Protein AF-0000000072282336 (afdb_homodimer)

pLDDT: mean 82.97, std 19.89, range [25.3, 98.94]

Nearest PDB structures (foldseek):
  5h5x-assembly3_I  TM=8.185E-01  e=2.545E-10  Streptomyces coelicolor A3(2)
  7e6o-assembly1_C  TM=8.410E-01  e=8.007E-10  Paracoccus denitrificans PD1222
  6nkm-assembly2_E  TM=8.031E-01  e=2.232E-09  Penicillium fellutanum
  6nkh-assembly1_C  TM=7.886E-01  e=2.675E-09  Malbranchea aurantiaca
  6nkk-assembly1_C  TM=7.739E-01  e=3.018E-09  Penicillium fellutanum

Secondary structure (DSSP, 8-state):
-------HHHHHHHHHHHHH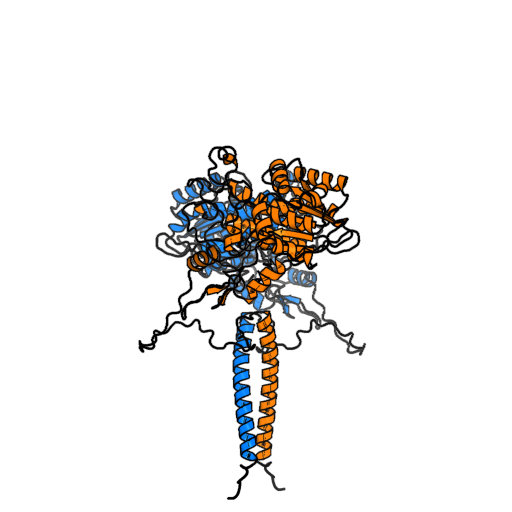HHHHHHHHHHHHHHHHHHHH-GGGB-TTS-B---------------------PEEPPHHHHHHHHHTSSSB-HHHHHT-SSHHHHHHHHHHSPBP-------TTEEEE-TTT--EES---SSSTTS-HHHHHHHHHHTT-----TT-EEEEES-SSHHHHHHHHHHHHTT-EEEEE-S-HHHHHHHHHTSTTHHHHGGGEEE-TT---SSSS-HHHHHHHHHHHHHHHTS--SEEEE----SS---GGGHHHHTTT---B-TTSSBS---TTS--GGG--GGG--HHHHHHHHIIIIIHHHHHHHHHHHHHHT-SS--EEEEE--GGG-SSS---SS-HHHHHHHHHHHHHHHHHHHHT-B-TTSPBPEEEEE---S-------TTS-TT---SS-HHHHHHHHTHHHHTTPPPEEEEE-TTSS-B-/-------HHHHHHHHHHHHHHHHHHHHHHHHHHHHHHHHH-GGGB-TTS-B----------------------EEPPHHHHHHHHHTSSSB-HHHHHT-SSHHHHHHHHHHSPBP-------TTEEEE-TTT--EES---SSSTTS-HHHHHHHHHHTT-----TT-EEEEES-SSHHHHHHHHHHHHTT-EEEEE-S-HHHHHHHHHTSTTHHHHGGGEEE-TT---SSSS-HHHHHHHHHHHHHHHTS--SEEEE----SS---GGGHHHHTTT---B-TTSSBS---TTS--GGG--GGG--HHHHHHHHIIIIIHHHHHHHHHHHHHHT-SS--EEEEE--GGG-SSS---SS-HHHHHHHHHHHHHHHHHHHHT-B-TTSPBPEEEEE---S-------TTS-TT---SS-HHHHHH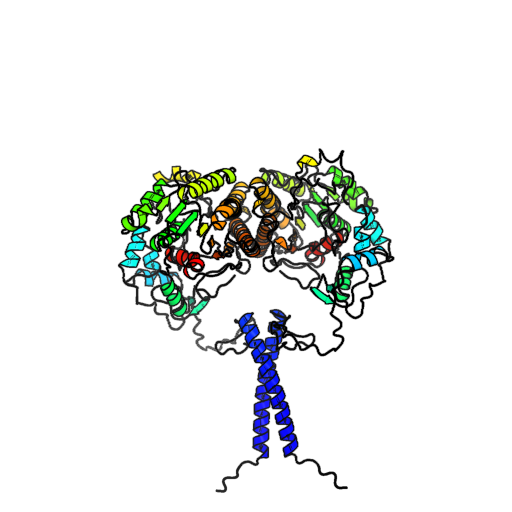HHTHHHHTTPPPEEEEE-TTSS-B-

Sequence (894 aa):
MSNTTPPKSEIEYSKYITMRNKFIEASRQLTIAKKLLFQYSPERLDSEGNIVKNYKSKKEKKPKKNQISSKRCLFVKNSSIFEFSKNVDGCNVVTRQLTKTAAELDKFDKTTPLSTQRYKFKNNELAYCYGCHRICTSIHPVYVYSCRNCGELFQKNRNLTRDLSNTVSLVIGCRTKLGHQITLKLLRAGSTVIGTTRYPEDTKILFSQYEDYEIFKERLIIYNKGLDLDNNQLENDFKNLKNFIEQQYGHLNHFIFCAAQTIRVREKERNRVKEEIKETNRYGDAKFVKETNINSWKMTIEDLNQKEMEEVIRINSIAPTLLTKVLIPLLKKSTIRPYIIFVHAREGIFHCQKSKFHIHTNMAKASLAMLTLCLCSSHLKTENGIPFSVHGCDPGWISVDEYYENDKPFNVAPLDEVDGASRVLYPLFKELRSKSKTRRHYTKLTFMSNTTPPKSEIEYSKYITMRNKFIEASRQLTIAKKLLFQYSPERLDSEGNIVKNYKSKKEKKPKKNQISSKRCLFVKNSSIFEFSKNVDGCNVVTRQLTKTAAELDKFDKTTPLSTQRYKFKNNELAYCYGCHRICTSIHPVYVYSCRNCGELFQKNRNLTRDLSNTVSLVIGCRTKLGHQITLKLLRAGSTVIGTTRYPEDTKILFSQYEDYEIFKERLIIYNKGLDLDNNQLENDFKNLKNFIEQQYGHLNHFIFCAAQTIRVREKERNRVKEEIKETNRYGDAKFVKETNINSWKMTIEDLNQKEMEEVIRINSIAPTLLTKVLIPLLKKSTIRPYIIFVHAREGIFHCQKSKFHIHTNMAKASLAMLTLCLCSSHLKTENGIPFSVHGCDPGWISVDEYYENDKPFNVAPLDEVDGASRVLYPLFKELRSKSKTRRHYTKLTF

Organism: Entamoeba histolytica (strain ATCC 30459 / HM-1:IMSS / ABRM) (NCBI:txid294381)

InterPro domains:
  IPR036291 NAD(P)-binding domain superfamily [SSF51735] (165-399)
  IPR045017 Peroxisomal 2,4-dienoyl-CoA reductase [(3E)-enoyl-CoA-producing] [PTHR43296] (63-415)

Radius of gyration: 31.88 Å; Cα contacts (8 Å, |Δi|>4): 1613; chains: 2; bounding box: 77×87×112 Å

Solvent-accessible surface area (backbone atoms only — not comparable to full-atom values): 47351 Å² total; per-residue (Å²): 136,84,83,75,71,75,59,71,64,57,56,52,48,49,50,31,51,51,39,44,50,50,27,51,50,34,45,51,40,30,50,50,40,41,53,48,30,54,72,74,42,42,84,46,34,47,101,84,59,44,64,62,80,82,71,56,74,74,70,76,68,78,67,75,83,64,80,65,84,69,74,67,72,38,70,60,54,61,49,56,52,42,58,52,50,62,72,46,68,54,36,24,44,59,47,50,68,66,42,62,33,58,51,50,36,53,49,44,66,72,70,41,55,69,22,78,64,55,78,78,61,54,96,44,37,33,39,64,16,68,44,73,61,39,78,32,70,52,44,17,36,32,30,65,49,15,26,50,69,43,21,50,50,50,61,67,42,44,75,63,67,43,88,31,62,93,36,37,31,38,32,36,30,31,59,47,59,45,21,25,39,39,49,50,53,41,37,75,24,42,21,30,36,39,30,29,25,76,50,38,69,64,37,54,54,58,52,62,60,36,92,62,26,85,77,39,52,90,36,53,41,62,42,76,86,39,50,72,60,78,58,95,54,51,70,60,55,42,49,52,52,43,49,54,43,41,73,75,66,58,41,29,32,34,42,37,46,49,49,68,55,74,49,81,58,66,60,85,37,53,78,64,35,65,81,65,50,86,50,57,38,49,69,69,44,70,44,57,64,64,83,86,54,74,54,39,72,68,29,36,66,82,66,63,50,70,68,59,45,51,44,34,29,32,34,40,28,49,39,57,51,54,44,48,43,65,42,46,70,32,34,22,59,24,92,57,68,21,38,40,36,39,63,47,45,73,58,30,42,80,91,50,91,58,47,47,40,27,53,61,50,23,18,17,33,19,17,31,46,40,49,38,33,25,54,48,46,46,66,51,51,19,79,83,64,44,55,50,21,34,38,27,18,23,43,66,59,36,65,60,76,73,29,52,82,84,49,72,84,52,62,67,40,70,35,43,35,55,47,17,21,31,31,52,42,38,48,68,51,68,66,48,72,54,38,47,57,39,32,32,62,86,37,80,52,69,88,136,82,84,74,70,77,58,73,66,57,56,52,49,50,49,32,52,51,39,43,50,50,28,52,51,34,44,50,41,30,51,51,40,40,52,47,30,54,71,76,43,42,83,45,34,47,100,85,60,46,65,63,81,81,71,57,76,69,72,76,68,81,71,76,81,65,82,66,84,71,72,66,73,37,70,60,54,61,48,58,52,42,58,51,48,62,71,43,70,52,38,24,45,60,48,50,68,66,43,64,34,58,49,50,37,53,51,45,66,74,70,41,55,67,21,76,63,54,79,78,61,53,97,36,37,34,36,63,16,66,45,74,62,41,80,32,71,50,44,17,37,32,30,64,48,15,25,50,66,42,24,50,52,50,60,67,41,44,76,64,68,44,88,32,63,93,36,39,31,38,33,36,28,29,58,48,59,46,21,26,36,39,50,51,51,40,37,77,22,42,21,32,36,40,28,30,24,76,49,37,68,63,37,53,54,59,52,62,62,35,93,64,28,83,77,40,51,89,36,54,41,62,42,77,84,38,50,72,62,80,58,94,53,53,71,61,56,42,47,52,51,44,49,53,44,41,73,74,65,57,42,29,30,34,41,37,46,47,51,70,55,76,50,82,57,65,62,84,39,54,80,63,35,64,82,65,48,87,50,57,39,51,72,69,44,70,32,58,59,62,82,85,53,75,54,39,72,70,26,36,66,82,65,62,50,69,68,59,47,50,44,35,29,32,34,41,27,49,43,58,50,54,43,48,43,64,41,45,70,32,34,22,59,24,93,57,70,22,38,40,34,39,63,46,44,73,56,29,42,81,92,51,92,58,46,44,39,28,53,59,51,22,18,16,34,19,18,33,44,40,48,38,33,25,54,48,46,47,66,52,51,21,79,84,63,44,53,51,21,34,38,27,19,21,42,66,60,36,64,54,85,55,36,58,81,82,48,74,83,52,60,68,40,72,34,43,36,56,47,18,21,30,33,53,43,38,48,68,52,67,66,47,71,52,38,49,56,40,33,32,62,87,37,79,51,70,85

Foldseek 3Di:
DDPPPPDPVVVVVVVVVVVVVVVVVVVVVLVVVLVVCCVVPVVQADPVSHGNDPPPPPPPPPPDPPPPVPLAQAEDDLLVLLVVLCPFAWAAQNVLQPQFAPQRSVCRVPPTHHTDDWDQADPRYWYAAQFARDIDRTPPSRLRRHRNLLVVLLVVLLLQEAQPAPAEEEQEPCQDFQNVLLQVRCLVSHYQYEYAAQCQVLRLVRLCSHPCCVVRVVSHHYDPVHDDQQDDCLLVVLLVVLVVCCVPPNAHAEYEYDDADQFCPVVVCQVVCVVVQPGAHNRRHRLADPPVRPGLQADAPVRDDDSVLCRRLRGLAVNLLSNCVSRLLRNLADPDAGEYFYEAAPLLDDPDDDDRGNVSNSVSRVNRLVVQLVVLVVQRHHPVGHTHAGAYEHLAFADDSPNDPPPDPSDHGSHHSSSSSSRRCVCVSVVNHHDSWYDHPSHPDTD/DDPPDPDPVVVVVVVVVVVVVVVVVVVVVLVVVLVVCCVVPVVQADPVSHGNDPPPPPPPDPPPPPPPVPLAQAEDDLLVLLVVLCPFAWAAQNVLQPQFAPQRSVCRVVPTHHTDDWDQADPRYWYAAQFARDIDRTPPSRLRRHRNQLVVLLVVLLLQEAQPAPAEEEQEPCQDFQNVLLQVRCLVSHYQYEYAAQCQVLRLVRLCSHPCCVVRVVSYHYDPVHDDQQDPCLLVVLLVVLVVCCVPRNAHAEYEYDDADQFCPVVVCQVVCVVVQPGDHNRRHRQADPPVRPGQQADAPVRDDDSVLCRRLRGLAVNLLSNCVSRLLRNLADPDAGEYFYEAAPLLDDPDDDDRGNVSNSVSRVNNLVVQLVVLVVQRHHPVGHTHAGAYEHLAFADDRRHDPPDDPSDHGSHHSSSSSSRRCVCVSVVNHHDSWYDHPSHPDTD

Structure (mmCIF, N/CA/C/O backbone):
data_AF-0000000072282336-model_v1
#
loop_
_entity.id
_entity.type
_entity.pdbx_description
1 polymer 'Short chain dehydrogenase family protein'
#
loop_
_atom_site.group_PDB
_atom_site.id
_atom_site.type_symbol
_atom_site.label_atom_id
_atom_site.label_alt_id
_atom_site.label_comp_id
_atom_site.label_asym_id
_atom_site.label_entity_id
_atom_site.label_seq_id
_atom_site.pdbx_PDB_ins_code
_atom_site.Cartn_x
_atom_site.Cartn_y
_atom_site.Cartn_z
_atom_site.occupancy
_atom_site.B_iso_or_equiv
_atom_site.auth_seq_id
_atom_site.auth_comp_id
_atom_site.auth_asym_id
_atom_site.auth_atom_id
_atom_site.pdbx_PDB_model_num
ATOM 1 N N . MET A 1 1 ? -11.203 -14.375 81.688 1 28.31 1 MET A N 1
ATOM 2 C CA . MET A 1 1 ? -11.547 -14.617 80.312 1 28.31 1 MET A CA 1
ATOM 3 C C . MET A 1 1 ? -10.289 -14.797 79.438 1 28.31 1 MET A C 1
ATOM 5 O O . MET A 1 1 ? -9.484 -13.875 79.312 1 28.31 1 MET A O 1
ATOM 9 N N . SER A 1 2 ? -9.719 -15.984 79.375 1 31.58 2 SER A N 1
ATOM 10 C CA . SER A 1 2 ? -8.43 -16.484 78.938 1 31.58 2 SER A CA 1
ATOM 11 C C . SER A 1 2 ? -8.32 -16.344 77.375 1 31.58 2 SER A C 1
ATOM 13 O O . SER A 1 2 ? -9.203 -16.797 76.688 1 31.58 2 SER A O 1
ATOM 15 N N . ASN A 1 3 ? -7.699 -15.289 76.938 1 37.12 3 ASN A N 1
ATOM 16 C CA . ASN A 1 3 ? -7.398 -14.883 75.562 1 37.12 3 ASN A CA 1
ATOM 17 C C . ASN A 1 3 ? -6.648 -15.977 74.812 1 37.12 3 ASN A C 1
ATOM 19 O O . ASN A 1 3 ? -5.473 -16.219 75.062 1 37.12 3 ASN A O 1
ATOM 23 N N . THR A 1 4 ? -7.281 -17.156 74.5 1 38.19 4 THR A N 1
ATOM 24 C CA . THR A 1 4 ? -6.727 -18.312 73.812 1 38.19 4 THR A CA 1
ATOM 25 C C . THR A 1 4 ? -6.188 -17.922 72.438 1 38.19 4 THR A C 1
ATOM 27 O O . THR A 1 4 ? -6.945 -17.484 71.562 1 38.19 4 THR A O 1
ATOM 30 N N . THR A 1 5 ? -4.863 -17.547 72.375 1 42.06 5 THR A N 1
ATOM 31 C CA . THR A 1 5 ? -4.066 -17.312 71.188 1 42.06 5 THR A CA 1
ATOM 32 C C . THR A 1 5 ? -4.195 -18.484 70.188 1 42.06 5 THR A C 1
ATOM 34 O O . THR A 1 5 ? -4.023 -19.641 70.625 1 42.06 5 THR A O 1
ATOM 37 N N . PRO A 1 6 ? -4.957 -18.312 69.125 1 50.75 6 PRO A N 1
ATOM 38 C CA . PRO A 1 6 ? -5.094 -19.453 68.25 1 50.75 6 PRO A CA 1
ATOM 39 C C . PRO A 1 6 ? -3.76 -20.125 67.938 1 50.75 6 PRO A C 1
ATOM 41 O O . PRO A 1 6 ? -2.713 -19.469 67.938 1 50.75 6 PRO A O 1
ATOM 44 N N . PRO A 1 7 ? -3.688 -21.438 68.062 1 47.81 7 PRO A N 1
ATOM 45 C CA . PRO A 1 7 ? -2.426 -22.172 68 1 47.81 7 PRO A CA 1
ATOM 46 C C . PRO A 1 7 ? -1.682 -21.891 66.688 1 47.81 7 PRO A C 1
ATOM 48 O O . PRO A 1 7 ? -2.303 -21.531 65.688 1 47.81 7 PRO A O 1
ATOM 51 N N . LYS A 1 8 ? -0.346 -21.656 66.688 1 56.56 8 LYS A N 1
ATOM 52 C CA . LYS A 1 8 ? 0.657 -21.344 65.688 1 56.56 8 LYS A CA 1
ATOM 53 C C . LYS A 1 8 ? 0.406 -22.141 64.438 1 56.56 8 LYS A C 1
ATOM 55 O O . LYS A 1 8 ? 0.618 -21.625 63.312 1 56.56 8 LYS A O 1
ATOM 60 N N . SER A 1 9 ? -0.23 -23.172 64.562 1 55.97 9 SER A N 1
ATOM 61 C CA . SER A 1 9 ? -0.476 -24.078 63.438 1 55.97 9 SER A CA 1
ATOM 62 C C . SER A 1 9 ? -1.593 -23.547 62.531 1 55.97 9 SER A C 1
ATOM 64 O O . SER A 1 9 ? -1.538 -23.688 61.312 1 55.97 9 SER A O 1
ATOM 66 N N . GLU A 1 10 ? -2.521 -22.906 63.062 1 57.69 10 GLU A N 1
ATOM 67 C CA . GLU A 1 10 ? -3.662 -22.375 62.312 1 57.69 10 GLU A CA 1
ATOM 68 C C . GLU A 1 10 ? -3.287 -21.109 61.562 1 57.69 10 GLU A C 1
ATOM 70 O O . GLU A 1 10 ? -3.764 -20.891 60.438 1 57.69 10 GLU A O 1
ATOM 75 N N . ILE A 1 11 ? -2.377 -20.406 62.094 1 59.34 11 ILE A N 1
ATOM 76 C CA . ILE A 1 11 ? -1.902 -19.188 61.438 1 59.34 11 ILE A CA 1
ATOM 77 C C . ILE A 1 11 ? -1.065 -19.562 60.219 1 59.34 11 ILE A C 1
ATOM 79 O O . ILE A 1 11 ? -1.212 -18.953 59.156 1 59.34 11 ILE A O 1
ATOM 83 N N . GLU A 1 12 ? -0.372 -20.578 60.438 1 60.31 12 GLU A N 1
ATOM 84 C CA . GLU A 1 12 ? 0.485 -20.984 59.312 1 60.31 12 GLU A CA 1
ATOM 85 C C . GLU A 1 12 ? -0.333 -21.594 58.188 1 60.31 12 GLU A C 1
ATOM 87 O O . GLU A 1 12 ? -0.041 -21.375 57 1 60.31 12 GLU A O 1
ATOM 92 N N . TYR A 1 13 ? -1.333 -22.266 58.5 1 64.88 13 TYR A N 1
ATOM 93 C CA . TYR A 1 13 ? -2.223 -22.828 57.5 1 64.88 13 TYR A CA 1
ATOM 94 C C . TYR A 1 13 ? -3.02 -21.75 56.781 1 64.88 13 TYR A C 1
ATOM 96 O O . TYR A 1 13 ? -3.215 -21.797 55.562 1 64.88 13 TYR A O 1
ATOM 104 N N . SER A 1 14 ? -3.377 -20.75 57.594 1 63.31 14 SER A N 1
ATOM 105 C CA . SER A 1 14 ? -4.078 -19.625 56.969 1 63.31 14 SER A CA 1
ATOM 106 C C . SER A 1 14 ? -3.17 -18.875 56 1 63.31 14 SER A C 1
ATOM 108 O O . SER A 1 14 ? -3.602 -18.469 54.938 1 63.31 14 SER A O 1
ATOM 110 N N . LYS A 1 15 ? -1.985 -18.812 56.375 1 67.25 15 LYS A N 1
ATOM 111 C CA . LYS A 1 15 ? -1.02 -18.156 55.469 1 67.25 15 LYS A CA 1
ATOM 112 C C . LYS A 1 15 ? -0.778 -19 54.219 1 67.25 15 LYS A C 1
ATOM 114 O O . LYS A 1 15 ? -0.661 -18.453 53.125 1 67.25 15 LYS A O 1
ATOM 119 N N . TYR A 1 16 ? -0.827 -20.219 54.469 1 64.5 16 TYR A N 1
ATOM 120 C CA . TYR A 1 16 ? -0.676 -21.125 53.344 1 64.5 16 TYR A CA 1
ATOM 121 C C . TYR A 1 16 ? -1.869 -21.031 52.406 1 64.5 16 TYR A C 1
ATOM 123 O O . TYR A 1 16 ? -1.7 -20.969 51.156 1 64.5 16 TYR A O 1
ATOM 131 N N . ILE A 1 17 ? -3.047 -21.031 52.938 1 67.5 17 ILE A N 1
ATOM 132 C CA . ILE A 1 17 ? -4.246 -20.953 52.094 1 67.5 17 ILE A CA 1
ATOM 133 C C . ILE A 1 17 ? -4.273 -19.625 51.344 1 67.5 17 ILE A C 1
ATOM 135 O O . ILE A 1 17 ? -4.605 -19.578 50.156 1 67.5 17 ILE A O 1
ATOM 139 N N . THR A 1 18 ? -3.873 -18.672 52.094 1 71.06 18 THR A N 1
ATOM 140 C CA . THR A 1 18 ? -3.822 -17.359 51.438 1 71.06 18 THR A CA 1
ATOM 141 C C . THR A 1 18 ? -2.783 -17.344 50.312 1 71.06 18 THR A C 1
ATOM 143 O O . THR A 1 18 ? -3.039 -16.812 49.25 1 71.06 18 THR A O 1
ATOM 146 N N . MET A 1 19 ? -1.686 -17.922 50.594 1 71.81 19 MET A N 1
ATOM 147 C CA . MET A 1 19 ? -0.631 -17.953 49.594 1 71.81 19 MET A CA 1
ATOM 148 C C . MET A 1 19 ? -1.02 -18.859 48.438 1 71.81 19 MET A C 1
ATOM 150 O O . MET A 1 19 ? -0.758 -18.547 47.281 1 71.81 19 MET A O 1
ATOM 154 N N . ARG A 1 20 ? -1.665 -19.891 48.781 1 72.19 20 ARG A N 1
ATOM 155 C CA . ARG A 1 20 ? -2.182 -20.781 47.75 1 72.19 20 ARG A CA 1
ATOM 156 C C . ARG A 1 20 ? -3.221 -20.078 46.875 1 72.19 20 ARG A C 1
ATOM 158 O O . ARG A 1 20 ? -3.207 -20.219 45.656 1 72.19 20 ARG A O 1
ATOM 165 N N . ASN A 1 21 ? -4.117 -19.406 47.5 1 70 21 ASN A N 1
ATOM 166 C CA . ASN A 1 21 ? -5.113 -18.672 46.75 1 70 21 ASN A CA 1
ATOM 167 C C . ASN A 1 21 ? -4.469 -17.594 45.875 1 70 21 ASN A C 1
ATOM 169 O O . ASN A 1 21 ? -4.871 -17.391 44.719 1 70 21 ASN A O 1
ATOM 173 N N . LYS A 1 22 ? -3.549 -17 46.438 1 74.81 22 LYS A N 1
ATOM 174 C CA . LYS A 1 22 ? -2.803 -16.016 45.625 1 74.81 22 LYS A CA 1
ATOM 175 C C . LYS A 1 22 ? -2.072 -16.703 44.469 1 74.81 22 LYS A C 1
ATOM 177 O O . LYS A 1 22 ? -2.033 -16.172 43.375 1 74.81 22 LYS A O 1
ATOM 182 N N . PHE A 1 23 ? -1.546 -17.828 44.719 1 72.12 23 PHE A N 1
ATOM 183 C CA . PHE A 1 23 ? -0.89 -18.609 43.688 1 72.12 23 PHE A CA 1
ATOM 184 C C . PHE A 1 23 ? -1.893 -19.047 42.594 1 72.12 23 PHE A C 1
ATOM 186 O O . PHE A 1 23 ? -1.616 -18.938 41.406 1 72.12 23 PHE A O 1
ATOM 193 N N . ILE A 1 24 ? -2.971 -19.547 43 1 74.5 24 ILE A N 1
ATOM 194 C CA . ILE A 1 24 ? -3.99 -19.969 42.062 1 74.5 24 ILE A CA 1
ATOM 195 C C . ILE A 1 24 ? -4.426 -18.781 41.219 1 74.5 24 ILE A C 1
ATOM 197 O O . ILE A 1 24 ? -4.555 -18.906 40 1 74.5 24 ILE A O 1
ATOM 201 N N . GLU A 1 25 ? -4.621 -17.75 41.875 1 75.06 25 GLU A N 1
ATOM 202 C CA . GLU A 1 25 ? -5.016 -16.547 41.125 1 75.06 25 GLU A CA 1
ATOM 203 C C . GLU A 1 25 ? -3.902 -16.094 40.188 1 75.06 25 GLU A C 1
ATOM 205 O O . GLU A 1 25 ? -4.16 -15.766 39.031 1 75.06 25 GLU A O 1
ATOM 210 N N . ALA A 1 26 ? -2.736 -16.062 40.656 1 74.62 26 ALA A N 1
ATOM 211 C CA . ALA A 1 26 ? -1.61 -15.695 39.781 1 74.62 26 ALA A CA 1
ATOM 212 C C . ALA A 1 26 ? -1.421 -16.703 38.656 1 74.62 26 ALA A C 1
ATOM 214 O O . ALA A 1 26 ? -1.146 -16.328 37.531 1 74.62 26 ALA A O 1
ATOM 215 N N . SER A 1 27 ? -1.605 -17.922 38.969 1 74.19 27 SER A N 1
ATOM 216 C C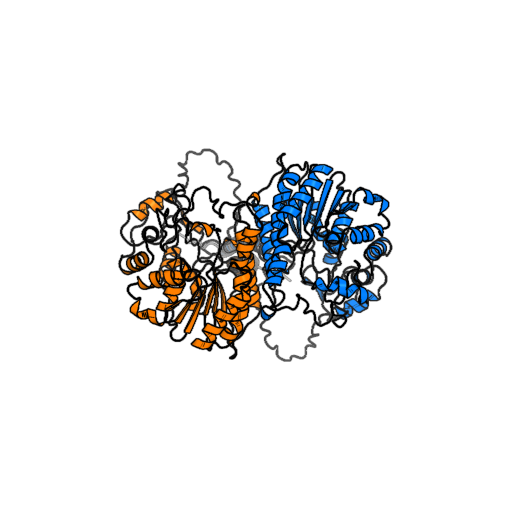A . SER A 1 27 ? -1.515 -18.969 37.969 1 74.19 27 SER A CA 1
ATOM 217 C C . SER A 1 27 ? -2.611 -18.828 36.906 1 74.19 27 SER A C 1
ATOM 219 O O . SER A 1 27 ? -2.371 -19.031 35.719 1 74.19 27 SER A O 1
ATOM 221 N N . ARG A 1 28 ? -3.787 -18.594 37.344 1 74.12 28 ARG A N 1
ATOM 222 C CA . ARG A 1 28 ? -4.883 -18.344 36.406 1 74.12 28 ARG A CA 1
ATOM 223 C C . ARG A 1 28 ? -4.582 -17.156 35.531 1 74.12 28 ARG A C 1
ATOM 225 O O . ARG A 1 28 ? -4.777 -17.203 34.312 1 74.12 28 ARG A O 1
ATOM 232 N N . GLN A 1 29 ? -4.199 -16.125 36.156 1 73.12 29 GLN A N 1
ATOM 233 C CA . GLN A 1 29 ? -3.838 -14.945 35.406 1 73.12 29 GLN A CA 1
ATOM 234 C C . GLN A 1 29 ? -2.668 -15.242 34.469 1 73.12 29 GLN A C 1
ATOM 236 O O . GLN A 1 29 ? -2.645 -14.773 33.312 1 73.12 29 GLN A O 1
ATOM 241 N N . LEU A 1 30 ? -1.731 -15.969 34.875 1 74.25 30 LEU A N 1
ATOM 242 C CA . LEU A 1 30 ? -0.589 -16.359 34.062 1 74.25 30 LEU A CA 1
ATOM 243 C C . LEU A 1 30 ? -1.028 -17.25 32.875 1 74.25 30 LEU A C 1
ATOM 245 O O . LEU A 1 30 ? -0.546 -17.094 31.766 1 74.25 30 LEU A O 1
ATOM 249 N N . THR A 1 31 ? -1.843 -18.156 33.125 1 74.75 31 THR A N 1
ATOM 250 C CA . THR A 1 31 ? -2.377 -18.984 32.062 1 74.75 31 THR A CA 1
ATOM 251 C C . THR A 1 31 ? -3.088 -18.141 31.016 1 74.75 31 THR A C 1
ATOM 253 O O . THR A 1 31 ? -2.918 -18.344 29.812 1 74.75 31 THR A O 1
ATOM 256 N N . ILE A 1 32 ? -3.914 -17.234 31.484 1 69.88 32 ILE A N 1
ATOM 257 C CA . ILE A 1 32 ? -4.578 -16.312 30.578 1 69.88 32 ILE A CA 1
ATOM 258 C C . ILE A 1 32 ? -3.533 -15.484 29.828 1 69.88 32 ILE A C 1
ATOM 260 O O . ILE A 1 32 ? -3.625 -15.305 28.625 1 69.88 32 ILE A O 1
ATOM 264 N N . ALA A 1 33 ? -2.592 -15.023 30.516 1 71.5 33 ALA A N 1
ATOM 265 C CA . ALA A 1 33 ? -1.523 -14.242 29.906 1 71.5 33 ALA A CA 1
ATOM 266 C C . ALA A 1 33 ? -0.747 -15.078 28.891 1 71.5 33 ALA A C 1
ATOM 268 O O . ALA A 1 33 ? -0.435 -14.602 27.797 1 71.5 33 ALA A O 1
ATOM 269 N N . LYS A 1 34 ? -0.384 -16.266 29.281 1 69.69 34 LYS A N 1
ATOM 270 C CA . LYS A 1 34 ? 0.317 -17.172 28.375 1 69.69 34 LYS A CA 1
ATOM 271 C C . LYS A 1 34 ? -0.521 -17.453 27.125 1 69.69 34 LYS A C 1
ATOM 273 O O . LYS A 1 34 ? 0.005 -17.484 26.016 1 69.69 34 LYS A O 1
ATOM 278 N N . LYS A 1 35 ? -1.757 -17.672 27.297 1 67.69 35 LYS A N 1
ATOM 279 C CA . LYS A 1 35 ? -2.646 -17.859 26.156 1 67.69 35 LYS A CA 1
ATOM 280 C C . LYS A 1 35 ? -2.682 -16.625 25.266 1 67.69 35 LYS A C 1
ATOM 282 O O . LYS A 1 35 ? -2.668 -16.719 24.047 1 67.69 35 LYS A O 1
ATOM 287 N N . LEU A 1 36 ? -2.746 -15.516 25.891 1 64.56 36 LEU A N 1
ATOM 288 C CA . LEU A 1 36 ? -2.729 -14.258 25.156 1 64.56 36 LEU A CA 1
ATOM 289 C C . LEU A 1 36 ? -1.38 -14.047 24.484 1 64.56 36 LEU A C 1
ATOM 291 O O . LEU A 1 36 ? -1.322 -13.633 23.312 1 64.56 36 LEU A O 1
ATOM 295 N N . LEU A 1 37 ? -0.358 -14.32 25.172 1 65.25 37 LEU A N 1
ATOM 296 C CA . LEU A 1 37 ? 0.971 -14.195 24.594 1 65.25 37 LEU A CA 1
ATOM 297 C C . LEU A 1 37 ? 1.175 -15.242 23.5 1 65.25 37 LEU A C 1
ATOM 299 O O . LEU A 1 37 ? 1.814 -14.961 22.484 1 65.25 37 LEU A O 1
ATOM 303 N N . PHE A 1 38 ? 0.67 -16.375 23.703 1 65.31 38 PHE A N 1
ATOM 304 C CA . PHE A 1 38 ? 0.698 -17.406 22.672 1 65.31 38 PHE A CA 1
ATOM 305 C C . PHE A 1 38 ? -0.029 -16.922 21.422 1 65.31 38 PHE A C 1
ATOM 307 O O . PHE A 1 38 ? 0.408 -17.188 20.297 1 65.31 38 PHE A O 1
ATOM 314 N N . GLN A 1 39 ? -1.035 -16.188 21.656 1 57.5 39 GLN A N 1
ATOM 315 C CA . GLN A 1 39 ? -1.849 -15.68 20.547 1 57.5 39 GLN A CA 1
ATOM 316 C C . GLN A 1 39 ? -1.211 -14.445 19.922 1 57.5 39 GLN A C 1
ATOM 318 O O . GLN A 1 39 ? -1.247 -14.281 18.703 1 57.5 39 GLN A O 1
ATOM 323 N N . TYR A 1 40 ? -0.592 -13.633 20.75 1 56.41 40 TYR A N 1
ATOM 324 C CA . TYR A 1 40 ? -0.215 -12.32 20.234 1 56.41 40 TYR A CA 1
ATOM 325 C C . TYR A 1 40 ? 1.3 -12.18 20.156 1 56.41 40 TYR A C 1
ATOM 327 O O . TYR A 1 40 ? 1.813 -11.375 19.375 1 56.41 40 TYR A O 1
ATOM 335 N N . SER A 1 41 ? 2.051 -12.891 21.062 1 53.62 41 SER A N 1
ATOM 336 C CA . SER A 1 41 ? 3.508 -12.836 21.094 1 53.62 41 SER A CA 1
ATOM 337 C C . SER A 1 41 ? 4.105 -14.172 21.5 1 53.62 41 SER A C 1
ATOM 339 O O . SER A 1 41 ? 4.742 -14.273 22.562 1 53.62 41 SER A O 1
ATOM 341 N N . PRO A 1 42 ? 3.854 -15.141 20.641 1 58.91 42 PRO A N 1
ATOM 342 C CA . PRO A 1 42 ? 4.266 -16.484 21.047 1 58.91 42 PRO A CA 1
ATOM 343 C C . PRO A 1 42 ? 5.777 -16.609 21.203 1 58.91 42 PRO A C 1
ATOM 345 O O . PRO A 1 42 ? 6.254 -17.5 21.922 1 58.91 42 PRO A O 1
ATOM 348 N N . GLU A 1 43 ? 6.488 -15.688 20.672 1 58.47 43 GLU A N 1
ATOM 349 C CA . GLU A 1 43 ? 7.945 -15.75 20.75 1 58.47 43 GLU A CA 1
ATOM 350 C C . GLU A 1 43 ? 8.438 -15.523 22.172 1 58.47 43 GLU A C 1
ATOM 352 O O . GLU A 1 43 ? 9.578 -15.836 22.5 1 58.47 43 GLU A O 1
ATOM 357 N N . ARG A 1 44 ? 7.617 -15.062 22.969 1 60.03 44 ARG A N 1
ATOM 358 C CA . ARG A 1 44 ? 8.008 -14.781 24.359 1 60.03 44 ARG A CA 1
ATOM 359 C C . ARG A 1 44 ? 7.707 -15.977 25.25 1 60.03 44 ARG A C 1
ATOM 361 O O . ARG A 1 44 ? 7.883 -15.898 26.469 1 60.03 44 ARG A O 1
ATOM 368 N N . LEU A 1 45 ? 7.332 -17 24.625 1 64.19 45 LEU A N 1
ATOM 369 C CA . LEU A 1 45 ? 7.055 -18.203 25.391 1 64.19 45 LEU A CA 1
ATOM 370 C C . LEU A 1 45 ? 7.992 -19.344 24.984 1 64.19 45 LEU A C 1
ATOM 372 O O . LEU A 1 45 ? 8.367 -19.438 23.812 1 64.19 45 LEU A O 1
ATOM 376 N N . ASP A 1 46 ? 8.617 -20.109 25.844 1 60.84 46 ASP A N 1
ATOM 377 C CA . ASP A 1 46 ? 9.453 -21.266 25.5 1 60.84 46 ASP A CA 1
ATOM 378 C C . ASP A 1 46 ? 8.594 -22.453 25.094 1 60.84 46 ASP A C 1
ATOM 380 O O . ASP A 1 46 ? 7.363 -22.375 25.078 1 60.84 46 ASP A O 1
ATOM 384 N N . SER A 1 47 ? 9.344 -23.547 24.594 1 60.69 47 SER A N 1
ATOM 385 C CA . SER A 1 47 ? 8.695 -24.734 24.078 1 60.69 47 SER A CA 1
ATOM 386 C C . SER A 1 47 ? 7.723 -25.328 25.094 1 60.69 47 SER A C 1
ATOM 388 O O . SER A 1 47 ? 6.781 -26.031 24.719 1 60.69 47 SER A O 1
ATOM 390 N N . GLU A 1 48 ? 7.844 -24.906 26.344 1 60.47 48 GLU A N 1
ATOM 391 C CA . GLU A 1 48 ? 6.992 -25.469 27.391 1 60.47 48 GLU A CA 1
ATOM 392 C C . GLU A 1 48 ? 5.887 -24.5 27.781 1 60.47 48 GLU A C 1
ATOM 394 O O . GLU A 1 48 ? 5.094 -24.781 28.688 1 60.47 48 GLU A O 1
ATOM 399 N N . GLY A 1 49 ? 5.727 -23.359 27.094 1 59.38 49 GLY A N 1
ATOM 400 C CA . GLY A 1 49 ? 4.691 -22.359 27.312 1 59.38 49 GLY A CA 1
ATOM 401 C C . GLY A 1 49 ? 5.027 -21.391 28.438 1 59.38 49 GLY A C 1
ATOM 402 O O . GLY A 1 49 ? 4.16 -20.672 28.906 1 59.38 49 GLY A O 1
ATOM 403 N N . ASN A 1 50 ? 6.172 -21.391 28.906 1 66.44 50 ASN A N 1
ATOM 404 C CA . ASN A 1 50 ? 6.574 -20.484 29.969 1 66.44 50 ASN A CA 1
ATOM 405 C C . ASN A 1 50 ? 7.102 -19.172 29.422 1 66.44 50 ASN A C 1
ATOM 407 O O . ASN A 1 50 ? 7.652 -19.125 28.312 1 66.44 50 ASN A O 1
ATOM 411 N N . ILE A 1 51 ? 6.742 -18.016 30.125 1 64.19 51 ILE A N 1
ATOM 412 C CA . ILE A 1 51 ? 7.152 -16.672 29.703 1 64.19 51 ILE A CA 1
ATOM 413 C C . ILE A 1 51 ? 8.664 -16.531 29.875 1 64.19 51 ILE A C 1
ATOM 415 O O . ILE A 1 51 ? 9.203 -16.781 30.953 1 64.19 51 ILE A O 1
ATOM 419 N N . VAL A 1 52 ? 9.438 -16.281 28.922 1 57.19 52 VAL A N 1
ATOM 420 C CA . VAL A 1 52 ? 10.891 -16.109 28.922 1 57.19 52 VAL A CA 1
ATOM 421 C C . VAL A 1 52 ? 11.25 -14.727 29.438 1 57.19 52 VAL A C 1
ATOM 423 O O . VAL A 1 52 ? 10.742 -13.719 28.938 1 57.19 52 VAL A O 1
ATOM 426 N N . LYS A 1 53 ? 11.703 -14.57 30.797 1 51.09 53 LYS A N 1
ATOM 427 C CA . LYS A 1 53 ? 12.086 -13.352 31.5 1 51.09 53 LYS A CA 1
ATOM 428 C C . LYS A 1 53 ? 12.969 -12.469 30.625 1 51.09 53 LYS A C 1
ATOM 430 O O . LYS A 1 53 ? 12.797 -11.25 30.594 1 51.09 53 LYS A O 1
ATOM 435 N N . ASN A 1 54 ? 14.406 -12.695 30.625 1 41.19 54 ASN A N 1
ATOM 436 C CA . ASN A 1 54 ? 15.547 -11.938 30.125 1 41.19 54 ASN A CA 1
ATOM 437 C C . ASN A 1 54 ? 15.516 -11.812 28.609 1 41.19 54 ASN A C 1
ATOM 439 O O . ASN A 1 54 ? 16.047 -12.664 27.891 1 41.19 54 ASN A O 1
ATOM 443 N N . TYR A 1 55 ? 14.43 -11.367 28.234 1 34.59 55 TYR A N 1
ATOM 444 C CA . TYR A 1 55 ? 14.719 -10.984 26.859 1 34.59 55 TYR A CA 1
ATOM 445 C C . TYR A 1 55 ? 15.672 -9.789 26.812 1 34.59 55 TYR A C 1
ATOM 447 O O . TYR A 1 55 ? 15.234 -8.641 26.906 1 34.59 55 TYR A O 1
ATOM 455 N N . LYS A 1 56 ? 16.703 -9.641 27.656 1 31.55 56 LYS A N 1
ATOM 456 C CA . LYS A 1 56 ? 17.797 -8.734 27.328 1 31.55 56 LYS A CA 1
ATOM 457 C C . LYS A 1 56 ? 18.125 -8.805 25.844 1 31.55 56 LYS A C 1
ATOM 459 O O . LYS A 1 56 ? 18.234 -9.891 25.266 1 31.55 56 LYS A O 1
ATOM 464 N N . SER A 1 57 ? 17.922 -7.684 25.188 1 27.47 57 SER A N 1
ATOM 465 C CA . SER A 1 57 ? 18.875 -7.656 24.078 1 27.47 57 SER A CA 1
ATOM 466 C C . SER A 1 57 ? 20.266 -8.094 24.531 1 27.47 57 SER A C 1
ATOM 468 O O . SER A 1 57 ? 20.766 -7.609 25.562 1 27.47 57 SER A O 1
ATOM 470 N N . LYS A 1 58 ? 20.562 -9.266 24.531 1 29.86 58 LYS A N 1
ATOM 471 C CA . LYS A 1 58 ? 21.938 -9.641 24.844 1 29.86 58 LYS A CA 1
ATOM 472 C C . LYS A 1 58 ? 22.906 -8.5 24.547 1 29.86 58 LYS A C 1
ATOM 474 O O . LYS A 1 58 ? 23.156 -8.188 23.375 1 29.86 58 LYS A O 1
ATOM 479 N N . LYS A 1 59 ? 22.922 -7.391 25.281 1 27.17 59 LYS A N 1
ATOM 480 C CA . LYS A 1 59 ? 24.266 -6.809 25.234 1 27.17 59 LYS A CA 1
ATOM 481 C C . LYS A 1 59 ? 25.312 -7.816 25.688 1 27.17 59 LYS A C 1
ATOM 483 O O . LYS A 1 59 ? 25.219 -8.352 26.797 1 27.17 59 LYS A O 1
ATOM 488 N N . GLU A 1 60 ? 26 -8.547 24.875 1 25.3 60 GLU A N 1
ATOM 489 C CA . GLU A 1 60 ? 27.109 -9.438 25.188 1 25.3 60 GLU A CA 1
ATOM 490 C C . GLU A 1 60 ? 28.031 -8.82 26.234 1 25.3 60 GLU A C 1
ATOM 492 O O . GLU A 1 60 ? 28.609 -7.754 26.016 1 25.3 60 GLU A O 1
ATOM 497 N N . LYS A 1 61 ? 27.75 -8.719 27.469 1 29.67 61 LYS A N 1
ATOM 498 C CA . LYS A 1 61 ? 28.922 -8.547 28.328 1 29.67 61 LYS A CA 1
ATOM 499 C C . LYS A 1 61 ? 30.094 -9.352 27.797 1 29.67 61 LYS A C 1
ATOM 501 O O . LYS A 1 61 ? 29.938 -10.516 27.422 1 29.67 61 LYS A O 1
ATOM 506 N N . LYS A 1 62 ? 31.234 -8.57 27.578 1 28.5 62 LYS A N 1
ATOM 507 C CA . LYS A 1 62 ? 32.469 -9.258 27.203 1 28.5 62 LYS A CA 1
ATOM 508 C C . LYS A 1 62 ? 32.781 -10.367 28.203 1 28.5 62 LYS A C 1
ATOM 510 O O . LYS A 1 62 ? 32.969 -10.109 29.391 1 28.5 62 LYS A O 1
ATOM 515 N N . PRO A 1 63 ? 32.188 -11.531 28.297 1 26.58 63 PRO A N 1
ATOM 516 C CA . PRO A 1 63 ? 32.781 -12.453 29.266 1 26.58 63 PRO A CA 1
ATOM 517 C C . PRO A 1 63 ? 34.281 -12.336 29.375 1 26.58 63 PRO A C 1
ATOM 519 O O . PRO A 1 63 ? 34.938 -11.969 28.391 1 26.58 63 PRO A O 1
ATOM 522 N N . LYS A 1 64 ? 34.781 -12.148 30.516 1 28.95 64 LYS A N 1
ATOM 523 C CA . LYS A 1 64 ? 36.219 -12.445 30.688 1 28.95 64 LYS A CA 1
ATOM 524 C C . LYS A 1 64 ? 36.625 -13.672 29.875 1 28.95 64 LYS A C 1
ATOM 526 O O . LYS A 1 64 ? 35.812 -14.586 29.672 1 28.95 64 LYS A O 1
ATOM 531 N N . LYS A 1 65 ? 37.812 -13.609 29.172 1 29.06 65 LYS A N 1
ATOM 532 C CA . LYS A 1 65 ? 38.5 -14.602 28.359 1 29.06 65 LYS A CA 1
ATOM 533 C C . LYS A 1 65 ? 38.438 -15.984 29 1 29.06 65 LYS A C 1
ATOM 535 O O . LYS A 1 65 ? 39.438 -16.406 29.641 1 29.06 65 LYS A O 1
ATOM 540 N N . ASN A 1 66 ? 37.625 -16.234 30.047 1 28.47 66 ASN A N 1
ATOM 541 C CA . ASN A 1 66 ? 37.906 -17.609 30.406 1 28.47 66 ASN A CA 1
ATOM 542 C C . ASN A 1 66 ? 37.844 -18.531 29.203 1 28.47 66 ASN A C 1
ATOM 544 O O . ASN A 1 66 ? 37 -18.359 28.328 1 28.47 66 ASN A O 1
ATOM 548 N N . GLN A 1 67 ? 38.875 -19.281 28.844 1 29.53 67 GLN A N 1
ATOM 549 C CA . GLN A 1 67 ? 39.281 -20.25 27.828 1 29.53 67 GLN A CA 1
ATOM 550 C C . GLN A 1 67 ? 38.188 -21.312 27.641 1 29.53 67 GLN A C 1
ATOM 552 O O . GLN A 1 67 ? 38.5 -22.516 27.609 1 29.53 67 GLN A O 1
ATOM 557 N N . ILE A 1 68 ? 37.031 -21.203 28.219 1 32.78 68 ILE A N 1
ATOM 558 C CA . ILE A 1 68 ? 36.219 -22.312 27.75 1 32.78 68 ILE A CA 1
ATOM 559 C C . ILE A 1 68 ? 36.219 -22.344 26.219 1 32.78 68 ILE A C 1
ATOM 561 O O . ILE A 1 68 ? 36.062 -21.312 25.578 1 32.78 68 ILE A O 1
ATOM 565 N N . SER A 1 69 ? 36.75 -23.297 25.594 1 34.75 69 SER A N 1
ATOM 566 C CA . SER A 1 69 ? 36.688 -23.562 24.156 1 34.75 69 SER A CA 1
ATOM 567 C C . SER A 1 69 ? 35.312 -23.25 23.578 1 34.75 69 SER A C 1
ATOM 569 O O . SER A 1 69 ? 34.344 -23.953 23.844 1 34.75 69 SER A O 1
ATOM 571 N N . SER A 1 70 ? 34.656 -22.109 23.781 1 40.09 70 SER A N 1
ATOM 572 C CA . SER A 1 70 ? 33.438 -21.547 23.188 1 40.09 70 SER A CA 1
ATOM 573 C C . SER A 1 70 ? 33.25 -22 21.75 1 40.09 70 SER A C 1
ATOM 575 O O . SER A 1 70 ? 34 -21.578 20.859 1 40.09 70 SER A O 1
ATOM 577 N N . LYS A 1 71 ? 33.125 -23.156 21.469 1 43 71 LYS A N 1
ATOM 578 C CA . LYS A 1 71 ? 32.812 -23.625 20.125 1 43 71 LYS A CA 1
ATOM 579 C C . LYS A 1 71 ? 31.859 -22.672 19.406 1 43 71 LYS A C 1
ATOM 581 O O . LYS A 1 71 ? 30.719 -22.5 19.828 1 43 71 LYS A O 1
ATOM 586 N N . ARG A 1 72 ? 32.25 -21.516 18.875 1 55.62 72 ARG A N 1
ATOM 587 C CA . ARG A 1 72 ? 31.594 -20.531 18.016 1 55.62 72 ARG A CA 1
ATOM 588 C C . ARG A 1 72 ? 30.641 -21.203 17.031 1 55.62 72 ARG A C 1
ATOM 590 O O . ARG A 1 72 ? 31.047 -22.078 16.266 1 55.62 72 ARG A O 1
ATOM 597 N N . CYS A 1 73 ? 29.328 -21.266 17.375 1 67 73 CYS A N 1
ATOM 598 C CA . CYS A 1 73 ? 28.328 -21.734 16.422 1 67 73 CYS A CA 1
ATOM 599 C C . CYS A 1 73 ? 28.516 -21.062 15.07 1 67 73 CYS A C 1
ATOM 601 O O . CYS A 1 73 ? 28.75 -19.859 15 1 67 73 CYS A O 1
ATOM 603 N N . LEU A 1 74 ? 28.812 -21.859 14.102 1 81 74 LEU A N 1
ATOM 604 C CA . LEU A 1 74 ? 29 -21.391 12.734 1 81 74 LEU A CA 1
ATOM 605 C C . LEU A 1 74 ? 27.75 -21.656 11.891 1 81 74 LEU A C 1
ATOM 607 O O . LEU A 1 74 ? 27.219 -22.781 11.898 1 81 74 LEU A O 1
ATOM 611 N N . PHE A 1 75 ? 27.188 -20.688 11.336 1 87.31 75 PHE A N 1
ATOM 612 C CA . PHE A 1 75 ? 26.094 -20.875 10.398 1 87.31 75 PHE A CA 1
ATOM 613 C C . PHE A 1 75 ? 26.594 -21.406 9.062 1 87.31 75 PHE A C 1
ATOM 615 O O . PHE A 1 75 ? 27.547 -20.875 8.5 1 87.31 75 PHE A O 1
ATOM 622 N N . VAL A 1 76 ? 25.984 -22.5 8.695 1 87.69 76 VAL A N 1
ATOM 623 C CA . VAL A 1 76 ? 26.375 -23.141 7.445 1 87.69 76 VAL A CA 1
ATOM 624 C C . VAL A 1 76 ? 26.062 -22.219 6.273 1 87.69 76 VAL A C 1
ATOM 626 O O . VAL A 1 76 ? 25.016 -21.578 6.238 1 87.69 76 VAL A O 1
ATOM 629 N N . LYS A 1 77 ? 26.953 -22.141 5.344 1 83.44 77 LYS A N 1
ATOM 630 C CA . LYS A 1 77 ? 26.75 -21.359 4.133 1 83.44 77 LYS A CA 1
ATOM 631 C C . LYS A 1 77 ? 25.781 -22.062 3.186 1 83.44 77 LYS A C 1
ATOM 633 O O . LYS A 1 77 ? 25.844 -23.281 3.014 1 83.44 77 LYS A O 1
ATOM 638 N N . ASN A 1 78 ? 24.953 -21.328 2.545 1 85.44 78 ASN A N 1
ATOM 639 C CA . ASN A 1 78 ? 24.031 -21.875 1.565 1 85.44 78 ASN A CA 1
ATOM 640 C C . ASN A 1 78 ? 24.75 -22.578 0.422 1 85.44 78 ASN A C 1
ATOM 642 O O . ASN A 1 78 ? 24.25 -23.547 -0.136 1 85.44 78 ASN A O 1
ATOM 646 N N . SER A 1 79 ? 25.906 -22.094 0.178 1 85.38 79 SER A N 1
ATOM 647 C CA . SER A 1 79 ? 26.703 -22.672 -0.896 1 85.38 79 SER A CA 1
ATOM 648 C C . SER A 1 79 ? 27.109 -24.109 -0.569 1 85.38 79 SER A C 1
ATOM 650 O O . SER A 1 79 ? 27.172 -24.969 -1.461 1 85.38 79 SER A O 1
ATOM 652 N N . SER A 1 80 ? 27.344 -24.344 0.716 1 87.94 80 SER A N 1
ATOM 653 C CA . SER A 1 80 ? 27.703 -25.703 1.135 1 87.94 80 SER A CA 1
ATOM 654 C C . SER A 1 80 ? 26.531 -26.656 0.99 1 87.94 80 SER A C 1
ATOM 656 O O . SER A 1 80 ? 26.703 -27.781 0.523 1 87.94 80 SER A O 1
ATOM 658 N N . ILE A 1 81 ? 25.438 -26.203 1.348 1 90.44 81 ILE A N 1
ATOM 659 C CA . ILE A 1 81 ? 24.234 -27.016 1.224 1 90.44 81 ILE A CA 1
ATOM 660 C C . ILE A 1 81 ? 23.922 -27.266 -0.252 1 90.44 81 ILE A C 1
ATOM 662 O O . ILE A 1 81 ? 23.562 -28.375 -0.638 1 90.44 81 ILE A O 1
ATOM 666 N N . PHE A 1 82 ? 24.125 -26.281 -1.029 1 90.69 82 PHE A N 1
ATOM 667 C CA . PHE A 1 82 ? 23.906 -26.375 -2.469 1 90.69 82 PHE A CA 1
ATOM 668 C C . PHE A 1 82 ? 24.812 -27.422 -3.092 1 90.69 82 PHE A C 1
ATOM 670 O O . PHE A 1 82 ? 24.359 -28.281 -3.855 1 90.69 82 PHE A O 1
ATOM 677 N N . GLU A 1 83 ? 26.078 -27.312 -2.748 1 90.56 83 GLU A N 1
ATOM 678 C CA . GLU A 1 83 ? 27.062 -28.234 -3.328 1 90.56 83 GLU A CA 1
ATOM 679 C C . GLU A 1 83 ? 26.766 -29.672 -2.922 1 90.56 83 GLU A C 1
ATOM 681 O O . GLU A 1 83 ? 26.875 -30.594 -3.74 1 90.56 83 GLU A O 1
ATOM 686 N N . PHE A 1 84 ? 26.406 -29.844 -1.744 1 92.88 84 PHE A N 1
ATOM 687 C CA . PHE A 1 84 ? 26.031 -31.188 -1.28 1 92.88 84 PHE A CA 1
ATOM 688 C C . PHE A 1 84 ? 24.812 -31.688 -2.033 1 92.88 84 PHE A C 1
ATOM 690 O O . PHE A 1 84 ? 24.828 -32.812 -2.559 1 92.88 84 PHE A O 1
ATOM 697 N N . SER A 1 85 ? 23.797 -30.906 -2.119 1 93.25 85 SER A N 1
ATOM 698 C CA . SER A 1 85 ? 22.484 -31.328 -2.625 1 93.25 85 SER A CA 1
ATOM 699 C C . SER A 1 85 ? 22.531 -31.578 -4.129 1 93.25 85 SER A C 1
ATOM 701 O O . SER A 1 85 ? 21.781 -32.406 -4.641 1 93.25 85 SER A O 1
ATOM 703 N N . LYS A 1 86 ? 23.375 -30.844 -4.781 1 92.5 86 LYS A N 1
ATOM 704 C CA . LYS A 1 86 ? 23.531 -31.016 -6.227 1 92.5 86 LYS A CA 1
ATOM 705 C C . LYS A 1 86 ? 24.094 -32.375 -6.562 1 92.5 86 LYS A C 1
ATOM 707 O O . LYS A 1 86 ? 23.859 -32.906 -7.648 1 92.5 86 LYS A O 1
ATOM 712 N N . ASN A 1 87 ? 24.797 -32.938 -5.637 1 92.94 87 ASN A N 1
ATOM 713 C CA . ASN A 1 87 ? 25.531 -34.188 -5.906 1 92.94 87 ASN A CA 1
ATOM 714 C C . ASN A 1 87 ? 24.859 -35.375 -5.266 1 92.94 87 ASN A C 1
ATOM 716 O O . ASN A 1 87 ? 25.359 -36.5 -5.371 1 92.94 87 ASN A O 1
ATOM 720 N N . VAL A 1 88 ? 23.812 -35.125 -4.594 1 93.5 88 VAL A N 1
ATOM 721 C CA . VAL A 1 88 ? 23.094 -36.25 -3.982 1 93.5 88 VAL A CA 1
ATOM 722 C C . VAL A 1 88 ? 22.109 -36.844 -4.984 1 93.5 88 VAL A C 1
ATOM 724 O O . VAL A 1 88 ? 21.609 -36.156 -5.871 1 93.5 88 VAL A O 1
ATOM 727 N N . ASP A 1 89 ? 21.875 -38.094 -4.766 1 92.81 89 ASP A N 1
ATOM 728 C CA . ASP A 1 89 ? 20.922 -38.781 -5.645 1 92.81 89 ASP A CA 1
ATOM 729 C C . ASP A 1 89 ? 19.484 -38.375 -5.301 1 92.81 89 ASP A C 1
ATOM 731 O O . ASP A 1 89 ? 19.156 -38.156 -4.133 1 92.81 89 ASP A O 1
ATOM 735 N N . GLY A 1 90 ? 18.672 -38.375 -6.398 1 94.81 90 GLY A N 1
ATOM 736 C CA . GLY A 1 90 ? 17.25 -38.188 -6.188 1 94.81 90 GLY A CA 1
ATOM 737 C C . GLY A 1 90 ? 16.781 -36.75 -6.445 1 94.81 90 GLY A C 1
ATOM 738 O O . GLY A 1 90 ? 17.562 -35.906 -6.898 1 94.81 90 GLY A O 1
ATOM 739 N N . CYS A 1 91 ? 15.57 -36.625 -6.184 1 96.44 91 CYS A N 1
ATOM 740 C CA . CYS A 1 91 ? 14.883 -35.344 -6.453 1 96.44 91 CYS A CA 1
ATOM 741 C C . CYS A 1 91 ? 14.859 -34.469 -5.215 1 96.44 91 CYS A C 1
ATOM 743 O O . CYS A 1 91 ? 14.32 -34.875 -4.176 1 96.44 91 CYS A O 1
ATOM 745 N N . ASN A 1 92 ? 15.492 -33.344 -5.258 1 96 92 ASN A N 1
ATOM 746 C CA . ASN A 1 92 ? 15.414 -32.281 -4.25 1 96 92 ASN A CA 1
ATOM 747 C C . ASN A 1 92 ? 15.289 -30.906 -4.887 1 96 92 ASN A C 1
ATOM 749 O O . ASN A 1 92 ? 15.258 -30.781 -6.113 1 96 92 ASN A O 1
ATOM 753 N N . VAL A 1 93 ? 15.203 -29.906 -4.043 1 94.31 93 VAL A N 1
ATOM 754 C CA . VAL A 1 93 ? 14.883 -28.578 -4.562 1 94.31 93 VAL A CA 1
ATOM 755 C C . VAL A 1 93 ? 16.016 -28.094 -5.469 1 94.31 93 VAL A C 1
ATOM 757 O O . VAL A 1 93 ? 15.758 -27.406 -6.465 1 94.31 93 VAL A O 1
ATOM 760 N N . VAL A 1 94 ? 17.234 -28.422 -5.156 1 92.88 94 VAL A N 1
ATOM 761 C CA . VAL A 1 94 ? 18.391 -27.984 -5.945 1 92.88 94 VAL A CA 1
ATOM 762 C C . VAL A 1 94 ? 18.375 -28.672 -7.305 1 92.88 94 VAL A C 1
ATOM 764 O O . VAL A 1 94 ? 18.484 -28.016 -8.344 1 92.88 94 VAL A O 1
ATOM 767 N N . THR A 1 95 ? 18.188 -30 -7.305 1 94.25 95 THR A N 1
ATOM 768 C CA . THR A 1 95 ? 18.172 -30.734 -8.562 1 94.25 95 THR A CA 1
ATOM 769 C C . THR A 1 95 ? 16.969 -30.344 -9.414 1 94.25 95 THR A C 1
ATOM 771 O O . THR A 1 95 ? 17.047 -30.328 -10.641 1 94.25 95 THR A O 1
ATOM 774 N N . ARG A 1 96 ? 15.891 -30.016 -8.797 1 93.81 96 ARG A N 1
ATOM 775 C CA . ARG A 1 96 ? 14.727 -29.5 -9.516 1 93.81 96 ARG A CA 1
ATOM 776 C C . ARG A 1 96 ? 15.055 -28.188 -10.227 1 93.81 96 ARG A C 1
ATOM 778 O O . ARG A 1 96 ? 14.695 -28 -11.391 1 93.81 96 ARG A O 1
ATOM 785 N N . GLN A 1 97 ? 15.734 -27.344 -9.492 1 88.81 97 GLN A N 1
ATOM 786 C CA . GLN A 1 97 ? 16.047 -26.016 -10.008 1 88.81 97 GLN A CA 1
ATOM 787 C C . GLN A 1 97 ? 17.016 -26.109 -11.188 1 88.81 97 GLN A C 1
ATOM 789 O O . GLN A 1 97 ? 17.109 -25.172 -11.992 1 88.81 97 GLN A O 1
ATOM 794 N N . LEU A 1 98 ? 17.672 -27.172 -11.32 1 86.81 98 LEU A N 1
ATOM 795 C CA . LEU A 1 98 ? 18.672 -27.328 -12.359 1 86.81 98 LEU A CA 1
ATOM 796 C C . LEU A 1 98 ? 18.047 -27.875 -13.641 1 86.81 98 LEU A C 1
ATOM 798 O O . LEU A 1 98 ? 18.703 -27.922 -14.688 1 86.81 98 LEU A O 1
ATOM 802 N N . THR A 1 99 ? 16.75 -28.266 -13.609 1 91 99 THR A N 1
ATOM 803 C CA . THR A 1 99 ? 16.078 -28.688 -14.828 1 91 99 THR A CA 1
ATOM 804 C C . THR A 1 99 ? 15.961 -27.531 -15.812 1 91 99 THR A C 1
ATOM 806 O O . THR A 1 99 ? 15.766 -26.391 -15.414 1 91 99 THR A O 1
ATOM 809 N N . LYS A 1 100 ? 15.914 -27.781 -17.062 1 88.31 100 LYS A N 1
ATOM 810 C CA . LYS A 1 100 ? 16.109 -26.75 -18.078 1 88.31 100 LYS A CA 1
ATOM 811 C C . LYS A 1 100 ? 14.766 -26.25 -18.625 1 88.31 100 LYS A C 1
ATOM 813 O O . LYS A 1 100 ? 14.656 -25.125 -19.094 1 88.31 100 LYS A O 1
ATOM 818 N N . THR A 1 101 ? 13.797 -27.172 -18.672 1 92.69 101 THR A N 1
ATOM 819 C CA . THR A 1 101 ? 12.492 -26.781 -19.188 1 92.69 101 THR A CA 1
ATOM 820 C C . THR A 1 101 ? 11.391 -27.141 -18.188 1 92.69 101 THR A C 1
ATOM 822 O O . THR A 1 101 ? 11.602 -27.953 -17.281 1 92.69 101 THR A O 1
ATOM 825 N N . ALA A 1 102 ? 10.281 -26.516 -18.406 1 94.44 102 ALA A N 1
ATOM 826 C CA . ALA A 1 102 ? 9.141 -26.812 -17.531 1 94.44 102 ALA A CA 1
ATOM 827 C C . ALA A 1 102 ? 8.695 -28.266 -17.656 1 94.44 102 ALA A C 1
ATOM 829 O O . ALA A 1 102 ? 8.352 -28.906 -16.672 1 94.44 102 ALA A O 1
ATOM 830 N N . ALA A 1 103 ? 8.68 -28.781 -18.844 1 95.31 103 ALA A N 1
ATOM 831 C CA . ALA A 1 103 ? 8.312 -30.172 -19.094 1 95.31 103 ALA A CA 1
ATOM 832 C C . ALA A 1 103 ? 9.305 -31.125 -18.438 1 95.31 103 ALA A C 1
ATOM 834 O O . ALA A 1 103 ? 8.914 -32.188 -17.922 1 95.31 103 ALA A O 1
ATOM 835 N N . GLU A 1 104 ? 10.562 -30.719 -18.484 1 95.75 104 GLU A N 1
ATOM 836 C CA . GLU A 1 104 ? 11.586 -31.531 -17.859 1 95.75 104 GLU A CA 1
ATOM 837 C C . GLU A 1 104 ? 11.398 -31.578 -16.344 1 95.75 104 GLU A C 1
ATOM 839 O O . GLU A 1 104 ? 11.57 -32.625 -15.711 1 95.75 104 GLU A O 1
ATOM 844 N N . LEU A 1 105 ? 11.078 -30.438 -15.789 1 95.62 105 LEU A N 1
ATOM 845 C CA . LEU A 1 105 ? 10.812 -30.391 -14.352 1 95.62 105 LEU A CA 1
ATOM 846 C C . LEU A 1 105 ? 9.664 -31.312 -13.984 1 95.62 105 LEU A C 1
ATOM 848 O O . LEU A 1 105 ? 9.742 -32.062 -13 1 95.62 105 LEU A O 1
ATOM 852 N N . ASP A 1 106 ? 8.664 -31.297 -14.75 1 96.69 106 ASP A N 1
ATOM 853 C CA . ASP A 1 106 ? 7.48 -32.125 -14.516 1 96.69 106 ASP A CA 1
ATOM 854 C C . ASP A 1 106 ? 7.82 -33.594 -14.578 1 96.69 106 ASP A C 1
ATOM 856 O O . ASP A 1 106 ? 7.434 -34.375 -13.695 1 96.69 106 ASP A O 1
ATOM 860 N N . LYS A 1 107 ? 8.508 -34 -15.586 1 95.94 107 LYS A N 1
ATOM 861 C CA . LYS A 1 107 ? 8.922 -35.375 -15.742 1 95.94 107 LYS A CA 1
ATOM 862 C C . LYS A 1 107 ? 9.852 -35.812 -14.609 1 95.94 107 LYS A C 1
ATOM 864 O O . LYS A 1 107 ? 9.719 -36.906 -14.062 1 95.94 107 LYS A O 1
ATOM 869 N N . PHE A 1 108 ? 10.742 -34.906 -14.32 1 95.5 108 PHE A N 1
ATOM 870 C CA . PHE A 1 108 ? 11.711 -35.156 -13.266 1 95.5 108 PHE A CA 1
ATOM 871 C C . PHE A 1 108 ? 11.008 -35.406 -11.938 1 95.5 108 PHE A C 1
ATOM 873 O O . PHE A 1 108 ? 11.344 -36.344 -11.211 1 95.5 108 PHE A O 1
ATOM 880 N N . ASP A 1 109 ? 10 -34.625 -11.633 1 94.06 109 ASP A N 1
ATOM 881 C CA . ASP A 1 109 ? 9.227 -34.719 -10.398 1 94.06 109 ASP A CA 1
ATOM 882 C C . ASP A 1 109 ? 8.461 -36.062 -10.336 1 94.06 109 ASP A C 1
ATOM 884 O O . ASP A 1 109 ? 8.289 -36.625 -9.258 1 94.06 109 ASP A O 1
ATOM 888 N N . LYS A 1 110 ? 8.07 -36.562 -11.43 1 92.94 110 LYS A N 1
ATOM 889 C CA . LYS A 1 110 ? 7.227 -37.75 -11.492 1 92.94 110 LYS A CA 1
ATOM 890 C C . LYS A 1 110 ? 8.062 -39.031 -11.492 1 92.94 110 LYS A C 1
ATOM 892 O O . LYS A 1 110 ? 7.637 -40.062 -10.969 1 92.94 110 LYS A O 1
ATOM 897 N N . THR A 1 111 ? 9.234 -38.938 -12.016 1 95.62 111 THR A N 1
ATOM 898 C CA . THR A 1 111 ? 9.938 -40.156 -12.32 1 95.62 111 THR A CA 1
ATOM 899 C C . THR A 1 111 ? 11.125 -40.344 -11.375 1 95.62 111 THR A C 1
ATOM 901 O O . THR A 1 111 ? 11.625 -41.469 -11.211 1 95.62 111 THR A O 1
ATOM 904 N N . THR A 1 112 ? 11.617 -39.281 -10.852 1 96.44 112 THR A N 1
ATOM 905 C CA . THR A 1 112 ? 12.805 -39.375 -10 1 96.44 112 THR A CA 1
ATOM 906 C C . THR A 1 112 ? 12.414 -39.531 -8.539 1 96.44 112 THR A C 1
ATOM 908 O O . THR A 1 112 ? 11.633 -38.719 -8.008 1 96.44 112 THR A O 1
ATOM 911 N N . PRO A 1 113 ? 12.938 -40.562 -7.891 1 96.62 113 PRO A N 1
ATOM 912 C CA . PRO A 1 113 ? 12.648 -40.688 -6.461 1 96.62 113 PRO A CA 1
ATOM 913 C C . PRO A 1 113 ? 13.172 -39.531 -5.633 1 96.62 113 PRO A C 1
ATOM 915 O O . PRO A 1 113 ? 14.195 -38.938 -5.98 1 96.62 113 PRO A O 1
ATOM 918 N N . LEU A 1 114 ? 12.5 -39.281 -4.562 1 96.81 114 LEU A N 1
ATOM 919 C CA . LEU A 1 114 ? 12.914 -38.219 -3.67 1 96.81 114 LEU A CA 1
ATOM 920 C C . LEU A 1 114 ? 14.273 -38.5 -3.049 1 96.81 114 LEU A C 1
ATOM 922 O O . LEU A 1 114 ? 14.57 -39.656 -2.729 1 96.81 114 LEU A O 1
ATOM 926 N N . SER A 1 115 ? 15.023 -37.438 -2.898 1 96.25 115 SER A N 1
ATOM 927 C CA . SER A 1 115 ? 16.297 -37.594 -2.188 1 96.25 115 SER A CA 1
ATOM 928 C C . SER A 1 115 ? 16.062 -38.031 -0.742 1 96.25 115 SER A C 1
ATOM 930 O O . SER A 1 115 ? 15.133 -37.562 -0.087 1 96.25 115 SER A O 1
ATOM 932 N N . THR A 1 116 ? 16.984 -38.875 -0.216 1 95 116 THR A N 1
ATOM 933 C CA . THR A 1 116 ? 16.859 -39.344 1.157 1 95 116 THR A CA 1
ATOM 934 C C . THR A 1 116 ? 18.094 -38.938 1.974 1 95 116 THR A C 1
ATOM 936 O O . THR A 1 116 ? 18.078 -39.031 3.205 1 95 116 THR A O 1
ATOM 939 N N . GLN A 1 117 ? 19.094 -38.531 1.298 1 94.19 117 GLN A N 1
ATOM 940 C CA . GLN A 1 117 ? 20.328 -38.156 1.982 1 94.19 117 GLN A CA 1
ATOM 941 C C . GLN A 1 117 ? 20.234 -36.75 2.537 1 94.19 117 GLN A C 1
ATOM 943 O O . GLN A 1 117 ? 19.719 -35.844 1.866 1 94.19 117 GLN A O 1
ATOM 948 N N . ARG A 1 118 ? 20.75 -36.656 3.686 1 92.19 118 ARG A N 1
ATOM 949 C CA . ARG A 1 118 ? 20.703 -35.344 4.352 1 92.19 118 ARG A CA 1
ATOM 950 C C . ARG A 1 118 ? 22.109 -34.781 4.535 1 92.19 118 ARG A C 1
ATOM 952 O O . ARG A 1 118 ? 23.062 -35.531 4.773 1 92.19 118 ARG A O 1
ATOM 959 N N . TYR A 1 119 ? 22.109 -33.469 4.41 1 92.62 119 TYR A N 1
ATOM 960 C CA . TYR A 1 119 ? 23.359 -32.812 4.746 1 92.62 119 TYR A CA 1
ATOM 961 C C . TYR A 1 119 ? 23.75 -33.062 6.199 1 92.62 119 TYR A C 1
ATOM 963 O O . TYR A 1 119 ? 22.922 -32.906 7.102 1 92.62 119 TYR A O 1
ATOM 971 N N . LYS A 1 120 ? 24.938 -33.344 6.473 1 90.38 120 LYS A N 1
ATOM 972 C CA . LYS A 1 120 ? 25.422 -33.625 7.82 1 90.38 120 LYS A CA 1
ATOM 973 C C . LYS A 1 120 ? 26.125 -32.375 8.414 1 90.38 120 LYS A C 1
ATOM 975 O O . LYS A 1 120 ? 27.203 -32 7.973 1 90.38 120 LYS A O 1
ATOM 980 N N . PHE A 1 121 ? 25.422 -31.875 9.352 1 90.5 121 PHE A N 1
ATOM 981 C CA . PHE A 1 121 ? 26 -30.719 10.031 1 90.5 121 PHE A CA 1
ATOM 982 C C . PHE A 1 121 ? 27.188 -31.141 10.891 1 90.5 121 PHE A C 1
ATOM 984 O O . PHE A 1 121 ? 27.156 -32.188 11.555 1 90.5 121 PHE A O 1
ATOM 991 N N . LYS A 1 122 ? 28.188 -30.281 10.844 1 84.19 122 LYS A N 1
ATOM 992 C CA . LYS A 1 122 ? 29.234 -30.406 11.844 1 84.19 122 LYS A CA 1
ATOM 993 C C . LYS A 1 122 ? 28.75 -29.938 13.219 1 84.19 122 LYS A C 1
ATOM 995 O O . LYS A 1 122 ? 27.734 -29.25 13.32 1 84.19 122 LYS A O 1
ATOM 1000 N N . ASN A 1 123 ? 29.469 -30.391 14.281 1 78.5 123 ASN A N 1
ATOM 1001 C CA . ASN A 1 123 ? 29.062 -30.203 15.672 1 78.5 123 ASN A CA 1
ATOM 1002 C C . ASN A 1 123 ? 28.766 -28.734 15.969 1 78.5 123 ASN A C 1
ATOM 1004 O O . ASN A 1 123 ? 27.875 -28.422 16.766 1 78.5 123 ASN A O 1
ATOM 1008 N N . ASN A 1 124 ? 29.312 -27.828 15.328 1 82.81 124 ASN A N 1
ATOM 1009 C CA . ASN A 1 124 ? 29.109 -26.422 15.656 1 82.81 124 ASN A CA 1
ATOM 1010 C C . ASN A 1 124 ? 28.359 -25.688 14.539 1 82.81 124 ASN A C 1
ATOM 1012 O O . ASN A 1 124 ? 28.312 -24.453 14.531 1 82.81 124 ASN A O 1
ATOM 1016 N N . GLU A 1 125 ? 27.781 -26.484 13.68 1 88.94 125 GLU A N 1
ATOM 1017 C CA . GLU A 1 125 ? 27.125 -25.859 12.539 1 88.94 125 GLU A CA 1
ATOM 1018 C C . GLU A 1 125 ? 25.625 -25.719 12.781 1 88.94 125 GLU A C 1
ATOM 1020 O O . GLU A 1 125 ? 25 -26.609 13.391 1 88.94 125 GLU A O 1
ATOM 1025 N N . LEU A 1 126 ? 25.141 -24.594 12.398 1 90.38 126 LEU A N 1
ATOM 1026 C CA . LEU A 1 126 ? 23.719 -24.281 12.469 1 90.38 126 LEU A CA 1
ATOM 1027 C C . LEU A 1 126 ? 23.234 -23.672 11.156 1 90.38 126 LEU A C 1
ATOM 1029 O O . LEU A 1 126 ? 24.047 -23.219 10.336 1 90.38 126 LEU A O 1
ATOM 1033 N N . ALA A 1 127 ? 21.922 -23.859 10.969 1 89.19 127 ALA A N 1
ATOM 1034 C CA . ALA A 1 127 ? 21.312 -23.188 9.828 1 89.19 127 ALA A CA 1
ATOM 1035 C C . ALA A 1 127 ? 19.953 -22.594 10.211 1 89.19 127 ALA A C 1
ATOM 1037 O O . ALA A 1 127 ? 19.359 -22.984 11.219 1 89.19 127 ALA A O 1
ATOM 1038 N N . TYR A 1 128 ? 19.516 -21.594 9.414 1 89.19 128 TYR A N 1
ATOM 1039 C CA . TYR A 1 128 ? 18.172 -21.078 9.57 1 89.19 128 TYR A CA 1
ATOM 1040 C C . TYR A 1 128 ? 17.203 -21.766 8.609 1 89.19 128 TYR A C 1
ATOM 1042 O O . TYR A 1 128 ? 17.5 -21.906 7.422 1 89.19 128 TYR A O 1
ATOM 1050 N N . CYS A 1 129 ? 16.125 -22.25 9.18 1 91.25 129 CYS A N 1
ATOM 1051 C CA . CYS A 1 129 ? 15.086 -22.844 8.359 1 91.25 129 CYS A CA 1
ATOM 1052 C C . CYS A 1 129 ? 14.383 -21.781 7.516 1 91.25 129 CYS A C 1
ATOM 1054 O O . CYS A 1 129 ? 13.969 -20.75 8.031 1 91.25 129 CYS A O 1
ATOM 1056 N N . TYR A 1 130 ? 14.172 -22.078 6.309 1 89.81 130 TYR A N 1
ATOM 1057 C CA . TYR A 1 130 ? 13.461 -21.156 5.438 1 89.81 130 TYR A CA 1
ATOM 1058 C C . TYR A 1 130 ? 12 -21.031 5.863 1 89.81 130 TYR A C 1
ATOM 1060 O O . TYR A 1 130 ? 11.414 -19.938 5.781 1 89.81 130 TYR A O 1
ATOM 1068 N N . GLY A 1 131 ? 11.445 -22.047 6.312 1 89.56 131 GLY A N 1
ATOM 1069 C CA . GLY A 1 131 ? 10.031 -22.078 6.633 1 89.56 131 GLY A CA 1
ATOM 1070 C C . GLY A 1 131 ? 9.688 -21.359 7.922 1 89.56 131 GLY A C 1
ATOM 1071 O O . GLY A 1 131 ? 8.977 -20.359 7.91 1 89.56 131 GLY A O 1
ATOM 1072 N N . CYS A 1 132 ? 10.289 -21.812 8.945 1 87.62 132 CYS A N 1
ATOM 1073 C CA . CYS A 1 132 ? 9.891 -21.297 10.25 1 87.62 132 CYS A CA 1
ATOM 1074 C C . CYS A 1 132 ? 10.898 -20.281 10.766 1 87.62 132 CYS A C 1
ATOM 1076 O O . CYS A 1 132 ? 10.656 -19.625 11.781 1 87.62 132 CYS A O 1
ATOM 1078 N N . HIS A 1 133 ? 11.961 -20.125 10.102 1 86.06 133 HIS A N 1
ATOM 1079 C CA . HIS A 1 133 ? 13.016 -19.172 10.414 1 86.06 133 HIS A CA 1
ATOM 1080 C C . HIS A 1 133 ? 13.68 -19.5 11.75 1 86.06 133 HIS A C 1
ATOM 1082 O O . HIS A 1 133 ? 14.336 -18.641 12.344 1 86.06 133 HIS A O 1
ATOM 1088 N N . ARG A 1 134 ? 13.516 -20.594 12.18 1 85.88 134 ARG A N 1
ATOM 1089 C CA . ARG A 1 134 ? 14.188 -21.031 13.398 1 85.88 134 ARG A CA 1
ATOM 1090 C C . ARG A 1 134 ? 15.516 -21.703 13.07 1 85.88 134 ARG A C 1
ATOM 1092 O O . ARG A 1 134 ? 15.758 -22.094 11.93 1 85.88 134 ARG A O 1
ATOM 1099 N N . ILE A 1 135 ? 16.328 -21.75 14.086 1 88.81 135 ILE A N 1
ATOM 1100 C CA . ILE A 1 135 ? 17.609 -22.422 13.953 1 88.81 135 ILE A CA 1
ATOM 1101 C C . ILE A 1 135 ? 17.391 -23.938 13.953 1 88.81 135 ILE A C 1
ATOM 1103 O O . ILE A 1 135 ? 16.609 -24.453 14.75 1 88.81 135 ILE A O 1
ATOM 1107 N N . CYS A 1 136 ? 18.062 -24.531 13.047 1 89.69 136 CYS A N 1
ATOM 1108 C CA . CYS A 1 136 ? 17.953 -25.984 12.977 1 89.69 136 CYS A CA 1
ATOM 1109 C C . CYS A 1 136 ? 19.328 -26.609 12.734 1 89.69 136 CYS A C 1
ATOM 1111 O O . CYS A 1 136 ? 20.219 -25.969 12.211 1 89.69 136 CYS A O 1
ATOM 1113 N N . THR A 1 137 ? 19.484 -27.812 13.242 1 89.44 137 THR A N 1
ATOM 1114 C CA . THR A 1 137 ? 20.734 -28.562 13.109 1 89.44 137 THR A CA 1
ATOM 1115 C C . THR A 1 137 ? 20.547 -29.75 12.164 1 89.44 137 THR A C 1
ATOM 1117 O O . THR A 1 137 ? 21.406 -30.625 12.102 1 89.44 137 THR A O 1
ATOM 1120 N N . SER A 1 138 ? 19.422 -29.797 11.672 1 91.69 138 SER A N 1
ATOM 1121 C CA . SER A 1 138 ? 19.125 -30.797 10.648 1 91.69 138 SER A CA 1
ATOM 1122 C C . SER A 1 138 ? 18.172 -30.234 9.602 1 91.69 138 SER A C 1
ATOM 1124 O O . SER A 1 138 ? 17.25 -29.484 9.93 1 91.69 138 SER A O 1
ATOM 1126 N N . ILE A 1 139 ? 18.422 -30.656 8.375 1 93.81 139 ILE A N 1
ATOM 1127 C CA . ILE A 1 139 ? 17.594 -30.109 7.305 1 93.81 139 ILE A CA 1
ATOM 1128 C C . ILE A 1 139 ? 16.875 -31.25 6.578 1 93.81 139 ILE A C 1
ATOM 1130 O O . ILE A 1 139 ? 17.297 -32.406 6.648 1 93.81 139 ILE A O 1
ATOM 1134 N N . HIS A 1 140 ? 15.781 -31 5.93 1 96.19 140 HIS A N 1
ATOM 1135 C CA . HIS A 1 140 ? 15 -31.938 5.141 1 96.19 140 HIS A CA 1
ATOM 1136 C C . HIS A 1 140 ? 15.758 -32.375 3.898 1 96.19 140 HIS A C 1
ATOM 1138 O O . HIS A 1 140 ? 16.438 -31.594 3.256 1 96.19 140 HIS A O 1
ATOM 1144 N N . PRO A 1 141 ? 15.68 -33.625 3.523 1 96.88 141 PRO A N 1
ATOM 1145 C CA . PRO A 1 141 ? 16.5 -34.125 2.412 1 96.88 141 PRO A CA 1
ATOM 1146 C C . PRO A 1 141 ? 16.047 -33.562 1.06 1 96.88 141 PRO A C 1
ATOM 1148 O O . PRO A 1 141 ? 16.828 -33.531 0.111 1 96.88 141 PRO A O 1
ATOM 1151 N N . VAL A 1 142 ? 14.797 -33.219 0.948 1 97.62 142 VAL A N 1
ATOM 1152 C CA . VAL A 1 142 ? 14.258 -32.719 -0.318 1 97.62 142 VAL A CA 1
ATOM 1153 C C . VAL A 1 142 ? 14.258 -31.188 -0.328 1 97.62 142 VAL A C 1
ATOM 1155 O O . VAL A 1 142 ? 14.719 -30.578 -1.29 1 97.62 142 VAL A O 1
ATOM 1158 N N . TYR A 1 143 ? 13.727 -30.656 0.721 1 96.31 143 TYR A N 1
ATOM 1159 C CA . TYR A 1 143 ? 13.781 -29.203 0.909 1 96.31 143 TYR A CA 1
ATOM 1160 C C . TYR A 1 143 ? 14.984 -28.812 1.755 1 96.31 143 TYR A C 1
ATOM 1162 O O . TYR A 1 143 ? 14.836 -28.469 2.93 1 96.31 143 TYR A O 1
ATOM 1170 N N . VAL A 1 144 ? 16.078 -28.625 1.15 1 94.94 144 VAL A N 1
ATOM 1171 C CA . VAL A 1 144 ? 17.391 -28.703 1.779 1 94.94 144 VAL A CA 1
ATOM 1172 C C . VAL A 1 144 ? 17.688 -27.391 2.514 1 94.94 144 VAL A C 1
ATOM 1174 O O . VAL A 1 144 ? 18.703 -27.266 3.188 1 94.94 144 VAL A O 1
ATOM 1177 N N . TYR A 1 145 ? 16.797 -26.469 2.447 1 93.12 145 TYR A N 1
ATOM 1178 C CA . TYR A 1 145 ? 16.984 -25.219 3.172 1 93.12 145 TYR A CA 1
ATOM 1179 C C . TYR A 1 145 ? 15.961 -25.078 4.297 1 93.12 145 TYR A C 1
ATOM 1181 O O . TYR A 1 145 ? 15.781 -23.984 4.855 1 93.12 145 TYR A O 1
ATOM 1189 N N . SER A 1 146 ? 15.273 -26.125 4.566 1 93.94 146 SER A N 1
ATOM 1190 C CA . SER A 1 146 ? 14.242 -26.109 5.598 1 93.94 146 SER A CA 1
ATOM 1191 C C . SER A 1 146 ? 14.453 -27.234 6.605 1 93.94 146 SER A C 1
ATOM 1193 O O . SER A 1 146 ? 15.055 -28.266 6.277 1 93.94 146 SER A O 1
ATOM 1195 N N . CYS A 1 147 ? 13.945 -26.969 7.801 1 92.94 147 CYS A N 1
ATOM 1196 C CA . CYS A 1 147 ? 14 -28.016 8.805 1 92.94 147 CYS A CA 1
ATOM 1197 C C . CYS A 1 147 ? 13.094 -29.188 8.422 1 92.94 147 CYS A C 1
ATOM 1199 O O . CYS A 1 147 ? 12.328 -29.078 7.465 1 92.94 147 CYS A O 1
ATOM 1201 N N . ARG A 1 148 ? 13.195 -30.234 9.18 1 94.06 148 ARG A N 1
ATOM 1202 C CA . ARG A 1 148 ? 12.484 -31.469 8.859 1 94.06 148 ARG A CA 1
ATOM 1203 C C . ARG A 1 148 ? 10.977 -31.25 8.859 1 94.06 148 ARG A C 1
ATOM 1205 O O . ARG A 1 148 ? 10.281 -31.672 7.938 1 94.06 148 ARG A O 1
ATOM 1212 N N . ASN A 1 149 ? 10.531 -30.562 9.844 1 93.25 149 ASN A N 1
ATOM 1213 C CA . ASN A 1 149 ? 9.094 -30.344 9.961 1 93.25 149 ASN A CA 1
ATOM 1214 C C . ASN A 1 149 ? 8.555 -29.484 8.82 1 93.25 149 ASN A C 1
ATOM 1216 O O . ASN A 1 149 ? 7.539 -29.812 8.211 1 93.25 149 ASN A O 1
ATOM 1220 N N . CYS A 1 150 ? 9.219 -28.406 8.57 1 94.5 150 CYS A N 1
ATOM 1221 C CA . CYS A 1 150 ? 8.789 -27.531 7.492 1 94.5 150 CYS A CA 1
ATOM 1222 C C . CYS A 1 150 ? 8.898 -28.219 6.141 1 94.5 150 CYS A C 1
ATOM 1224 O O . CYS A 1 150 ? 8 -28.109 5.305 1 94.5 150 CYS A O 1
ATOM 1226 N N . GLY A 1 151 ? 9.977 -28.906 5.945 1 95.62 151 GLY A N 1
ATOM 1227 C CA . GLY A 1 151 ? 10.148 -29.625 4.695 1 95.62 151 GLY A CA 1
ATOM 1228 C C . GLY A 1 151 ? 9.055 -30.656 4.445 1 95.62 151 GLY A C 1
ATOM 1229 O O . GLY A 1 151 ? 8.57 -30.797 3.322 1 95.62 151 GLY A O 1
ATOM 1230 N N . GLU A 1 152 ? 8.711 -31.375 5.492 1 95.56 152 GLU A N 1
ATOM 1231 C CA . GLU A 1 152 ? 7.645 -32.375 5.371 1 95.56 152 GLU A CA 1
ATOM 1232 C C . GLU A 1 152 ? 6.324 -31.703 4.992 1 95.56 152 GLU A C 1
ATOM 1234 O O . GLU A 1 152 ? 5.559 -32.25 4.188 1 95.56 152 GLU A O 1
ATOM 1239 N N . LEU A 1 153 ? 6.105 -30.594 5.57 1 95.12 153 LEU A N 1
ATOM 1240 C CA . LEU A 1 153 ? 4.887 -29.844 5.273 1 95.12 153 LEU A CA 1
ATOM 1241 C C . LEU A 1 153 ? 4.871 -29.391 3.822 1 95.12 153 LEU A C 1
ATOM 1243 O O . LEU A 1 153 ? 3.838 -29.453 3.154 1 95.12 153 LEU A O 1
ATOM 1247 N N . PHE A 1 154 ? 6.008 -28.891 3.338 1 96.62 154 PHE A N 1
ATOM 1248 C CA . PHE A 1 154 ? 6.113 -28.469 1.946 1 96.62 154 PHE A CA 1
ATOM 1249 C C . PHE A 1 154 ? 5.867 -29.641 1.003 1 96.62 154 PHE A C 1
ATOM 1251 O O . PHE A 1 154 ? 5.098 -29.531 0.048 1 96.62 154 PHE A O 1
ATOM 1258 N N . GLN A 1 155 ? 6.516 -30.75 1.37 1 95.81 155 GLN A N 1
ATOM 1259 C CA . GLN A 1 155 ? 6.422 -31.938 0.533 1 95.81 155 GLN A CA 1
ATOM 1260 C C . GLN A 1 155 ? 4.988 -32.469 0.482 1 95.81 155 GLN A C 1
ATOM 1262 O O . GLN A 1 155 ? 4.492 -32.812 -0.587 1 95.81 155 GLN A O 1
ATOM 1267 N N . LYS A 1 156 ? 4.391 -32.438 1.566 1 94.69 156 LYS A N 1
ATOM 1268 C CA . LYS A 1 156 ? 3.029 -32.969 1.684 1 94.69 156 LYS A CA 1
ATOM 1269 C C . LYS A 1 156 ? 2.059 -32.156 0.828 1 94.69 156 LYS A C 1
ATOM 1271 O O . LYS A 1 156 ? 1.123 -32.719 0.248 1 94.69 156 LYS A O 1
ATOM 1276 N N . ASN A 1 157 ? 2.279 -30.891 0.703 1 96.44 157 ASN A N 1
ATOM 1277 C CA . ASN A 1 157 ? 1.293 -30.016 0.085 1 96.44 157 ASN A CA 1
ATOM 1278 C C . ASN A 1 157 ? 1.675 -29.656 -1.35 1 96.44 157 ASN A C 1
ATOM 1280 O O . ASN A 1 157 ? 0.91 -29 -2.057 1 96.44 157 ASN A O 1
ATOM 1284 N N . ARG A 1 158 ? 2.812 -30.062 -1.813 1 96.62 158 ARG A N 1
ATOM 1285 C CA . ARG A 1 158 ? 3.303 -29.719 -3.145 1 96.62 158 ARG A CA 1
ATOM 1286 C C . ARG A 1 158 ? 2.307 -30.125 -4.219 1 96.62 158 ARG A C 1
ATOM 1288 O O . ARG A 1 158 ? 2.084 -29.391 -5.184 1 96.62 158 ARG A O 1
ATOM 1295 N N . ASN A 1 159 ? 1.648 -31.297 -4.016 1 94.69 159 ASN A N 1
ATOM 1296 C CA . ASN A 1 159 ? 0.757 -31.828 -5.043 1 94.69 159 ASN A CA 1
ATOM 1297 C C . ASN A 1 159 ? -0.693 -31.844 -4.566 1 94.69 159 ASN A C 1
ATOM 1299 O O . ASN A 1 159 ? -1.492 -32.656 -5.035 1 94.69 159 ASN A O 1
ATOM 1303 N N . LEU A 1 160 ? -0.918 -30.953 -3.59 1 96.06 160 LEU A N 1
ATOM 1304 C CA . LEU A 1 160 ? -2.297 -30.797 -3.141 1 96.06 160 LEU A CA 1
ATOM 1305 C C . LEU A 1 160 ? -3.217 -30.469 -4.309 1 96.06 160 LEU A C 1
ATOM 1307 O O . LEU A 1 160 ? -2.854 -29.688 -5.188 1 96.06 160 LEU A O 1
ATOM 1311 N N . THR A 1 161 ? -4.398 -31.125 -4.367 1 97.25 161 THR A N 1
ATOM 1312 C CA . THR A 1 161 ? -5.363 -30.891 -5.438 1 97.25 161 THR A CA 1
ATOM 1313 C C . THR A 1 161 ? -6.793 -31.047 -4.922 1 97.25 161 THR A C 1
ATOM 1315 O O . THR A 1 161 ? -7.004 -31.297 -3.732 1 97.25 161 THR A O 1
ATOM 1318 N N . ARG A 1 162 ? -7.688 -30.688 -5.695 1 97.31 162 ARG A N 1
ATOM 1319 C CA . ARG A 1 162 ? -9.133 -30.828 -5.527 1 97.31 162 ARG A CA 1
ATOM 1320 C C . ARG A 1 162 ? -9.82 -31.016 -6.875 1 97.31 162 ARG A C 1
ATOM 1322 O O . ARG A 1 162 ? -9.398 -30.453 -7.887 1 97.31 162 ARG A O 1
ATOM 1329 N N . ASP A 1 163 ? -10.875 -31.891 -6.84 1 98.44 163 ASP A N 1
ATOM 1330 C CA . ASP A 1 163 ? -11.625 -32.062 -8.086 1 98.44 163 ASP A CA 1
ATOM 1331 C C . ASP A 1 163 ? -12.336 -30.75 -8.477 1 98.44 163 ASP A C 1
ATOM 1333 O O . ASP A 1 163 ? -13.242 -30.312 -7.773 1 98.44 163 ASP A O 1
ATOM 1337 N N . LEU A 1 164 ? -11.922 -30.203 -9.562 1 98.56 164 LEU A N 1
ATOM 1338 C CA . LEU A 1 164 ? -12.508 -28.953 -10.047 1 98.56 164 LEU A CA 1
ATOM 1339 C C . LEU A 1 164 ? -13.195 -29.156 -11.398 1 98.56 164 LEU A C 1
ATOM 1341 O O . LEU A 1 164 ? -13.266 -28.234 -12.211 1 98.56 164 LEU A O 1
ATOM 1345 N N . SER A 1 165 ? -13.625 -30.359 -11.578 1 98.19 165 SER A N 1
ATOM 1346 C CA . SER A 1 165 ? -14.375 -30.625 -12.805 1 98.19 165 SER A CA 1
ATOM 1347 C C . SER A 1 165 ? -15.586 -29.703 -12.93 1 98.19 165 SER A C 1
ATOM 1349 O O . SER A 1 165 ? -16.234 -29.391 -11.93 1 98.19 165 SER A O 1
ATOM 1351 N N . ASN A 1 166 ? -15.883 -29.25 -14.102 1 97 166 ASN A N 1
ATOM 1352 C CA . ASN A 1 166 ? -17.031 -28.438 -14.445 1 97 166 ASN A CA 1
ATOM 1353 C C . ASN A 1 166 ? -16.875 -27 -13.953 1 97 166 ASN A C 1
ATOM 1355 O O . ASN A 1 166 ? -17.859 -26.297 -13.742 1 97 166 ASN A O 1
ATOM 1359 N N . THR A 1 167 ? -15.672 -26.594 -13.648 1 98.62 167 THR A N 1
ATOM 1360 C CA . THR A 1 167 ? -15.414 -25.219 -13.289 1 98.62 167 THR A CA 1
ATOM 1361 C C . THR A 1 167 ? -14.648 -24.5 -14.406 1 98.62 167 THR A C 1
ATOM 1363 O O . THR A 1 167 ? -14.016 -25.141 -15.242 1 98.62 167 THR A O 1
ATOM 1366 N N . VAL A 1 168 ? -14.789 -23.172 -14.438 1 98.88 168 VAL A N 1
ATOM 1367 C CA . VAL A 1 168 ? -14.062 -22.312 -15.359 1 98.88 168 VAL A CA 1
ATOM 1368 C C . VAL A 1 168 ? -13.148 -21.375 -14.586 1 98.88 168 VAL A C 1
ATOM 1370 O O . VAL A 1 168 ? -13.609 -20.609 -13.727 1 98.88 168 VAL A O 1
ATOM 1373 N N . SER A 1 169 ? -11.844 -21.469 -14.852 1 98.94 169 SER A N 1
ATOM 1374 C CA . SER A 1 169 ? -10.836 -20.641 -14.188 1 98.94 169 SER A CA 1
ATOM 1375 C C . SER A 1 169 ? -10.133 -19.719 -15.18 1 98.94 169 SER A C 1
ATOM 1377 O O . SER A 1 169 ? -9.836 -20.125 -16.312 1 98.94 169 SER A O 1
ATOM 1379 N N . LEU A 1 170 ? -9.938 -18.484 -14.75 1 98.94 170 LEU A N 1
ATOM 1380 C CA . LEU A 1 170 ? -9.164 -17.516 -15.523 1 98.94 170 LEU A CA 1
ATOM 1381 C C . LEU A 1 170 ? -7.82 -17.234 -14.859 1 98.94 170 LEU A C 1
ATOM 1383 O O . LEU A 1 170 ? -7.762 -16.953 -13.656 1 98.94 170 LEU A O 1
ATOM 1387 N N . VAL A 1 171 ? -6.738 -17.391 -15.609 1 98.88 171 VAL A N 1
ATOM 1388 C CA . VAL A 1 171 ? -5.391 -17.125 -15.117 1 98.88 171 VAL A CA 1
ATOM 1389 C C . VAL A 1 171 ? -4.746 -16.016 -15.945 1 98.88 171 VAL A C 1
ATOM 1391 O O . VAL A 1 171 ? -4.555 -16.172 -17.156 1 98.88 171 VAL A O 1
ATOM 1394 N N . ILE A 1 172 ? -4.469 -14.891 -15.312 1 98.56 172 ILE A N 1
ATOM 1395 C CA . ILE A 1 172 ? -3.773 -13.789 -15.969 1 98.56 172 ILE A CA 1
ATOM 1396 C C . ILE A 1 172 ? -2.264 -13.969 -15.812 1 98.56 172 ILE A C 1
ATOM 1398 O O . ILE A 1 172 ? -1.748 -14 -14.688 1 98.56 172 ILE A O 1
ATOM 1402 N N . GLY A 1 173 ? -1.55 -14.047 -16.859 1 96.56 173 GLY A N 1
ATOM 1403 C CA . GLY A 1 173 ? -0.133 -14.375 -16.828 1 96.56 173 GLY A CA 1
ATOM 1404 C C . GLY A 1 173 ? 0.133 -15.859 -16.734 1 96.56 173 GLY A C 1
ATOM 1405 O O . GLY A 1 173 ? 0.855 -16.312 -15.836 1 96.56 173 GLY A O 1
ATOM 1406 N N . CYS A 1 174 ? -0.285 -16.625 -17.766 1 97.56 174 CYS A N 1
ATOM 1407 C CA . CYS A 1 174 ? -0.304 -18.078 -17.625 1 97.56 174 CYS A CA 1
ATOM 1408 C C . CYS A 1 174 ? 0.908 -18.703 -18.312 1 97.56 174 CYS A C 1
ATOM 1410 O O . CYS A 1 174 ? 1.044 -19.938 -18.328 1 97.56 174 CYS A O 1
ATOM 1412 N N . ARG A 1 175 ? 1.835 -17.906 -18.812 1 94.94 175 ARG A N 1
ATOM 1413 C CA . ARG A 1 175 ? 2.863 -18.484 -19.688 1 94.94 175 ARG A CA 1
ATOM 1414 C C . ARG A 1 175 ? 4.066 -18.953 -18.875 1 94.94 175 ARG A C 1
ATOM 1416 O O . ARG A 1 175 ? 4.621 -20.016 -19.125 1 94.94 175 ARG A O 1
ATOM 1423 N N . THR A 1 176 ? 4.48 -18.109 -17.859 1 91.25 176 THR A N 1
ATOM 1424 C CA . THR A 1 176 ? 5.777 -18.375 -17.266 1 91.25 176 THR A CA 1
ATOM 1425 C C . THR A 1 176 ? 5.637 -18.594 -15.75 1 91.25 176 THR A C 1
ATOM 1427 O O . THR A 1 176 ? 4.703 -18.078 -15.133 1 91.25 176 THR A O 1
ATOM 1430 N N . LYS A 1 177 ? 6.484 -19.406 -15.242 1 91.94 177 LYS A N 1
ATOM 1431 C CA . LYS A 1 177 ? 6.773 -19.562 -13.812 1 91.94 177 LYS A CA 1
ATOM 1432 C C . LYS A 1 177 ? 5.504 -19.844 -13.023 1 91.94 177 LYS A C 1
ATOM 1434 O O . LYS A 1 177 ? 4.824 -20.844 -13.281 1 91.94 177 LYS A O 1
ATOM 1439 N N . LEU A 1 178 ? 5.168 -18.938 -12.18 1 94.69 178 LEU A N 1
ATOM 1440 C CA . LEU A 1 178 ? 4.059 -19.172 -11.266 1 94.69 178 LEU A CA 1
ATOM 1441 C C . LEU A 1 178 ? 2.754 -19.375 -12.031 1 94.69 178 LEU A C 1
ATOM 1443 O O . LEU A 1 178 ? 2.023 -20.328 -11.789 1 94.69 178 LEU A O 1
ATOM 1447 N N . GLY A 1 179 ? 2.543 -18.5 -12.992 1 97.12 179 GLY A N 1
ATOM 1448 C CA . GLY A 1 179 ? 1.314 -18.578 -13.766 1 97.12 179 GLY A CA 1
ATOM 1449 C C . GLY A 1 179 ? 1.189 -19.859 -14.562 1 97.12 179 GLY A C 1
ATOM 1450 O O . GLY A 1 179 ? 0.1 -20.422 -14.672 1 97.12 179 GLY A O 1
ATOM 1451 N N . HIS A 1 180 ? 2.285 -20.297 -15.086 1 97.38 180 HIS A N 1
ATOM 1452 C CA . HIS A 1 180 ? 2.314 -21.531 -15.852 1 97.38 180 HIS A CA 1
ATOM 1453 C C . HIS A 1 180 ? 1.938 -22.734 -14.977 1 97.38 180 HIS A C 1
ATOM 1455 O O . HIS A 1 180 ? 1.07 -23.516 -15.352 1 97.38 180 HIS A O 1
ATOM 1461 N N . GLN A 1 181 ? 2.551 -22.781 -13.836 1 97.75 181 GLN A N 1
ATOM 1462 C CA . GLN A 1 181 ? 2.332 -23.922 -12.961 1 97.75 181 GLN A CA 1
ATOM 1463 C C . GLN A 1 181 ? 0.937 -23.891 -12.344 1 97.75 181 GLN A C 1
ATOM 1465 O O . GLN A 1 181 ? 0.325 -24.938 -12.102 1 97.75 181 GLN A O 1
ATOM 1470 N N . ILE A 1 182 ? 0.414 -22.703 -12.078 1 98.69 182 ILE A N 1
ATOM 1471 C CA . ILE A 1 182 ? -0.952 -22.547 -11.586 1 98.69 182 ILE A CA 1
ATOM 1472 C C . ILE A 1 182 ? -1.936 -23.078 -12.633 1 98.69 182 ILE A C 1
ATOM 1474 O O . ILE A 1 182 ? -2.852 -23.828 -12.305 1 98.69 182 ILE A O 1
ATOM 1478 N N . THR A 1 183 ? -1.691 -22.688 -13.844 1 98.81 183 THR A N 1
ATOM 1479 C CA . THR A 1 183 ? -2.533 -23.156 -14.945 1 98.81 183 THR A CA 1
ATOM 1480 C C . THR A 1 183 ? -2.502 -24.672 -15.055 1 98.81 183 THR A C 1
ATOM 1482 O O . THR A 1 183 ? -3.549 -25.312 -15.141 1 98.81 183 THR A O 1
ATOM 1485 N N . LEU A 1 184 ? -1.337 -25.234 -14.969 1 98.62 184 LEU A N 1
ATOM 1486 C CA . LEU A 1 184 ? -1.167 -26.672 -15.078 1 98.62 184 LEU A CA 1
ATOM 1487 C C . LEU A 1 184 ? -1.884 -27.391 -13.938 1 98.62 184 LEU A C 1
ATOM 1489 O O . LEU A 1 184 ? -2.58 -28.391 -14.164 1 98.62 184 LEU A O 1
ATOM 1493 N N . LYS A 1 185 ? -1.747 -26.891 -12.75 1 98.69 185 LYS A N 1
ATOM 1494 C CA . LYS A 1 185 ? -2.381 -27.516 -11.586 1 98.69 185 LYS A CA 1
ATOM 1495 C C . LYS A 1 185 ? -3.9 -27.453 -11.695 1 98.69 185 LYS A C 1
ATOM 1497 O O . LYS A 1 185 ? -4.594 -28.406 -11.344 1 98.69 185 LYS A O 1
ATOM 1502 N N . LEU A 1 186 ? -4.426 -26.375 -12.164 1 98.88 186 LEU A N 1
ATOM 1503 C CA . LEU A 1 186 ? -5.867 -26.234 -12.336 1 98.88 186 LEU A CA 1
ATOM 1504 C C . LEU A 1 186 ? -6.383 -27.203 -13.398 1 98.88 186 LEU A C 1
ATOM 1506 O O . LEU A 1 186 ? -7.426 -27.844 -13.211 1 98.88 186 LEU A O 1
ATOM 1510 N N . LEU A 1 187 ? -5.664 -27.328 -14.5 1 98.88 187 LEU A N 1
ATOM 1511 C CA . LEU A 1 187 ? -6.035 -28.266 -15.562 1 98.88 187 LEU A CA 1
ATOM 1512 C C . LEU A 1 187 ? -6.066 -29.688 -15.055 1 98.88 187 LEU A C 1
ATOM 1514 O O . LEU A 1 187 ? -7.023 -30.422 -15.305 1 98.88 187 LEU A O 1
ATOM 1518 N N . ARG A 1 188 ? -5.059 -29.984 -14.32 1 98.56 188 ARG A N 1
ATOM 1519 C CA . ARG A 1 188 ? -4.938 -31.359 -13.82 1 98.56 188 ARG A CA 1
ATOM 1520 C C . ARG A 1 188 ? -5.961 -31.625 -12.719 1 98.56 188 ARG A C 1
ATOM 1522 O O . ARG A 1 188 ? -6.277 -32.781 -12.422 1 98.56 188 ARG A O 1
ATOM 1529 N N . ALA A 1 189 ? -6.461 -30.562 -12.094 1 98.75 189 ALA A N 1
ATOM 1530 C CA . ALA A 1 189 ? -7.543 -30.688 -11.125 1 98.75 189 ALA A CA 1
ATOM 1531 C C . ALA A 1 189 ? -8.898 -30.812 -11.82 1 98.75 189 ALA A C 1
ATOM 1533 O O . ALA A 1 189 ? -9.922 -31.016 -11.164 1 98.75 189 ALA A O 1
ATOM 1534 N N . GLY A 1 190 ? -8.93 -30.609 -13.164 1 98.69 190 GLY A N 1
ATOM 1535 C CA . GLY A 1 190 ? -10.148 -30.844 -13.922 1 98.69 190 GLY A CA 1
ATOM 1536 C C . GLY A 1 190 ? -10.797 -29.578 -14.422 1 98.69 190 GLY A C 1
ATOM 1537 O O . GLY A 1 190 ? -11.758 -29.625 -15.195 1 98.69 190 GLY A O 1
ATOM 1538 N N . SER A 1 191 ? -10.328 -28.438 -14.109 1 98.81 191 SER A N 1
ATOM 1539 C CA . SER A 1 191 ? -10.93 -27.156 -14.477 1 98.81 191 SER A CA 1
ATOM 1540 C C . SER A 1 191 ? -10.711 -26.844 -15.953 1 98.81 191 SER A C 1
ATOM 1542 O O . SER A 1 191 ? -9.711 -27.266 -16.547 1 98.81 191 SER A O 1
ATOM 1544 N N . THR A 1 192 ? -11.68 -26.172 -16.594 1 98.88 192 THR A N 1
ATOM 1545 C CA . THR A 1 192 ? -11.391 -25.422 -17.812 1 98.88 192 THR A CA 1
ATOM 1546 C C . THR A 1 192 ? -10.625 -24.141 -17.5 1 98.88 192 THR A C 1
ATOM 1548 O O . THR A 1 192 ? -11.047 -23.359 -16.641 1 98.88 192 THR A O 1
ATOM 1551 N N . VAL A 1 193 ? -9.492 -23.984 -18.156 1 98.94 193 VAL A N 1
ATOM 1552 C CA . VAL A 1 193 ? -8.648 -22.844 -17.797 1 98.94 193 VAL A CA 1
ATOM 1553 C C . VAL A 1 193 ? -8.508 -21.922 -19 1 98.94 193 VAL A C 1
ATOM 1555 O O . VAL A 1 193 ? -8.078 -22.344 -20.078 1 98.94 193 VAL A O 1
ATOM 1558 N N . ILE A 1 194 ? -8.938 -20.672 -18.844 1 98.88 194 ILE A N 1
ATOM 1559 C CA . ILE A 1 194 ? -8.664 -19.594 -19.781 1 98.88 194 ILE A CA 1
ATOM 1560 C C . ILE A 1 194 ? -7.406 -18.844 -19.344 1 98.88 194 ILE A C 1
ATOM 1562 O O . ILE A 1 194 ? -7.371 -18.25 -18.266 1 98.88 194 ILE A O 1
ATOM 1566 N N . GLY A 1 195 ? -6.363 -18.906 -20.172 1 98.56 195 GLY A N 1
ATOM 1567 C CA . GLY A 1 195 ? -5.113 -18.234 -19.875 1 98.56 195 GLY A CA 1
ATOM 1568 C C . GLY A 1 195 ? -4.859 -17.031 -20.766 1 98.56 195 GLY A C 1
ATOM 1569 O O . GLY A 1 195 ? -5.172 -17.062 -21.969 1 98.56 195 GLY A O 1
ATOM 1570 N N . THR A 1 196 ? -4.312 -15.969 -20.141 1 98.06 196 THR A N 1
ATOM 1571 C CA . THR A 1 196 ? -3.904 -14.82 -20.938 1 98.06 196 THR A CA 1
ATOM 1572 C C . THR A 1 196 ? -2.404 -14.578 -20.812 1 98.06 196 THR A C 1
ATOM 1574 O O . THR A 1 196 ? -1.799 -14.914 -19.797 1 98.06 196 THR A O 1
ATOM 1577 N N . THR A 1 197 ? -1.852 -14.07 -21.828 1 95.69 197 THR A N 1
ATOM 1578 C CA . THR A 1 197 ? -0.437 -13.727 -21.938 1 95.69 197 THR A CA 1
ATOM 1579 C C . THR A 1 197 ? -0.199 -12.766 -23.094 1 95.69 197 THR A C 1
ATOM 1581 O O . THR A 1 197 ? -1.09 -12.547 -23.906 1 95.69 197 THR A O 1
ATOM 1584 N N . ARG A 1 198 ? 0.938 -12.18 -23.078 1 92.06 198 ARG A N 1
ATOM 1585 C CA . ARG A 1 198 ? 1.327 -11.359 -24.219 1 92.06 198 ARG A CA 1
ATOM 1586 C C . ARG A 1 198 ? 1.701 -12.227 -25.406 1 92.06 198 ARG A C 1
ATOM 1588 O O . ARG A 1 198 ? 1.748 -11.742 -26.547 1 92.06 198 ARG A O 1
ATOM 1595 N N . TYR A 1 199 ? 1.98 -13.625 -25.172 1 92.31 199 TYR A N 1
ATOM 1596 C CA . TYR A 1 199 ? 2.504 -14.508 -26.203 1 92.31 199 TYR A CA 1
ATOM 1597 C C . TYR A 1 199 ? 1.682 -15.789 -26.297 1 92.31 199 TYR A C 1
ATOM 1599 O O . TYR A 1 199 ? 2.168 -16.875 -25.953 1 92.31 199 TYR A O 1
ATOM 1607 N N . PRO A 1 200 ? 0.501 -15.711 -26.875 1 96.62 200 PRO A N 1
ATOM 1608 C CA . PRO A 1 200 ? -0.409 -16.859 -26.891 1 96.62 200 PRO A CA 1
ATOM 1609 C C . PRO A 1 200 ? 0.174 -18.062 -27.625 1 96.62 200 PRO A C 1
ATOM 1611 O O . PRO A 1 200 ? 0.088 -19.188 -27.125 1 96.62 200 PRO A O 1
ATOM 1614 N N . GLU A 1 201 ? 0.811 -17.859 -28.719 1 95.62 201 GLU A N 1
ATOM 1615 C CA . GLU A 1 201 ? 1.314 -18.969 -29.516 1 95.62 201 GLU A CA 1
ATOM 1616 C C . GLU A 1 201 ? 2.449 -19.703 -28.797 1 95.62 201 GLU A C 1
ATOM 1618 O O . GLU A 1 201 ? 2.48 -20.922 -28.766 1 95.62 201 GLU A O 1
ATOM 1623 N N . ASP A 1 202 ? 3.369 -18.891 -28.219 1 93.44 202 ASP A N 1
ATOM 1624 C CA . ASP A 1 202 ? 4.449 -19.484 -27.438 1 93.44 202 ASP A CA 1
ATOM 1625 C C . ASP A 1 202 ? 3.902 -20.312 -26.281 1 93.44 202 ASP A C 1
ATOM 1627 O O . ASP A 1 202 ? 4.457 -21.359 -25.938 1 93.44 202 ASP A O 1
ATOM 1631 N N . THR A 1 203 ? 2.891 -19.844 -25.75 1 96.81 203 THR A N 1
ATOM 1632 C CA . THR A 1 203 ? 2.301 -20.5 -24.578 1 96.81 203 THR A CA 1
ATOM 1633 C C . THR A 1 203 ? 1.681 -21.844 -24.953 1 96.81 203 THR A C 1
ATOM 1635 O O . THR A 1 203 ? 1.833 -22.828 -24.234 1 96.81 203 THR A O 1
ATOM 1638 N N . LYS A 1 204 ? 1.017 -21.906 -26.094 1 97.25 204 LYS A N 1
ATOM 1639 C CA . LYS A 1 204 ? 0.449 -23.156 -26.578 1 97.25 204 LYS A CA 1
ATOM 1640 C C . LYS A 1 204 ? 1.537 -24.203 -26.797 1 97.25 204 LYS A C 1
ATOM 1642 O O . LYS A 1 204 ? 1.363 -25.375 -26.453 1 97.25 204 LYS A O 1
ATOM 1647 N N . ILE A 1 205 ? 2.609 -23.734 -27.297 1 96.5 205 ILE A N 1
ATOM 1648 C CA . ILE A 1 205 ? 3.73 -24.641 -27.562 1 96.5 205 ILE A CA 1
ATOM 1649 C C . ILE A 1 205 ? 4.289 -25.172 -26.25 1 96.5 205 ILE A C 1
ATOM 1651 O O . ILE A 1 205 ? 4.559 -26.375 -26.141 1 96.5 205 ILE A O 1
ATOM 1655 N N . LEU A 1 206 ? 4.406 -24.359 -25.281 1 96.56 206 LEU A N 1
ATOM 1656 C CA . LEU A 1 206 ? 4.938 -24.766 -23.984 1 96.56 206 LEU A CA 1
ATOM 1657 C C . LEU A 1 206 ? 4.07 -25.859 -23.359 1 96.56 206 LEU A C 1
ATOM 1659 O O . LEU A 1 206 ? 4.586 -26.891 -22.922 1 96.56 206 LEU A O 1
ATOM 1663 N N . PHE A 1 207 ? 2.795 -25.688 -23.406 1 98.19 207 PHE A N 1
ATOM 1664 C CA . PHE A 1 207 ? 1.896 -26.641 -22.766 1 98.19 207 PHE A CA 1
ATOM 1665 C C . PHE A 1 207 ? 1.846 -27.938 -23.562 1 98.19 207 PHE A C 1
ATOM 1667 O O . PHE A 1 207 ? 1.657 -29.016 -22.984 1 98.19 207 PHE A O 1
ATOM 1674 N N . SER A 1 208 ? 2.047 -27.875 -24.828 1 98.06 208 SER A N 1
ATOM 1675 C CA . SER A 1 208 ? 1.953 -29.062 -25.688 1 98.06 208 SER A CA 1
ATOM 1676 C C . SER A 1 208 ? 3.094 -30.031 -25.406 1 98.06 208 SER A C 1
ATOM 1678 O O . SER A 1 208 ? 3.051 -31.188 -25.828 1 98.06 208 SER A O 1
ATOM 1680 N N . GLN A 1 209 ? 4.078 -29.578 -24.609 1 97.31 209 GLN A N 1
ATOM 1681 C CA . GLN A 1 209 ? 5.262 -30.406 -24.359 1 97.31 209 GLN A CA 1
ATOM 1682 C C . GLN A 1 209 ? 5.023 -31.359 -23.203 1 97.31 209 GLN A C 1
ATOM 1684 O O . GLN A 1 209 ? 5.816 -32.281 -22.969 1 97.31 209 GLN A O 1
ATOM 1689 N N . TYR A 1 210 ? 3.959 -31.188 -22.5 1 97.88 210 TYR A N 1
ATOM 1690 C CA . TYR A 1 210 ? 3.697 -32.062 -21.344 1 97.88 210 TYR A CA 1
ATOM 1691 C C . TYR A 1 210 ? 3.158 -33.406 -21.797 1 97.88 210 TYR A C 1
ATOM 1693 O O . TYR A 1 210 ? 2.381 -33.5 -22.75 1 97.88 210 TYR A O 1
ATOM 1701 N N . GLU A 1 211 ? 3.482 -34.438 -21.062 1 97.19 211 GLU A N 1
ATOM 1702 C CA . GLU A 1 211 ? 3.098 -35.812 -21.406 1 97.19 211 GLU A CA 1
ATOM 1703 C C . GLU A 1 211 ? 1.582 -36 -21.359 1 97.19 211 GLU A C 1
ATOM 1705 O O . GLU A 1 211 ? 1.018 -36.781 -22.141 1 97.19 211 GLU A O 1
ATOM 1710 N N . ASP A 1 212 ? 0.948 -35.281 -20.469 1 97.69 212 ASP A N 1
ATOM 1711 C CA . ASP A 1 212 ? -0.493 -35.438 -20.297 1 97.69 212 ASP A CA 1
ATOM 1712 C C . ASP A 1 212 ? -1.257 -34.344 -21.031 1 97.69 212 ASP A C 1
ATOM 1714 O O . ASP A 1 212 ? -2.414 -34.062 -20.719 1 97.69 212 ASP A O 1
ATOM 1718 N N . TYR A 1 213 ? -0.609 -33.75 -22.031 1 98.38 213 TYR A N 1
ATOM 1719 C CA . TYR A 1 213 ? -1.221 -32.688 -22.812 1 98.38 213 TYR A CA 1
ATOM 1720 C C . TYR A 1 213 ? -2.535 -33.125 -23.438 1 98.38 213 TYR A C 1
ATOM 1722 O O . TYR A 1 213 ? -3.525 -32.406 -23.422 1 98.38 213 TYR A O 1
ATOM 1730 N N . GLU A 1 214 ? -2.598 -34.344 -23.938 1 98.19 214 GLU A N 1
ATOM 1731 C CA . GLU A 1 214 ? -3.777 -34.844 -24.641 1 98.19 214 GLU A CA 1
ATOM 1732 C C . GLU A 1 214 ? -4.965 -34.969 -23.688 1 98.19 214 GLU A C 1
ATOM 1734 O O . GLU A 1 214 ? -6.121 -34.875 -24.109 1 98.19 214 GLU A O 1
ATOM 1739 N N . ILE A 1 215 ? -4.695 -35.062 -22.453 1 98.12 215 ILE A N 1
ATOM 1740 C CA . ILE A 1 215 ? -5.746 -35.25 -21.453 1 98.12 215 ILE A CA 1
ATOM 1741 C C . ILE A 1 215 ? -6.43 -33.906 -21.172 1 98.12 215 ILE A C 1
ATOM 1743 O O . ILE A 1 215 ? -7.652 -33.844 -21.031 1 98.12 215 ILE A O 1
ATOM 1747 N N . PHE A 1 216 ? -5.617 -32.812 -21.172 1 98.25 216 PHE A N 1
ATOM 1748 C CA . PHE A 1 216 ? -6.219 -31.547 -20.719 1 98.25 216 PHE A CA 1
ATOM 1749 C C . PHE A 1 216 ? -6.293 -30.547 -21.859 1 98.25 216 PHE A C 1
ATOM 1751 O O . PHE A 1 216 ? -6.809 -29.438 -21.688 1 98.25 216 PHE A O 1
ATOM 1758 N N . LYS A 1 217 ? -5.824 -30.781 -23.047 1 98.38 217 LYS A N 1
ATOM 1759 C CA . LYS A 1 217 ? -5.68 -29.812 -24.141 1 98.38 217 LYS A CA 1
ATOM 1760 C C . LYS A 1 217 ? -7.02 -29.188 -24.5 1 98.38 217 LYS A C 1
ATOM 1762 O O . LYS A 1 217 ? -7.082 -28 -24.859 1 98.38 217 LYS A O 1
ATOM 1767 N N . GLU A 1 218 ? -8.125 -29.922 -24.375 1 98.19 218 GLU A N 1
ATOM 1768 C CA . GLU A 1 218 ? -9.438 -29.406 -24.75 1 98.19 218 GLU A CA 1
ATOM 1769 C C . GLU A 1 218 ? -9.953 -28.406 -23.719 1 98.19 218 GLU A C 1
ATOM 1771 O O . GLU A 1 218 ? -10.836 -27.594 -24.031 1 98.19 218 GLU A O 1
ATOM 1776 N N . ARG A 1 219 ? -9.367 -28.484 -22.531 1 98.69 219 ARG A N 1
ATOM 1777 C CA . ARG A 1 219 ? -9.812 -27.594 -21.469 1 98.69 219 ARG A CA 1
ATOM 1778 C C . ARG A 1 219 ? -8.859 -26.406 -21.312 1 98.69 219 ARG A C 1
ATOM 1780 O O . ARG A 1 219 ? -9.094 -25.531 -20.469 1 98.69 219 ARG A O 1
ATOM 1787 N N . LEU A 1 220 ? -7.789 -26.422 -22.062 1 98.81 220 LEU A N 1
ATOM 1788 C CA . LEU A 1 220 ? -6.855 -25.297 -22.078 1 98.81 220 LEU A CA 1
ATOM 1789 C C . LEU A 1 220 ? -7.211 -24.312 -23.172 1 98.81 220 LEU A C 1
ATOM 1791 O O . LEU A 1 220 ? -7.082 -24.625 -24.359 1 98.81 220 LEU A O 1
ATOM 1795 N N . ILE A 1 221 ? -7.652 -23.125 -22.797 1 98.69 221 ILE A N 1
ATOM 1796 C CA . ILE A 1 221 ? -8 -22.062 -23.75 1 98.69 221 ILE A CA 1
ATOM 1797 C C . ILE A 1 221 ? -7.062 -20.875 -23.562 1 98.69 221 ILE A C 1
ATOM 1799 O O . ILE A 1 221 ? -7.195 -20.109 -22.609 1 98.69 221 ILE A O 1
ATOM 1803 N N . ILE A 1 222 ? -6.156 -20.734 -24.484 1 98.44 222 ILE A N 1
ATOM 1804 C CA . ILE A 1 222 ? -5.297 -19.562 -24.469 1 98.44 222 ILE A CA 1
ATOM 1805 C C . ILE A 1 222 ? -5.957 -18.422 -25.25 1 98.44 222 ILE A C 1
ATOM 1807 O O . ILE A 1 222 ? -6.234 -18.562 -26.438 1 98.44 222 ILE A O 1
ATOM 1811 N N . TYR A 1 223 ? -6.25 -17.328 -24.562 1 97.94 223 TYR A N 1
ATOM 1812 C CA . TYR A 1 223 ? -6.891 -16.172 -25.188 1 97.94 223 TYR A CA 1
ATOM 1813 C C . TYR A 1 223 ? -6.059 -15.648 -26.359 1 97.94 223 TYR A C 1
ATOM 1815 O O . TYR A 1 223 ? -4.965 -15.125 -26.156 1 97.94 223 TYR A O 1
ATOM 1823 N N . ASN A 1 224 ? -6.531 -15.727 -27.547 1 94.06 224 ASN A N 1
ATOM 1824 C CA . ASN A 1 224 ? -5.77 -15.578 -28.781 1 94.06 224 ASN A CA 1
ATOM 1825 C C . ASN A 1 224 ? -5.387 -14.117 -29.031 1 94.06 224 ASN A C 1
ATOM 1827 O O . ASN A 1 224 ? -4.379 -13.844 -29.688 1 94.06 224 ASN A O 1
ATOM 1831 N N . LYS A 1 225 ? -6.156 -13.195 -28.547 1 93.81 225 LYS A N 1
ATOM 1832 C CA . LYS A 1 225 ? -5.875 -11.781 -28.781 1 93.81 225 LYS A CA 1
ATOM 1833 C C . LYS A 1 225 ? -4.68 -11.305 -27.969 1 93.81 225 LYS A C 1
ATOM 1835 O O . LYS A 1 225 ? -4.121 -10.242 -28.219 1 93.81 225 LYS A O 1
ATOM 1840 N N . GLY A 1 226 ? -4.305 -12.125 -27.047 1 93.06 226 GLY A N 1
ATOM 1841 C CA . GLY A 1 226 ? -3.264 -11.68 -26.125 1 93.06 226 GLY A CA 1
ATOM 1842 C C . GLY A 1 226 ? -3.742 -10.625 -25.141 1 93.06 226 GLY A C 1
ATOM 1843 O O . GLY A 1 226 ? -4.832 -10.07 -25.312 1 93.06 226 GLY A O 1
ATOM 1844 N N . LEU A 1 227 ? -2.965 -10.375 -24.125 1 94.19 227 LEU A N 1
ATOM 1845 C CA . LEU A 1 227 ? -3.301 -9.367 -23.125 1 94.19 227 LEU A CA 1
ATOM 1846 C C . LEU A 1 227 ? -2.041 -8.688 -22.594 1 94.19 227 LEU A C 1
ATOM 1848 O O . LEU A 1 227 ? -1.206 -9.336 -21.953 1 94.19 227 LEU A O 1
ATOM 1852 N N . ASP A 1 228 ? -1.909 -7.41 -22.953 1 93.12 228 ASP A N 1
ATOM 1853 C CA . ASP A 1 228 ? -0.851 -6.551 -22.422 1 93.12 228 ASP A CA 1
ATOM 1854 C C . ASP A 1 228 ? -1.398 -5.582 -21.375 1 93.12 228 ASP A C 1
ATOM 1856 O O . ASP A 1 228 ? -2.301 -4.793 -21.672 1 93.12 228 ASP A O 1
ATOM 1860 N N . LEU A 1 229 ? -0.798 -5.645 -20.234 1 94.56 229 LEU A N 1
ATOM 1861 C CA . LEU A 1 229 ? -1.366 -4.898 -19.109 1 94.56 229 LEU A CA 1
ATOM 1862 C C . LEU A 1 229 ? -0.737 -3.514 -19.016 1 94.56 229 LEU A C 1
ATOM 1864 O O . LEU A 1 229 ? -1.099 -2.727 -18.125 1 94.56 229 LEU A O 1
ATOM 1868 N N . ASP A 1 230 ? 0.218 -3.258 -19.859 1 91.56 230 ASP A N 1
ATOM 1869 C CA . ASP A 1 230 ? 0.849 -1.941 -19.844 1 91.56 230 ASP A CA 1
ATOM 1870 C C . ASP A 1 230 ? 0.337 -1.081 -21 1 91.56 230 ASP A C 1
ATOM 1872 O O . ASP A 1 230 ? 1.074 -0.804 -21.953 1 91.56 230 ASP A O 1
ATOM 1876 N N . ASN A 1 231 ? -0.833 -0.651 -20.906 1 90.88 231 ASN A N 1
ATOM 1877 C CA . ASN A 1 231 ? -1.388 0.256 -21.906 1 90.88 231 ASN A CA 1
ATOM 1878 C C . ASN A 1 231 ? -2.521 1.1 -21.328 1 90.88 231 ASN A C 1
ATOM 1880 O O . ASN A 1 231 ? -2.957 0.873 -20.188 1 90.88 231 ASN A O 1
ATOM 1884 N N . ASN A 1 232 ? -2.982 2.066 -22.094 1 91.56 232 ASN A N 1
ATOM 1885 C CA . ASN A 1 232 ? -3.977 3.012 -21.609 1 91.56 232 ASN A CA 1
ATOM 1886 C C . ASN A 1 232 ? -5.395 2.58 -21.984 1 91.56 232 ASN A C 1
ATOM 1888 O O . ASN A 1 232 ? -6.348 3.338 -21.781 1 91.56 232 ASN A O 1
ATOM 1892 N N . GLN A 1 233 ? -5.555 1.349 -22.453 1 95.75 233 GLN A N 1
ATOM 1893 C CA . GLN A 1 233 ? -6.859 0.874 -22.891 1 95.75 233 GLN A CA 1
ATOM 1894 C C . GLN A 1 233 ? -7.25 -0.417 -22.188 1 95.75 233 GLN A C 1
ATOM 1896 O O . GLN A 1 233 ? -7.879 -1.297 -22.766 1 95.75 233 GLN A O 1
ATOM 1901 N N . LEU A 1 234 ? -6.902 -0.502 -20.984 1 96.31 234 LEU A N 1
ATOM 1902 C CA . LEU A 1 234 ? -7.141 -1.721 -20.203 1 96.31 234 LEU A CA 1
ATOM 1903 C C . LEU A 1 234 ? -8.633 -2.018 -20.109 1 96.31 234 LEU A C 1
ATOM 1905 O O . LEU A 1 234 ? -9.047 -3.176 -20.203 1 96.31 234 LEU A O 1
ATOM 1909 N N . GLU A 1 235 ? -9.414 -1.008 -19.922 1 96.12 235 GLU A N 1
ATOM 1910 C CA . GLU A 1 235 ? -10.844 -1.224 -19.75 1 96.12 235 GLU A CA 1
ATOM 1911 C C . GLU A 1 235 ? -11.461 -1.878 -20.984 1 96.12 235 GLU A C 1
ATOM 1913 O O . GLU A 1 235 ? -12.281 -2.793 -20.859 1 96.12 235 GLU A O 1
ATOM 1918 N N . ASN A 1 236 ? -11.086 -1.449 -22.141 1 96.81 236 ASN A N 1
ATOM 1919 C CA . ASN A 1 236 ? -11.57 -2.049 -23.375 1 96.81 236 ASN A CA 1
ATOM 1920 C C . ASN A 1 236 ? -11.07 -3.482 -23.531 1 96.81 236 ASN A C 1
ATOM 1922 O O . ASN A 1 236 ? -11.844 -4.375 -23.906 1 96.81 236 ASN A O 1
ATOM 1926 N N . ASP A 1 237 ? -9.797 -3.691 -23.297 1 97.62 237 ASP A N 1
ATOM 1927 C CA . ASP A 1 237 ? -9.219 -5.027 -23.391 1 97.62 237 ASP A CA 1
ATOM 1928 C C . ASP A 1 237 ? -9.922 -6 -22.438 1 97.62 237 ASP A C 1
ATOM 1930 O O . ASP A 1 237 ? -10.211 -7.137 -22.828 1 97.62 237 ASP A O 1
ATOM 1934 N N . PHE A 1 238 ? -10.234 -5.527 -21.281 1 98.19 238 PHE A N 1
ATOM 1935 C CA . PHE A 1 238 ? -10.844 -6.379 -20.266 1 98.19 238 PHE A CA 1
ATOM 1936 C C . PHE A 1 238 ? -12.305 -6.652 -20.594 1 98.19 238 PHE A C 1
ATOM 1938 O O . PHE A 1 238 ? -12.812 -7.746 -20.328 1 98.19 238 PHE A O 1
ATOM 1945 N N . LYS A 1 239 ? -12.945 -5.699 -21.172 1 97.81 239 LYS A N 1
ATOM 1946 C CA . LYS A 1 239 ? -14.32 -5.922 -21.625 1 97.81 239 LYS A CA 1
ATOM 1947 C C . LYS A 1 239 ? -14.367 -6.992 -22.719 1 97.81 239 LYS A C 1
ATOM 1949 O O . LYS A 1 239 ? -15.258 -7.84 -22.719 1 97.81 239 LYS A O 1
ATOM 1954 N N . ASN A 1 240 ? -13.438 -6.902 -23.594 1 98.19 240 ASN A N 1
ATOM 1955 C CA . ASN A 1 240 ? -13.352 -7.914 -24.641 1 98.19 240 ASN A CA 1
ATOM 1956 C C . ASN A 1 240 ? -13.133 -9.312 -24.062 1 98.19 240 ASN A C 1
ATOM 1958 O O . ASN A 1 240 ? -13.758 -10.273 -24.5 1 98.19 240 ASN A O 1
ATOM 1962 N N . LEU A 1 241 ? -12.258 -9.398 -23.125 1 98.44 241 LEU A N 1
ATOM 1963 C CA . LEU A 1 241 ? -11.992 -10.672 -22.469 1 98.44 241 LEU A CA 1
ATOM 1964 C C . LEU A 1 241 ? -13.242 -11.18 -21.75 1 98.44 241 LEU A C 1
ATOM 1966 O O . LEU A 1 241 ? -13.586 -12.359 -21.859 1 98.44 241 LEU A O 1
ATOM 1970 N N . LYS A 1 242 ? -13.891 -10.297 -21.031 1 98.5 242 LYS A N 1
ATOM 1971 C CA . LYS A 1 242 ? -15.125 -10.648 -20.344 1 98.5 242 LYS A CA 1
ATOM 1972 C C . LYS A 1 242 ? -16.172 -11.188 -21.328 1 98.5 242 LYS A C 1
ATOM 1974 O O . LYS A 1 242 ? -16.797 -12.211 -21.062 1 98.5 242 LYS A O 1
ATOM 1979 N N . ASN A 1 243 ? -16.328 -10.469 -22.406 1 98.31 243 ASN A N 1
ATOM 1980 C CA . ASN A 1 243 ? -17.297 -10.891 -23.422 1 98.31 243 ASN A CA 1
ATOM 1981 C C . ASN A 1 243 ? -16.953 -12.273 -23.984 1 98.31 243 ASN A C 1
ATOM 1983 O O . ASN A 1 243 ? -17.859 -13.094 -24.203 1 98.31 243 ASN A O 1
ATOM 1987 N N . PHE A 1 244 ? -15.766 -12.547 -24.234 1 98.5 244 PHE A N 1
ATOM 1988 C CA . PHE A 1 244 ? -15.312 -13.852 -24.703 1 98.5 244 PHE A CA 1
ATOM 1989 C C . PHE A 1 244 ? -15.711 -14.953 -23.734 1 98.5 244 PHE A C 1
ATOM 1991 O O . PHE A 1 244 ? -16.266 -15.969 -24.141 1 98.5 244 PHE A O 1
ATOM 1998 N N . ILE A 1 245 ? -15.492 -14.727 -22.438 1 98.56 245 ILE A N 1
ATOM 1999 C CA . ILE A 1 245 ? -15.797 -15.711 -21.406 1 98.56 245 ILE A CA 1
ATOM 2000 C C . ILE A 1 245 ? -17.312 -15.891 -21.312 1 98.56 245 ILE A C 1
ATOM 2002 O O . ILE A 1 245 ? -17.797 -17.016 -21.219 1 98.56 245 ILE A O 1
ATOM 2006 N N . GLU A 1 246 ? -17.969 -14.766 -21.328 1 98.31 246 GLU A N 1
ATOM 2007 C CA . GLU A 1 246 ? -19.422 -14.805 -21.203 1 98.31 246 GLU A CA 1
ATOM 2008 C C . GLU A 1 246 ? -20.062 -15.578 -22.344 1 98.31 246 GLU A C 1
ATOM 2010 O O . GLU A 1 246 ? -20.953 -16.391 -22.125 1 98.31 246 GLU A O 1
ATOM 2015 N N . GLN A 1 247 ? -19.609 -15.367 -23.5 1 98.19 247 GLN A N 1
ATOM 2016 C CA . GLN A 1 247 ? -20.156 -16.016 -24.688 1 98.19 247 GLN A CA 1
ATOM 2017 C C . GLN A 1 247 ? -19.875 -17.5 -24.688 1 98.19 247 GLN A C 1
ATOM 2019 O O . GLN A 1 247 ? -20.719 -18.312 -25.062 1 98.19 247 GLN A O 1
ATOM 2024 N N . GLN A 1 248 ? -18.766 -17.875 -24.25 1 97.19 248 GLN A N 1
ATOM 2025 C CA . GLN A 1 248 ? -18.328 -19.266 -24.359 1 97.19 248 GLN A CA 1
ATOM 2026 C C . GLN A 1 248 ? -18.828 -20.078 -23.172 1 97.19 248 GLN A C 1
ATOM 2028 O O . GLN A 1 248 ? -19.188 -21.25 -23.312 1 97.19 248 GLN A O 1
ATOM 2033 N N . TYR A 1 249 ? -18.875 -19.453 -22 1 97.62 249 TYR A N 1
ATOM 2034 C CA . TYR A 1 249 ? -19.094 -20.281 -20.812 1 97.62 249 TYR A CA 1
ATOM 2035 C C . TYR A 1 249 ? -20.219 -19.719 -19.953 1 97.62 249 TYR A C 1
ATOM 2037 O O . TYR A 1 249 ? -20.812 -20.438 -19.141 1 97.62 249 TYR A O 1
ATOM 2045 N N . GLY A 1 250 ? -20.438 -18.422 -20.031 1 97.88 250 GLY A N 1
ATOM 2046 C CA . GLY A 1 250 ? -21.547 -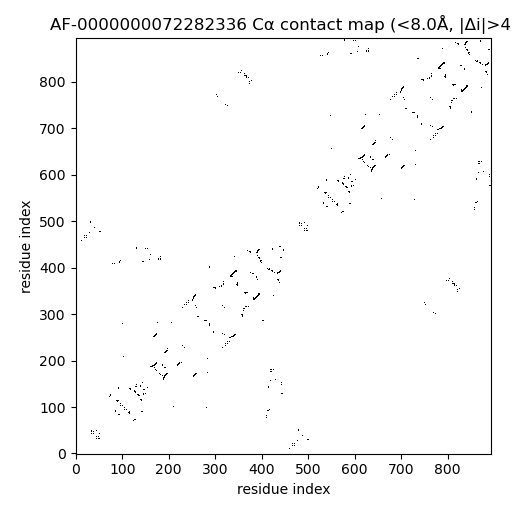17.797 -19.344 1 97.88 250 GLY A CA 1
ATOM 2047 C C . GLY A 1 250 ? -21.234 -17.406 -17.906 1 97.88 250 GLY A C 1
ATOM 2048 O O . GLY A 1 250 ? -21.922 -16.562 -17.328 1 97.88 250 GLY A O 1
ATOM 2049 N N . HIS A 1 251 ? -20.234 -18 -17.297 1 98.38 251 HIS A N 1
ATOM 2050 C CA . HIS A 1 251 ? -19.875 -17.719 -15.914 1 98.38 251 HIS A CA 1
ATOM 2051 C C . HIS A 1 251 ? -18.375 -17.922 -15.688 1 98.38 251 HIS A C 1
ATOM 2053 O O . HIS A 1 251 ? -17.656 -18.344 -16.594 1 98.38 251 HIS A O 1
ATOM 2059 N N . LEU A 1 252 ? -17.938 -17.5 -14.539 1 98.81 252 LEU A N 1
ATOM 2060 C CA . LEU A 1 252 ? -16.578 -17.719 -14.078 1 98.81 252 LEU A CA 1
ATOM 2061 C C . LEU A 1 252 ? -16.562 -18.188 -12.625 1 98.81 252 LEU A C 1
ATOM 2063 O O . LEU A 1 252 ? -17.312 -17.672 -11.797 1 98.81 252 LEU A O 1
ATOM 2067 N N . ASN A 1 253 ? -15.719 -19.141 -12.336 1 98.88 253 ASN A N 1
ATOM 2068 C CA . ASN A 1 253 ? -15.656 -19.672 -10.977 1 98.88 253 ASN A CA 1
ATOM 2069 C C . ASN A 1 253 ? -14.422 -19.172 -10.234 1 98.88 253 ASN A C 1
ATOM 2071 O O . ASN A 1 253 ? -14.492 -18.859 -9.039 1 98.88 253 ASN A O 1
ATOM 2075 N N . HIS A 1 254 ? -13.289 -19.156 -10.914 1 98.88 254 HIS A N 1
ATOM 2076 C CA . HIS A 1 254 ? -12.023 -18.797 -10.273 1 98.88 254 HIS A CA 1
ATOM 2077 C C . HIS A 1 254 ? -11.242 -17.797 -11.125 1 98.88 254 HIS A C 1
ATOM 2079 O O . HIS A 1 254 ? -11.18 -17.922 -12.352 1 98.88 254 HIS A O 1
ATOM 2085 N N . PHE A 1 255 ? -10.734 -16.766 -10.484 1 98.81 255 PHE A N 1
ATOM 2086 C CA . PHE A 1 255 ? -9.906 -15.719 -11.078 1 98.81 255 PHE A CA 1
ATOM 2087 C C . PHE A 1 255 ? -8.578 -15.602 -10.344 1 98.81 255 PHE A C 1
ATOM 2089 O O . PHE A 1 255 ? -8.547 -15.195 -9.18 1 98.81 255 PHE A O 1
ATOM 2096 N N . ILE A 1 256 ? -7.484 -15.992 -11 1 98.88 256 ILE A N 1
ATOM 2097 C CA . ILE A 1 256 ? -6.145 -15.898 -10.422 1 98.88 256 ILE A CA 1
ATOM 2098 C C . ILE A 1 256 ? -5.309 -14.906 -11.227 1 98.88 256 ILE A C 1
ATOM 2100 O O . ILE A 1 256 ? -5.125 -15.07 -12.43 1 98.88 256 ILE A O 1
ATOM 2104 N N . PHE A 1 257 ? -4.836 -13.898 -10.57 1 98.56 257 PHE A N 1
ATOM 2105 C CA . PHE A 1 257 ? -4.035 -12.867 -11.219 1 98.56 257 PHE A CA 1
ATOM 2106 C C . PHE A 1 257 ? -2.555 -13.055 -10.914 1 98.56 257 PHE A C 1
ATOM 2108 O O . PHE A 1 257 ? -2.076 -12.641 -9.852 1 98.56 257 PHE A O 1
ATOM 2115 N N . CYS A 1 258 ? -1.781 -13.5 -11.914 1 96.25 258 CYS A N 1
ATOM 2116 C CA . CYS A 1 258 ? -0.381 -13.852 -11.695 1 96.25 258 CYS A CA 1
ATOM 2117 C C . CYS A 1 258 ? 0.542 -12.867 -12.406 1 96.25 258 CYS A C 1
ATOM 2119 O O . CYS A 1 258 ? 1.745 -12.836 -12.141 1 96.25 258 CYS A O 1
ATOM 2121 N N . ALA A 1 259 ? -0.036 -12.125 -13.289 1 90.62 259 ALA A N 1
ATOM 2122 C CA . ALA A 1 259 ? 0.807 -11.219 -14.062 1 90.62 259 ALA A CA 1
ATOM 2123 C C . ALA A 1 259 ? 1.459 -10.172 -13.172 1 90.62 259 ALA A C 1
ATOM 2125 O O . ALA A 1 259 ? 0.816 -9.633 -12.266 1 90.62 259 ALA A O 1
ATOM 2126 N N . ALA A 1 260 ? 2.715 -10.109 -13.273 1 84.62 260 ALA A N 1
ATOM 2127 C CA . ALA A 1 260 ? 3.453 -9.109 -12.5 1 84.62 260 ALA A CA 1
ATOM 2128 C C . ALA A 1 260 ? 4.645 -8.578 -13.289 1 84.62 260 ALA A C 1
ATOM 2130 O O . ALA A 1 260 ? 5.113 -9.227 -14.234 1 84.62 260 ALA A O 1
ATOM 2131 N N . GLN A 1 261 ? 4.91 -7.41 -13.125 1 68.44 261 GLN A N 1
ATOM 2132 C CA . GLN A 1 261 ? 6.156 -6.828 -13.617 1 68.44 261 GLN A CA 1
ATOM 2133 C C . GLN A 1 261 ? 7.062 -6.422 -12.453 1 68.44 261 GLN A C 1
ATOM 2135 O O . GLN A 1 261 ? 6.645 -5.68 -11.562 1 68.44 261 GLN A O 1
ATOM 2140 N N . THR A 1 262 ? 8.062 -7.164 -12.312 1 57.84 262 THR A N 1
ATOM 2141 C CA . THR A 1 262 ? 9.031 -6.707 -11.312 1 57.84 262 THR A CA 1
ATOM 2142 C C . THR A 1 262 ? 10.133 -5.891 -11.969 1 57.84 262 THR A C 1
ATOM 2144 O O . THR A 1 262 ? 10.555 -4.863 -11.438 1 57.84 262 THR A O 1
ATOM 2147 N N . ILE A 1 263 ? 10.664 -6.547 -13.055 1 52.88 263 ILE A N 1
ATOM 2148 C CA . ILE A 1 263 ? 11.812 -5.945 -13.719 1 52.88 263 ILE A CA 1
ATOM 2149 C C . ILE A 1 263 ? 11.445 -5.574 -15.156 1 52.88 263 ILE A C 1
ATOM 2151 O O . ILE A 1 263 ? 10.859 -6.379 -15.883 1 52.88 263 ILE A O 1
ATOM 2155 N N . ARG A 1 264 ? 11.219 -4.168 -15.352 1 50.69 264 ARG A N 1
ATOM 2156 C CA . ARG A 1 264 ? 11.094 -3.895 -16.781 1 50.69 264 ARG A CA 1
ATOM 2157 C C . ARG A 1 264 ? 12.219 -4.562 -17.562 1 50.69 264 ARG A C 1
ATOM 2159 O O . ARG A 1 264 ? 13.398 -4.25 -17.359 1 50.69 264 ARG A O 1
ATOM 2166 N N . VAL A 1 265 ? 12.047 -5.848 -17.656 1 46.31 265 VAL A N 1
ATOM 2167 C CA . VAL A 1 265 ? 13.016 -6.262 -18.672 1 46.31 265 VAL A CA 1
ATOM 2168 C C . VAL A 1 265 ? 12.914 -5.348 -19.891 1 46.31 265 VAL A C 1
ATOM 2170 O O . VAL A 1 265 ? 11.844 -5.199 -20.469 1 46.31 265 VAL A O 1
ATOM 2173 N N . ARG A 1 266 ? 13.414 -4.332 -19.812 1 42.03 266 ARG A N 1
ATOM 2174 C CA . ARG A 1 266 ? 13.328 -3.463 -20.984 1 42.03 266 ARG A CA 1
ATOM 2175 C C . ARG A 1 266 ? 12.945 -4.25 -22.234 1 42.03 266 ARG A C 1
ATOM 2177 O O . ARG A 1 266 ? 13.648 -5.18 -22.625 1 42.03 266 ARG A O 1
ATOM 2184 N N . GLU A 1 267 ? 11.602 -4.676 -22.266 1 40.34 267 GLU A N 1
ATOM 2185 C CA . GLU A 1 267 ? 10.977 -5.285 -23.438 1 40.34 267 GLU A CA 1
ATOM 2186 C C . G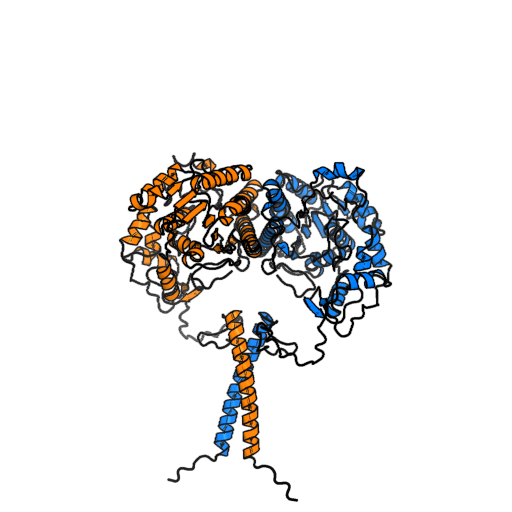LU A 1 267 ? 11.883 -5.184 -24.656 1 40.34 267 GLU A C 1
ATOM 2188 O O . GLU A 1 267 ? 11.859 -6.055 -25.531 1 40.34 267 GLU A O 1
ATOM 2193 N N . LYS A 1 268 ? 12.07 -3.812 -24.859 1 40.5 268 LYS A N 1
ATOM 2194 C CA . LYS A 1 268 ? 12.391 -3.439 -26.234 1 40.5 268 LYS A CA 1
ATOM 2195 C C . LYS A 1 268 ? 13.508 -4.316 -26.797 1 40.5 268 LYS A C 1
ATOM 2197 O O . LYS A 1 268 ? 13.812 -4.25 -28 1 40.5 268 LYS A O 1
ATOM 2202 N N . GLU A 1 269 ? 13.984 -5.078 -25.812 1 42.78 269 GLU A N 1
ATOM 2203 C CA . GLU A 1 269 ? 15.125 -5.801 -26.359 1 42.78 269 GLU A CA 1
ATOM 2204 C C . GLU A 1 269 ? 14.742 -7.23 -26.734 1 42.78 269 GLU A C 1
ATOM 2206 O O . GLU A 1 269 ? 15.594 -8.008 -27.188 1 42.78 269 GLU A O 1
ATOM 2211 N N . ARG A 1 270 ? 13.672 -7.789 -26.297 1 45.31 270 ARG A N 1
ATOM 2212 C CA . ARG A 1 270 ? 13.422 -9.156 -26.734 1 45.31 270 ARG A CA 1
ATOM 2213 C C . ARG A 1 270 ? 13.703 -9.32 -28.234 1 45.31 270 ARG A C 1
ATOM 2215 O O . ARG A 1 270 ? 14.281 -10.328 -28.656 1 45.31 270 ARG A O 1
ATOM 2222 N N . ASN A 1 271 ? 13.055 -8.453 -28.953 1 46.47 271 ASN A N 1
ATOM 2223 C CA . ASN A 1 271 ? 13.375 -8.633 -30.375 1 46.47 271 ASN A CA 1
ATOM 2224 C C . ASN A 1 271 ? 14.883 -8.609 -30.609 1 46.47 271 ASN A C 1
ATOM 2226 O O . ASN A 1 271 ? 15.383 -9.273 -31.516 1 46.47 271 ASN A O 1
ATOM 2230 N N . ARG A 1 272 ? 15.469 -7.707 -29.906 1 41.78 272 ARG A N 1
ATOM 2231 C CA . ARG A 1 272 ? 16.906 -7.641 -30.156 1 41.78 272 ARG A CA 1
ATOM 2232 C C . ARG A 1 272 ? 17.609 -8.898 -29.656 1 41.78 272 ARG A C 1
ATOM 2234 O O . ARG A 1 272 ? 18.578 -9.359 -30.25 1 41.78 272 ARG A O 1
ATOM 2241 N N . VAL A 1 273 ? 16.969 -9.531 -28.609 1 46.09 273 VAL A N 1
ATOM 2242 C CA . VAL A 1 273 ? 17.703 -10.523 -27.828 1 46.09 273 VAL A CA 1
ATOM 2243 C C . VAL A 1 273 ? 17.547 -11.906 -28.453 1 46.09 273 VAL A C 1
ATOM 2245 O O . VAL A 1 273 ? 18.328 -12.82 -28.172 1 46.09 273 VAL A O 1
ATOM 2248 N N . LYS A 1 274 ? 16.578 -12.227 -29.266 1 49.09 274 LYS A N 1
ATOM 2249 C CA . LYS A 1 274 ? 16.531 -13.586 -29.797 1 49.09 274 LYS A CA 1
ATOM 2250 C C . LYS A 1 274 ? 17.828 -13.953 -30.484 1 49.09 274 LYS A C 1
ATOM 2252 O O . LYS A 1 274 ? 18.266 -15.109 -30.438 1 49.09 274 LYS A O 1
ATOM 2257 N N . GLU A 1 275 ? 18.234 -13.016 -31.172 1 49.69 275 GLU A N 1
ATOM 2258 C CA . GLU A 1 275 ? 19.422 -13.367 -31.938 1 49.69 275 GLU A CA 1
ATOM 2259 C C . GLU A 1 275 ? 20.625 -13.586 -31.016 1 49.69 275 GLU A C 1
ATOM 2261 O O . GLU A 1 275 ? 21.531 -14.352 -31.344 1 49.69 275 GLU A O 1
ATOM 2266 N N . GLU A 1 276 ? 20.625 -12.883 -29.906 1 49.78 276 GLU A N 1
ATOM 2267 C CA . GLU A 1 276 ? 21.812 -12.984 -29.062 1 49.78 276 GLU A CA 1
ATOM 2268 C C . GLU A 1 276 ? 21.547 -13.828 -27.828 1 49.78 276 GLU A C 1
ATOM 2270 O O . GLU A 1 276 ? 22.328 -13.797 -26.875 1 49.78 276 GLU A O 1
ATOM 2275 N N . ILE A 1 277 ? 20.422 -14.492 -27.875 1 54.62 277 ILE A N 1
ATOM 2276 C CA . ILE A 1 277 ? 20.047 -15.227 -26.672 1 54.62 277 ILE A CA 1
ATOM 2277 C C . ILE A 1 277 ? 20.906 -16.484 -26.547 1 54.62 277 ILE A C 1
ATOM 2279 O O . ILE A 1 277 ? 20.766 -17.406 -27.344 1 54.62 277 ILE A O 1
ATOM 2283 N N . LYS A 1 278 ? 21.984 -16.406 -25.781 1 58.53 278 LYS A N 1
ATOM 2284 C CA . LYS A 1 278 ? 22.859 -17.531 -25.531 1 58.53 278 LYS A CA 1
ATOM 2285 C C . LYS A 1 278 ? 22.203 -18.562 -24.625 1 58.53 278 LYS A C 1
ATOM 2287 O O . LYS A 1 278 ? 22.328 -19.766 -24.844 1 58.53 278 LYS A O 1
ATOM 2292 N N . GLU A 1 279 ? 21.344 -18.094 -23.562 1 70.19 279 GLU A N 1
ATOM 2293 C CA . GLU A 1 279 ? 20.703 -19.031 -22.625 1 70.19 279 GLU A CA 1
ATOM 2294 C C . GLU A 1 279 ? 19.297 -18.562 -22.25 1 70.19 279 GLU A C 1
ATOM 2296 O O . GLU A 1 279 ? 19.047 -17.359 -22.156 1 70.19 279 GLU A O 1
ATOM 2301 N N . THR A 1 280 ? 18.375 -19.594 -22.281 1 76.12 280 THR A N 1
ATOM 2302 C CA . THR A 1 280 ? 16.984 -19.297 -21.953 1 76.12 280 THR A CA 1
ATOM 2303 C C . THR A 1 280 ? 16.625 -19.859 -20.578 1 76.12 280 THR A C 1
ATOM 2305 O O . THR A 1 280 ? 17.297 -20.766 -20.078 1 76.12 280 THR A O 1
ATOM 2308 N N . ASN A 1 281 ? 15.633 -19.188 -20.016 1 78.62 281 ASN A N 1
ATOM 2309 C CA . ASN A 1 281 ? 15.078 -19.797 -18.812 1 78.62 281 ASN A CA 1
ATOM 2310 C C . ASN A 1 281 ? 14.141 -20.953 -19.141 1 78.62 281 ASN A C 1
ATOM 2312 O O . ASN A 1 281 ? 14.023 -21.344 -20.312 1 78.62 281 ASN A O 1
ATOM 2316 N N . ARG A 1 282 ? 13.516 -21.516 -18.156 1 85.75 282 ARG A N 1
ATOM 2317 C CA . ARG A 1 282 ? 12.688 -22.719 -18.281 1 85.75 282 ARG A CA 1
ATOM 2318 C C . ARG A 1 282 ? 11.523 -22.484 -19.234 1 85.75 282 ARG A C 1
ATOM 2320 O O . ARG A 1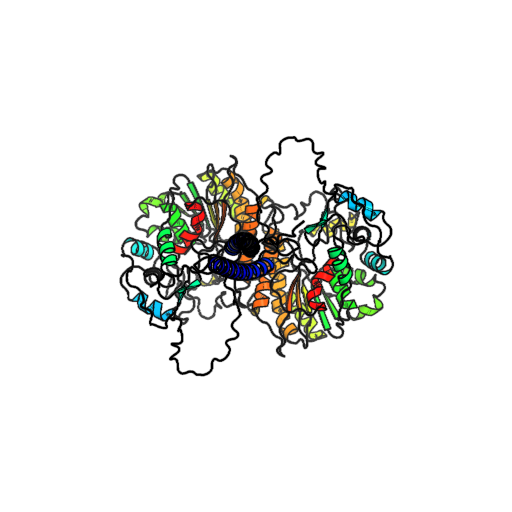 282 ? 10.93 -23.438 -19.734 1 85.75 282 ARG A O 1
ATOM 2327 N N . TYR A 1 283 ? 11.297 -21.25 -19.516 1 86.25 283 TYR A N 1
ATOM 2328 C CA . TYR A 1 283 ? 10.078 -20.953 -20.281 1 86.25 283 TYR A CA 1
ATOM 2329 C C . TYR A 1 283 ? 10.414 -20.297 -21.609 1 86.25 283 TYR A C 1
ATOM 2331 O O . TYR A 1 283 ? 9.539 -19.734 -22.266 1 86.25 283 TYR A O 1
ATOM 2339 N N . GLY A 1 284 ? 11.641 -20.375 -21.906 1 78.94 284 GLY A N 1
ATOM 2340 C CA . GLY A 1 284 ? 12.062 -19.969 -23.234 1 78.94 284 GLY A CA 1
ATOM 2341 C C . GLY A 1 284 ? 12.43 -18.5 -23.312 1 78.94 284 GLY A C 1
ATOM 2342 O O . GLY A 1 284 ? 12.758 -18 -24.406 1 78.94 284 GLY A O 1
ATOM 2343 N N . ASP A 1 285 ? 12.367 -17.766 -22.219 1 77.69 285 ASP A N 1
ATOM 2344 C CA . ASP A 1 285 ? 12.734 -16.359 -22.219 1 77.69 285 ASP A CA 1
ATOM 2345 C C . ASP A 1 285 ? 14.234 -16.188 -21.984 1 77.69 285 ASP A C 1
ATOM 2347 O O . ASP A 1 285 ? 14.883 -17.062 -21.406 1 77.69 285 ASP A O 1
ATOM 2351 N N . ALA A 1 286 ? 14.805 -15.031 -22.469 1 69.19 286 ALA A N 1
ATOM 2352 C CA . ALA A 1 286 ? 16.219 -14.758 -22.266 1 69.19 286 ALA A CA 1
ATOM 2353 C C . ALA A 1 286 ? 16.562 -14.633 -20.781 1 69.19 286 ALA A C 1
ATOM 2355 O O . ALA A 1 286 ? 15.82 -14 -20.031 1 69.19 286 ALA A O 1
ATOM 2356 N N . LYS A 1 287 ? 17.625 -15.477 -20.375 1 61.56 287 LYS A N 1
ATOM 2357 C CA . LYS A 1 287 ? 18.031 -15.469 -18.969 1 61.56 287 LYS A CA 1
ATOM 2358 C C . LYS A 1 287 ? 18.672 -14.141 -18.594 1 61.56 287 LYS A C 1
ATOM 2360 O O . LYS A 1 287 ? 18.484 -13.656 -17.469 1 61.56 287 LYS A O 1
ATOM 2365 N N . PHE A 1 288 ? 19.828 -13.758 -19.438 1 53.66 288 PHE A N 1
ATOM 2366 C CA . PHE A 1 288 ? 20.703 -12.648 -19.062 1 53.66 288 PHE A CA 1
ATOM 2367 C C . PHE A 1 288 ? 20.344 -11.391 -19.859 1 53.66 288 PHE A C 1
ATOM 2369 O O . PHE A 1 288 ? 19.938 -11.484 -21.016 1 53.66 288 PHE A O 1
ATOM 2376 N N . VAL A 1 289 ? 19.766 -10.336 -19.125 1 49.94 289 VAL A N 1
ATOM 2377 C CA . VAL A 1 289 ? 19.828 -9.062 -19.828 1 49.94 289 VAL A CA 1
ATOM 2378 C C . VAL A 1 289 ? 21.219 -8.453 -19.688 1 49.94 289 VAL A C 1
ATOM 2380 O O . VAL A 1 289 ? 21.891 -8.633 -18.672 1 49.94 289 VAL A O 1
ATOM 2383 N N . LYS A 1 290 ? 21.891 -8.164 -20.766 1 45.56 290 LYS A N 1
ATOM 2384 C CA . LYS A 1 290 ? 23.219 -7.539 -20.734 1 45.56 290 LYS A CA 1
ATOM 2385 C C . LYS A 1 290 ? 23.359 -6.594 -19.547 1 45.56 290 LYS A C 1
ATOM 2387 O O . LYS A 1 290 ? 22.359 -6.09 -19.031 1 45.56 290 LYS A O 1
ATOM 2392 N N . GLU A 1 291 ? 24.578 -6.52 -18.922 1 45.5 291 GLU A N 1
ATOM 2393 C CA . GLU A 1 291 ? 25.141 -5.711 -17.844 1 45.5 291 GLU A CA 1
ATOM 2394 C C . GLU A 1 291 ? 24.438 -4.363 -17.734 1 45.5 291 GLU A C 1
ATOM 2396 O O . GLU A 1 291 ? 24.344 -3.781 -16.656 1 45.5 291 GLU A O 1
ATOM 2401 N N . THR A 1 292 ? 24.234 -3.791 -18.875 1 42.75 292 THR A N 1
ATOM 2402 C CA . THR A 1 292 ? 23.781 -2.404 -18.844 1 42.75 292 THR A CA 1
ATOM 2403 C C . THR A 1 292 ? 22.422 -2.297 -18.141 1 42.75 292 THR A C 1
ATOM 2405 O O . THR A 1 292 ? 21.953 -1.193 -17.844 1 42.75 292 THR A O 1
ATOM 2408 N N . ASN A 1 293 ? 21.797 -3.43 -18.016 1 45.84 293 ASN A N 1
ATOM 2409 C CA . ASN A 1 293 ? 20.406 -3.262 -17.594 1 45.84 293 ASN A CA 1
ATOM 2410 C C . ASN A 1 293 ? 20.266 -3.412 -16.078 1 45.84 293 ASN A C 1
ATOM 2412 O O . ASN A 1 293 ? 20.641 -4.441 -15.516 1 45.84 293 ASN A O 1
ATOM 2416 N N . ILE A 1 294 ? 20.484 -2.328 -15.422 1 48.25 294 ILE A N 1
ATOM 2417 C CA . ILE A 1 294 ? 20.266 -2.301 -13.984 1 48.25 294 ILE A CA 1
ATOM 2418 C C . ILE A 1 294 ? 19.047 -3.172 -13.641 1 48.25 294 ILE A C 1
ATOM 2420 O O . ILE A 1 294 ? 17.969 -2.975 -14.18 1 48.25 294 ILE A O 1
ATOM 2424 N N . ASN A 1 295 ? 19.328 -4.309 -13.078 1 57.91 295 ASN A N 1
ATOM 2425 C CA . ASN A 1 295 ? 18.297 -5.145 -12.5 1 57.91 295 ASN A CA 1
ATOM 2426 C C . ASN A 1 295 ? 17.422 -4.352 -11.531 1 57.91 295 ASN A C 1
ATOM 2428 O O . ASN A 1 295 ? 17.922 -3.723 -10.602 1 57.91 295 ASN A O 1
ATOM 2432 N N . SER A 1 296 ? 16.141 -4.168 -11.891 1 60.5 296 SER A N 1
ATOM 2433 C CA . SER A 1 296 ? 15.18 -3.387 -11.117 1 60.5 296 SER A CA 1
ATOM 2434 C C . SER A 1 296 ? 15.227 -3.764 -9.641 1 60.5 296 SER A C 1
ATOM 2436 O O . SER A 1 296 ? 14.875 -2.955 -8.781 1 60.5 296 SER A O 1
ATOM 2438 N N . TRP A 1 297 ? 15.844 -4.941 -9.367 1 64.44 297 TRP A N 1
ATOM 2439 C CA . TRP A 1 297 ? 15.883 -5.422 -7.988 1 64.44 297 TRP A CA 1
ATOM 2440 C C . TRP A 1 297 ? 16.938 -4.672 -7.18 1 64.44 297 TRP A C 1
ATOM 2442 O O . TRP A 1 297 ? 16.906 -4.691 -5.945 1 64.44 297 TRP A O 1
ATOM 2452 N N . LYS A 1 298 ? 17.781 -4.031 -7.891 1 70 298 LYS A N 1
ATOM 2453 C CA . LYS A 1 298 ? 18.844 -3.314 -7.188 1 70 298 LYS A CA 1
ATOM 2454 C C . LYS A 1 298 ? 18.672 -1.804 -7.32 1 70 298 LYS A C 1
ATOM 2456 O O . LYS A 1 298 ? 19.531 -1.033 -6.895 1 70 298 LYS A O 1
ATOM 2461 N N . MET A 1 299 ? 17.547 -1.452 -7.871 1 78.5 299 MET A N 1
ATOM 2462 C CA . MET A 1 299 ? 17.297 -0.026 -8.07 1 78.5 299 MET A CA 1
ATOM 2463 C C . MET A 1 299 ? 16.969 0.659 -6.746 1 78.5 299 MET A C 1
ATOM 2465 O O . MET A 1 299 ? 16.219 0.118 -5.934 1 78.5 299 MET A O 1
ATOM 2469 N N . THR A 1 300 ? 17.656 1.732 -6.562 1 86.31 300 THR A N 1
ATOM 2470 C CA . THR A 1 300 ? 17.344 2.605 -5.438 1 86.31 300 THR A CA 1
ATOM 2471 C C . THR A 1 300 ? 16.422 3.744 -5.875 1 86.31 300 THR A C 1
ATOM 2473 O O . THR A 1 300 ? 16.062 3.836 -7.047 1 86.31 300 THR A O 1
ATOM 2476 N N . ILE A 1 301 ? 16.078 4.582 -4.93 1 91.06 301 ILE A N 1
ATOM 2477 C CA . ILE A 1 301 ? 15.164 5.68 -5.242 1 91.06 301 ILE A CA 1
ATOM 2478 C C . ILE A 1 301 ? 15.789 6.57 -6.316 1 91.06 301 ILE A C 1
ATOM 2480 O O . ILE A 1 301 ? 15.07 7.141 -7.145 1 91.06 301 ILE A O 1
ATOM 2484 N N . GLU A 1 302 ? 17.094 6.621 -6.414 1 89.75 302 GLU A N 1
ATOM 2485 C CA . GLU A 1 302 ? 17.812 7.488 -7.348 1 89.75 302 GLU A CA 1
ATOM 2486 C C . GLU A 1 302 ? 17.656 6.992 -8.781 1 89.75 302 GLU A C 1
ATOM 2488 O O . GLU A 1 302 ? 17.812 7.766 -9.734 1 89.75 302 GLU A O 1
ATOM 2493 N N . ASP A 1 303 ? 17.25 5.727 -8.914 1 87.94 303 ASP A N 1
ATOM 2494 C CA . ASP A 1 303 ? 17.188 5.102 -10.234 1 87.94 303 ASP A CA 1
ATOM 2495 C C . ASP A 1 303 ? 15.789 5.164 -10.82 1 87.94 303 ASP A C 1
ATOM 2497 O O . ASP A 1 303 ? 15.594 4.914 -12.008 1 87.94 303 ASP A O 1
ATOM 2501 N N . LEU A 1 304 ? 14.914 5.57 -10.047 1 90.06 304 LEU A N 1
ATOM 2502 C CA . LEU A 1 304 ? 13.516 5.473 -10.453 1 90.06 304 LEU A CA 1
ATOM 2503 C C . LEU A 1 304 ? 13.156 6.586 -11.43 1 90.06 304 LEU A C 1
ATOM 2505 O O . LEU A 1 304 ? 13.727 7.68 -11.367 1 90.06 304 LEU A O 1
ATOM 2509 N N . ASN A 1 305 ? 12.305 6.262 -12.375 1 91.88 305 ASN A N 1
ATOM 2510 C CA . ASN A 1 305 ? 11.719 7.27 -13.258 1 91.88 305 ASN A CA 1
ATOM 2511 C C . ASN A 1 305 ? 10.211 7.109 -13.375 1 91.88 305 ASN A C 1
ATOM 2513 O O . ASN A 1 305 ? 9.656 6.07 -13 1 91.88 305 ASN A O 1
ATOM 2517 N N . GLN A 1 306 ? 9.586 8.156 -13.836 1 94.12 306 GLN A N 1
ATOM 2518 C CA . GLN A 1 306 ? 8.133 8.219 -13.836 1 94.12 306 GLN A CA 1
ATOM 2519 C C . GLN A 1 306 ? 7.531 7.09 -14.664 1 94.12 306 GLN A C 1
ATOM 2521 O O . GLN A 1 306 ? 6.582 6.43 -14.234 1 94.12 306 GLN A O 1
ATOM 2526 N N . LYS A 1 307 ? 8.039 6.906 -15.836 1 91.12 307 LYS A N 1
ATOM 2527 C CA . LYS A 1 307 ? 7.492 5.91 -16.75 1 91.12 307 LYS A CA 1
ATOM 2528 C C . LYS A 1 307 ? 7.531 4.516 -16.125 1 91.12 307 LYS A C 1
ATOM 2530 O O . LYS A 1 307 ? 6.531 3.793 -16.156 1 91.12 307 LYS A O 1
ATOM 2535 N N . GLU A 1 308 ? 8.617 4.148 -15.594 1 88.5 308 GLU A N 1
ATOM 2536 C CA . GLU A 1 308 ? 8.773 2.836 -14.977 1 88.5 308 GLU A CA 1
ATOM 2537 C C . GLU A 1 308 ? 7.859 2.682 -13.773 1 88.5 308 GLU A C 1
ATOM 2539 O O . GLU A 1 308 ? 7.246 1.628 -13.578 1 88.5 308 GLU A O 1
ATOM 2544 N N . MET A 1 309 ? 7.805 3.676 -12.977 1 93.38 309 MET A N 1
ATOM 2545 C CA . MET A 1 309 ? 6.945 3.609 -11.797 1 93.38 309 MET A CA 1
ATOM 2546 C C . MET A 1 309 ? 5.488 3.42 -12.195 1 93.38 309 MET A C 1
ATOM 2548 O O . MET A 1 309 ? 4.781 2.594 -11.609 1 93.38 309 MET A O 1
ATOM 2552 N N . GLU A 1 310 ? 5.07 4.176 -13.172 1 94.12 310 GLU A N 1
ATOM 2553 C CA . GLU A 1 310 ? 3.686 4.074 -13.633 1 94.12 310 GLU A CA 1
ATOM 2554 C C . GLU A 1 310 ? 3.402 2.697 -14.227 1 94.12 310 GLU A C 1
ATOM 2556 O O . GLU A 1 310 ? 2.332 2.127 -14 1 94.12 310 GLU A O 1
ATOM 2561 N N . GLU A 1 311 ? 4.316 2.205 -14.938 1 92.69 311 GLU A N 1
ATOM 2562 C CA . GLU A 1 311 ? 4.172 0.881 -15.539 1 92.69 311 GLU A CA 1
ATOM 2563 C C . GLU A 1 311 ? 4.027 -0.195 -14.469 1 92.69 311 GLU A C 1
ATOM 2565 O O . GLU A 1 311 ? 3.119 -1.026 -14.531 1 92.69 311 GLU A O 1
ATOM 2570 N N . VAL A 1 312 ? 4.914 -0.2 -13.5 1 93 312 VAL A N 1
ATOM 2571 C CA . VAL A 1 312 ? 4.938 -1.208 -12.445 1 93 312 VAL A CA 1
ATOM 2572 C C . VAL A 1 312 ? 3.633 -1.156 -11.648 1 93 312 VAL A C 1
ATOM 2574 O O . VAL A 1 312 ? 3.021 -2.193 -11.375 1 93 312 VAL A O 1
ATOM 2577 N N . ILE A 1 313 ? 3.193 0.006 -11.359 1 95.5 313 ILE A N 1
ATOM 2578 C CA . ILE A 1 313 ? 1.984 0.148 -10.555 1 95.5 313 ILE A CA 1
ATOM 2579 C C . ILE A 1 313 ? 0.76 -0.21 -11.398 1 95.5 313 ILE A C 1
ATOM 2581 O O . ILE A 1 313 ? -0.178 -0.838 -10.898 1 95.5 313 ILE A O 1
ATOM 2585 N N . ARG A 1 314 ? 0.768 0.179 -12.664 1 96.25 314 ARG A N 1
ATOM 2586 C CA . ARG A 1 314 ? -0.339 -0.156 -13.555 1 96.25 314 ARG A CA 1
ATOM 2587 C C . ARG A 1 314 ? -0.525 -1.667 -13.656 1 96.25 314 ARG A C 1
ATOM 2589 O O . ARG A 1 314 ? -1.63 -2.176 -13.453 1 96.25 314 ARG A O 1
ATOM 2596 N N . ILE A 1 315 ? 0.513 -2.361 -13.859 1 95.56 315 ILE A N 1
ATOM 2597 C CA . ILE A 1 315 ? 0.462 -3.797 -14.109 1 95.56 315 ILE A CA 1
ATOM 2598 C C . ILE A 1 315 ? 0.126 -4.535 -12.82 1 95.56 315 ILE A C 1
ATOM 2600 O O . ILE A 1 315 ? -0.701 -5.453 -12.82 1 95.56 315 ILE A O 1
ATOM 2604 N N . ASN A 1 316 ? 0.72 -4.086 -11.727 1 95.69 316 ASN A N 1
ATOM 2605 C CA . ASN A 1 316 ? 0.656 -4.887 -10.508 1 95.69 316 ASN A CA 1
ATOM 2606 C C . ASN A 1 316 ? -0.539 -4.492 -9.641 1 95.69 316 ASN A C 1
ATOM 2608 O O . ASN A 1 316 ? -0.931 -5.242 -8.742 1 95.69 316 ASN A O 1
ATOM 2612 N N . SER A 1 317 ? -1.092 -3.326 -9.891 1 96.5 317 SER A N 1
ATOM 2613 C CA . SER A 1 317 ? -2.117 -2.871 -8.953 1 96.5 317 SER A CA 1
ATOM 2614 C C . SER A 1 317 ? -3.361 -2.391 -9.688 1 96.5 317 SER A C 1
ATOM 2616 O O . SER A 1 317 ? -4.477 -2.814 -9.375 1 96.5 317 SER A O 1
ATOM 2618 N N . ILE A 1 318 ? -3.227 -1.587 -10.664 1 97.31 318 ILE A N 1
ATOM 2619 C CA . ILE A 1 318 ? -4.371 -0.992 -11.352 1 97.31 318 ILE A CA 1
ATOM 2620 C C . ILE A 1 318 ? -5.062 -2.047 -12.211 1 97.31 318 ILE A C 1
ATOM 2622 O O . ILE A 1 318 ? -6.285 -2.182 -12.172 1 97.31 318 ILE A O 1
ATOM 2626 N N . ALA A 1 319 ? -4.293 -2.781 -12.938 1 98 319 ALA A N 1
ATOM 2627 C CA . ALA A 1 319 ? -4.844 -3.783 -13.852 1 98 319 ALA A CA 1
ATOM 2628 C C . ALA A 1 319 ? -5.672 -4.816 -13.094 1 98 319 ALA A C 1
ATOM 2630 O O . ALA A 1 319 ? -6.816 -5.094 -13.461 1 98 319 ALA A O 1
ATOM 2631 N N . PRO A 1 320 ? -5.133 -5.383 -12.023 1 98.06 320 PRO A N 1
ATOM 2632 C CA . PRO A 1 320 ? -5.969 -6.344 -11.305 1 98.06 320 PRO A CA 1
ATOM 2633 C C . PRO A 1 320 ? -7.25 -5.723 -10.758 1 98.06 320 PRO A C 1
ATOM 2635 O O . PRO A 1 320 ? -8.281 -6.398 -10.68 1 98.06 320 PRO A O 1
ATOM 2638 N N . THR A 1 321 ? -7.223 -4.477 -10.367 1 98.06 321 THR A N 1
ATOM 2639 C CA . THR A 1 321 ? -8.406 -3.793 -9.867 1 98.06 321 THR A CA 1
ATOM 2640 C C . THR A 1 321 ? -9.461 -3.67 -10.961 1 98.06 321 THR A C 1
ATOM 2642 O O . THR A 1 321 ? -10.617 -4.062 -10.773 1 98.06 321 THR A O 1
ATOM 2645 N N . LEU A 1 322 ? -9.062 -3.211 -12.094 1 98.06 322 LEU A N 1
ATOM 2646 C CA . LEU A 1 322 ? -9.977 -2.986 -13.195 1 98.06 322 LEU A CA 1
ATOM 2647 C C . LEU A 1 322 ? -10.523 -4.309 -13.734 1 98.06 322 LEU A C 1
ATOM 2649 O O . LEU A 1 322 ? -11.695 -4.398 -14.102 1 98.06 322 LEU A O 1
ATOM 2653 N N . LEU A 1 323 ? -9.664 -5.258 -13.781 1 98.38 323 LEU A N 1
ATOM 2654 C CA . LEU A 1 323 ? -10.117 -6.555 -14.273 1 98.38 323 LEU A CA 1
ATOM 2655 C C . LEU A 1 323 ? -11.117 -7.184 -13.312 1 98.38 323 LEU A C 1
ATOM 2657 O O . LEU A 1 323 ? -12.117 -7.77 -13.742 1 98.38 323 LEU A O 1
ATOM 2661 N N . THR A 1 324 ? -10.836 -7.09 -12 1 98.31 324 THR A N 1
ATOM 2662 C CA . THR A 1 324 ? -11.789 -7.574 -11.008 1 98.31 324 THR A CA 1
ATOM 2663 C C . THR A 1 324 ? -13.156 -6.918 -11.203 1 98.31 324 THR A C 1
ATOM 2665 O O . THR A 1 324 ? -14.18 -7.602 -11.242 1 98.31 324 THR A O 1
ATOM 2668 N N . LYS A 1 325 ? -13.109 -5.625 -11.383 1 97.19 325 LYS A N 1
ATOM 2669 C CA . LYS A 1 325 ? -14.328 -4.871 -11.641 1 97.19 325 LYS A CA 1
ATOM 2670 C C . LYS A 1 325 ? -15.117 -5.48 -12.797 1 97.19 325 LYS A C 1
ATOM 2672 O O . LYS A 1 325 ? -16.312 -5.73 -12.672 1 97.19 325 LYS A O 1
ATOM 2677 N N . VAL A 1 326 ? -14.461 -5.758 -13.867 1 98 326 VAL A N 1
ATOM 2678 C CA . VAL A 1 326 ? -15.086 -6.195 -15.109 1 98 326 VAL A CA 1
ATOM 2679 C C . VAL A 1 326 ? -15.594 -7.629 -14.961 1 98 326 VAL A C 1
ATOM 2681 O O . VAL A 1 326 ? -16.609 -8 -15.547 1 98 326 VAL A O 1
ATOM 2684 N N . LEU A 1 327 ? -14.969 -8.422 -14.094 1 98.5 327 LEU A N 1
ATOM 2685 C CA . LEU A 1 327 ? -15.25 -9.852 -14.023 1 98.5 327 LEU A CA 1
ATOM 2686 C C . LEU A 1 327 ? -16.297 -10.141 -12.961 1 98.5 327 LEU A C 1
ATOM 2688 O O . LEU A 1 327 ? -16.859 -11.242 -12.914 1 98.5 327 LEU A O 1
ATOM 2692 N N . ILE A 1 328 ? -16.594 -9.227 -12.055 1 98.06 328 ILE A N 1
ATOM 2693 C CA . ILE A 1 328 ? -17.5 -9.43 -10.922 1 98.06 328 ILE A CA 1
ATOM 2694 C C . ILE A 1 328 ? -18.844 -9.953 -11.43 1 98.06 328 ILE A C 1
ATOM 2696 O O . ILE A 1 328 ? -19.375 -10.938 -10.898 1 98.06 328 ILE A O 1
ATOM 2700 N N . PRO A 1 329 ? -19.438 -9.391 -12.547 1 98.19 329 PRO A N 1
ATOM 2701 C CA . PRO A 1 329 ? -20.719 -9.914 -13.016 1 98.19 329 PRO A CA 1
ATOM 2702 C C . PRO A 1 329 ? -20.656 -11.391 -13.391 1 98.19 329 PRO A C 1
ATOM 2704 O O . PRO A 1 329 ? -21.609 -12.141 -13.156 1 98.19 329 PRO A O 1
ATOM 2707 N N . LEU A 1 330 ? -19.594 -11.859 -13.961 1 98.75 330 LEU A N 1
ATOM 2708 C CA . LEU A 1 330 ? -19.438 -13.258 -14.336 1 98.75 330 LEU A CA 1
ATOM 2709 C C . LEU A 1 330 ? -19.219 -14.133 -13.102 1 98.75 330 LEU A C 1
ATOM 2711 O O . LEU A 1 330 ? -19.719 -15.258 -13.039 1 98.75 330 LEU A O 1
ATOM 2715 N N . LEU A 1 331 ? -18.453 -13.633 -12.117 1 98.75 331 LEU A N 1
ATOM 2716 C CA . LEU A 1 331 ? -18.203 -14.352 -10.875 1 98.75 331 LEU A CA 1
ATOM 2717 C C . LEU A 1 331 ? -19.484 -14.492 -10.062 1 98.75 331 LEU A C 1
ATOM 2719 O O . LEU A 1 331 ? -19.703 -15.516 -9.398 1 98.75 331 LEU A O 1
ATOM 2723 N N . LYS A 1 332 ? -20.359 -13.516 -10.141 1 98.5 332 LYS A N 1
ATOM 2724 C CA . LYS A 1 332 ? -21.625 -13.547 -9.422 1 98.5 332 LYS A CA 1
ATOM 2725 C C . LYS A 1 332 ? -22.531 -14.672 -9.938 1 98.5 332 LYS A C 1
ATOM 2727 O O . LYS A 1 332 ? -23.406 -15.148 -9.219 1 98.5 332 LYS A O 1
ATOM 2732 N N . LYS A 1 333 ? -22.312 -15.094 -11.117 1 98.62 333 LYS A N 1
ATOM 2733 C CA . LYS A 1 333 ? -23.125 -16.125 -11.734 1 98.62 333 LYS A CA 1
ATOM 2734 C C . LYS A 1 333 ? -22.656 -17.516 -11.352 1 98.62 333 LYS A C 1
ATOM 2736 O O . LYS A 1 333 ? -23.281 -18.516 -11.695 1 98.62 333 LYS A O 1
ATOM 2741 N N . SER A 1 334 ? -21.547 -17.625 -10.656 1 98.5 334 SER A N 1
ATOM 2742 C CA . SER A 1 334 ? -21.031 -18.938 -10.234 1 98.5 334 SER A CA 1
ATOM 2743 C C . SER A 1 334 ? -22.016 -19.641 -9.297 1 98.5 334 SER A C 1
ATOM 2745 O O . SER A 1 334 ? -22.609 -19 -8.422 1 98.5 334 SER A O 1
ATOM 2747 N N . THR A 1 335 ? -22.094 -20.938 -9.453 1 97.5 335 THR A N 1
ATOM 2748 C CA . THR A 1 335 ? -22.969 -21.734 -8.602 1 97.5 335 THR A CA 1
ATOM 2749 C C . THR A 1 335 ? -22.188 -22.328 -7.43 1 97.5 335 THR A C 1
ATOM 2751 O O . THR A 1 335 ? -22.766 -22.969 -6.551 1 97.5 335 THR A O 1
ATOM 2754 N N . ILE A 1 336 ? -20.906 -22.188 -7.41 1 97.81 336 ILE A N 1
ATOM 2755 C CA . ILE A 1 336 ? -20.047 -22.547 -6.293 1 97.81 336 ILE A CA 1
ATOM 2756 C C . ILE A 1 336 ? -19.297 -21.312 -5.789 1 97.81 336 ILE A C 1
ATOM 2758 O O . ILE A 1 336 ? -19.391 -20.25 -6.391 1 97.81 336 ILE A O 1
ATOM 2762 N N . ARG A 1 337 ? -18.672 -21.438 -4.699 1 98 337 ARG A N 1
ATOM 2763 C CA . ARG A 1 337 ? -17.906 -20.312 -4.172 1 98 337 ARG A CA 1
ATOM 2764 C C . ARG A 1 337 ? -16.844 -19.844 -5.164 1 98 337 ARG A C 1
ATOM 2766 O O . ARG A 1 337 ? -15.945 -20.609 -5.516 1 98 337 ARG A O 1
ATOM 2773 N N . PRO A 1 338 ? -16.953 -18.688 -5.637 1 98.62 338 PRO A N 1
ATOM 2774 C CA . PRO A 1 338 ? -15.914 -18.172 -6.527 1 98.62 338 PRO A CA 1
ATOM 2775 C C . PRO A 1 338 ? -14.672 -17.703 -5.773 1 98.62 338 PRO A C 1
ATOM 2777 O O . PRO A 1 338 ? -14.781 -17.188 -4.664 1 98.62 338 PRO A O 1
ATOM 2780 N N . TYR A 1 339 ? -13.5 -17.906 -6.359 1 98.81 339 TYR A N 1
ATOM 2781 C CA . TYR A 1 339 ? -12.234 -17.516 -5.762 1 98.81 339 TYR A CA 1
ATOM 2782 C C . TYR A 1 339 ? -11.57 -16.406 -6.582 1 98.81 339 TYR A C 1
ATOM 2784 O O . TYR A 1 339 ? -11.516 -16.5 -7.812 1 98.81 339 TYR A O 1
ATOM 2792 N N . ILE A 1 340 ? -11.219 -15.352 -5.941 1 98.81 340 ILE A N 1
ATOM 2793 C CA . ILE A 1 340 ? -10.32 -14.328 -6.469 1 98.81 340 ILE A CA 1
ATOM 2794 C C . ILE A 1 340 ? -8.977 -14.398 -5.734 1 98.81 340 ILE A C 1
ATOM 2796 O O . ILE A 1 340 ? -8.914 -14.156 -4.527 1 98.81 340 ILE A O 1
ATOM 2800 N N . ILE A 1 341 ? -7.902 -14.734 -6.438 1 98.69 341 ILE A N 1
ATOM 2801 C CA . ILE A 1 341 ? -6.605 -14.891 -5.785 1 98.69 341 ILE A CA 1
ATOM 2802 C C . ILE A 1 341 ? -5.574 -13.992 -6.469 1 98.69 341 ILE A C 1
ATOM 2804 O O . ILE A 1 341 ? -5.344 -14.109 -7.676 1 98.69 341 ILE A O 1
ATOM 2808 N N . PHE A 1 342 ? -5.043 -13.094 -5.68 1 98.31 342 PHE A N 1
ATOM 2809 C CA . PHE A 1 342 ? -3.939 -12.258 -6.133 1 98.31 342 PHE A CA 1
ATOM 2810 C C . PHE A 1 342 ? -2.605 -12.805 -5.637 1 98.31 342 PHE A C 1
ATOM 2812 O O . PHE A 1 342 ? -2.521 -13.328 -4.523 1 98.31 342 PHE A O 1
ATOM 2819 N N . VAL A 1 343 ? -1.605 -12.695 -6.504 1 96.88 343 VAL A N 1
ATOM 2820 C CA . VAL A 1 343 ? -0.264 -13.086 -6.09 1 96.88 343 VAL A CA 1
ATOM 2821 C C . VAL A 1 343 ? 0.44 -11.906 -5.426 1 96.88 343 VAL A C 1
ATOM 2823 O O . VAL A 1 343 ? 0.842 -10.953 -6.098 1 96.88 343 VAL A O 1
ATOM 2826 N N . HIS A 1 344 ? 0.502 -12.008 -4.156 1 94.31 344 HIS A N 1
ATOM 2827 C CA . HIS A 1 344 ? 1.222 -11.023 -3.35 1 94.31 344 HIS A CA 1
ATOM 2828 C C . HIS A 1 344 ? 2.711 -11.344 -3.291 1 94.31 344 HIS A C 1
ATOM 2830 O O . HIS A 1 344 ? 3.23 -12.062 -4.148 1 94.31 344 HIS A O 1
ATOM 2836 N N . ALA A 1 345 ? 3.488 -10.719 -2.52 1 90.19 345 ALA A N 1
ATOM 2837 C CA . ALA A 1 345 ? 4.902 -10.945 -2.229 1 90.19 345 ALA A CA 1
ATOM 2838 C C . ALA A 1 345 ? 5.309 -10.258 -0.926 1 90.19 345 ALA A C 1
ATOM 2840 O O . ALA A 1 345 ? 4.555 -9.445 -0.388 1 90.19 345 ALA A O 1
ATOM 2841 N N . ARG A 1 346 ? 6.48 -10.672 -0.498 1 85.44 346 ARG A N 1
ATOM 2842 C CA . ARG A 1 346 ? 7.02 -10.031 0.7 1 85.44 346 ARG A CA 1
ATOM 2843 C C . ARG A 1 346 ? 7.164 -8.531 0.503 1 85.44 346 ARG A C 1
ATOM 2845 O O . ARG A 1 346 ? 7.047 -7.758 1.458 1 85.44 346 ARG A O 1
ATOM 2852 N N . GLU A 1 347 ? 7.344 -8.164 -0.679 1 86.5 347 GLU A N 1
ATOM 2853 C CA . GLU A 1 347 ? 7.543 -6.758 -1.023 1 86.5 347 GLU A CA 1
ATOM 2854 C C . GLU A 1 347 ? 6.352 -5.906 -0.59 1 86.5 347 GLU A C 1
ATOM 2856 O O . GLU A 1 347 ? 6.516 -4.734 -0.247 1 86.5 347 GLU A O 1
ATOM 2861 N N . GLY A 1 348 ? 5.199 -6.445 -0.527 1 90.75 348 GLY A N 1
ATOM 2862 C CA . GLY A 1 348 ? 4.02 -5.66 -0.21 1 90.75 348 GLY A CA 1
ATOM 2863 C C . GLY A 1 348 ? 3.664 -5.688 1.266 1 90.75 348 GLY A C 1
ATOM 2864 O O . GLY A 1 348 ? 2.68 -5.074 1.683 1 90.75 348 GLY A O 1
ATOM 2865 N N . ILE A 1 349 ? 4.484 -6.375 2.008 1 88.31 349 ILE A N 1
ATOM 2866 C CA . ILE A 1 349 ? 4.172 -6.59 3.416 1 88.31 349 ILE A CA 1
ATOM 2867 C C . ILE A 1 349 ? 4.949 -5.59 4.273 1 88.31 349 ILE A C 1
ATOM 2869 O O . ILE A 1 349 ? 6.141 -5.371 4.055 1 88.31 349 ILE A O 1
ATOM 2873 N N . PHE A 1 350 ? 4.309 -5 5.258 1 87.69 350 PHE A N 1
ATOM 2874 C CA . PHE A 1 350 ? 4.91 -3.934 6.051 1 87.69 350 PHE A CA 1
ATOM 2875 C C . PHE A 1 350 ? 5.711 -4.508 7.215 1 87.69 350 PHE A C 1
ATOM 2877 O O . PHE A 1 350 ? 6.609 -3.852 7.742 1 87.69 350 PHE A O 1
ATOM 2884 N N . HIS A 1 351 ? 5.402 -5.664 7.656 1 79.38 351 HIS A N 1
ATOM 2885 C CA . HIS A 1 351 ? 6.039 -6.223 8.844 1 79.38 351 HIS A CA 1
ATOM 2886 C C . HIS A 1 351 ? 7.254 -7.062 8.477 1 79.38 351 HIS A C 1
ATOM 2888 O O . HIS A 1 351 ? 7.48 -8.133 9.055 1 79.38 351 HIS A O 1
ATOM 2894 N N . CYS A 1 352 ? 7.934 -6.664 7.461 1 77.12 352 CYS A N 1
ATOM 2895 C CA . CYS A 1 352 ? 9.188 -7.293 7.062 1 77.12 352 CYS A CA 1
ATOM 2896 C C . CYS A 1 352 ? 10.266 -6.246 6.812 1 77.12 352 CYS A C 1
ATOM 2898 O O . CYS A 1 352 ? 9.961 -5.074 6.594 1 77.12 352 CYS A O 1
ATOM 2900 N N . GLN A 1 353 ? 11.406 -6.75 6.961 1 75.12 353 GLN A N 1
ATOM 2901 C CA . GLN A 1 353 ? 12.523 -5.832 6.742 1 75.12 353 GLN A CA 1
ATOM 2902 C C . GLN A 1 353 ? 12.562 -5.355 5.293 1 75.12 353 GLN A C 1
ATOM 2904 O O . GLN A 1 353 ? 12.445 -6.156 4.363 1 75.12 353 GLN A O 1
ATOM 2909 N N . LYS A 1 354 ? 12.617 -4.094 5.199 1 81.94 354 LYS A N 1
ATOM 2910 C CA . LYS A 1 354 ? 12.727 -3.475 3.881 1 81.94 354 LYS A CA 1
ATOM 2911 C C . LYS A 1 354 ? 14.141 -2.949 3.637 1 81.94 354 LYS A C 1
ATOM 2913 O O . LYS A 1 354 ? 14.93 -2.832 4.574 1 81.94 354 LYS A O 1
ATOM 2918 N N . SER A 1 355 ? 14.43 -2.885 2.334 1 77.44 355 SER A N 1
ATOM 2919 C CA . SER A 1 355 ? 15.703 -2.293 1.934 1 77.44 355 SER A CA 1
ATOM 2920 C C . SER A 1 355 ? 15.484 -1.077 1.038 1 77.44 355 SER A C 1
ATOM 2922 O O . SER A 1 355 ? 14.344 -0.714 0.738 1 77.44 355 SER A O 1
ATOM 2924 N N . LYS A 1 356 ? 16.609 -0.481 0.675 1 84.75 356 LYS A N 1
ATOM 2925 C CA . LYS A 1 356 ? 16.578 0.687 -0.201 1 84.75 356 LYS A CA 1
ATOM 2926 C C . LYS A 1 356 ? 16.297 0.287 -1.646 1 84.75 356 LYS A C 1
ATOM 2928 O O . LYS A 1 356 ? 16.141 1.147 -2.514 1 84.75 356 LYS A O 1
ATOM 2933 N N . PHE A 1 357 ? 16.078 -0.979 -1.819 1 81.19 357 PHE A N 1
ATOM 2934 C CA . PHE A 1 357 ? 16.016 -1.442 -3.201 1 81.19 357 PHE A CA 1
ATOM 2935 C C . PHE A 1 357 ? 14.562 -1.706 -3.613 1 81.19 357 PHE A C 1
ATOM 2937 O O . PHE A 1 357 ? 13.734 -2.072 -2.779 1 81.19 357 PHE A O 1
ATOM 2944 N N . HIS A 1 358 ? 14.266 -1.497 -4.875 1 86.56 358 HIS A N 1
ATOM 2945 C CA . HIS A 1 358 ? 13.023 -1.79 -5.582 1 86.56 358 HIS A CA 1
ATOM 2946 C C . HIS A 1 358 ? 11.82 -1.225 -4.84 1 86.56 358 HIS A C 1
ATOM 2948 O O . HIS A 1 358 ? 10.852 -1.946 -4.566 1 86.56 358 HIS A O 1
ATOM 2954 N N . ILE A 1 359 ? 11.906 -0.024 -4.527 1 91.81 359 ILE A N 1
ATOM 2955 C CA . ILE A 1 359 ? 10.875 0.7 -3.791 1 91.81 359 ILE A CA 1
ATOM 2956 C C . ILE A 1 359 ? 9.57 0.683 -4.582 1 91.81 359 ILE A C 1
ATOM 2958 O O . ILE A 1 359 ? 8.492 0.488 -4.012 1 91.81 359 ILE A O 1
ATOM 2962 N N . HIS A 1 360 ? 9.656 0.815 -5.895 1 92.31 360 HIS A N 1
ATOM 2963 C CA . HIS A 1 360 ? 8.461 0.892 -6.727 1 92.31 360 HIS A CA 1
ATOM 2964 C C . HIS A 1 360 ? 7.688 -0.424 -6.703 1 92.31 360 HIS A C 1
ATOM 2966 O O . HIS A 1 360 ? 6.453 -0.426 -6.68 1 92.31 360 HIS A O 1
ATOM 2972 N N . THR A 1 361 ? 8.438 -1.547 -6.672 1 91.62 361 THR A N 1
ATOM 2973 C CA . THR A 1 361 ? 7.777 -2.842 -6.574 1 91.62 361 THR A CA 1
ATOM 2974 C C . THR A 1 361 ? 7.125 -3.016 -5.203 1 91.62 361 THR A C 1
ATOM 2976 O O . THR A 1 361 ? 6.004 -3.512 -5.102 1 91.62 361 THR A O 1
ATOM 2979 N N . ASN A 1 362 ? 7.844 -2.629 -4.172 1 93.44 362 ASN A N 1
ATOM 2980 C CA . ASN A 1 362 ? 7.266 -2.66 -2.832 1 93.44 362 ASN A CA 1
ATOM 2981 C C . ASN A 1 362 ? 5.973 -1.856 -2.762 1 93.44 362 ASN A C 1
ATOM 2983 O O . ASN A 1 362 ? 4.977 -2.324 -2.205 1 93.44 362 ASN A O 1
ATOM 2987 N N . MET A 1 363 ? 6.02 -0.721 -3.307 1 96.31 363 MET A N 1
ATOM 2988 C CA . MET A 1 363 ? 4.859 0.167 -3.309 1 96.31 363 MET A CA 1
ATOM 2989 C C . MET A 1 363 ? 3.697 -0.457 -4.074 1 96.31 363 MET A C 1
ATOM 2991 O O . MET A 1 363 ? 2.559 -0.437 -3.602 1 96.31 363 MET A O 1
ATOM 2995 N N . ALA A 1 364 ? 3.955 -1.002 -5.238 1 96.25 364 ALA A N 1
ATOM 2996 C CA . ALA A 1 364 ? 2.92 -1.613 -6.07 1 96.25 364 ALA A CA 1
ATOM 2997 C C . ALA A 1 364 ? 2.281 -2.805 -5.363 1 96.25 364 ALA A C 1
ATOM 2999 O O . ALA A 1 364 ? 1.059 -2.967 -5.387 1 96.25 364 ALA A O 1
ATOM 3000 N N . LYS A 1 365 ? 3.111 -3.592 -4.762 1 95.69 365 LYS A N 1
ATOM 3001 C CA . LYS A 1 365 ? 2.609 -4.781 -4.082 1 95.69 365 LYS A CA 1
ATOM 3002 C C . LYS A 1 365 ? 1.829 -4.41 -2.824 1 95.69 365 LYS A C 1
ATOM 3004 O O . LYS A 1 365 ? 0.865 -5.086 -2.463 1 95.69 365 LYS A O 1
ATOM 3009 N N . ALA A 1 366 ? 2.23 -3.354 -2.117 1 96.5 366 ALA A N 1
ATOM 3010 C CA . ALA A 1 366 ? 1.436 -2.846 -1.001 1 96.5 366 ALA A CA 1
ATOM 3011 C C . ALA A 1 366 ? 0.062 -2.381 -1.474 1 96.5 366 ALA A C 1
ATOM 3013 O O . ALA A 1 366 ? -0.947 -2.627 -0.809 1 96.5 366 ALA A O 1
ATOM 3014 N N . SER A 1 367 ? 0.058 -1.69 -2.541 1 97.5 367 SER A N 1
ATOM 3015 C CA . SER A 1 367 ? -1.188 -1.251 -3.162 1 97.5 367 SER A CA 1
ATOM 3016 C C . SER A 1 367 ? -2.088 -2.436 -3.494 1 97.5 367 SER A C 1
ATOM 3018 O O . SER A 1 367 ? -3.285 -2.412 -3.205 1 97.5 367 SER A O 1
ATOM 3020 N N . LEU A 1 368 ? -1.537 -3.488 -4.039 1 97.56 368 LEU A N 1
ATOM 3021 C CA . LEU A 1 368 ? -2.277 -4.699 -4.367 1 97.56 368 LEU A CA 1
ATOM 3022 C C . LEU A 1 368 ? -2.824 -5.359 -3.105 1 97.56 368 LEU A C 1
ATOM 3024 O O . LEU A 1 368 ? -3.965 -5.828 -3.09 1 97.56 368 LEU A O 1
ATOM 3028 N N . ALA A 1 369 ? -2.031 -5.438 -2.113 1 96.38 369 ALA A N 1
ATOM 3029 C CA . ALA A 1 369 ? -2.482 -6.004 -0.847 1 96.38 369 ALA A CA 1
ATOM 3030 C C . ALA A 1 369 ? -3.684 -5.238 -0.3 1 96.38 369 ALA A C 1
ATOM 3032 O O . ALA A 1 369 ? -4.609 -5.836 0.256 1 96.38 369 ALA A O 1
ATOM 3033 N N . MET A 1 370 ? -3.652 -3.957 -0.455 1 96.5 370 MET A N 1
ATOM 3034 C CA . MET A 1 370 ? -4.766 -3.143 0.016 1 96.5 370 MET A CA 1
ATOM 3035 C C . MET A 1 370 ? -6.027 -3.42 -0.798 1 96.5 370 MET A C 1
ATOM 3037 O O . MET A 1 370 ? -7.133 -3.438 -0.253 1 96.5 370 MET A O 1
ATOM 3041 N N . LEU A 1 371 ? -5.895 -3.619 -2.1 1 97.06 371 LEU A N 1
ATOM 3042 C CA . LEU A 1 371 ? -7.035 -4.047 -2.902 1 97.06 371 LEU A CA 1
ATOM 3043 C C . LEU A 1 371 ? -7.668 -5.305 -2.318 1 97.06 371 LEU A C 1
ATOM 3045 O O . LEU A 1 371 ? -8.891 -5.383 -2.18 1 97.06 371 LEU A O 1
ATOM 3049 N N . THR A 1 372 ? -6.828 -6.242 -1.981 1 96.94 372 THR A N 1
ATOM 3050 C CA . THR A 1 372 ? -7.305 -7.508 -1.43 1 96.94 372 THR A CA 1
ATOM 3051 C C . THR A 1 372 ? -8.102 -7.273 -0.151 1 96.94 372 THR A C 1
ATOM 3053 O O . THR A 1 372 ? -9.195 -7.816 0.013 1 96.94 372 THR A O 1
ATOM 3056 N N . LEU A 1 373 ? -7.543 -6.438 0.691 1 95.62 373 LEU A N 1
ATOM 3057 C CA . LEU A 1 373 ? -8.219 -6.117 1.943 1 95.62 373 LEU A CA 1
ATOM 3058 C C . LEU A 1 373 ? -9.578 -5.469 1.68 1 95.62 373 LEU A C 1
ATOM 3060 O O . LEU A 1 373 ? -10.578 -5.844 2.295 1 95.62 373 LEU A O 1
ATOM 3064 N N . CYS A 1 374 ? -9.617 -4.531 0.792 1 95 374 CYS A N 1
ATOM 3065 C CA . CYS A 1 374 ? -10.859 -3.83 0.485 1 95 374 CYS A CA 1
ATOM 3066 C C . CYS A 1 374 ? -11.883 -4.777 -0.118 1 95 374 CYS A C 1
ATOM 3068 O O . CYS A 1 374 ? -13.078 -4.691 0.199 1 95 374 CYS A O 1
ATOM 3070 N N . LEU A 1 375 ? -11.461 -5.66 -0.948 1 96.38 375 LEU A N 1
ATOM 3071 C CA . LEU A 1 375 ? -12.375 -6.625 -1.552 1 96.38 375 LEU A CA 1
ATOM 3072 C C . LEU A 1 375 ? -12.938 -7.57 -0.499 1 96.38 375 LEU A C 1
ATOM 3074 O O . LEU A 1 375 ? -14.125 -7.902 -0.528 1 96.38 375 LEU A O 1
ATOM 3078 N N . CYS A 1 376 ? -12.086 -8.008 0.381 1 95.25 376 CYS A N 1
ATOM 3079 C CA . CYS A 1 376 ? -12.562 -8.844 1.48 1 95.25 376 CYS A CA 1
ATOM 3080 C C . CYS A 1 376 ? -13.625 -8.117 2.293 1 95.25 376 CYS A C 1
ATOM 3082 O O . CYS A 1 376 ? -14.586 -8.742 2.762 1 95.25 376 CYS A O 1
ATOM 3084 N N . SER A 1 377 ? -13.508 -6.824 2.391 1 92.5 377 SER A N 1
ATOM 3085 C CA . SER A 1 377 ? -14.414 -6.012 3.195 1 92.5 377 SER A CA 1
ATOM 3086 C C . SER A 1 377 ? -15.68 -5.672 2.424 1 92.5 377 SER A C 1
ATOM 3088 O O . SER A 1 377 ? -16.641 -5.156 2.998 1 92.5 377 SER A O 1
ATOM 3090 N N . SER A 1 378 ? -15.719 -5.953 1.169 1 92.06 378 SER A N 1
ATOM 3091 C CA . SER A 1 378 ? -16.859 -5.621 0.333 1 92.06 378 SER A CA 1
ATOM 3092 C C . SER A 1 378 ? -17.953 -6.676 0.459 1 92.06 378 SER A C 1
ATOM 3094 O O . SER A 1 378 ? -19.109 -6.441 0.064 1 92.06 378 SER A O 1
ATOM 3096 N N . HIS A 1 379 ? -17.703 -7.809 0.916 1 91.19 379 HIS A N 1
ATOM 3097 C CA . HIS A 1 379 ? -18.656 -8.883 1.161 1 91.19 379 HIS A CA 1
ATOM 3098 C C . HIS A 1 379 ? -19.453 -9.219 -0.098 1 91.19 379 HIS A C 1
ATOM 3100 O O . HIS A 1 379 ? -20.672 -9.289 -0.062 1 91.19 379 HIS A O 1
ATOM 3106 N N . LEU A 1 380 ? -18.703 -9.383 -1.138 1 95.44 380 LEU A N 1
ATOM 3107 C CA . LEU A 1 380 ? -19.312 -9.758 -2.406 1 95.44 380 LEU A CA 1
ATOM 3108 C C . LEU A 1 380 ? -19.953 -11.141 -2.312 1 95.44 380 LEU A C 1
ATOM 3110 O O . LEU A 1 380 ? -19.406 -12.039 -1.66 1 95.44 380 LEU A O 1
ATOM 3114 N N . LYS A 1 381 ? -21.141 -11.281 -2.996 1 97.69 381 LYS A N 1
ATOM 3115 C CA . LYS A 1 381 ? -21.844 -12.547 -3.037 1 97.69 381 LYS A CA 1
ATOM 3116 C C . LYS A 1 381 ? -22.328 -12.867 -4.449 1 97.69 381 LYS A C 1
ATOM 3118 O O . LYS A 1 381 ? -22.562 -11.953 -5.254 1 97.69 381 LYS A O 1
ATOM 3123 N N . THR A 1 382 ? -22.422 -14.156 -4.691 1 98.38 382 THR A N 1
ATOM 3124 C CA . THR A 1 382 ? -23.031 -14.594 -5.941 1 98.38 382 THR A CA 1
ATOM 3125 C C . THR A 1 382 ? -24.531 -14.297 -5.953 1 98.38 382 THR A C 1
ATOM 3127 O O . THR A 1 382 ? -25.094 -13.898 -4.93 1 98.38 382 THR A O 1
ATOM 3130 N N . GLU A 1 383 ? -25.047 -14.469 -7.156 1 97.75 383 GLU A N 1
ATOM 3131 C CA . GLU A 1 383 ? -26.484 -14.266 -7.32 1 97.75 383 GLU A CA 1
ATOM 3132 C C . GLU A 1 383 ? -27.281 -15.219 -6.434 1 97.75 383 GLU A C 1
ATOM 3134 O O . GLU A 1 383 ? -28.375 -14.883 -5.984 1 97.75 383 GLU A O 1
ATOM 3139 N N . ASN A 1 384 ? -26.719 -16.328 -6.066 1 97.12 384 ASN A N 1
ATOM 3140 C CA . ASN A 1 384 ? -27.375 -17.312 -5.215 1 97.12 384 ASN A CA 1
ATOM 3141 C C . ASN A 1 384 ? -26.984 -17.125 -3.752 1 97.12 384 ASN A C 1
ATOM 3143 O O . ASN A 1 384 ? -27.25 -18 -2.924 1 97.12 384 ASN A O 1
ATOM 3147 N N . GLY A 1 385 ? -26.219 -16.172 -3.461 1 97.5 385 GLY A N 1
ATOM 3148 C CA . GLY A 1 385 ? -25.953 -15.797 -2.08 1 97.5 385 GLY A CA 1
ATOM 3149 C C . GLY A 1 385 ? -24.688 -16.406 -1.525 1 97.5 385 GLY A C 1
ATOM 3150 O O . GLY A 1 385 ? -24.422 -16.328 -0.323 1 97.5 385 GLY A O 1
ATOM 3151 N N . ILE A 1 386 ? -23.922 -16.984 -2.33 1 97.88 386 ILE A N 1
ATOM 3152 C CA . ILE A 1 386 ? -22.672 -17.594 -1.887 1 97.88 386 ILE A CA 1
ATOM 3153 C C . ILE A 1 386 ? -21.578 -16.531 -1.78 1 97.88 386 ILE A C 1
ATOM 3155 O O . ILE A 1 386 ? -21.312 -15.805 -2.742 1 97.88 386 ILE A O 1
ATOM 3159 N N . PRO A 1 387 ? -20.922 -16.469 -0.636 1 98.19 387 PRO A N 1
ATOM 3160 C CA . PRO A 1 387 ? -19.859 -15.461 -0.501 1 98.19 387 PRO A CA 1
ATOM 3161 C C . PRO A 1 387 ? -18.641 -15.758 -1.378 1 98.19 387 PRO A C 1
ATOM 3163 O O . PRO A 1 387 ? -18.266 -16.922 -1.543 1 98.19 387 PRO A O 1
ATOM 3166 N N . PHE A 1 388 ? -18.094 -14.664 -1.942 1 98.38 388 PHE A N 1
ATOM 3167 C CA . PHE A 1 388 ? -16.812 -14.781 -2.627 1 98.38 388 PHE A CA 1
ATOM 3168 C C . PHE A 1 388 ? -15.711 -15.18 -1.648 1 98.38 388 PHE A C 1
ATOM 3170 O O . PHE A 1 388 ? -15.844 -14.969 -0.441 1 98.38 388 PHE A O 1
ATOM 3177 N N . SER A 1 389 ? -14.703 -15.836 -2.137 1 98.56 389 SER A N 1
ATOM 3178 C CA . SER A 1 389 ? -13.453 -16.016 -1.395 1 98.56 389 SER A CA 1
ATOM 3179 C C . SER A 1 389 ? -12.305 -15.258 -2.043 1 98.56 389 SER A C 1
ATOM 3181 O O . SER A 1 389 ? -11.914 -15.562 -3.17 1 98.56 389 SER A O 1
ATOM 3183 N N . VAL A 1 390 ? -11.844 -14.242 -1.3 1 98.31 390 VAL A N 1
ATOM 3184 C CA . VAL A 1 390 ? -10.781 -13.375 -1.81 1 98.31 390 VAL A CA 1
ATOM 3185 C C . VAL A 1 390 ? -9.508 -13.578 -0.994 1 98.31 390 VAL A C 1
ATOM 3187 O O . VAL A 1 390 ? -9.547 -13.562 0.239 1 98.31 390 VAL A O 1
ATOM 3190 N N . HIS A 1 391 ? -8.344 -13.812 -1.748 1 97.5 391 HIS A N 1
ATOM 3191 C CA . HIS A 1 391 ? -7.082 -14.078 -1.073 1 97.5 391 HIS A CA 1
ATOM 3192 C C . HIS A 1 391 ? -5.93 -13.344 -1.753 1 97.5 391 HIS A C 1
ATOM 3194 O O . HIS A 1 391 ? -5.969 -13.102 -2.961 1 97.5 391 HIS A O 1
ATOM 3200 N N . GLY A 1 392 ? -4.992 -12.914 -0.963 1 96.56 392 GLY A N 1
ATOM 3201 C CA . GLY A 1 392 ? -3.645 -12.578 -1.398 1 96.56 392 GLY A CA 1
ATOM 3202 C C . GLY A 1 392 ? -2.596 -13.555 -0.901 1 96.56 392 GLY A C 1
ATOM 3203 O O . GLY A 1 392 ? -2.412 -13.711 0.307 1 96.56 392 GLY A O 1
ATOM 3204 N N . CYS A 1 393 ? -1.889 -14.203 -1.836 1 96.19 393 CYS A N 1
ATOM 3205 C CA . CYS A 1 393 ? -0.979 -15.273 -1.438 1 96.19 393 CYS A CA 1
ATOM 3206 C C . CYS A 1 393 ? 0.458 -14.938 -1.82 1 96.19 393 CYS A C 1
ATOM 3208 O O . CYS A 1 393 ? 0.719 -14.5 -2.943 1 96.19 393 CYS A O 1
ATOM 3210 N N . ASP A 1 394 ? 1.331 -15.078 -0.903 1 94.25 394 ASP A N 1
ATOM 3211 C CA . ASP A 1 394 ? 2.768 -15.039 -1.161 1 94.25 394 ASP A CA 1
ATOM 3212 C C . ASP A 1 394 ? 3.293 -16.406 -1.571 1 94.25 394 ASP A C 1
ATOM 3214 O O . ASP A 1 394 ? 3.27 -17.359 -0.777 1 94.25 394 ASP A O 1
ATOM 3218 N N . PRO A 1 395 ? 3.807 -16.484 -2.783 1 94.62 395 PRO A N 1
ATOM 3219 C CA . PRO A 1 395 ? 4.27 -17.797 -3.252 1 94.62 395 PRO A CA 1
ATOM 3220 C C . PRO A 1 395 ? 5.562 -18.234 -2.576 1 94.62 395 PRO A C 1
ATOM 3222 O O . PRO A 1 395 ? 5.965 -19.391 -2.703 1 94.62 395 PRO A O 1
ATOM 3225 N N . GLY A 1 396 ? 6.242 -17.344 -1.902 1 90.56 396 GLY A N 1
ATOM 3226 C CA . GLY A 1 396 ? 7.566 -17.625 -1.374 1 90.56 396 GLY A CA 1
ATOM 3227 C C . GLY A 1 396 ? 8.68 -17.312 -2.354 1 90.56 396 GLY A C 1
ATOM 3228 O O . GLY A 1 396 ? 8.438 -16.75 -3.426 1 90.56 396 GLY A O 1
ATOM 3229 N N . TRP A 1 397 ? 9.914 -17.609 -1.931 1 88.75 397 TRP A N 1
ATOM 3230 C CA . TRP A 1 397 ? 11.07 -17.344 -2.775 1 88.75 397 TRP A CA 1
ATOM 3231 C C . TRP A 1 397 ? 11.273 -18.469 -3.793 1 88.75 397 TRP A C 1
ATOM 3233 O O . TRP A 1 397 ? 11.82 -19.516 -3.465 1 88.75 397 TRP A O 1
ATOM 3243 N N . ILE A 1 398 ? 10.891 -18.188 -5.02 1 89.12 398 ILE A N 1
ATOM 3244 C CA . ILE A 1 398 ? 10.828 -19.266 -5.992 1 89.12 398 ILE A CA 1
ATOM 3245 C C . ILE A 1 398 ? 11.812 -19 -7.129 1 89.12 398 ILE A C 1
ATOM 3247 O O . ILE A 1 398 ? 12.062 -19.875 -7.961 1 89.12 398 ILE A O 1
ATOM 3251 N N . SER A 1 399 ? 12.234 -17.859 -7.262 1 75.12 399 SER A N 1
ATOM 3252 C CA . SER A 1 399 ? 13.117 -17.562 -8.383 1 75.12 399 SER A CA 1
ATOM 3253 C C . SER A 1 399 ? 14.156 -16.516 -8.016 1 75.12 399 SER A C 1
ATOM 3255 O O . SER A 1 399 ? 13.922 -15.703 -7.117 1 75.12 399 SER A O 1
ATOM 3257 N N . VAL A 1 400 ? 15.273 -16.812 -8.477 1 61.06 400 VAL A N 1
ATOM 3258 C CA . VAL A 1 400 ? 16.344 -15.828 -8.32 1 61.06 400 VAL A CA 1
ATOM 3259 C C . VAL A 1 400 ? 16.531 -15.062 -9.625 1 61.06 400 VAL A C 1
ATOM 3261 O O . VAL A 1 400 ? 16.812 -15.664 -10.672 1 61.06 400 VAL A O 1
ATOM 3264 N N . ASP A 1 401 ? 15.617 -14.531 -10.219 1 52.53 401 ASP A N 1
ATOM 3265 C CA . ASP A 1 401 ? 15.773 -13.906 -11.531 1 52.53 401 ASP A CA 1
ATOM 3266 C C . ASP A 1 401 ? 17.109 -13.188 -11.648 1 52.53 401 ASP A C 1
ATOM 3268 O O . ASP A 1 401 ? 17.266 -12.297 -12.484 1 52.53 401 ASP A O 1
ATOM 3272 N N . GLU A 1 402 ? 18 -13.164 -10.68 1 49.66 402 GLU A N 1
ATOM 3273 C CA . GLU A 1 402 ? 19.172 -12.312 -10.914 1 49.66 402 GLU A CA 1
ATOM 3274 C C . GLU A 1 402 ? 19.938 -12.758 -12.148 1 49.66 402 GLU A C 1
ATOM 3276 O O . GLU A 1 402 ? 20.391 -13.898 -12.227 1 49.66 402 GLU A O 1
ATOM 3281 N N . TYR A 1 403 ? 19.578 -12.203 -13.242 1 46.81 403 TYR A N 1
ATOM 3282 C CA . TYR A 1 403 ? 20.125 -12.266 -14.594 1 46.81 403 TYR A CA 1
ATOM 3283 C C . TYR A 1 403 ? 21.656 -12.398 -14.555 1 46.81 403 TYR A C 1
ATOM 3285 O O . TYR A 1 403 ? 22.297 -12.461 -15.594 1 46.81 403 TYR A O 1
ATOM 3293 N N . TYR A 1 404 ? 22.344 -11.969 -13.508 1 43.09 404 TYR A N 1
ATOM 3294 C CA . TYR A 1 404 ? 23.75 -11.789 -13.852 1 43.09 404 TYR A CA 1
ATOM 3295 C C . TYR A 1 404 ? 24.5 -13.117 -13.812 1 43.09 404 TYR A C 1
ATOM 3297 O O . TYR A 1 404 ? 24.312 -13.914 -12.891 1 43.09 404 TYR A O 1
ATOM 3305 N N . GLU A 1 405 ? 24.812 -13.602 -15.008 1 44.78 405 GLU A N 1
ATOM 3306 C CA . GLU A 1 405 ? 25.719 -14.742 -15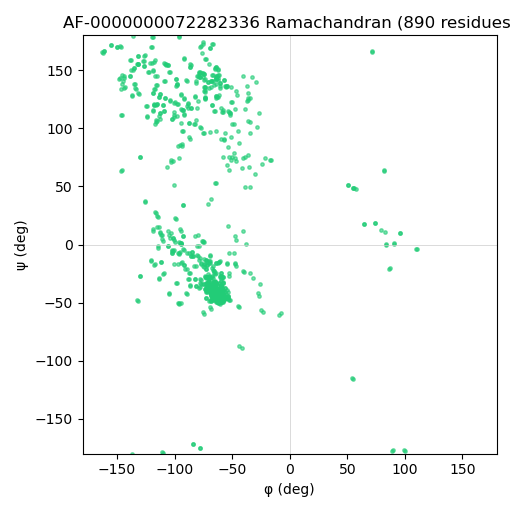.109 1 44.78 405 GLU A CA 1
ATOM 3307 C C . GLU A 1 405 ? 26.625 -14.836 -13.898 1 44.78 405 GLU A C 1
ATOM 3309 O O . GLU A 1 405 ? 26.875 -15.93 -13.383 1 44.78 405 GLU A O 1
ATOM 3314 N N . ASN A 1 406 ? 27.297 -13.766 -13.711 1 44.44 406 ASN A N 1
ATOM 3315 C CA . ASN A 1 406 ? 28.422 -13.812 -12.781 1 44.44 406 ASN A CA 1
ATOM 3316 C C . ASN A 1 406 ? 27.969 -13.773 -11.328 1 44.44 406 ASN A C 1
ATOM 3318 O O . ASN A 1 406 ? 28.781 -13.758 -10.414 1 44.44 406 ASN A O 1
ATOM 3322 N N . ASP A 1 407 ? 26.766 -13.484 -11.102 1 47.34 407 ASP A N 1
ATOM 3323 C CA . ASP A 1 407 ? 26.469 -13.445 -9.672 1 47.34 407 ASP A CA 1
ATOM 3324 C C . ASP A 1 407 ? 26.359 -14.852 -9.094 1 47.34 407 ASP A C 1
ATOM 3326 O O . ASP A 1 407 ? 26.156 -15.82 -9.828 1 47.34 407 ASP A O 1
ATOM 3330 N N . LYS A 1 408 ? 26.391 -15.078 -7.66 1 49.97 408 LYS A N 1
ATOM 3331 C CA . LYS A 1 408 ? 26.656 -16.219 -6.797 1 49.97 408 LYS A CA 1
ATOM 3332 C C . LYS A 1 408 ? 25.766 -17.406 -7.18 1 49.97 408 LYS A C 1
ATOM 3334 O O . LYS A 1 408 ? 24.609 -17.469 -6.781 1 49.97 408 LYS A O 1
ATOM 3339 N N . PRO A 1 409 ? 26.203 -18.219 -8.203 1 48.28 409 PRO A N 1
ATOM 3340 C CA . PRO A 1 409 ? 25.594 -19.469 -8.688 1 48.28 409 PRO A CA 1
ATOM 3341 C C . PRO A 1 409 ? 24.906 -20.25 -7.574 1 48.28 409 PRO A C 1
ATOM 3343 O O . PRO A 1 409 ? 24 -21.062 -7.844 1 48.28 409 PRO A O 1
ATOM 3346 N N . PHE A 1 410 ? 25.422 -20.094 -6.324 1 49.56 410 PHE A N 1
ATOM 3347 C CA . PHE A 1 410 ? 24.984 -20.938 -5.219 1 49.56 410 PHE A CA 1
ATOM 3348 C C . PHE A 1 410 ? 23.688 -20.422 -4.617 1 49.56 410 PHE A C 1
ATOM 3350 O O . PHE A 1 410 ? 23.109 -21.047 -3.721 1 49.56 410 PHE A O 1
ATOM 3357 N N . ASN A 1 411 ? 23.062 -19.297 -5.379 1 62.38 411 ASN A N 1
ATOM 3358 C CA . ASN A 1 411 ? 21.891 -18.781 -4.676 1 62.38 411 ASN A CA 1
ATOM 3359 C C . ASN A 1 411 ? 20.594 -19.266 -5.328 1 62.38 411 ASN A C 1
ATOM 3361 O O . ASN A 1 411 ? 20.141 -18.688 -6.312 1 62.38 411 ASN A O 1
ATOM 3365 N N . VAL A 1 412 ? 20.375 -20.641 -5.105 1 75.81 412 VAL A N 1
ATOM 3366 C CA . VAL A 1 412 ? 19.094 -21.172 -5.566 1 75.81 412 VAL A CA 1
ATOM 3367 C C . VAL A 1 412 ? 18 -20.844 -4.543 1 75.81 412 VAL A C 1
ATOM 3369 O O . VAL A 1 412 ? 18.266 -20.844 -3.336 1 75.81 412 VAL A O 1
ATOM 3372 N N . ALA A 1 413 ? 16.891 -20.609 -5.129 1 89 413 ALA A N 1
ATOM 3373 C CA . ALA A 1 413 ? 15.734 -20.359 -4.266 1 89 413 ALA A CA 1
ATOM 3374 C C . ALA A 1 413 ? 15.352 -21.625 -3.498 1 89 413 ALA A C 1
ATOM 3376 O O . ALA A 1 413 ? 15.461 -22.734 -4.02 1 89 413 ALA A O 1
ATOM 3377 N N . PRO A 1 414 ? 14.898 -21.484 -2.334 1 91.62 414 PRO A N 1
ATOM 3378 C CA . PRO A 1 414 ? 14.531 -22.641 -1.506 1 91.62 414 PRO A CA 1
ATOM 3379 C C . PRO A 1 414 ? 13.281 -23.359 -2.012 1 91.62 414 PRO A C 1
ATOM 3381 O O . PRO A 1 414 ? 12.977 -24.453 -1.561 1 91.62 414 PRO A O 1
ATOM 3384 N N . LEU A 1 415 ? 12.539 -22.688 -2.879 1 93.94 415 LEU A N 1
ATOM 3385 C CA . LEU A 1 415 ? 11.344 -23.25 -3.49 1 93.94 415 LEU A CA 1
ATOM 3386 C C . LEU A 1 415 ? 11.406 -23.141 -5.012 1 93.94 415 LEU A C 1
ATOM 3388 O O . LEU A 1 415 ? 12.195 -22.359 -5.547 1 93.94 415 LEU A O 1
ATOM 3392 N N . ASP A 1 416 ? 10.68 -23.938 -5.664 1 93.56 416 ASP A N 1
ATOM 3393 C CA . ASP A 1 416 ? 10.531 -23.75 -7.105 1 93.56 416 ASP A CA 1
ATOM 3394 C C . ASP A 1 416 ? 9.125 -23.297 -7.461 1 93.56 416 ASP A C 1
ATOM 3396 O O . ASP A 1 416 ? 8.305 -23.031 -6.574 1 93.56 416 ASP A O 1
ATOM 3400 N N . GLU A 1 417 ? 8.82 -23.109 -8.734 1 94.62 417 GLU A N 1
ATOM 3401 C CA . GLU A 1 417 ? 7.566 -22.516 -9.188 1 94.62 417 GLU A CA 1
ATOM 3402 C C . GLU A 1 417 ? 6.387 -23.438 -8.891 1 94.62 417 GLU A C 1
ATOM 3404 O O . GLU A 1 417 ? 5.262 -22.969 -8.703 1 94.62 417 GLU A O 1
ATOM 3409 N N . VAL A 1 418 ? 6.613 -24.766 -8.844 1 97.12 418 VAL A N 1
ATOM 3410 C CA . VAL A 1 418 ? 5.547 -25.688 -8.5 1 97.12 418 VAL A CA 1
ATOM 3411 C C . VAL A 1 418 ? 5.152 -25.516 -7.039 1 97.12 418 VAL A C 1
ATOM 3413 O O . VAL A 1 418 ? 3.963 -25.531 -6.707 1 97.12 418 VAL A O 1
ATOM 3416 N N . ASP A 1 419 ? 6.176 -25.328 -6.195 1 96.62 419 ASP A N 1
ATOM 3417 C CA . ASP A 1 419 ? 5.922 -25.031 -4.789 1 96.62 419 ASP A CA 1
ATOM 3418 C C . ASP A 1 419 ? 5.125 -23.734 -4.633 1 96.62 419 ASP A C 1
ATOM 3420 O O . ASP A 1 419 ? 4.188 -23.672 -3.836 1 96.62 419 ASP A O 1
ATOM 3424 N N . GLY A 1 420 ? 5.508 -22.75 -5.398 1 96.31 420 GLY A N 1
ATOM 3425 C CA . GLY A 1 420 ? 4.797 -21.484 -5.359 1 96.31 420 GLY A CA 1
ATOM 3426 C C . GLY A 1 420 ? 3.344 -21.594 -5.781 1 96.31 420 GLY A C 1
ATOM 3427 O O . GLY A 1 420 ? 2.455 -21.047 -5.133 1 96.31 420 GLY A O 1
ATOM 3428 N N . ALA A 1 421 ? 3.137 -22.312 -6.801 1 98 421 ALA A N 1
ATOM 3429 C CA . ALA A 1 421 ? 1.783 -22.516 -7.312 1 98 421 ALA A CA 1
ATOM 3430 C C . ALA A 1 421 ? 0.904 -23.219 -6.277 1 98 421 ALA A C 1
ATOM 3432 O O . ALA A 1 421 ? -0.273 -22.875 -6.129 1 98 421 ALA A O 1
ATOM 3433 N N . SER A 1 422 ? 1.513 -24.203 -5.617 1 97.75 422 SER A N 1
ATOM 3434 C CA . SER A 1 422 ? 0.773 -24.906 -4.574 1 97.75 422 SER A CA 1
ATOM 3435 C C . SER A 1 422 ? 0.339 -23.969 -3.463 1 97.75 422 SER A C 1
ATOM 3437 O O . SER A 1 422 ? -0.753 -24.109 -2.91 1 97.75 422 SER A O 1
ATOM 3439 N N . ARG A 1 423 ? 1.143 -23.031 -3.145 1 96.69 423 ARG A N 1
ATOM 3440 C CA . ARG A 1 423 ? 0.834 -22.062 -2.092 1 96.69 423 ARG A CA 1
ATOM 3441 C C . ARG A 1 423 ? -0.248 -21.094 -2.543 1 96.69 423 ARG A C 1
ATOM 3443 O O . ARG A 1 423 ? -1.16 -20.766 -1.776 1 96.69 423 ARG A O 1
ATOM 3450 N N . VAL A 1 424 ? -0.192 -20.672 -3.756 1 97.81 424 VAL A N 1
ATOM 3451 C CA . VAL A 1 424 ? -1.146 -19.719 -4.293 1 97.81 424 VAL A CA 1
ATOM 3452 C C . VAL A 1 424 ? -2.529 -20.344 -4.387 1 97.81 424 VAL A C 1
ATOM 3454 O O . VAL A 1 424 ? -3.541 -19.703 -4.109 1 97.81 424 VAL A O 1
ATOM 3457 N N . LEU A 1 425 ? -2.594 -21.641 -4.695 1 98.5 425 LEU A N 1
ATOM 3458 C CA . LEU A 1 425 ? -3.869 -22.312 -4.914 1 98.5 425 LEU A CA 1
ATOM 3459 C C . LEU A 1 425 ? -4.363 -22.984 -3.635 1 98.5 425 LEU A C 1
ATOM 3461 O O . LEU A 1 425 ? -5.453 -23.562 -3.611 1 98.5 425 LEU A O 1
ATOM 3465 N N . TYR A 1 426 ? -3.613 -22.844 -2.594 1 97.94 426 TYR A N 1
ATOM 3466 C CA . TYR A 1 426 ? -3.961 -23.516 -1.342 1 97.94 426 TYR A CA 1
ATOM 3467 C C . TYR A 1 426 ? -5.355 -23.109 -0.877 1 97.94 426 TYR A C 1
ATOM 3469 O O . TYR A 1 426 ? -6.172 -23.953 -0.528 1 97.94 426 TYR A O 1
ATOM 3477 N N . PRO A 1 427 ? -5.73 -21.812 -0.885 1 97.88 427 PRO A N 1
ATOM 3478 C CA . PRO A 1 427 ? -7.074 -21.438 -0.436 1 97.88 427 PRO A CA 1
ATOM 3479 C C . PRO A 1 427 ? -8.172 -22.109 -1.258 1 97.88 427 PRO A C 1
ATOM 3481 O O . PRO A 1 427 ? -9.219 -22.484 -0.713 1 97.88 427 PRO A O 1
ATOM 3484 N N . LEU A 1 428 ? -7.953 -22.234 -2.547 1 98.5 428 LEU A N 1
ATOM 3485 C CA . LEU A 1 428 ? -8.938 -22.844 -3.43 1 98.5 428 LEU A CA 1
ATOM 3486 C C . LEU A 1 428 ? -9.062 -24.344 -3.146 1 98.5 428 LEU A C 1
ATOM 3488 O O . LEU A 1 428 ? -10.164 -24.859 -2.967 1 98.5 428 LEU A O 1
ATOM 3492 N N . PHE A 1 429 ? -7.945 -25.031 -3.057 1 98.38 429 PHE A N 1
ATOM 3493 C CA . PHE A 1 429 ? -7.938 -26.484 -2.908 1 98.38 429 PHE A CA 1
ATOM 3494 C C . PHE A 1 429 ? -8.43 -26.891 -1.523 1 98.38 429 PHE A C 1
ATOM 3496 O O . PHE A 1 429 ? -9.047 -27.953 -1.361 1 98.38 429 PHE A O 1
ATOM 3503 N N . LYS A 1 430 ? -8.211 -26.016 -0.51 1 97.38 430 LYS A N 1
ATOM 3504 C CA . LYS A 1 430 ? -8.641 -26.328 0.851 1 97.38 430 LYS A CA 1
ATOM 3505 C C . LYS A 1 430 ? -9.961 -25.641 1.183 1 97.38 430 LYS A C 1
ATOM 3507 O O . LYS A 1 430 ? -10.445 -25.719 2.314 1 97.38 430 LYS A O 1
ATOM 3512 N N . GLU A 1 431 ? -10.539 -24.938 0.246 1 97.5 431 GLU A N 1
ATOM 3513 C CA . GLU A 1 431 ? -11.828 -24.281 0.369 1 97.5 431 GLU A CA 1
ATOM 3514 C C . GLU A 1 431 ? -11.836 -23.297 1.528 1 97.5 431 GLU A C 1
ATOM 3516 O O . GLU A 1 431 ? -12.75 -23.312 2.359 1 97.5 431 GLU A O 1
ATOM 3521 N N . LEU A 1 432 ? -10.797 -22.5 1.558 1 97.12 432 LEU A N 1
ATOM 3522 C CA . LEU A 1 432 ? -10.711 -21.5 2.619 1 97.12 432 LEU A CA 1
ATOM 3523 C C . LEU A 1 432 ? -11.609 -20.312 2.318 1 97.12 432 LEU A C 1
ATOM 3525 O O . LEU A 1 432 ? -11.812 -19.953 1.155 1 97.12 432 LEU A O 1
ATOM 3529 N N . ARG A 1 433 ? -12.133 -19.703 3.361 1 96.75 433 ARG A N 1
ATOM 3530 C CA . ARG A 1 433 ? -12.875 -18.453 3.227 1 96.75 433 ARG A CA 1
ATOM 3531 C C . ARG A 1 433 ? -11.93 -17.281 3.035 1 96.75 433 ARG A C 1
ATOM 3533 O O . ARG A 1 433 ? -10.711 -17.422 3.16 1 96.75 433 ARG A O 1
ATOM 3540 N N . SER A 1 434 ? -12.562 -16.125 2.701 1 96.56 434 SER A N 1
ATOM 3541 C CA . SER A 1 434 ? -11.789 -14.914 2.438 1 96.56 434 SER A CA 1
ATOM 3542 C C . SER A 1 434 ? -10.875 -14.578 3.609 1 96.56 434 SER A C 1
ATOM 3544 O O . SER A 1 434 ? -11.273 -14.719 4.77 1 96.56 434 SER A O 1
ATOM 3546 N N . LYS A 1 435 ? -9.711 -14.242 3.229 1 93.06 435 LYS A N 1
ATOM 3547 C CA . LYS A 1 435 ? -8.75 -13.719 4.203 1 93.06 435 LYS A CA 1
ATOM 3548 C C . LYS A 1 435 ? -8 -12.516 3.645 1 93.06 435 LYS A C 1
ATOM 3550 O O . LYS A 1 435 ? -7.363 -12.609 2.592 1 93.06 435 LYS A O 1
ATOM 3555 N N . SER A 1 436 ? -8.023 -11.414 4.445 1 90.38 436 SER A N 1
ATOM 3556 C CA . SER A 1 436 ? -7.457 -10.172 3.934 1 90.38 436 SER A CA 1
ATOM 3557 C C . SER A 1 436 ? -5.941 -10.148 4.094 1 90.38 436 SER A C 1
ATOM 3559 O O . SER A 1 436 ? -5.238 -9.508 3.309 1 90.38 436 SER A O 1
ATOM 3561 N N . LYS A 1 437 ? -5.473 -10.805 5.09 1 88.5 437 LYS A N 1
ATOM 3562 C CA . LYS A 1 437 ? -4.035 -10.805 5.34 1 88.5 437 LYS A CA 1
ATOM 3563 C C . LYS A 1 437 ? -3.295 -11.664 4.324 1 88.5 437 LYS A C 1
ATOM 3565 O O . LYS A 1 437 ? -3.754 -12.758 3.98 1 88.5 437 LYS A O 1
ATOM 3570 N N . THR A 1 438 ? -2.207 -11.086 3.852 1 88.19 438 THR A N 1
ATOM 3571 C CA . THR A 1 438 ? -1.353 -11.883 2.975 1 88.19 438 THR A CA 1
ATOM 3572 C C . THR A 1 438 ? -0.843 -13.125 3.699 1 88.19 438 THR A C 1
ATOM 3574 O O . THR A 1 438 ? -0.424 -13.047 4.855 1 88.19 438 THR A O 1
ATOM 3577 N N . ARG A 1 439 ? -0.836 -14.25 2.963 1 87.75 439 ARG A N 1
ATOM 3578 C CA . ARG A 1 439 ? -0.366 -15.492 3.58 1 87.75 439 ARG A CA 1
ATOM 3579 C C . ARG A 1 439 ? 0.632 -16.203 2.676 1 87.75 439 ARG A C 1
ATOM 3581 O O . ARG A 1 439 ? 0.414 -16.312 1.468 1 87.75 439 ARG A O 1
ATOM 3588 N N . ARG A 1 440 ? 1.727 -16.547 3.316 1 87.75 440 ARG A N 1
ATOM 3589 C CA . ARG A 1 440 ? 2.57 -17.594 2.744 1 87.75 440 ARG A CA 1
ATOM 3590 C C . ARG A 1 440 ? 2.217 -18.953 3.316 1 87.75 440 ARG A C 1
ATOM 3592 O O . ARG A 1 440 ? 2.734 -19.359 4.363 1 87.75 440 ARG A O 1
ATOM 3599 N N . HIS A 1 441 ? 1.475 -19.594 2.602 1 89.56 441 HIS A N 1
ATOM 3600 C CA . HIS A 1 441 ? 0.919 -20.844 3.131 1 89.56 441 HIS A CA 1
ATOM 3601 C C . HIS A 1 441 ? 2.021 -21.844 3.453 1 89.56 441 HIS A C 1
ATOM 3603 O O . HIS A 1 441 ? 3.061 -21.859 2.793 1 89.56 441 HIS A O 1
ATOM 3609 N N . TYR A 1 442 ? 1.876 -22.656 4.484 1 87.25 442 TYR A N 1
ATOM 3610 C CA . TYR A 1 442 ? 2.721 -23.719 5.004 1 87.25 442 TYR A CA 1
ATOM 3611 C C . TYR A 1 442 ? 3.812 -23.156 5.91 1 87.25 442 TYR A C 1
ATOM 3613 O O . TYR A 1 442 ? 4.797 -23.844 6.203 1 87.25 442 TYR A O 1
ATOM 3621 N N . THR A 1 443 ? 3.809 -21.859 6.07 1 77.38 443 THR A N 1
ATOM 3622 C CA . THR A 1 443 ? 4.742 -21.25 7 1 77.38 443 THR A CA 1
ATOM 3623 C C . THR A 1 443 ? 3.994 -20.531 8.125 1 77.38 443 THR A C 1
ATOM 3625 O O . THR A 1 443 ? 2.771 -20.391 8.07 1 77.38 443 THR A O 1
ATOM 3628 N N . LYS A 1 444 ? 4.711 -20.391 9.18 1 61.41 444 LYS A N 1
ATOM 3629 C CA . LYS A 1 444 ? 4.125 -19.641 10.281 1 61.41 444 LYS A CA 1
ATOM 3630 C C . LYS A 1 444 ? 4.113 -18.141 9.977 1 61.41 444 LYS A C 1
ATOM 3632 O O . LYS A 1 444 ? 3.639 -17.344 10.781 1 61.41 444 LYS A O 1
ATOM 3637 N N . LEU A 1 445 ? 4.59 -17.922 8.781 1 54.97 445 LEU A N 1
ATOM 3638 C CA . LEU A 1 445 ? 4.715 -16.5 8.484 1 54.97 445 LEU A CA 1
ATOM 3639 C C . LEU A 1 445 ? 3.414 -15.945 7.914 1 54.97 445 LEU A C 1
ATOM 3641 O O . LEU A 1 445 ? 2.887 -16.469 6.934 1 54.97 445 LEU A O 1
ATOM 3645 N N . THR A 1 446 ? 2.562 -15.445 8.875 1 52.25 446 THR A N 1
ATOM 3646 C CA . THR A 1 446 ? 1.439 -14.625 8.438 1 52.25 446 THR A CA 1
ATOM 3647 C C . THR A 1 446 ? 1.777 -13.148 8.555 1 52.25 446 THR A C 1
ATOM 3649 O O . THR A 1 446 ? 2.447 -12.727 9.5 1 52.25 446 THR A O 1
ATOM 3652 N N . PHE A 1 447 ? 1.715 -12.398 7.316 1 52.5 447 PHE A N 1
ATOM 3653 C CA . PHE A 1 447 ? 1.971 -10.969 7.387 1 52.5 447 PHE A CA 1
ATOM 3654 C C . PHE A 1 447 ? 0.665 -10.188 7.363 1 52.5 447 PHE A C 1
ATOM 3656 O O . PHE A 1 447 ? -0.293 -10.578 6.695 1 52.5 447 PHE A O 1
ATOM 3663 N N . MET B 1 1 ? 17.109 -46.344 67.312 1 28.09 1 MET B N 1
ATOM 3664 C CA . MET B 1 1 ? 17.25 -45.188 66.5 1 28.09 1 MET B CA 1
ATOM 3665 C C . MET B 1 1 ? 15.875 -44.656 66.062 1 28.09 1 MET B C 1
ATOM 3667 O O . MET B 1 1 ? 15.133 -45.375 65.375 1 28.09 1 MET B O 1
ATOM 3671 N N . SER B 1 2 ? 15.258 -43.812 66.938 1 31.2 2 SER B N 1
ATOM 3672 C CA . SER B 1 2 ? 13.914 -43.25 67 1 31.2 2 SER B CA 1
ATOM 3673 C C . SER B 1 2 ? 13.641 -42.344 65.812 1 31.2 2 SER B C 1
ATOM 3675 O O . SER B 1 2 ? 14.445 -41.469 65.5 1 31.2 2 SER B O 1
ATOM 3677 N N . ASN B 1 3 ? 12.961 -42.875 64.75 1 37.41 3 ASN B N 1
ATOM 3678 C CA . ASN B 1 3 ? 12.5 -42.25 63.5 1 37.41 3 ASN B CA 1
ATOM 3679 C C . ASN B 1 3 ? 11.672 -41 63.781 1 37.41 3 ASN B C 1
ATOM 3681 O O . ASN B 1 3 ? 10.523 -41.094 64.188 1 37.41 3 ASN B O 1
ATOM 3685 N N . THR B 1 4 ? 12.273 -39.938 64.375 1 37.88 4 THR B N 1
ATOM 3686 C CA . THR B 1 4 ? 11.648 -38.688 64.75 1 37.88 4 THR B CA 1
ATOM 3687 C C . THR B 1 4 ? 10.992 -38.031 63.531 1 37.88 4 THR B C 1
ATOM 3689 O O . THR B 1 4 ? 11.672 -37.688 62.562 1 37.88 4 THR B O 1
ATOM 3692 N N . THR B 1 5 ? 9.734 -38.344 63.281 1 42.41 5 THR B N 1
ATOM 3693 C CA . THR B 1 5 ? 8.844 -37.719 62.312 1 42.41 5 THR B CA 1
ATOM 3694 C C . THR B 1 5 ? 8.875 -36.188 62.438 1 42.41 5 THR B C 1
ATOM 3696 O O . THR B 1 5 ? 8.711 -35.656 63.531 1 42.41 5 THR B O 1
ATOM 3699 N N . PRO B 1 6 ? 9.562 -35.531 61.531 1 50.66 6 PRO B N 1
ATOM 3700 C CA . PRO B 1 6 ? 9.617 -34.094 61.688 1 50.66 6 PRO B CA 1
ATOM 3701 C C . PRO B 1 6 ? 8.258 -33.469 62 1 50.66 6 PRO B C 1
ATOM 3703 O O . PRO B 1 6 ? 7.223 -34.031 61.625 1 50.66 6 PRO B O 1
ATOM 3706 N N . PRO B 1 7 ? 8.195 -32.656 63.062 1 49.59 7 PRO B N 1
ATOM 3707 C CA . PRO B 1 7 ? 6.934 -32.094 63.562 1 49.59 7 PRO B CA 1
ATOM 3708 C C . PRO B 1 7 ? 6.109 -31.422 62.469 1 49.59 7 PRO B C 1
ATOM 3710 O O . PRO B 1 7 ? 6.664 -30.953 61.5 1 49.59 7 PRO B O 1
ATOM 3713 N N . LYS B 1 8 ? 4.777 -31.688 62.438 1 56.19 8 LYS B N 1
ATOM 3714 C CA . LYS B 1 8 ? 3.711 -31.234 61.531 1 56.19 8 LYS B CA 1
ATOM 3715 C C . LYS B 1 8 ? 3.889 -29.766 61.188 1 56.19 8 LYS B C 1
ATOM 3717 O O . LYS B 1 8 ? 3.604 -29.359 60.031 1 56.19 8 LYS B O 1
ATOM 3722 N N . SER B 1 9 ? 4.535 -29.062 61.969 1 56.84 9 SER B N 1
ATOM 3723 C CA . SER B 1 9 ? 4.738 -27.641 61.781 1 56.84 9 SER B CA 1
ATOM 3724 C C . SER B 1 9 ? 5.789 -27.375 60.719 1 56.84 9 SER B C 1
ATOM 3726 O O . SER B 1 9 ? 5.664 -26.422 59.938 1 56.84 9 SER B O 1
ATOM 3728 N N . GLU B 1 10 ? 6.746 -28.156 60.594 1 57.62 10 GLU B N 1
ATOM 3729 C CA . GLU B 1 10 ? 7.828 -27.984 59.625 1 57.62 10 GLU B CA 1
ATOM 3730 C C . GLU B 1 10 ? 7.379 -28.375 58.219 1 57.62 10 GLU B C 1
ATOM 3732 O O . GLU B 1 10 ? 7.781 -27.734 57.219 1 57.62 10 GLU B O 1
ATOM 3737 N N . ILE B 1 11 ? 6.48 -29.297 58.156 1 59.25 11 ILE B N 1
ATOM 3738 C CA . ILE B 1 11 ? 5.941 -29.734 56.875 1 59.25 11 ILE B CA 1
ATOM 3739 C C . ILE B 1 11 ? 5.047 -28.641 56.281 1 59.25 11 ILE B C 1
ATOM 3741 O O . ILE B 1 11 ? 5.117 -28.328 55.094 1 59.25 11 ILE B O 1
ATOM 3745 N N . GLU B 1 12 ? 4.348 -28.047 57.219 1 59.84 12 GLU B N 1
ATOM 3746 C CA . GLU B 1 12 ? 3.441 -27 56.75 1 59.84 12 GLU B CA 1
ATOM 3747 C C . GLU B 1 12 ? 4.211 -25.766 56.312 1 59.84 12 GLU B C 1
ATOM 3749 O O . GLU B 1 12 ? 3.848 -25.109 55.344 1 59.84 12 GLU B O 1
ATOM 3754 N N . TYR B 1 13 ? 5.254 -25.516 56.938 1 64.69 13 TYR B N 1
ATOM 3755 C CA . TYR B 1 13 ? 6.098 -24.375 56.562 1 64.69 13 TYR B CA 1
ATOM 3756 C C . TYR B 1 13 ? 6.824 -24.641 55.25 1 64.69 13 TYR B C 1
ATOM 3758 O O . TYR B 1 13 ? 6.949 -23.75 54.406 1 64.69 13 TYR B O 1
ATOM 3766 N N . SER B 1 14 ? 7.199 -25.906 55.094 1 63.66 14 SER B N 1
ATOM 3767 C CA . SER B 1 14 ? 7.828 -26.266 53.844 1 63.66 14 SER B CA 1
ATOM 3768 C C . SER B 1 14 ? 6.848 -26.156 52.688 1 63.66 14 SER B C 1
ATOM 3770 O O . SER B 1 14 ? 7.203 -25.672 51.594 1 63.66 14 SER B O 1
ATOM 3772 N N . LYS B 1 15 ? 5.699 -26.469 52.938 1 67.19 15 LYS B N 1
ATOM 3773 C CA . LYS B 1 15 ? 4.664 -26.328 51.938 1 67.19 15 LYS B CA 1
ATOM 3774 C C . LYS B 1 15 ? 4.375 -24.859 51.625 1 67.19 15 LYS B C 1
ATOM 3776 O O . LYS B 1 15 ? 4.18 -24.484 50.469 1 67.19 15 LYS B O 1
ATOM 3781 N N . TYR B 1 16 ? 4.449 -24.188 52.656 1 64.25 16 TYR B N 1
ATOM 3782 C CA . TYR B 1 16 ? 4.258 -22.75 52.5 1 64.25 16 TYR B CA 1
ATOM 3783 C C . TYR B 1 16 ? 5.395 -22.125 51.688 1 64.25 16 TYR B C 1
ATOM 3785 O O . TYR B 1 16 ? 5.156 -21.328 50.781 1 64.25 16 TYR B O 1
ATOM 3793 N N . ILE B 1 17 ? 6.605 -22.5 52 1 67.31 17 ILE B N 1
ATOM 3794 C CA . ILE B 1 17 ? 7.754 -21.953 51.281 1 67.31 17 ILE B CA 1
ATOM 3795 C C . ILE B 1 17 ? 7.699 -22.375 49.812 1 67.31 17 ILE B C 1
ATOM 3797 O O . ILE B 1 17 ? 7.965 -21.578 48.906 1 67.31 17 ILE B O 1
ATOM 3801 N N . THR B 1 18 ? 7.32 -23.578 49.688 1 71.25 18 THR B N 1
ATOM 3802 C CA . THR B 1 18 ? 7.199 -24.062 48.312 1 71.25 18 THR B CA 1
ATOM 3803 C C . THR B 1 18 ? 6.098 -23.312 47.562 1 71.25 18 THR B C 1
ATOM 3805 O O . THR B 1 18 ? 6.277 -22.922 46.406 1 71.25 18 THR B O 1
ATOM 3808 N N . MET B 1 19 ? 5.035 -23.125 48.25 1 71.56 19 MET B N 1
ATOM 3809 C CA . MET B 1 19 ? 3.926 -22.422 47.625 1 71.56 19 MET B CA 1
ATOM 3810 C C . MET B 1 19 ? 4.27 -20.953 47.406 1 71.56 19 MET B C 1
ATOM 3812 O O . MET B 1 19 ? 3.938 -20.359 46.375 1 71.56 19 MET B O 1
ATOM 3816 N N . ARG B 1 20 ? 4.957 -20.469 48.344 1 71.62 20 ARG B N 1
ATOM 3817 C CA . ARG B 1 20 ? 5.434 -19.094 48.188 1 71.62 20 ARG B CA 1
ATOM 3818 C C . ARG B 1 20 ? 6.406 -18.953 47.031 1 71.62 20 ARG B C 1
ATOM 3820 O O . ARG B 1 20 ? 6.324 -18 46.25 1 71.62 20 ARG B O 1
ATOM 3827 N N . ASN B 1 21 ? 7.32 -19.859 46.938 1 70 21 ASN B N 1
ATOM 3828 C CA . ASN B 1 21 ? 8.25 -19.812 45.812 1 70 21 ASN B CA 1
ATOM 3829 C C . ASN B 1 21 ? 7.527 -19.984 44.5 1 70 21 ASN B C 1
ATOM 3831 O O . ASN B 1 21 ? 7.855 -19.312 43.5 1 70 21 ASN B O 1
ATOM 3835 N N . LYS B 1 22 ? 6.625 -20.828 44.531 1 74.69 22 LYS B N 1
ATOM 3836 C CA . LYS B 1 22 ? 5.809 -20.984 43.312 1 74.69 22 LYS B CA 1
ATOM 3837 C C . LYS B 1 22 ? 5.031 -19.703 43.031 1 74.69 22 LYS B C 1
ATOM 3839 O O . LYS B 1 22 ? 4.914 -19.312 41.844 1 74.69 22 LYS B O 1
ATOM 3844 N N . PHE B 1 23 ? 4.559 -19.094 44.031 1 70.94 23 PHE B N 1
ATOM 3845 C CA . PHE B 1 23 ? 3.863 -17.828 43.844 1 70.94 23 PHE B CA 1
ATOM 3846 C C . PHE B 1 23 ? 4.812 -16.75 43.344 1 70.94 23 PHE B C 1
ATOM 3848 O O . PHE B 1 23 ? 4.469 -15.984 42.438 1 70.94 23 PHE B O 1
ATOM 3855 N N . ILE B 1 24 ? 5.926 -16.641 43.906 1 74.06 24 ILE B N 1
ATOM 3856 C CA . ILE B 1 24 ? 6.898 -15.648 43.469 1 74.06 24 ILE B CA 1
ATOM 3857 C C . ILE B 1 24 ? 7.254 -15.883 42.031 1 74.06 24 ILE B C 1
ATOM 3859 O O . ILE B 1 24 ? 7.32 -14.938 41.219 1 74.06 24 ILE B O 1
ATOM 3863 N N . GLU B 1 25 ? 7.469 -17.094 41.75 1 75.19 25 GLU B N 1
ATOM 3864 C CA . GLU B 1 25 ? 7.789 -17.422 40.375 1 75.19 25 GLU B CA 1
ATOM 3865 C C . GLU B 1 25 ? 6.617 -17.109 39.438 1 75.19 25 GLU B C 1
ATOM 3867 O O . GLU B 1 25 ? 6.801 -16.516 38.375 1 75.19 25 GLU B O 1
ATOM 3872 N N . ALA B 1 26 ? 5.465 -17.469 39.812 1 74.31 26 ALA B N 1
ATOM 3873 C CA . ALA B 1 26 ? 4.285 -17.156 39 1 74.31 26 ALA B CA 1
ATOM 3874 C C . ALA B 1 26 ? 4.055 -15.656 38.938 1 74.31 26 ALA B C 1
ATOM 3876 O O . ALA B 1 26 ? 3.709 -15.125 37.875 1 74.31 26 ALA B O 1
ATOM 3877 N N . SER B 1 27 ? 4.297 -14.992 39.969 1 73.69 27 SER B N 1
ATOM 3878 C CA . SER B 1 27 ? 4.172 -13.539 40 1 73.69 27 SER B CA 1
ATOM 3879 C C . SER B 1 27 ? 5.203 -12.875 39.094 1 73.69 27 SER B C 1
ATOM 3881 O O . SER B 1 27 ? 4.898 -11.898 38.406 1 73.69 27 SER B O 1
ATOM 3883 N N . ARG B 1 28 ? 6.395 -13.344 39.188 1 73.94 28 ARG B N 1
ATOM 3884 C CA . ARG B 1 28 ? 7.43 -12.852 38.281 1 73.94 28 ARG B CA 1
ATOM 3885 C C . ARG B 1 28 ? 7.051 -13.078 36.812 1 73.94 28 ARG B C 1
ATOM 3887 O O . ARG B 1 28 ? 7.18 -12.18 35.969 1 73.94 28 ARG B O 1
ATOM 3894 N N . GLN B 1 29 ? 6.676 -14.25 36.594 1 73.06 29 GLN B N 1
ATOM 3895 C CA . GLN B 1 29 ? 6.246 -14.555 35.219 1 73.06 29 GLN B CA 1
ATOM 3896 C C . GLN B 1 29 ? 5.031 -13.719 34.844 1 73.06 29 GLN B C 1
ATOM 3898 O O . GLN B 1 29 ? 4.93 -13.258 33.688 1 73.06 29 GLN B O 1
ATOM 3903 N N . LEU B 1 30 ? 4.137 -13.523 35.688 1 73.94 30 LEU B N 1
ATOM 3904 C CA . LEU B 1 30 ? 2.959 -12.695 35.438 1 73.94 30 LEU B CA 1
ATOM 3905 C C . LEU B 1 30 ? 3.354 -11.242 35.219 1 73.94 30 LEU B C 1
ATOM 3907 O O . LEU B 1 30 ? 2.807 -10.57 34.344 1 73.94 30 LEU B O 1
ATOM 3911 N N . THR B 1 31 ? 4.207 -10.742 36 1 74 31 THR B N 1
ATOM 3912 C CA . THR B 1 31 ? 4.699 -9.391 35.781 1 74 31 THR B CA 1
ATOM 3913 C C . THR B 1 31 ? 5.328 -9.242 34.406 1 74 31 THR B C 1
ATOM 3915 O O . THR B 1 31 ? 5.098 -8.258 33.688 1 74 31 THR B O 1
ATOM 3918 N N . ILE B 1 32 ? 6.145 -10.203 34.062 1 69.81 32 ILE B N 1
ATOM 3919 C CA . ILE B 1 32 ? 6.734 -10.203 32.719 1 69.81 32 ILE B CA 1
ATOM 3920 C C . ILE B 1 32 ? 5.629 -10.297 31.672 1 69.81 32 ILE B C 1
ATOM 3922 O O . ILE B 1 32 ? 5.645 -9.57 30.672 1 69.81 32 ILE B O 1
ATOM 3926 N N . ALA B 1 33 ? 4.715 -11.133 31.891 1 71.44 33 ALA B N 1
ATOM 3927 C CA . ALA B 1 33 ? 3.594 -11.273 30.953 1 71.44 33 ALA B CA 1
ATOM 3928 C C . ALA B 1 33 ? 2.781 -9.984 30.875 1 71.44 33 ALA B C 1
ATOM 3930 O O . ALA B 1 33 ? 2.396 -9.562 29.781 1 71.44 33 ALA B O 1
ATOM 3931 N N . LYS B 1 34 ? 2.469 -9.422 32 1 69.44 34 LYS B N 1
ATOM 3932 C CA . LYS B 1 34 ? 1.739 -8.156 32.031 1 69.44 34 LYS B CA 1
ATOM 3933 C C . LYS B 1 34 ? 2.512 -7.059 31.312 1 69.44 34 LYS B C 1
ATOM 3935 O O . LYS B 1 34 ? 1.927 -6.262 30.578 1 69.44 34 LYS B O 1
ATOM 3940 N N . LYS B 1 35 ? 3.773 -6.996 31.531 1 67.12 35 LYS B N 1
ATOM 3941 C CA . LYS B 1 35 ? 4.605 -6.043 30.797 1 67.12 35 LYS B CA 1
ATOM 3942 C C . LYS B 1 35 ? 4.562 -6.309 29.297 1 67.12 35 LYS B C 1
ATOM 3944 O O . LYS B 1 35 ? 4.484 -5.375 28.5 1 67.12 35 LYS B O 1
ATOM 3949 N N . LEU B 1 36 ? 4.621 -7.535 28.953 1 64.62 36 LEU B N 1
ATOM 3950 C CA . LEU B 1 36 ? 4.535 -7.91 27.547 1 64.62 36 LEU B CA 1
ATOM 3951 C C . LEU B 1 36 ? 3.145 -7.621 26.984 1 64.62 36 LEU B C 1
ATOM 3953 O O . LEU B 1 36 ? 3.01 -7.105 25.875 1 64.62 36 LEU B O 1
ATOM 3957 N N . LEU B 1 37 ? 2.168 -7.934 27.734 1 65.06 37 LEU B N 1
ATOM 3958 C CA . LEU B 1 37 ? 0.806 -7.633 27.312 1 65.06 37 LEU B CA 1
ATOM 3959 C C . LEU B 1 37 ? 0.566 -6.129 27.266 1 65.06 37 LEU B C 1
ATOM 3961 O O . LEU B 1 37 ? -0.14 -5.629 26.391 1 65.06 37 LEU B O 1
ATOM 3965 N N . PHE B 1 38 ? 1.111 -5.473 28.188 1 65 38 PHE B N 1
ATOM 3966 C CA . PHE B 1 38 ? 1.049 -4.016 28.172 1 65 38 PHE B CA 1
ATOM 3967 C C . PHE B 1 38 ? 1.696 -3.465 26.906 1 65 38 PHE B C 1
ATOM 3969 O O . PHE B 1 38 ? 1.205 -2.496 26.328 1 65 38 PHE B O 1
ATOM 3976 N N . GLN B 1 39 ? 2.709 -4.125 26.484 1 57.56 39 GLN B N 1
ATOM 3977 C CA . GLN B 1 39 ? 3.451 -3.699 25.312 1 57.56 39 GLN B CA 1
ATOM 3978 C C . GLN B 1 39 ? 2.748 -4.141 24.031 1 57.56 39 GLN B C 1
ATOM 3980 O O . GLN B 1 39 ? 2.717 -3.402 23.047 1 57.56 39 GLN B O 1
ATOM 3985 N N . TYR B 1 40 ? 2.135 -5.324 24.078 1 56.12 40 TYR B N 1
ATOM 3986 C CA . TYR B 1 40 ? 1.699 -5.906 22.812 1 56.12 40 TYR B CA 1
ATOM 3987 C C . TYR B 1 40 ? 0.179 -5.977 22.75 1 56.12 40 TYR B C 1
ATOM 3989 O O . TYR B 1 40 ? -0.396 -6.004 21.656 1 56.12 40 TYR B O 1
ATOM 3997 N N . SER B 1 41 ? -0.492 -6.109 23.922 1 53.56 41 SER B N 1
ATOM 3998 C CA . SER B 1 41 ? -1.946 -6.203 24 1 53.56 41 SER B CA 1
ATOM 3999 C C . SER B 1 41 ? -2.482 -5.551 25.266 1 53.56 41 SER B C 1
ATOM 4001 O O . SER B 1 41 ? -3.061 -6.227 26.125 1 53.56 41 SER B O 1
ATOM 4003 N N . PRO B 1 42 ? -2.254 -4.262 25.328 1 58.34 42 PRO B N 1
ATOM 4004 C CA . PRO B 1 42 ? -2.611 -3.596 26.594 1 58.34 42 PRO B CA 1
ATOM 4005 C C . PRO B 1 42 ? -4.109 -3.652 26.875 1 58.34 42 PRO B C 1
ATOM 4007 O O . PRO B 1 42 ? -4.52 -3.529 28.031 1 58.34 42 PRO B O 1
ATOM 4010 N N . GLU B 1 43 ? -4.875 -3.963 25.875 1 58.81 43 GLU B N 1
ATOM 4011 C CA . GLU B 1 43 ? -6.324 -4 26.062 1 58.81 43 GLU B CA 1
ATOM 4012 C C . GLU B 1 43 ? -6.742 -5.172 26.938 1 58.81 43 GLU B C 1
ATOM 4014 O O . GLU B 1 43 ? -7.859 -5.195 27.469 1 58.81 43 GLU B O 1
ATOM 4019 N N . ARG B 1 44 ? -5.898 -6.031 27.125 1 60.28 44 ARG B N 1
ATOM 4020 C CA . ARG B 1 44 ? -6.223 -7.207 27.922 1 60.28 44 ARG B CA 1
ATOM 4021 C C . ARG B 1 44 ? -5.848 -6.984 29.391 1 60.28 44 ARG B C 1
ATOM 4023 O O . ARG B 1 44 ? -5.961 -7.898 30.203 1 60.28 44 ARG B O 1
ATOM 4030 N N . LEU B 1 45 ? -5.477 -5.816 29.656 1 64.12 45 LEU B N 1
ATOM 4031 C CA . LEU B 1 45 ? -5.129 -5.484 31.031 1 64.12 45 LEU B CA 1
ATOM 4032 C C . LEU B 1 45 ? -6.062 -4.414 31.594 1 64.12 45 LEU B C 1
ATOM 4034 O O . LEU B 1 45 ? -6.496 -3.523 30.859 1 64.12 45 LEU B O 1
ATOM 4038 N N . ASP B 1 46 ? -6.625 -4.48 32.781 1 61.09 46 ASP B N 1
ATOM 4039 C CA . ASP B 1 46 ? -7.449 -3.441 33.375 1 61.09 46 ASP B CA 1
ATOM 4040 C C . ASP B 1 46 ? -6.59 -2.285 33.875 1 61.09 46 ASP B C 1
ATOM 4042 O O . ASP B 1 46 ? -5.363 -2.311 33.75 1 61.09 46 ASP B O 1
ATOM 4046 N N . SER B 1 47 ? -7.348 -1.185 34.344 1 60.25 47 SER B N 1
ATOM 4047 C CA . SER B 1 47 ? -6.703 0.05 34.781 1 60.25 47 SER B CA 1
ATOM 4048 C C . SER B 1 47 ? -5.664 -0.222 35.844 1 60.25 47 SER B C 1
ATOM 4050 O O . SER B 1 47 ? -4.73 0.561 36.031 1 60.25 47 SER B O 1
ATOM 4052 N N . GLU B 1 48 ? -5.703 -1.413 36.469 1 60.28 48 GLU B N 1
ATOM 4053 C CA . GLU B 1 48 ? -4.785 -1.727 37.562 1 60.28 48 GLU B CA 1
ATOM 4054 C C . GLU B 1 48 ? -3.684 -2.676 37.094 1 60.28 48 GLU B C 1
ATOM 4056 O O . GLU B 1 48 ? -2.838 -3.086 37.906 1 60.28 48 GLU B O 1
ATOM 4061 N N . GLY B 1 49 ? -3.572 -2.955 35.781 1 59.62 49 GLY B N 1
ATOM 4062 C CA . GLY B 1 49 ? -2.557 -3.805 35.188 1 59.62 49 GLY B CA 1
ATOM 4063 C C . GLY B 1 49 ? -2.857 -5.285 35.344 1 59.62 49 GLY B C 1
ATOM 4064 O O . GLY B 1 49 ? -1.982 -6.125 35.125 1 59.62 49 GLY B O 1
ATOM 4065 N N . ASN B 1 50 ? -3.986 -5.656 35.719 1 66.62 50 ASN B N 1
ATOM 4066 C CA . ASN B 1 50 ? -4.352 -7.062 35.875 1 66.62 50 ASN B CA 1
ATOM 4067 C C . ASN B 1 50 ? -4.945 -7.617 34.562 1 66.62 50 ASN B C 1
ATOM 4069 O O . ASN B 1 50 ? -5.551 -6.879 33.781 1 66.62 50 ASN B O 1
ATOM 4073 N N . ILE B 1 51 ? -4.566 -8.953 34.25 1 64 51 ILE B N 1
ATOM 4074 C CA . ILE B 1 51 ? -5.047 -9.617 33.031 1 64 51 ILE B CA 1
ATOM 4075 C C . ILE B 1 51 ? -6.551 -9.859 33.125 1 64 51 ILE B C 1
ATOM 4077 O O . ILE B 1 51 ? -7.023 -10.453 34.125 1 64 51 ILE B O 1
ATOM 4081 N N . VAL B 1 52 ? -7.363 -9.375 32.312 1 57.16 52 VAL B N 1
ATOM 4082 C CA . VAL B 1 52 ? -8.812 -9.516 32.281 1 57.16 52 VAL B CA 1
ATOM 4083 C C . VAL B 1 52 ? -9.188 -10.891 31.734 1 57.16 52 VAL B C 1
ATOM 4085 O O . VAL B 1 52 ? -8.719 -11.273 30.656 1 57.16 52 VAL B O 1
ATOM 4088 N N . LYS B 1 53 ? -9.562 -11.953 32.656 1 50.09 53 LYS B N 1
ATOM 4089 C CA . LYS B 1 53 ? -9.953 -13.328 32.375 1 50.09 53 LYS B CA 1
ATOM 4090 C C . LYS B 1 53 ? -10.891 -13.391 31.156 1 50.09 53 LYS B C 1
ATOM 4092 O O . LYS B 1 53 ? -10.742 -14.258 30.297 1 50.09 53 LYS B O 1
ATOM 4097 N N . ASN B 1 54 ? -12.328 -13.273 31.391 1 41.31 54 ASN B N 1
ATOM 4098 C CA . ASN B 1 54 ? -13.5 -13.531 30.562 1 41.31 54 ASN B CA 1
ATOM 4099 C C . ASN B 1 54 ? -13.547 -12.609 29.359 1 41.31 54 ASN B C 1
ATOM 4101 O O . ASN B 1 54 ? -14.125 -11.523 29.422 1 41.31 54 ASN B O 1
ATOM 4105 N N . TYR B 1 55 ? -12.484 -12.656 28.734 1 34.97 55 TYR B N 1
ATOM 4106 C CA . TYR B 1 55 ? -12.859 -11.992 27.5 1 34.97 55 TYR B CA 1
ATOM 4107 C C . TYR B 1 55 ? -13.789 -12.867 26.672 1 34.97 55 TYR B C 1
ATOM 4109 O O . TYR B 1 55 ? -13.336 -13.742 25.922 1 34.97 55 TYR B O 1
ATOM 4117 N N . LYS B 1 56 ? -14.68 -13.648 27.234 1 32.62 56 LYS B N 1
ATOM 4118 C CA . LYS B 1 56 ? -15.773 -14.102 26.391 1 32.62 56 LYS B CA 1
ATOM 4119 C C . LYS B 1 56 ? -16.219 -13 25.422 1 32.62 56 LYS B C 1
ATOM 4121 O O . LYS B 1 56 ? -16.375 -11.844 25.828 1 32.62 56 LYS B O 1
ATOM 4126 N N . SER B 1 57 ? -16.188 -13.328 24.172 1 27.59 57 SER B N 1
ATOM 4127 C CA . SER B 1 57 ? -17.266 -12.664 23.438 1 27.59 57 SER B CA 1
ATOM 4128 C C . SER B 1 57 ? -18.609 -12.867 24.125 1 27.59 57 SER B C 1
ATOM 4130 O O . SER B 1 57 ? -19 -14.008 24.391 1 27.59 57 SER B O 1
ATOM 4132 N N . LYS B 1 58 ? -18.984 -12.359 25.141 1 26.77 58 LYS B N 1
ATOM 4133 C CA . LYS B 1 58 ? -20.328 -12.5 25.672 1 26.77 58 LYS B CA 1
ATOM 4134 C C . LYS B 1 58 ? -21.312 -12.891 24.578 1 26.77 58 LYS B C 1
ATOM 4136 O O . LYS B 1 58 ? -21.609 -12.102 23.688 1 26.77 58 LYS B O 1
ATOM 4141 N N . LYS B 1 59 ? -21.328 -14.078 24.109 1 30.03 59 LYS B N 1
ATOM 4142 C CA . LYS B 1 59 ? -22.688 -14.398 23.703 1 30.03 59 LYS B CA 1
ATOM 4143 C C . LYS B 1 59 ? -23.688 -13.969 24.766 1 30.03 59 LYS B C 1
ATOM 4145 O O . LYS B 1 59 ? -23.578 -14.359 25.938 1 30.03 59 LYS B O 1
ATOM 4150 N N . GLU B 1 60 ? -24.344 -12.859 24.719 1 26.66 60 GLU B N 1
ATOM 4151 C CA . GLU B 1 60 ? -25.406 -12.328 25.578 1 26.66 60 GLU B CA 1
ATOM 4152 C C . GLU B 1 60 ? -26.422 -13.414 25.953 1 26.66 60 GLU B C 1
ATOM 4154 O O . GLU B 1 60 ? -27.094 -13.961 25.078 1 26.66 60 GLU B O 1
ATOM 4159 N N . LYS B 1 61 ? -26.188 -14.375 26.641 1 30.12 61 LYS B N 1
ATOM 4160 C CA . LYS B 1 61 ? -27.359 -15.062 27.188 1 30.12 61 LYS B CA 1
ATOM 4161 C C . LYS B 1 61 ? -28.453 -14.062 27.562 1 30.12 61 LYS B C 1
ATOM 4163 O O . LYS B 1 61 ? -28.172 -13.008 28.125 1 30.12 61 LYS B O 1
ATOM 4168 N N . LYS B 1 62 ? -29.703 -14.461 27.016 1 30 62 LYS B N 1
ATOM 4169 C CA . LYS B 1 62 ? -30.891 -13.672 27.359 1 30 62 LYS B CA 1
ATOM 4170 C C . LYS B 1 62 ? -31.109 -13.633 28.859 1 30 62 LYS B C 1
ATOM 4172 O O . LYS B 1 62 ? -31.297 -14.68 29.5 1 30 62 LYS B O 1
ATOM 4177 N N . PRO B 1 63 ? -30.469 -12.953 29.766 1 29 63 PRO B N 1
ATOM 4178 C CA . PRO B 1 63 ? -30.984 -12.945 31.125 1 29 63 PRO B CA 1
ATOM 4179 C C . PRO B 1 63 ? -32.5 -12.938 31.188 1 29 63 PRO B C 1
ATOM 4181 O O . PRO B 1 63 ? -33.156 -12.438 30.266 1 29 63 PRO B O 1
ATOM 4184 N N . LYS B 1 64 ? -33.156 -13.797 31.859 1 29.06 64 LYS B N 1
ATOM 4185 C CA . LYS B 1 64 ? -34.531 -13.617 32.281 1 29.06 64 LYS B CA 1
ATOM 4186 C C . LYS B 1 64 ? -34.781 -12.188 32.75 1 29.06 64 LYS B C 1
ATOM 4188 O O . LYS B 1 64 ? -33.875 -11.531 33.281 1 29.06 64 LYS B O 1
ATOM 4193 N N . LYS B 1 65 ? -36 -11.758 32.438 1 29.56 65 LYS B N 1
ATOM 4194 C CA . LYS B 1 65 ? -36.656 -10.453 32.594 1 29.56 65 LYS B CA 1
ATOM 4195 C C . LYS B 1 65 ? -36.562 -9.977 34.031 1 29.56 65 LYS B C 1
ATOM 4197 O O . LYS B 1 65 ? -37.469 -10.188 34.812 1 29.56 65 LYS B O 1
ATOM 4202 N N . ASN B 1 66 ? -35.719 -10.5 34.906 1 28.83 66 ASN B N 1
ATOM 4203 C CA . ASN B 1 66 ? -35.969 -9.797 36.156 1 28.83 66 ASN B CA 1
ATOM 4204 C C . ASN B 1 66 ? -35.938 -8.289 35.969 1 28.83 66 ASN B C 1
ATOM 4206 O O . ASN B 1 66 ? -35.156 -7.762 35.188 1 28.83 66 ASN B O 1
ATOM 4210 N N . GLN B 1 67 ? -37.031 -7.508 36.312 1 29.98 67 GLN B N 1
ATOM 4211 C CA . GLN B 1 67 ? -37.438 -6.109 36.219 1 29.98 67 GLN B CA 1
ATOM 4212 C C . GLN B 1 67 ? -36.312 -5.184 36.688 1 29.98 67 GLN B C 1
ATOM 4214 O O . GLN B 1 67 ? -36.531 -4.297 37.531 1 29.98 67 GLN B O 1
ATOM 4219 N N . ILE B 1 68 ? -35.125 -5.668 37.031 1 31.91 68 ILE B N 1
ATOM 4220 C CA . ILE B 1 68 ? -34.281 -4.531 37.344 1 31.91 68 ILE B CA 1
ATOM 4221 C C . ILE B 1 68 ? -34.312 -3.518 36.188 1 31.91 68 ILE B C 1
ATOM 4223 O O . ILE B 1 68 ? -34.219 -3.889 35.031 1 31.91 68 ILE B O 1
ATOM 4227 N N . SER B 1 69 ? -34.875 -2.355 36.312 1 33.62 69 SER B N 1
ATOM 4228 C CA . SER B 1 69 ? -34.844 -1.203 35.438 1 33.62 69 SER B CA 1
ATOM 4229 C C . SER B 1 69 ? -33.5 -1.065 34.75 1 33.62 69 SER B C 1
ATOM 4231 O O . SER B 1 69 ? -32.5 -0.721 35.375 1 33.62 69 SER B O 1
ATOM 4233 N N . SER B 1 70 ? -32.875 -2.029 34.125 1 39.31 70 SER B N 1
ATOM 4234 C CA . SER B 1 70 ? -31.656 -2.035 33.312 1 39.31 70 SER B CA 1
ATOM 4235 C C . SER B 1 70 ? -31.531 -0.748 32.5 1 39.31 70 SER B C 1
ATOM 4237 O O . SER B 1 70 ? -32.312 -0.522 31.562 1 39.31 70 SER B O 1
ATOM 4239 N N . LYS B 1 71 ? -31.344 0.339 33.031 1 43.28 71 LYS B N 1
ATOM 4240 C CA . LYS B 1 71 ? -31.094 1.605 32.344 1 43.28 71 LYS B CA 1
ATOM 4241 C C . LYS B 1 71 ? -30.203 1.406 31.125 1 43.28 71 LYS B C 1
ATOM 4243 O O . LYS B 1 71 ? -29.047 1.009 31.25 1 43.28 71 LYS B O 1
ATOM 4248 N N . ARG B 1 72 ? -30.656 0.845 29.922 1 53.41 72 ARG B N 1
ATOM 4249 C CA . ARG B 1 72 ? -30.078 0.744 28.578 1 53.41 72 ARG B CA 1
ATOM 4250 C C . ARG B 1 72 ? -29.125 1.904 28.297 1 53.41 72 ARG B C 1
ATOM 4252 O O . ARG B 1 72 ? -29.516 3.07 28.406 1 53.41 72 ARG B O 1
ATOM 4259 N N . CYS B 1 73 ? -27.797 1.59 28.422 1 66.31 73 CYS B N 1
ATOM 4260 C CA . CYS B 1 73 ? -26.812 2.604 28.031 1 66.31 73 CYS B CA 1
ATOM 4261 C C . CYS B 1 73 ? -27.062 3.088 26.609 1 66.31 73 CYS B C 1
ATOM 4263 O O . CYS B 1 73 ? -27.344 2.285 25.719 1 66.31 73 CYS B O 1
ATOM 4265 N N . LEU B 1 74 ? -27.391 4.289 26.469 1 81.25 74 LEU B N 1
ATOM 4266 C CA . LEU B 1 74 ? -27.641 4.926 25.172 1 81.25 74 LEU B CA 1
ATOM 4267 C C . LEU B 1 74 ? -26.422 5.734 24.734 1 81.25 74 LEU B C 1
ATOM 4269 O O . LEU B 1 74 ? -25.875 6.52 25.516 1 81.25 74 LEU B O 1
ATOM 4273 N N . PHE B 1 75 ? -25.906 5.414 23.594 1 87.31 75 PHE B N 1
ATOM 4274 C CA . PHE B 1 75 ? -24.844 6.234 23.047 1 87.31 75 PHE B CA 1
ATOM 4275 C C . PHE B 1 75 ? -25.391 7.555 22.516 1 87.31 75 PHE B C 1
ATOM 4277 O O . PHE B 1 75 ? -26.375 7.57 21.781 1 87.31 75 PHE B O 1
ATOM 4284 N N . VAL B 1 76 ? -24.766 8.594 23 1 87.69 76 VAL B N 1
ATOM 4285 C CA . VAL B 1 76 ? -25.203 9.93 22.594 1 87.69 76 VAL B CA 1
ATOM 4286 C C . VAL B 1 76 ? -24.938 10.117 21.109 1 87.69 76 VAL B C 1
ATOM 4288 O O . VAL B 1 76 ? -23.891 9.719 20.594 1 87.69 76 VAL B O 1
ATOM 4291 N N . LYS B 1 77 ? -25.875 10.695 20.438 1 83.06 77 LYS B N 1
ATOM 4292 C CA . LYS B 1 77 ? -25.703 11.023 19.016 1 83.06 77 LYS B CA 1
ATOM 4293 C C . LYS B 1 77 ? -24.766 12.203 18.828 1 83.06 77 LYS B C 1
ATOM 4295 O O . LYS B 1 77 ? -24.812 13.18 19.594 1 83.06 77 LYS B O 1
ATOM 4300 N N . ASN B 1 78 ? -23.969 12.164 17.828 1 85.06 78 ASN B N 1
ATOM 4301 C CA . ASN B 1 78 ? -23.062 13.266 17.516 1 85.06 78 ASN B CA 1
ATOM 4302 C C . ASN B 1 78 ? -23.828 14.562 17.234 1 85.06 78 ASN B C 1
ATOM 4304 O O . ASN B 1 78 ? -23.328 15.648 17.531 1 85.06 78 ASN B O 1
ATOM 4308 N N . SER B 1 79 ? -25 14.367 16.766 1 84.94 79 SER B N 1
ATOM 4309 C CA . SER B 1 79 ? -25.828 15.523 16.453 1 84.94 79 SER B CA 1
ATOM 4310 C C . SER B 1 79 ? -26.203 16.281 17.734 1 84.94 79 SER B C 1
ATOM 4312 O O . SER B 1 79 ? -26.297 17.516 17.719 1 84.94 79 SER B O 1
ATOM 4314 N N . SER B 1 80 ? -26.391 15.531 18.797 1 87.56 80 SER B N 1
ATOM 4315 C CA . SER B 1 80 ? -26.719 16.172 20.062 1 87.56 80 SER B CA 1
ATOM 4316 C C . SER B 1 80 ? -25.547 16.969 20.609 1 87.56 80 SER B C 1
ATOM 4318 O O . SER B 1 80 ? -25.719 18.078 21.109 1 87.56 80 SER B O 1
ATOM 4320 N N . ILE B 1 81 ? -24.453 16.422 20.5 1 90.19 81 ILE B N 1
ATOM 4321 C CA . ILE B 1 81 ? -23.234 17.094 20.953 1 90.19 81 ILE B CA 1
ATOM 4322 C C . ILE B 1 81 ? -22.984 18.328 20.094 1 90.19 81 ILE B C 1
ATOM 4324 O O . ILE B 1 81 ? -22.609 19.391 20.609 1 90.19 81 ILE B O 1
ATOM 4328 N N . PHE B 1 82 ? -23.234 18.188 18.859 1 90.25 82 PHE B N 1
ATOM 4329 C CA . PHE B 1 82 ? -23.078 19.281 17.906 1 90.25 82 PHE B CA 1
ATOM 4330 C C . PHE B 1 82 ? -24 20.453 18.266 1 90.25 82 PHE B C 1
ATOM 4332 O O . PHE B 1 82 ? -23.547 21.594 18.328 1 90.25 82 PHE B O 1
ATOM 4339 N N . GLU B 1 83 ? -25.234 20.094 18.453 1 90.06 83 GLU B N 1
ATOM 4340 C CA . GLU B 1 83 ? -26.219 21.125 18.75 1 90.06 83 GLU B CA 1
ATOM 4341 C C . GLU B 1 83 ? -25.906 21.844 20.047 1 90.06 83 GLU B C 1
ATOM 4343 O O . GLU B 1 83 ? -26.031 23.062 20.141 1 90.06 83 GLU B O 1
ATOM 4348 N N . PHE B 1 84 ? -25.5 21.172 21 1 92.5 84 PHE B N 1
ATOM 4349 C CA . PHE B 1 84 ? -25.094 21.766 22.266 1 92.5 84 PHE B CA 1
ATOM 4350 C C . PHE B 1 84 ? -23.891 22.688 22.062 1 92.5 84 PHE B C 1
ATOM 4352 O O . PHE B 1 84 ? -23.906 23.844 22.5 1 92.5 84 PHE B O 1
ATOM 4359 N N . SER B 1 85 ? -22.875 22.219 21.391 1 92.94 85 SER B N 1
ATOM 4360 C CA . SER B 1 85 ? -21.578 22.875 21.281 1 92.94 85 SER B CA 1
ATOM 4361 C C . SER B 1 85 ? -21.672 24.141 20.422 1 92.94 85 SER B C 1
ATOM 4363 O O . SER B 1 85 ? -20.938 25.094 20.625 1 92.94 85 SER B O 1
ATOM 4365 N N . LYS B 1 86 ? -22.562 24.078 19.469 1 92.19 86 LYS B N 1
ATOM 4366 C CA . LYS B 1 86 ? -22.766 25.234 18.594 1 92.19 86 LYS B CA 1
ATOM 4367 C C . LYS B 1 86 ? -23.328 26.422 19.359 1 92.19 86 LYS B C 1
ATOM 4369 O O . LYS B 1 86 ? -23.125 27.578 18.969 1 92.19 86 LYS B O 1
ATOM 4374 N N . ASN B 1 87 ? -23.984 26.125 20.438 1 92.5 87 ASN B N 1
ATOM 4375 C CA . ASN B 1 87 ? -24.703 27.156 21.156 1 92.5 87 ASN B CA 1
ATOM 4376 C C . ASN B 1 87 ? -23.984 27.562 22.438 1 92.5 87 ASN B C 1
ATOM 4378 O O . ASN B 1 87 ? -24.469 28.422 23.188 1 92.5 87 ASN B O 1
ATOM 4382 N N . VAL B 1 88 ? -22.906 26.953 22.703 1 93.31 88 VAL B N 1
ATOM 4383 C CA . VAL B 1 88 ? -22.156 27.297 23.891 1 93.31 88 VAL B CA 1
ATOM 4384 C C . VAL B 1 88 ? -21.203 28.453 23.578 1 93.31 88 VAL B C 1
ATOM 4386 O O . VAL B 1 88 ? -20.75 28.609 22.438 1 93.31 88 VAL B O 1
ATOM 4389 N N . ASP B 1 89 ? -20.938 29.172 24.625 1 92.5 89 ASP B N 1
ATOM 4390 C CA . ASP B 1 89 ? -20.016 30.281 24.453 1 92.5 89 ASP B CA 1
ATOM 4391 C C . ASP B 1 89 ? -18.562 29.797 24.359 1 92.5 89 ASP B C 1
ATOM 4393 O O . ASP B 1 89 ? -18.203 28.812 25.016 1 92.5 89 ASP B O 1
ATOM 4397 N N . GLY B 1 90 ? -17.797 30.562 23.562 1 94.62 90 GLY B N 1
ATOM 4398 C CA . GLY B 1 90 ? -16.375 30.312 23.531 1 94.62 90 GLY B CA 1
ATOM 4399 C C . GLY B 1 90 ? -15.938 29.5 22.312 1 94.62 90 GLY B C 1
ATOM 4400 O O . GLY B 1 90 ? -16.75 29.234 21.422 1 94.62 90 GLY B O 1
ATOM 4401 N N . CYS B 1 91 ? -14.719 29.25 22.328 1 96.38 91 CYS B N 1
ATOM 4402 C CA . CYS B 1 91 ? -14.062 28.578 21.219 1 96.38 91 CYS B CA 1
ATOM 4403 C C . CYS B 1 91 ? -14.008 27.062 21.438 1 96.38 91 CYS B C 1
ATOM 4405 O O . CYS B 1 91 ? -13.43 26.609 22.422 1 96.38 91 CYS B O 1
ATOM 4407 N N . ASN B 1 92 ? -14.656 26.297 20.625 1 95.88 92 ASN B N 1
ATOM 4408 C CA . ASN B 1 92 ? -14.555 24.844 20.578 1 95.88 92 ASN B CA 1
ATOM 4409 C C . ASN B 1 92 ? -14.477 24.344 19.141 1 95.88 92 ASN B C 1
ATOM 4411 O O . ASN B 1 92 ? -14.492 25.125 18.188 1 95.88 92 ASN B O 1
ATOM 4415 N N . VAL B 1 93 ? -14.383 23.016 19 1 94.12 93 VAL B N 1
ATOM 4416 C CA . VAL B 1 93 ? -14.102 22.469 17.672 1 94.12 93 VAL B CA 1
ATOM 4417 C C . VAL B 1 93 ? -15.273 22.766 16.734 1 94.12 93 VAL B C 1
ATOM 4419 O O . VAL B 1 93 ? -15.078 23 15.547 1 94.12 93 VAL B O 1
ATOM 4422 N N . VAL B 1 94 ? -16.469 22.766 17.234 1 92.5 94 VAL B N 1
ATOM 4423 C CA . VAL B 1 94 ? -17.656 23 16.422 1 92.5 94 VAL B CA 1
ATOM 4424 C C . VAL B 1 94 ? -17.688 24.469 15.969 1 92.5 94 VAL B C 1
ATOM 4426 O O . VAL B 1 94 ? -17.844 24.75 14.781 1 92.5 94 VAL B O 1
ATOM 4429 N N . THR B 1 95 ? -17.484 25.391 16.906 1 94 95 THR B N 1
ATOM 4430 C CA . THR B 1 95 ? -17.5 26.812 16.562 1 94 95 THR B CA 1
ATOM 4431 C C . THR B 1 95 ? -16.344 27.172 15.648 1 94 95 THR B C 1
ATOM 4433 O O . THR B 1 95 ? -16.469 28.031 14.781 1 94 95 THR B O 1
ATOM 4436 N N . ARG B 1 96 ? -15.242 26.516 15.789 1 93.56 96 ARG B N 1
ATOM 4437 C CA . ARG B 1 96 ? -14.117 26.688 14.883 1 93.56 96 ARG B CA 1
ATOM 4438 C C . ARG B 1 96 ? -14.5 26.281 13.461 1 93.56 96 ARG B C 1
ATOM 4440 O O . ARG B 1 96 ? -14.18 26.984 12.5 1 93.56 96 ARG B O 1
ATOM 4447 N N . GLN B 1 97 ? -15.164 25.172 13.383 1 88.56 97 GLN B N 1
ATOM 4448 C CA . GLN B 1 97 ? -15.523 24.609 12.078 1 88.56 97 GLN B CA 1
ATOM 4449 C C . GLN B 1 97 ? -16.531 25.5 11.367 1 88.56 97 GLN B C 1
ATOM 4451 O O . GLN B 1 97 ? -16.672 25.438 10.141 1 88.56 97 GLN B O 1
ATOM 4456 N N . LEU B 1 98 ? -17.188 26.312 12.07 1 86.5 98 LEU B N 1
ATOM 4457 C CA . LEU B 1 98 ? -18.219 27.172 11.492 1 86.5 98 LEU B CA 1
ATOM 4458 C C . LEU B 1 98 ? -17.641 28.469 10.969 1 86.5 98 LEU B C 1
ATOM 4460 O O . LEU B 1 98 ? -18.328 29.25 10.305 1 86.5 98 LEU B O 1
ATOM 4464 N N . THR B 1 99 ? -16.328 28.75 11.219 1 90.81 99 THR B N 1
ATOM 4465 C CA . THR B 1 99 ? -15.695 29.922 10.648 1 90.81 99 THR B CA 1
ATOM 4466 C C . THR B 1 99 ? -15.633 29.828 9.125 1 90.81 99 THR B C 1
ATOM 4468 O O . THR B 1 99 ? -15.438 28.75 8.578 1 90.81 99 THR B O 1
ATOM 4471 N N . LYS B 1 100 ? -15.648 30.906 8.43 1 88.12 100 LYS B N 1
ATOM 4472 C CA . LYS B 1 100 ? -15.891 30.906 6.988 1 88.12 100 LYS B CA 1
ATOM 4473 C C . LYS B 1 100 ? -14.578 30.969 6.207 1 88.12 100 LYS B C 1
ATOM 4475 O O . LYS B 1 100 ? -14.516 30.531 5.059 1 88.12 100 LYS B O 1
ATOM 4480 N N . THR B 1 101 ? -13.609 31.656 6.781 1 92.75 101 THR B N 1
ATOM 4481 C CA . THR B 1 101 ? -12.32 31.766 6.102 1 92.75 101 THR B CA 1
ATOM 4482 C C . THR B 1 101 ? -11.188 31.312 7.004 1 92.75 101 THR B C 1
ATOM 4484 O O . THR B 1 101 ? -11.352 31.234 8.227 1 92.75 101 THR B O 1
ATOM 4487 N N . ALA B 1 102 ? -10.086 31.047 6.387 1 94.44 102 ALA B N 1
ATOM 4488 C CA . ALA B 1 102 ? -8.914 30.641 7.152 1 94.44 102 ALA B CA 1
ATOM 4489 C C . ALA B 1 102 ? -8.445 31.75 8.078 1 94.44 102 ALA B C 1
ATOM 4491 O O . ALA B 1 102 ? -8.062 31.5 9.227 1 94.44 102 ALA B O 1
ATOM 4492 N N . ALA B 1 103 ? -8.461 32.969 7.621 1 95.38 103 ALA B N 1
ATOM 4493 C CA . ALA B 1 103 ? -8.07 34.125 8.438 1 95.38 103 ALA B CA 1
ATOM 4494 C C . ALA B 1 103 ? -9.023 34.312 9.617 1 95.38 103 ALA B C 1
ATOM 4496 O O . ALA B 1 103 ? -8.594 34.656 10.711 1 95.38 103 ALA B O 1
ATOM 4497 N N . GLU B 1 104 ? -10.289 34.031 9.344 1 95.56 104 GLU B N 1
ATOM 4498 C CA . GLU B 1 104 ? -11.281 34.125 10.414 1 95.56 104 GLU B CA 1
ATOM 4499 C C . GLU B 1 104 ? -11.039 33.062 11.484 1 95.56 104 GLU B C 1
ATOM 4501 O O . GLU B 1 104 ? -11.164 33.344 12.68 1 95.56 104 GLU B O 1
ATOM 4506 N N . LEU B 1 105 ? -10.711 31.891 11.039 1 95.5 105 LEU B N 1
ATOM 4507 C CA . LEU B 1 105 ? -10.398 30.828 11.992 1 95.5 105 LEU B CA 1
ATOM 4508 C C . LEU B 1 105 ? -9.211 31.234 12.867 1 95.5 105 LEU B C 1
ATOM 4510 O O . LEU B 1 105 ? -9.242 31.031 14.086 1 95.5 105 LEU B O 1
ATOM 4514 N N . ASP B 1 106 ? -8.234 31.781 12.273 1 96.69 106 ASP B N 1
ATOM 4515 C CA . ASP B 1 106 ? -7.031 32.219 12.977 1 96.69 106 ASP B CA 1
ATOM 4516 C C . ASP B 1 106 ? -7.348 33.281 14.016 1 96.69 106 ASP B C 1
ATOM 4518 O O . ASP B 1 106 ? -6.914 33.188 15.164 1 96.69 106 ASP B O 1
ATOM 4522 N N . LYS B 1 107 ? -8.078 34.281 13.633 1 95.88 107 LYS B N 1
ATOM 4523 C CA . LYS B 1 107 ? -8.477 35.344 14.539 1 95.88 107 LYS B CA 1
ATOM 4524 C C . LYS B 1 107 ? -9.359 34.812 15.672 1 95.88 107 LYS B C 1
ATOM 4526 O O . LYS B 1 107 ? -9.18 35.188 16.828 1 95.88 107 LYS B O 1
ATOM 4531 N N . PHE B 1 108 ? -10.242 33.938 15.242 1 95.38 108 PHE B N 1
ATOM 4532 C CA . PHE B 1 108 ? -11.164 33.344 16.203 1 95.38 108 PHE B CA 1
ATOM 4533 C C . PHE B 1 108 ? -10.398 32.594 17.281 1 95.38 108 PHE B C 1
ATOM 4535 O O . PHE B 1 108 ? -10.695 32.719 18.469 1 95.38 108 PHE B O 1
ATOM 4542 N N . ASP B 1 109 ? -9.398 31.859 16.906 1 93.94 109 ASP B N 1
ATOM 4543 C CA . ASP B 1 109 ? -8.57 31.047 17.797 1 93.94 109 ASP B CA 1
ATOM 4544 C C . ASP B 1 109 ? -7.789 31.938 18.766 1 93.94 109 ASP B C 1
ATOM 4546 O O . ASP B 1 109 ? -7.566 31.578 19.922 1 93.94 109 ASP B O 1
ATOM 4550 N N . LYS B 1 110 ? -7.43 33.094 18.375 1 92.75 110 LYS B N 1
ATOM 4551 C CA . LYS B 1 110 ? -6.57 34 19.156 1 92.75 110 LYS B CA 1
ATOM 4552 C C . LYS B 1 110 ? -7.387 34.875 20.094 1 92.75 110 LYS B C 1
ATOM 4554 O O . LYS B 1 110 ? -6.926 35.219 21.188 1 92.75 110 LYS B O 1
ATOM 4559 N N . THR B 1 111 ? -8.594 35.156 19.688 1 95.5 111 THR B N 1
ATOM 4560 C CA . THR B 1 111 ? -9.297 36.219 20.391 1 95.5 111 THR B CA 1
ATOM 4561 C C . THR B 1 111 ? -10.438 35.656 21.234 1 95.5 111 THR B C 1
ATOM 4563 O O . THR B 1 111 ? -10.914 36.312 22.156 1 95.5 111 THR B O 1
ATOM 4566 N N . THR B 1 112 ? -10.914 34.531 20.844 1 96.38 112 THR B N 1
ATOM 4567 C CA . THR B 1 112 ? -12.062 33.938 21.547 1 96.38 112 THR B CA 1
ATOM 4568 C C . THR B 1 112 ? -11.609 33 22.656 1 96.38 112 THR B C 1
ATOM 4570 O O . THR B 1 112 ? -10.82 32.094 22.422 1 96.38 112 THR B O 1
ATOM 4573 N N . PRO B 1 113 ? -12.102 33.25 23.875 1 96.56 113 PRO B N 1
ATOM 4574 C CA . PRO B 1 113 ? -11.758 32.344 24.969 1 96.56 113 PRO B CA 1
ATOM 4575 C C . PRO B 1 113 ? -12.266 30.922 24.719 1 96.56 113 PRO B C 1
ATOM 4577 O O . PRO B 1 113 ? -13.297 30.734 24.078 1 96.56 113 PRO B O 1
ATOM 4580 N N . LEU B 1 114 ? -11.547 29.984 25.25 1 96.88 114 LEU B N 1
ATOM 4581 C CA . LEU B 1 114 ? -11.945 28.578 25.109 1 96.88 114 LEU B CA 1
ATOM 4582 C C . LEU B 1 114 ? -13.273 28.328 25.812 1 96.88 114 LEU B C 1
ATOM 4584 O O . LEU B 1 114 ? -13.539 28.891 26.875 1 96.88 114 LEU B O 1
ATOM 4588 N N . SER B 1 115 ? -14.031 27.469 25.203 1 96.25 115 SER B N 1
ATOM 4589 C CA . SER B 1 115 ? -15.266 27.047 25.859 1 96.25 115 SER B CA 1
ATOM 4590 C C . SER B 1 115 ? -14.977 26.312 27.156 1 96.25 115 SER B C 1
ATOM 4592 O O . SER B 1 115 ? -14.031 25.516 27.234 1 96.25 115 SER B O 1
ATOM 4594 N N . THR B 1 116 ? -15.852 26.5 28.172 1 95 116 THR B N 1
ATOM 4595 C CA . THR B 1 116 ? -15.688 25.844 29.469 1 95 116 THR B CA 1
ATOM 4596 C C . THR B 1 116 ? -16.891 24.969 29.781 1 95 116 THR B C 1
ATOM 4598 O O . THR B 1 116 ? -16.828 24.125 30.688 1 95 116 THR B O 1
ATOM 4601 N N . GLN B 1 117 ? -17.922 25.156 29.062 1 94.19 117 GLN B N 1
ATOM 4602 C CA . GLN B 1 117 ? -19.125 24.391 29.312 1 94.19 117 GLN B CA 1
ATOM 4603 C C . GLN B 1 117 ? -19.031 23 28.672 1 94.19 117 GLN B C 1
ATOM 4605 O O . GLN B 1 117 ? -18.562 22.859 27.547 1 94.19 117 GLN B O 1
ATOM 4610 N N . ARG B 1 118 ? -19.531 22.109 29.422 1 92.19 118 ARG B N 1
ATOM 4611 C CA . ARG B 1 118 ? -19.484 20.719 28.953 1 92.19 118 ARG B CA 1
ATOM 4612 C C . ARG B 1 118 ? -20.891 20.172 28.75 1 92.19 118 ARG B C 1
ATOM 4614 O O . ARG B 1 118 ? -21.812 20.516 29.484 1 92.19 118 ARG B O 1
ATOM 4621 N N . TYR B 1 119 ? -20.906 19.344 27.703 1 92.56 119 TYR B N 1
ATOM 4622 C CA . TYR B 1 119 ? -22.156 18.609 27.5 1 92.56 119 TYR B CA 1
ATOM 4623 C C . TYR B 1 119 ? -22.469 17.734 28.719 1 92.56 119 TYR B C 1
ATOM 4625 O O . TYR B 1 119 ? -21.609 17 29.203 1 92.56 119 TYR B O 1
ATOM 4633 N N . LYS B 1 120 ? -23.656 17.734 29.188 1 90.31 120 LYS B N 1
ATOM 4634 C CA . LYS B 1 120 ? -24.078 16.938 30.328 1 90.31 120 LYS B CA 1
ATOM 4635 C C . LYS B 1 120 ? -24.766 15.648 29.891 1 90.31 120 LYS B C 1
ATOM 4637 O O . LYS B 1 120 ? -25.875 15.68 29.344 1 90.31 120 LYS B O 1
ATOM 4642 N N . PHE B 1 121 ? -24.047 14.633 30.156 1 90.56 121 PHE B N 1
ATOM 4643 C CA . PHE B 1 121 ? -24.609 13.32 29.828 1 90.56 121 PHE B CA 1
ATOM 4644 C C . PHE B 1 121 ? -25.75 12.969 30.766 1 90.56 121 PHE B C 1
ATOM 4646 O O . PHE B 1 121 ? -25.688 13.219 31.969 1 90.56 121 PHE B O 1
ATOM 4653 N N . LYS B 1 122 ? -26.766 12.383 30.172 1 83.75 122 LYS B N 1
ATOM 4654 C CA . LYS B 1 122 ? -27.766 11.734 31 1 83.75 122 LYS B CA 1
ATOM 4655 C C . LYS B 1 122 ? -27.234 10.43 31.594 1 83.75 122 LYS B C 1
ATOM 4657 O O . LYS B 1 122 ? -26.234 9.898 31.125 1 83.75 122 LYS B O 1
ATOM 4662 N N . ASN B 1 123 ? -27.906 9.992 32.688 1 78.25 123 ASN B N 1
ATOM 4663 C CA . ASN B 1 123 ? -27.438 8.875 33.5 1 78.25 123 ASN B CA 1
ATOM 4664 C C . ASN B 1 123 ? -27.172 7.637 32.656 1 78.25 123 ASN B C 1
ATOM 4666 O O . ASN B 1 123 ? -26.25 6.871 32.938 1 78.25 123 ASN B O 1
ATOM 4670 N N . ASN B 1 124 ? -27.734 7.461 31.562 1 82.69 124 ASN B N 1
ATOM 4671 C CA . ASN B 1 124 ? -27.547 6.254 30.781 1 82.69 124 ASN B CA 1
ATOM 4672 C C . ASN B 1 124 ? -26.859 6.555 29.453 1 82.69 124 ASN B C 1
ATOM 4674 O O . ASN B 1 124 ? -26.828 5.711 28.547 1 82.69 124 ASN B O 1
ATOM 4678 N N . GLU B 1 125 ? -26.297 7.734 29.406 1 88.62 125 GLU B N 1
ATOM 4679 C CA . GLU B 1 125 ? -25.688 8.125 28.125 1 88.62 125 GLU B CA 1
ATOM 4680 C C . GLU B 1 125 ? -24.172 7.883 28.141 1 88.62 125 GLU B C 1
ATOM 4682 O O . GLU B 1 125 ? -23.516 8.07 29.172 1 88.62 125 GLU B O 1
ATOM 4687 N N . LEU B 1 126 ? -23.75 7.367 27.031 1 90.25 126 LEU B N 1
ATOM 4688 C CA . LEU B 1 126 ? -22.344 7.121 26.797 1 90.25 126 LEU B CA 1
ATOM 4689 C C . LEU B 1 126 ? -21.906 7.656 25.438 1 90.25 126 LEU B C 1
ATOM 4691 O O . LEU B 1 126 ? -22.75 7.918 24.578 1 90.25 126 LEU B O 1
ATOM 4695 N N . ALA B 1 127 ? -20.594 7.934 25.391 1 89.12 127 ALA B N 1
ATOM 4696 C CA . ALA B 1 127 ? -20.047 8.305 24.094 1 89.12 127 ALA B CA 1
ATOM 4697 C C . ALA B 1 127 ? -18.688 7.637 23.875 1 89.12 127 ALA B C 1
ATOM 4699 O O . ALA B 1 127 ? -18.047 7.168 24.812 1 89.12 127 ALA B O 1
ATOM 4700 N N . TYR B 1 128 ? -18.297 7.535 22.578 1 89.25 128 TYR B N 1
ATOM 4701 C CA . TYR B 1 128 ? -16.953 7.086 22.266 1 89.25 128 TYR B CA 1
ATOM 4702 C C . TYR B 1 128 ? -16.016 8.273 22.062 1 89.25 128 TYR B C 1
ATOM 4704 O O . TYR B 1 128 ? -16.359 9.219 21.344 1 89.25 128 TYR B O 1
ATOM 4712 N N . CYS B 1 129 ? -14.914 8.195 22.75 1 91.19 129 CYS B N 1
ATOM 4713 C CA . CYS B 1 129 ? -13.898 9.219 22.562 1 91.19 129 CYS B CA 1
ATOM 4714 C C . CYS B 1 129 ? -13.242 9.102 21.188 1 91.19 129 CYS B C 1
ATOM 4716 O O . CYS B 1 129 ? -12.828 8.016 20.781 1 91.19 129 CYS B O 1
ATOM 4718 N N . TYR B 1 130 ? -13.086 10.156 20.547 1 89.81 130 TYR B N 1
ATOM 4719 C CA . TYR B 1 130 ? -12.414 10.156 19.25 1 89.81 130 TYR B CA 1
ATOM 4720 C C . TYR B 1 130 ? -10.945 9.781 19.391 1 89.81 130 TYR B C 1
ATOM 4722 O O . TYR B 1 130 ? -10.383 9.094 18.531 1 89.81 130 TYR B O 1
ATOM 4730 N N . GLY B 1 131 ? -10.359 10.188 20.406 1 89.38 131 GLY B N 1
ATOM 4731 C CA . GLY B 1 131 ? -8.93 10 20.609 1 89.38 131 GLY B CA 1
ATOM 4732 C C . GLY B 1 131 ? -8.555 8.578 20.969 1 89.38 131 GLY B C 1
ATOM 4733 O O . GLY B 1 131 ? -7.867 7.895 20.203 1 89.38 131 GLY B O 1
ATOM 4734 N N . CYS B 1 132 ? -9.102 8.156 22.031 1 87.5 132 CYS B N 1
ATOM 4735 C CA . CYS B 1 132 ? -8.656 6.867 22.562 1 87.5 132 CYS B CA 1
ATOM 4736 C C . CYS B 1 132 ? -9.656 5.77 22.219 1 87.5 132 CYS B C 1
ATOM 4738 O O . CYS B 1 132 ? -9.391 4.586 22.438 1 87.5 132 CYS B O 1
ATOM 4740 N N . HIS B 1 133 ? -10.75 6.125 21.688 1 86 133 HIS B N 1
ATOM 4741 C CA . HIS B 1 133 ? -11.805 5.215 21.266 1 86 133 HIS B CA 1
ATOM 4742 C C . HIS B 1 133 ? -12.406 4.469 22.453 1 86 133 HIS B C 1
ATOM 4744 O O . HIS B 1 133 ? -13.047 3.43 22.281 1 86 133 HIS B O 1
ATOM 4750 N N . ARG B 1 134 ? -12.203 4.93 23.547 1 85.81 134 ARG B N 1
ATOM 4751 C CA . ARG B 1 134 ? -12.82 4.348 24.734 1 85.81 134 ARG B CA 1
ATOM 4752 C C . ARG B 1 134 ? -14.148 5.027 25.047 1 85.81 134 ARG B C 1
ATOM 4754 O O . ARG B 1 134 ? -14.422 6.121 24.547 1 85.81 134 ARG B O 1
ATOM 4761 N N . ILE B 1 135 ? -14.914 4.305 25.797 1 88.69 135 ILE B N 1
ATOM 4762 C CA . ILE B 1 135 ? -16.188 4.852 26.25 1 88.69 135 ILE B CA 1
ATOM 4763 C C . ILE B 1 135 ? -15.961 5.906 27.328 1 88.69 135 ILE B C 1
ATOM 4765 O O . ILE B 1 135 ? -15.133 5.711 28.219 1 88.69 135 ILE B O 1
ATOM 4769 N N . CYS B 1 136 ? -16.625 6.98 27.156 1 89.69 136 CYS B N 1
ATOM 4770 C CA . CYS B 1 136 ? -16.5 8.039 28.141 1 89.69 136 CYS B CA 1
ATOM 4771 C C . CYS B 1 136 ? -17.875 8.625 28.484 1 89.69 136 CYS B C 1
ATOM 4773 O O . CYS B 1 136 ? -18.812 8.531 27.703 1 89.69 136 CYS B O 1
ATOM 4775 N N . THR B 1 137 ? -18 9.102 29.703 1 89.44 137 THR B N 1
ATOM 4776 C CA . THR B 1 137 ? -19.234 9.695 30.188 1 89.44 137 THR B CA 1
ATOM 4777 C C . THR B 1 137 ? -19.062 11.195 30.391 1 89.44 137 THR B C 1
ATOM 4779 O O . THR B 1 137 ? -19.906 11.844 31.016 1 89.44 137 THR B O 1
ATOM 4782 N N . SER B 1 138 ? -17.969 11.625 30.031 1 91.62 138 SER B N 1
ATOM 4783 C CA . SER B 1 138 ? -17.672 13.055 30.031 1 91.62 138 SER B CA 1
ATOM 4784 C C . SER B 1 138 ? -16.766 13.438 28.875 1 91.62 138 SER B C 1
ATOM 4786 O O . SER B 1 138 ? -15.852 12.695 28.516 1 91.62 138 SER B O 1
ATOM 4788 N N . ILE B 1 139 ? -17.078 14.602 28.312 1 93.75 139 ILE B N 1
ATOM 4789 C CA . ILE B 1 139 ? -16.312 15.008 27.141 1 93.75 139 ILE B CA 1
ATOM 4790 C C . ILE B 1 139 ? -15.602 16.328 27.422 1 93.75 139 ILE B C 1
ATOM 4792 O O . ILE B 1 139 ? -16 17.078 28.328 1 93.75 139 ILE B O 1
ATOM 4796 N N . HIS B 1 140 ? -14.547 16.641 26.766 1 96.12 140 HIS B N 1
ATOM 4797 C CA . HIS B 1 140 ? -13.781 17.875 26.859 1 96.12 140 HIS B CA 1
ATOM 4798 C C . HIS B 1 140 ? -14.586 19.062 26.344 1 96.12 140 HIS B C 1
ATOM 4800 O O . HIS B 1 140 ? -15.305 18.953 25.344 1 96.12 140 HIS B O 1
ATOM 4806 N N . PRO B 1 141 ? -14.508 20.188 26.953 1 96.88 141 PRO B N 1
ATOM 4807 C CA . PRO B 1 141 ? -15.359 21.312 26.578 1 96.88 141 PRO B CA 1
ATOM 4808 C C . PRO B 1 141 ? -14.969 21.922 25.219 1 96.88 141 PRO B C 1
ATOM 4810 O O . PRO B 1 141 ? -15.797 22.547 24.562 1 96.88 141 PRO B O 1
ATOM 4813 N N . VAL B 1 142 ? -13.727 21.766 24.844 1 97.56 142 VAL B N 1
ATOM 4814 C CA . VAL B 1 142 ? -13.25 22.344 23.578 1 97.56 142 VAL B CA 1
ATOM 4815 C C . VAL B 1 142 ? -13.281 21.281 22.484 1 97.56 142 VAL B C 1
ATOM 4817 O O . VAL B 1 142 ? -13.789 21.531 21.391 1 97.56 142 VAL B O 1
ATOM 4820 N N . TYR B 1 143 ? -12.711 20.156 22.797 1 96.19 143 TYR B N 1
ATOM 4821 C CA . TYR B 1 143 ? -12.781 19.016 21.891 1 96.19 143 TYR B CA 1
ATOM 4822 C C . TYR B 1 143 ? -13.953 18.109 22.234 1 96.19 143 TYR B C 1
ATOM 4824 O O . TYR B 1 143 ? -13.766 17.031 22.812 1 96.19 143 TYR B O 1
ATOM 4832 N N . VAL B 1 144 ? -15.078 18.406 21.75 1 94.81 144 VAL B N 1
ATOM 4833 C CA . VAL B 1 144 ? -16.359 17.984 22.281 1 94.81 144 VAL B CA 1
ATOM 4834 C C . VAL B 1 144 ? -16.641 16.531 21.859 1 94.81 144 VAL B C 1
ATOM 4836 O O . VAL B 1 144 ? -17.641 15.945 22.281 1 94.81 144 VAL B O 1
ATOM 4839 N N . TYR B 1 145 ? -15.773 15.953 21.125 1 93.06 145 TYR B N 1
ATOM 4840 C CA . TYR B 1 145 ? -15.953 14.555 20.734 1 93.06 145 TYR B CA 1
ATOM 4841 C C . TYR B 1 145 ? -14.891 13.672 21.375 1 93.06 145 TYR B C 1
ATOM 4843 O O . TYR B 1 145 ? -14.703 12.523 20.969 1 93.06 145 TYR B O 1
ATOM 4851 N N . SER B 1 146 ? -14.172 14.211 22.266 1 93.81 146 SER B N 1
ATOM 4852 C CA . SER B 1 146 ? -13.102 13.477 22.938 1 93.81 146 SER B CA 1
ATOM 4853 C C . SER B 1 146 ? -13.258 13.539 24.453 1 93.81 146 SER B C 1
ATOM 4855 O O . SER B 1 146 ? -13.844 14.484 24.984 1 93.81 146 SER B O 1
ATOM 4857 N N . CYS B 1 147 ? -12.711 12.5 25.078 1 92.81 147 CYS B N 1
ATOM 4858 C CA . CYS B 1 147 ? -12.711 12.516 26.547 1 92.81 147 CYS B CA 1
ATOM 4859 C C . CYS B 1 147 ? -11.805 13.625 27.078 1 92.81 147 CYS B C 1
ATOM 4861 O O . CYS B 1 147 ? -11.07 14.258 26.312 1 92.81 147 CYS B O 1
ATOM 4863 N N . ARG B 1 148 ? -11.844 13.828 28.359 1 94 148 ARG B N 1
ATOM 4864 C CA . ARG B 1 148 ? -11.125 14.93 29 1 94 148 ARG B CA 1
ATOM 4865 C C . ARG B 1 148 ? -9.625 14.797 28.781 1 94 148 ARG B C 1
ATOM 4867 O O . ARG B 1 148 ? -8.953 15.766 28.406 1 94 148 ARG B O 1
ATOM 4874 N N . ASN B 1 149 ? -9.156 13.617 28.938 1 93.19 149 ASN B N 1
ATOM 4875 C CA . ASN B 1 149 ? -7.719 13.406 28.812 1 93.19 149 ASN B CA 1
ATOM 4876 C C . ASN B 1 149 ? -7.246 13.625 27.375 1 93.19 149 ASN B C 1
ATOM 4878 O O . ASN B 1 149 ? -6.246 14.312 27.156 1 93.19 149 ASN B O 1
ATOM 4882 N N . CYS B 1 150 ? -7.93 13.055 26.469 1 94.31 150 CYS B N 1
ATOM 4883 C CA . CYS B 1 150 ? -7.559 13.219 25.062 1 94.31 150 CYS B CA 1
ATOM 4884 C C . CYS B 1 150 ? -7.711 14.672 24.625 1 94.31 150 CYS B C 1
ATOM 4886 O O . CYS B 1 150 ? -6.848 15.211 23.922 1 94.31 150 CYS B O 1
ATOM 4888 N N . GLY B 1 151 ? -8.781 15.266 25.016 1 95.56 151 GLY B N 1
ATOM 4889 C CA . GLY B 1 151 ? -8.992 16.656 24.672 1 95.56 151 GLY B CA 1
ATOM 4890 C C . GLY B 1 151 ? -7.895 17.578 25.188 1 95.56 151 GLY B C 1
ATOM 4891 O O . GLY B 1 151 ? -7.453 18.484 24.484 1 95.56 151 GLY B O 1
ATOM 4892 N N . GLU B 1 152 ? -7.496 17.344 26.438 1 95.5 152 GLU B N 1
ATOM 4893 C CA . GLU B 1 152 ? -6.418 18.125 27.016 1 95.5 152 GLU B CA 1
ATOM 4894 C C . GLU B 1 152 ? -5.125 17.969 26.234 1 95.5 152 GLU B C 1
ATOM 4896 O O . GLU B 1 152 ? -4.383 18.922 26.031 1 95.5 152 GLU B O 1
ATOM 4901 N N . LEU B 1 153 ? -4.902 16.766 25.812 1 95.12 153 LEU B N 1
ATOM 4902 C CA . LEU B 1 153 ? -3.709 16.484 25.031 1 95.12 153 LEU B CA 1
ATOM 4903 C C . LEU B 1 153 ? -3.76 17.203 23.688 1 95.12 153 LEU B C 1
ATOM 4905 O O . LEU B 1 153 ? -2.752 17.75 23.234 1 95.12 153 LEU B O 1
ATOM 4909 N N . PHE B 1 154 ? -4.93 17.203 23.047 1 96.56 154 PHE B N 1
ATOM 4910 C CA . PHE B 1 154 ? -5.102 17.906 21.781 1 96.56 154 PHE B CA 1
ATOM 4911 C C . PHE B 1 154 ? -4.871 19.391 21.953 1 96.56 154 PHE B C 1
ATOM 4913 O O . PHE B 1 154 ? -4.141 20.016 21.172 1 96.56 154 PHE B O 1
ATOM 4920 N N . GLN B 1 155 ? -5.48 19.891 23.031 1 95.75 155 GLN B N 1
ATOM 4921 C CA . GLN B 1 155 ? -5.398 21.312 23.297 1 95.75 155 GLN B CA 1
ATOM 4922 C C . GLN B 1 155 ? -3.963 21.75 23.578 1 95.75 155 GLN B C 1
ATOM 4924 O O . GLN B 1 155 ? -3.504 22.766 23.078 1 95.75 155 GLN B O 1
ATOM 4929 N N . LYS B 1 156 ? -3.311 20.969 24.297 1 94.69 156 LYS B N 1
ATOM 4930 C CA . LYS B 1 156 ? -1.938 21.266 24.688 1 94.69 156 LYS B CA 1
ATOM 4931 C C . LYS B 1 156 ? -1.017 21.328 23.469 1 94.69 156 LYS B C 1
ATOM 4933 O O . LYS B 1 156 ? -0.097 22.156 23.438 1 94.69 156 LYS B O 1
ATOM 4938 N N . ASN B 1 157 ? -1.271 20.531 22.484 1 96.38 157 ASN B N 1
ATOM 4939 C CA . ASN B 1 157 ? -0.326 20.375 21.391 1 96.38 157 ASN B CA 1
ATOM 4940 C C . ASN B 1 157 ? -0.771 21.156 20.156 1 96.38 157 ASN B C 1
ATOM 4942 O O . ASN B 1 157 ? -0.044 21.219 19.156 1 96.38 157 ASN B O 1
ATOM 4946 N N . ARG B 1 158 ? -1.916 21.75 20.156 1 96.56 158 ARG B N 1
ATOM 4947 C CA . ARG B 1 158 ? -2.467 22.453 19 1 96.56 158 ARG B CA 1
ATOM 4948 C C . ARG B 1 158 ? -1.508 23.531 18.516 1 96.56 158 ARG B C 1
ATOM 4950 O O . ARG B 1 158 ? -1.34 23.719 17.312 1 96.56 158 ARG B O 1
ATOM 4957 N N . ASN B 1 159 ? -0.816 24.219 19.469 1 94.69 159 ASN B N 1
ATOM 4958 C CA . ASN B 1 159 ? 0.04 25.344 19.094 1 94.69 159 ASN B CA 1
ATOM 4959 C C . ASN B 1 159 ? 1.509 25.047 19.391 1 94.69 159 ASN B C 1
ATOM 4961 O O . ASN B 1 159 ? 2.303 25.953 19.609 1 94.69 159 ASN B O 1
ATOM 4965 N N . LEU B 1 160 ? 1.763 23.719 19.422 1 96.06 160 LEU B N 1
ATOM 4966 C CA . LEU B 1 160 ? 3.154 23.312 19.578 1 96.06 160 LEU B CA 1
ATOM 4967 C C . LEU B 1 160 ? 4.023 23.938 18.484 1 96.06 160 LEU B C 1
ATOM 4969 O O . LEU B 1 160 ? 3.613 24 17.328 1 96.06 160 LEU B O 1
ATOM 4973 N N . THR B 1 161 ? 5.215 24.453 18.859 1 97.19 161 THR B N 1
ATOM 4974 C CA . THR B 1 161 ? 6.133 25.062 17.906 1 97.19 161 THR B CA 1
ATOM 4975 C C . THR B 1 161 ? 7.582 24.828 18.328 1 97.19 161 THR B C 1
ATOM 4977 O O . THR B 1 161 ? 7.848 24.156 19.328 1 97.19 161 THR B O 1
ATOM 4980 N N . ARG B 1 162 ? 8.43 25.141 17.5 1 97.31 162 ARG B N 1
ATOM 4981 C CA . ARG B 1 162 ? 9.883 25.125 17.656 1 97.31 162 ARG B CA 1
ATOM 4982 C C . ARG B 1 162 ? 10.523 26.25 16.828 1 97.31 162 ARG B C 1
ATOM 4984 O O . ARG B 1 162 ? 10.055 26.562 15.742 1 97.31 162 ARG B O 1
ATOM 4991 N N . ASP B 1 163 ? 11.609 26.844 17.438 1 98.44 163 ASP B N 1
ATOM 4992 C CA . ASP B 1 163 ? 12.305 27.859 16.672 1 98.44 163 ASP B CA 1
ATOM 4993 C C . ASP B 1 163 ? 12.977 27.25 15.438 1 98.44 163 ASP B C 1
ATOM 4995 O O . ASP B 1 163 ? 13.906 26.453 15.562 1 98.44 163 ASP B O 1
ATOM 4999 N N . LEU B 1 164 ? 12.516 27.641 14.289 1 98.56 164 LEU B N 1
ATOM 5000 C CA . LEU B 1 164 ? 13.055 27.141 13.031 1 98.56 164 LEU B CA 1
ATOM 5001 C C . LEU B 1 164 ? 13.695 28.25 12.219 1 98.56 164 LEU B C 1
ATOM 5003 O O . LEU B 1 164 ? 13.719 28.203 10.984 1 98.56 164 LEU B O 1
ATOM 5007 N N . SER B 1 165 ? 14.141 29.234 12.938 1 98.12 165 SER B N 1
ATOM 5008 C CA . SER B 1 165 ? 14.844 30.312 12.242 1 98.12 165 SER B CA 1
ATOM 5009 C C . SER B 1 165 ? 16.031 29.781 11.453 1 98.12 165 SER B C 1
ATOM 5011 O O . SER B 1 165 ? 16.719 28.875 11.906 1 98.12 165 SER B O 1
ATOM 5013 N N . ASN B 1 166 ? 16.281 30.297 10.297 1 96.94 166 ASN B N 1
ATOM 5014 C CA . ASN B 1 166 ? 17.406 29.984 9.422 1 96.94 166 ASN B CA 1
ATOM 5015 C C . ASN B 1 166 ? 17.234 28.625 8.742 1 96.94 166 ASN B C 1
ATOM 5017 O O . ASN B 1 166 ? 18.203 28 8.344 1 96.94 166 ASN B O 1
ATOM 5021 N N . THR B 1 167 ? 16.031 28.141 8.711 1 98.62 167 THR B N 1
ATOM 5022 C CA . THR B 1 167 ? 15.758 26.906 7.977 1 98.62 167 THR B CA 1
ATOM 5023 C C . THR B 1 167 ? 14.938 27.203 6.723 1 98.62 167 THR B C 1
ATOM 5025 O O . THR B 1 167 ? 14.281 28.234 6.629 1 98.62 167 THR B O 1
ATOM 5028 N N . VAL B 1 168 ? 15.055 26.281 5.746 1 98.88 168 VAL B N 1
ATOM 5029 C CA . VAL B 1 168 ? 14.281 26.344 4.512 1 98.88 168 VAL B CA 1
ATOM 5030 C C . VAL B 1 168 ? 13.383 25.109 4.414 1 98.88 168 VAL B C 1
ATOM 5032 O O . VAL B 1 168 ? 13.867 23.969 4.449 1 98.88 168 VAL B O 1
ATOM 5035 N N . SER B 1 169 ? 12.07 25.344 4.344 1 98.94 169 SER B N 1
ATOM 5036 C CA . SER B 1 169 ? 11.078 24.281 4.258 1 98.94 169 SER B CA 1
ATOM 5037 C C . SER B 1 169 ? 10.32 24.328 2.936 1 98.94 169 SER B C 1
ATOM 5039 O O . SER B 1 169 ? 9.984 25.422 2.455 1 98.94 169 SER B O 1
ATOM 5041 N N . LEU B 1 170 ? 10.117 23.156 2.352 1 98.94 170 LEU B N 1
ATOM 5042 C CA . LEU B 1 170 ? 9.297 23.031 1.153 1 98.94 170 LEU B CA 1
ATOM 5043 C C . LEU B 1 170 ? 7.973 22.344 1.476 1 98.94 170 LEU B C 1
ATOM 5045 O O . LEU B 1 170 ? 7.957 21.281 2.102 1 98.94 170 LEU B O 1
ATOM 5049 N N . VAL B 1 171 ? 6.863 22.969 1.113 1 98.88 171 VAL B N 1
ATOM 5050 C CA . VAL B 1 171 ? 5.531 22.406 1.316 1 98.88 171 VAL B CA 1
ATOM 5051 C C . VAL B 1 171 ? 4.84 22.219 -0.03 1 98.88 171 VAL B C 1
ATOM 5053 O O . VAL B 1 171 ? 4.598 23.188 -0.751 1 98.88 171 VAL B O 1
ATOM 5056 N N . ILE B 1 172 ? 4.566 20.969 -0.386 1 98.56 172 ILE B N 1
ATOM 5057 C CA . ILE B 1 172 ? 3.824 20.656 -1.603 1 98.56 172 ILE B CA 1
ATOM 5058 C C . ILE B 1 172 ? 2.328 20.641 -1.304 1 98.56 172 ILE B C 1
ATOM 5060 O O . ILE B 1 172 ? 1.856 19.859 -0.483 1 98.56 172 ILE B O 1
ATOM 5064 N N . GLY B 1 173 ? 1.577 21.438 -1.953 1 96.56 173 GLY B N 1
ATOM 5065 C CA . GLY B 1 173 ? 0.17 21.625 -1.641 1 96.56 173 GLY B CA 1
ATOM 5066 C C . GLY B 1 173 ? -0.06 22.594 -0.488 1 96.56 173 GLY B C 1
ATOM 5067 O O . GLY B 1 173 ? -0.728 22.234 0.49 1 96.56 173 GLY B O 1
ATOM 5068 N N . CYS B 1 174 ? 0.328 23.875 -0.68 1 97.56 174 CYS B N 1
ATOM 5069 C CA . CYS B 1 174 ? 0.381 24.781 0.455 1 97.56 174 CYS B CA 1
ATOM 5070 C C . CYS B 1 174 ? -0.844 25.688 0.482 1 97.56 174 CYS B C 1
ATOM 5072 O O . CYS B 1 174 ? -0.956 26.562 1.343 1 97.56 174 CYS B O 1
ATOM 5074 N N . ARG B 1 175 ? -1.818 25.484 -0.414 1 94.81 175 ARG B N 1
ATOM 5075 C CA . ARG B 1 175 ? -2.871 26.484 -0.568 1 94.81 175 ARG B CA 1
ATOM 5076 C C . ARG B 1 175 ? -4.031 26.203 0.383 1 94.81 175 ARG B C 1
ATOM 5078 O O . ARG B 1 175 ? -4.574 27.125 0.993 1 94.81 175 ARG B O 1
ATOM 5085 N N . THR B 1 176 ? -4.422 24.891 0.496 1 91.19 176 THR B N 1
ATOM 5086 C CA . THR B 1 176 ? -5.691 24.625 1.165 1 91.19 176 THR B CA 1
ATOM 5087 C C . THR B 1 176 ? -5.484 23.703 2.359 1 91.19 176 THR B C 1
ATOM 5089 O O . THR B 1 176 ? -4.539 22.906 2.383 1 91.19 176 THR B O 1
ATOM 5092 N N . LYS B 1 177 ? -6.301 23.891 3.336 1 91.81 177 LYS B N 1
ATOM 5093 C CA . LYS B 1 177 ? -6.527 22.969 4.441 1 91.81 177 LYS B CA 1
ATOM 5094 C C . LYS B 1 177 ? -5.223 22.625 5.148 1 91.81 177 LYS B C 1
ATOM 5096 O O . LYS B 1 177 ? -4.535 23.516 5.66 1 91.81 177 LYS B O 1
ATOM 5101 N N . LEU B 1 178 ? -4.875 21.391 5.074 1 94.62 178 LEU B N 1
ATOM 5102 C CA . LEU B 1 178 ? -3.729 20.922 5.84 1 94.62 178 LEU B CA 1
ATOM 5103 C C . LEU B 1 178 ? -2.449 21.609 5.395 1 94.62 178 LEU B C 1
ATOM 5105 O O . LEU B 1 178 ? -1.698 22.125 6.223 1 94.62 178 LEU B O 1
ATOM 5109 N N . GLY B 1 179 ? -2.287 21.703 4.082 1 97.12 179 GLY B N 1
ATOM 5110 C CA . GLY B 1 179 ? -1.087 22.328 3.551 1 97.12 179 GLY B CA 1
ATOM 5111 C C . GLY B 1 179 ? -0.971 23.797 3.908 1 97.12 179 GLY B C 1
ATOM 5112 O O . GLY B 1 179 ? 0.124 24.297 4.191 1 97.12 179 GLY B O 1
ATOM 5113 N N . HIS B 1 180 ? -2.082 24.453 3.916 1 97.38 180 HIS B N 1
ATOM 5114 C CA . HIS B 1 180 ? -2.121 25.875 4.27 1 97.38 180 HIS B CA 1
ATOM 5115 C C . HIS B 1 180 ? -1.691 26.094 5.719 1 97.38 180 HIS B C 1
ATOM 5117 O O . HIS B 1 180 ? -0.824 26.922 5.992 1 97.38 180 HIS B O 1
ATOM 5123 N N . GLN B 1 181 ? -2.246 25.297 6.574 1 97.81 181 GLN B N 1
ATOM 5124 C CA . GLN B 1 181 ? -1.971 25.469 7.996 1 97.81 181 GLN B CA 1
ATOM 5125 C C . GLN B 1 181 ? -0.554 25.016 8.344 1 97.81 181 GLN B C 1
ATOM 5127 O O . GLN B 1 181 ? 0.085 25.578 9.234 1 97.81 181 GLN B O 1
ATOM 5132 N N . ILE B 1 182 ? -0.047 24.016 7.656 1 98.69 182 ILE B N 1
ATOM 5133 C CA . ILE B 1 182 ? 1.334 23.578 7.836 1 98.69 182 ILE B CA 1
ATOM 5134 C C . ILE B 1 182 ? 2.285 24.719 7.445 1 98.69 182 ILE B C 1
ATOM 5136 O O . ILE B 1 182 ? 3.227 25.016 8.18 1 98.69 182 ILE B O 1
ATOM 5140 N N . THR B 1 183 ? 1.988 25.312 6.328 1 98.81 183 THR B N 1
ATOM 5141 C CA . THR B 1 183 ? 2.793 26.438 5.859 1 98.81 183 THR B CA 1
ATOM 5142 C C . THR B 1 183 ? 2.783 27.578 6.879 1 98.81 183 THR B C 1
ATOM 5144 O O . THR B 1 183 ? 3.838 28.109 7.234 1 98.81 183 THR B O 1
ATOM 5147 N N . LEU B 1 184 ? 1.629 27.891 7.379 1 98.56 184 LEU B N 1
ATOM 5148 C CA . LEU B 1 184 ? 1.479 28.969 8.352 1 98.56 184 LEU B CA 1
ATOM 5149 C C . LEU B 1 184 ? 2.254 28.672 9.625 1 98.56 184 LEU B C 1
ATOM 5151 O O . LEU B 1 184 ? 2.961 29.531 10.148 1 98.56 184 LEU B O 1
ATOM 5155 N N . LYS B 1 185 ? 2.158 27.453 10.102 1 98.69 185 LYS B N 1
ATOM 5156 C CA . LYS B 1 185 ? 2.848 27.062 11.328 1 98.69 185 LYS B CA 1
ATOM 5157 C C . LYS B 1 185 ? 4.363 27.125 11.156 1 98.69 185 LYS B C 1
ATOM 5159 O O . LYS B 1 185 ? 5.082 27.562 12.055 1 98.69 185 LYS B O 1
ATOM 5164 N N . LEU B 1 186 ? 4.844 26.719 10.031 1 98.88 186 LEU B N 1
ATOM 5165 C CA . LEU B 1 186 ? 6.277 26.781 9.758 1 98.88 186 LEU B CA 1
ATOM 5166 C C . LEU B 1 186 ? 6.766 28.219 9.695 1 98.88 186 LEU B C 1
ATOM 5168 O O . LEU B 1 186 ? 7.828 28.547 10.234 1 98.88 186 LEU B O 1
ATOM 5172 N N . LEU B 1 187 ? 6.008 29.078 9.047 1 98.88 187 LEU B N 1
ATOM 5173 C CA . LEU B 1 187 ? 6.352 30.5 8.953 1 98.88 187 LEU B CA 1
ATOM 5174 C C . LEU B 1 187 ? 6.43 31.125 10.336 1 98.88 187 LEU B C 1
ATOM 5176 O O . LEU B 1 187 ? 7.387 31.844 10.648 1 98.88 187 LEU B O 1
ATOM 5180 N N . ARG B 1 188 ? 5.465 30.797 11.102 1 98.56 188 ARG B N 1
ATOM 5181 C CA . ARG B 1 188 ? 5.391 31.391 12.438 1 98.56 188 ARG B CA 1
ATOM 5182 C C . ARG B 1 188 ? 6.457 30.797 13.352 1 98.56 188 ARG B C 1
ATOM 5184 O O . ARG B 1 188 ? 6.805 31.406 14.375 1 98.56 188 ARG B O 1
ATOM 5191 N N . ALA B 1 189 ? 6.953 29.625 13.008 1 98.75 189 ALA B N 1
ATOM 5192 C CA . ALA B 1 189 ? 8.078 29.031 13.727 1 98.75 189 ALA B CA 1
ATOM 5193 C C . ALA B 1 189 ? 9.398 29.641 13.289 1 98.75 189 ALA B C 1
ATOM 5195 O O . ALA B 1 189 ? 10.453 29.328 13.852 1 98.75 189 ALA B O 1
ATOM 5196 N N . GLY B 1 190 ? 9.383 30.453 12.203 1 98.69 190 GLY B N 1
ATOM 5197 C CA . GLY B 1 190 ? 10.578 31.188 11.797 1 98.69 190 GLY B CA 1
ATOM 5198 C C . GLY B 1 190 ? 11.18 30.672 10.508 1 98.69 190 GLY B C 1
ATOM 5199 O O . GLY B 1 190 ? 12.117 31.281 9.969 1 98.69 190 GLY B O 1
ATOM 5200 N N . SER B 1 191 ? 10.703 29.656 9.914 1 98.81 191 SER B N 1
ATOM 5201 C CA . SER B 1 191 ? 11.266 29.031 8.719 1 98.81 191 SER B CA 1
ATOM 5202 C C . SER B 1 191 ? 10.984 29.875 7.48 1 98.81 191 SER B C 1
ATOM 5204 O O . SER B 1 191 ? 9.969 30.562 7.41 1 98.81 191 SER B O 1
ATOM 5206 N N . THR B 1 192 ? 11.914 29.875 6.523 1 98.88 192 THR B N 1
ATOM 5207 C CA . THR B 1 192 ? 11.57 30.219 5.152 1 98.88 192 THR B CA 1
ATOM 5208 C C . THR B 1 192 ? 10.797 29.094 4.484 1 98.88 192 THR B C 1
ATOM 5210 O O . THR B 1 192 ? 11.234 27.938 4.492 1 98.88 192 THR B O 1
ATOM 5213 N N . VAL B 1 193 ? 9.633 29.438 3.951 1 98.94 193 VAL B N 1
ATOM 5214 C CA . VAL B 1 193 ? 8.789 28.375 3.414 1 98.94 193 VAL B CA 1
ATOM 5215 C C . VAL B 1 193 ? 8.586 28.594 1.915 1 98.94 193 VAL B C 1
ATOM 5217 O O . VAL B 1 193 ? 8.125 29.641 1.486 1 98.94 193 VAL B O 1
ATOM 5220 N N . ILE B 1 194 ? 9 27.609 1.121 1 98.88 194 ILE B N 1
ATOM 5221 C CA . ILE B 1 194 ? 8.664 27.531 -0.296 1 98.88 194 ILE B CA 1
ATOM 5222 C C . ILE B 1 194 ? 7.414 26.672 -0.481 1 98.88 194 ILE B C 1
ATOM 5224 O O . ILE B 1 194 ? 7.41 25.484 -0.148 1 98.88 194 ILE B O 1
ATOM 5228 N N . GLY B 1 195 ? 6.34 27.281 -0.961 1 98.56 195 GLY B N 1
ATOM 5229 C CA . GLY B 1 195 ? 5.094 26.578 -1.194 1 98.56 195 GLY B CA 1
ATOM 5230 C C . GLY B 1 195 ? 4.785 26.375 -2.668 1 98.56 195 GLY B C 1
ATOM 5231 O O . GLY B 1 195 ? 5.051 27.266 -3.486 1 98.56 195 GLY B O 1
ATOM 5232 N N . THR B 1 196 ? 4.246 25.172 -2.969 1 98.06 196 THR B N 1
ATOM 5233 C CA . THR B 1 196 ? 3.789 24.938 -4.332 1 98.06 196 THR B CA 1
ATOM 5234 C C . THR B 1 196 ? 2.291 24.656 -4.359 1 98.06 196 THR B C 1
ATOM 5236 O O . THR B 1 196 ? 1.733 24.141 -3.385 1 98.06 196 THR B O 1
ATOM 5239 N N . THR B 1 197 ? 1.684 25.016 -5.41 1 95.69 197 THR B N 1
ATOM 5240 C CA . THR B 1 197 ? 0.26 24.828 -5.672 1 95.69 197 THR B CA 1
ATOM 5241 C C . THR B 1 197 ? -0.04 24.984 -7.16 1 95.69 197 THR B C 1
ATOM 5243 O O . THR B 1 197 ? 0.814 25.422 -7.93 1 95.69 197 THR B O 1
ATOM 5246 N N . ARG B 1 198 ? -1.203 24.547 -7.52 1 92 198 ARG B N 1
ATOM 5247 C CA . ARG B 1 198 ? -1.652 24.781 -8.891 1 92 198 ARG B CA 1
ATOM 5248 C C . ARG B 1 198 ? -2.057 26.234 -9.094 1 92 198 ARG B C 1
ATOM 5250 O O . ARG B 1 198 ? -2.156 26.703 -10.227 1 92 198 ARG B O 1
ATOM 5257 N N . TYR B 1 199 ? -2.293 27.031 -7.918 1 92.19 199 TYR B N 1
ATOM 5258 C CA . TYR B 1 199 ? -2.842 28.375 -7.984 1 92.19 199 TYR B CA 1
ATOM 5259 C C . TYR B 1 199 ? -2.002 29.344 -7.16 1 92.19 199 TYR B C 1
ATOM 5261 O O . TYR B 1 199 ? -2.457 29.859 -6.133 1 92.19 199 TYR B O 1
ATOM 5269 N N . PRO B 1 200 ? -0.841 29.734 -7.664 1 96.56 200 PRO B N 1
ATOM 5270 C CA . PRO B 1 200 ? 0.088 30.562 -6.887 1 96.56 200 PRO B CA 1
ATOM 5271 C C . PRO B 1 200 ? -0.502 31.922 -6.508 1 96.56 200 PRO B C 1
ATOM 5273 O O . PRO B 1 200 ? -0.375 32.344 -5.359 1 96.56 200 PRO B O 1
ATOM 5276 N N . GLU B 1 201 ? -1.184 32.562 -7.398 1 95.56 201 GLU B N 1
ATOM 5277 C CA . GLU B 1 201 ? -1.702 33.875 -7.137 1 95.56 201 GLU B CA 1
ATOM 5278 C C . GLU B 1 201 ? -2.793 33.875 -6.07 1 95.56 201 GLU B C 1
ATOM 5280 O O . GLU B 1 201 ? -2.803 34.688 -5.16 1 95.56 201 GLU B O 1
ATOM 5285 N N . ASP B 1 202 ? -3.701 32.875 -6.199 1 93.25 202 ASP B N 1
ATOM 5286 C CA . ASP B 1 202 ? -4.742 32.719 -5.188 1 93.25 202 ASP B CA 1
ATOM 5287 C C . ASP B 1 202 ? -4.133 32.469 -3.811 1 93.25 202 ASP B C 1
ATOM 5289 O O . ASP B 1 202 ? -4.656 32.938 -2.799 1 93.25 202 ASP B O 1
ATOM 5293 N N . THR B 1 203 ? -3.117 31.781 -3.816 1 96.75 203 THR B N 1
ATOM 5294 C CA . THR B 1 203 ? -2.471 31.406 -2.564 1 96.75 203 THR B CA 1
ATOM 5295 C C . THR B 1 203 ? -1.844 32.625 -1.892 1 96.75 203 THR B C 1
ATOM 5297 O O . THR B 1 203 ? -1.953 32.781 -0.675 1 96.75 203 THR B O 1
ATOM 5300 N N . LYS B 1 204 ? -1.219 33.469 -2.666 1 97.19 204 LYS B N 1
ATOM 5301 C CA . LYS B 1 204 ? -0.653 34.719 -2.133 1 97.19 204 LYS B CA 1
ATOM 5302 C C . LYS B 1 204 ? -1.732 35.594 -1.493 1 97.19 204 LYS B C 1
ATOM 5304 O O . LYS B 1 204 ? -1.527 36.156 -0.415 1 97.19 204 LYS B O 1
ATOM 5309 N N . ILE B 1 205 ? -2.824 35.594 -2.123 1 96.44 205 ILE B N 1
ATOM 5310 C CA . ILE B 1 205 ? -3.941 36.375 -1.628 1 96.44 205 ILE B CA 1
ATOM 5311 C C . ILE B 1 205 ? -4.438 35.812 -0.301 1 96.44 205 ILE B C 1
ATOM 5313 O O . ILE B 1 205 ? -4.68 36.562 0.65 1 96.44 205 ILE B O 1
ATOM 5317 N N . LEU B 1 206 ? -4.531 34.562 -0.205 1 96.56 206 LEU B N 1
ATOM 5318 C CA . LEU B 1 206 ? -5.004 33.906 1.012 1 96.56 206 LEU B CA 1
ATOM 5319 C C . LEU B 1 206 ? -4.098 34.25 2.191 1 96.56 206 LEU B C 1
ATOM 5321 O O . LEU B 1 206 ? -4.574 34.625 3.256 1 96.56 206 LEU B O 1
ATOM 5325 N N . PHE B 1 207 ? -2.822 34.156 1.991 1 98.12 207 PHE B N 1
ATOM 5326 C CA . PHE B 1 207 ? -1.885 34.406 3.084 1 98.12 207 PHE B CA 1
ATOM 5327 C C . PHE B 1 207 ? -1.845 35.875 3.463 1 98.12 207 PHE B C 1
ATOM 5329 O O . PHE B 1 207 ? -1.619 36.219 4.625 1 98.12 207 PHE B O 1
ATOM 5336 N N . SER B 1 208 ? -2.098 36.75 2.537 1 98.06 208 SER B N 1
ATOM 5337 C CA . SER B 1 208 ? -2.018 38.156 2.789 1 98.06 208 SER B CA 1
ATOM 5338 C C . SER B 1 208 ? -3.133 38.625 3.725 1 98.06 208 SER B C 1
ATOM 5340 O O . SER B 1 208 ? -3.088 39.75 4.25 1 98.06 208 SER B O 1
ATOM 5342 N N . GLN B 1 209 ? -4.094 37.719 3.994 1 97.25 209 GLN B N 1
ATOM 5343 C CA . GLN B 1 209 ? -5.254 38.094 4.805 1 97.25 209 GLN B CA 1
ATOM 5344 C C . GLN B 1 209 ? -4.953 37.938 6.293 1 97.25 209 GLN B C 1
ATOM 5346 O O . GLN B 1 209 ? -5.723 38.406 7.137 1 97.25 209 GLN B O 1
ATOM 5351 N N . TYR B 1 210 ? -3.863 37.344 6.617 1 97.81 210 TYR B N 1
ATOM 5352 C CA . TYR B 1 210 ? -3.541 37.125 8.023 1 97.81 210 TYR B CA 1
ATOM 5353 C C . TYR B 1 210 ? -3 38.406 8.664 1 97.81 210 TYR B C 1
ATOM 5355 O O . TYR B 1 210 ? -2.26 39.156 8.031 1 97.81 210 TYR B O 1
ATOM 5363 N N . GLU B 1 211 ? -3.277 38.594 9.93 1 97.06 211 GLU B N 1
ATOM 5364 C CA . GLU B 1 211 ? -2.883 39.812 10.656 1 97.06 211 GLU B CA 1
ATOM 5365 C C . GLU B 1 211 ? -1.365 39.906 10.75 1 97.06 211 GLU B C 1
ATOM 5367 O O . GLU B 1 211 ? -0.818 41.031 10.742 1 97.06 211 GLU B O 1
ATOM 5372 N N . ASP B 1 212 ? -0.704 38.781 10.82 1 97.62 212 ASP B N 1
ATOM 5373 C CA . ASP B 1 212 ? 0.745 38.781 11 1 97.62 212 ASP B CA 1
ATOM 5374 C C . ASP B 1 212 ? 1.463 38.562 9.672 1 97.62 212 ASP B C 1
ATOM 5376 O O . ASP B 1 212 ? 2.627 38.156 9.648 1 97.62 212 ASP B O 1
ATOM 5380 N N . TYR B 1 213 ? 0.759 38.875 8.578 1 98.31 213 TYR B N 1
ATOM 5381 C CA . TYR B 1 213 ? 1.325 38.688 7.242 1 98.31 213 TYR B CA 1
ATOM 5382 C C . TYR B 1 213 ? 2.621 39.469 7.086 1 98.31 213 TYR B C 1
ATOM 5384 O O . TYR B 1 213 ? 3.602 38.969 6.539 1 98.31 213 TYR B O 1
ATOM 5392 N N . GLU B 1 214 ? 2.693 40.688 7.594 1 98.19 214 GLU B N 1
ATOM 5393 C CA . GLU B 1 214 ? 3.852 41.562 7.438 1 98.19 214 GLU B CA 1
ATOM 5394 C C . GLU B 1 214 ? 5.078 40.969 8.133 1 98.19 214 GLU B C 1
ATOM 5396 O O . GLU B 1 214 ? 6.215 41.25 7.738 1 98.19 214 GLU B O 1
ATOM 5401 N N . ILE B 1 215 ? 4.859 40.156 9.078 1 98.12 215 ILE B N 1
ATOM 5402 C CA . ILE B 1 215 ? 5.949 39.594 9.859 1 98.12 215 ILE B CA 1
ATOM 5403 C C . ILE B 1 215 ? 6.621 38.469 9.07 1 98.12 215 ILE B C 1
ATOM 5405 O O . ILE B 1 215 ? 7.848 38.344 9.094 1 98.12 215 ILE B O 1
ATOM 5409 N N . PHE B 1 216 ? 5.781 37.688 8.32 1 98.19 216 PHE B N 1
ATOM 5410 C CA . PHE B 1 216 ? 6.379 36.5 7.715 1 98.19 216 PHE B CA 1
ATOM 5411 C C . PHE B 1 216 ? 6.391 36.594 6.195 1 98.19 216 PHE B C 1
ATOM 5413 O O . PHE B 1 216 ? 6.891 35.719 5.504 1 98.19 216 PHE B O 1
ATOM 5420 N N . LYS B 1 217 ? 5.887 37.625 5.543 1 98.38 217 LYS B N 1
ATOM 5421 C CA . LYS B 1 217 ? 5.68 37.719 4.102 1 98.38 217 LYS B CA 1
ATOM 5422 C C . LYS B 1 217 ? 6.996 37.562 3.344 1 98.38 217 LYS B C 1
ATOM 5424 O O . LYS B 1 217 ? 7.023 37 2.248 1 98.38 217 LYS B O 1
ATOM 5429 N N . GLU B 1 218 ? 8.125 38 3.922 1 98.19 218 GLU B N 1
ATOM 5430 C CA . GLU B 1 218 ? 9.406 37.938 3.234 1 98.19 218 GLU B CA 1
ATOM 5431 C C . GLU B 1 218 ? 9.945 36.531 3.215 1 98.19 218 GLU B C 1
ATOM 5433 O O . GLU B 1 218 ? 10.805 36.188 2.393 1 98.19 218 GLU B O 1
ATOM 5438 N N . ARG B 1 219 ? 9.414 35.688 4.109 1 98.69 219 ARG B N 1
ATOM 5439 C CA . ARG B 1 219 ? 9.883 34.312 4.203 1 98.69 219 ARG B CA 1
ATOM 5440 C C . ARG B 1 219 ? 8.922 33.375 3.506 1 98.69 219 ARG B C 1
ATOM 5442 O O . ARG B 1 219 ? 9.164 32.156 3.449 1 98.69 219 ARG B O 1
ATOM 5449 N N . LEU B 1 220 ? 7.816 33.875 3.039 1 98.81 220 LEU B N 1
ATOM 5450 C CA . LEU B 1 220 ? 6.863 33.094 2.262 1 98.81 220 LEU B CA 1
ATOM 5451 C C . LEU B 1 220 ? 7.16 33.219 0.769 1 98.81 220 LEU B C 1
ATOM 5453 O O . LEU B 1 220 ? 6.984 34.281 0.174 1 98.81 220 LEU B O 1
ATOM 5457 N N . ILE B 1 221 ? 7.602 32.125 0.173 1 98.69 221 ILE B N 1
ATOM 5458 C CA . ILE B 1 221 ? 7.895 32.094 -1.256 1 98.69 221 ILE B CA 1
ATOM 5459 C C . ILE B 1 221 ? 6.941 31.109 -1.943 1 98.69 221 ILE B C 1
ATOM 5461 O O . ILE B 1 221 ? 7.098 29.891 -1.82 1 98.69 221 ILE B O 1
ATOM 5465 N N . ILE B 1 222 ? 6.004 31.656 -2.664 1 98.44 222 ILE B N 1
ATOM 5466 C CA . ILE B 1 222 ? 5.125 30.797 -3.457 1 98.44 222 ILE B CA 1
ATOM 5467 C C . ILE B 1 222 ? 5.738 30.578 -4.84 1 98.44 222 ILE B C 1
ATOM 5469 O O . ILE B 1 222 ? 5.973 31.531 -5.586 1 98.44 222 ILE B O 1
ATOM 5473 N N . TYR B 1 223 ? 6.027 29.328 -5.16 1 97.94 223 TYR B N 1
ATOM 5474 C CA . TYR B 1 223 ? 6.625 28.984 -6.445 1 97.94 223 TYR B CA 1
ATOM 5475 C C . TYR B 1 223 ? 5.738 29.438 -7.598 1 97.94 223 TYR B C 1
ATOM 5477 O O . TYR B 1 223 ? 4.645 28.906 -7.801 1 97.94 223 TYR B O 1
ATOM 5485 N N . ASN B 1 224 ? 6.16 30.359 -8.391 1 94.06 224 ASN B N 1
ATOM 5486 C CA . ASN B 1 224 ? 5.344 31.125 -9.328 1 94.06 224 ASN B CA 1
ATOM 5487 C C . ASN B 1 224 ? 4.93 30.297 -10.531 1 94.06 224 ASN B C 1
ATOM 5489 O O . ASN B 1 224 ? 3.898 30.547 -11.148 1 94.06 224 ASN B O 1
ATOM 5493 N N . LYS B 1 225 ? 5.695 29.297 -10.891 1 93.81 225 LYS B N 1
ATOM 5494 C CA . LYS B 1 225 ? 5.379 28.484 -12.062 1 93.81 225 LYS B CA 1
ATOM 5495 C C . LYS B 1 225 ? 4.211 27.547 -11.773 1 93.81 225 LYS B C 1
ATOM 5497 O O . LYS B 1 225 ? 3.623 26.984 -12.695 1 93.81 225 LYS B O 1
ATOM 5502 N N . GLY B 1 226 ? 3.885 27.453 -10.547 1 93.06 226 GLY B N 1
ATOM 5503 C CA . GLY B 1 226 ? 2.873 26.469 -10.188 1 93.06 226 GLY B CA 1
ATOM 5504 C C . GLY B 1 226 ? 3.369 25.031 -10.281 1 93.06 226 GLY B C 1
ATOM 5505 O O . GLY B 1 226 ? 4.445 24.781 -10.828 1 93.06 226 GLY B O 1
ATOM 5506 N N . LEU B 1 227 ? 2.627 24.109 -9.711 1 94.19 227 LEU B N 1
ATOM 5507 C CA . LEU B 1 227 ? 2.984 22.688 -9.75 1 94.19 227 LEU B CA 1
ATOM 5508 C C . LEU B 1 227 ? 1.736 21.828 -9.812 1 94.19 227 LEU B C 1
ATOM 5510 O O . LEU B 1 227 ? 0.939 21.797 -8.875 1 94.19 227 LEU B O 1
ATOM 5514 N N . ASP B 1 228 ? 1.566 21.188 -10.977 1 93 228 ASP B N 1
ATOM 5515 C CA . ASP B 1 228 ? 0.516 20.188 -11.18 1 93 228 ASP B CA 1
ATOM 5516 C C . ASP B 1 228 ? 1.088 18.781 -11.172 1 93 228 ASP B C 1
ATOM 5518 O O . ASP B 1 228 ? 1.958 18.453 -11.977 1 93 228 ASP B O 1
ATOM 5522 N N . LEU B 1 229 ? 0.544 17.984 -10.289 1 94.5 229 LEU B N 1
ATOM 5523 C CA . LEU B 1 229 ? 1.144 16.672 -10.07 1 94.5 229 LEU B CA 1
ATOM 5524 C C . LEU B 1 229 ? 0.498 15.625 -10.977 1 94.5 229 LEU B C 1
ATOM 5526 O O . LEU B 1 229 ? 0.893 14.453 -10.953 1 94.5 229 LEU B O 1
ATOM 5530 N N . ASP B 1 230 ? -0.495 16.031 -11.695 1 91.38 230 ASP B N 1
ATOM 5531 C CA . ASP B 1 230 ? -1.146 15.102 -12.609 1 91.38 230 ASP B CA 1
ATOM 5532 C C . ASP B 1 230 ? -0.689 15.336 -14.047 1 91.38 230 ASP B C 1
ATOM 5534 O O . ASP B 1 230 ? -1.463 15.812 -14.883 1 91.38 230 ASP B O 1
ATOM 5538 N N . ASN B 1 231 ? 0.469 14.992 -14.328 1 90.75 231 ASN B N 1
ATOM 5539 C CA . ASN B 1 231 ? 0.972 15.086 -15.695 1 90.75 231 ASN B CA 1
ATOM 5540 C C . ASN B 1 231 ? 2.109 14.102 -15.938 1 90.75 231 ASN B C 1
ATOM 5542 O O . ASN B 1 231 ? 2.59 13.453 -15.008 1 90.75 231 ASN B O 1
ATOM 5546 N N . ASN B 1 232 ? 2.525 13.977 -17.203 1 91.56 232 ASN B N 1
ATOM 5547 C CA . ASN B 1 232 ? 3.521 12.977 -17.562 1 91.56 232 ASN B CA 1
ATOM 5548 C C . ASN B 1 232 ? 4.93 13.57 -17.578 1 91.56 232 ASN B C 1
ATOM 5550 O O . ASN B 1 232 ? 5.875 12.922 -18.031 1 91.56 232 ASN B O 1
ATOM 5554 N N . GLN B 1 233 ? 5.09 14.773 -17.016 1 95.75 233 GLN B N 1
ATOM 5555 C CA . GLN B 1 233 ? 6.387 15.445 -17.047 1 95.75 233 GLN B CA 1
ATOM 5556 C C . GLN B 1 233 ? 6.824 15.836 -15.633 1 95.75 233 GLN B C 1
ATOM 5558 O O . GLN B 1 233 ? 7.441 16.891 -15.445 1 95.75 233 GLN B O 1
ATOM 5563 N N . LEU B 1 234 ? 6.539 15.023 -14.727 1 96.31 234 LEU B N 1
ATOM 5564 C CA . LEU B 1 234 ? 6.832 15.328 -13.328 1 96.31 234 LEU B CA 1
ATOM 5565 C C . LEU B 1 234 ? 8.328 15.484 -13.109 1 96.31 234 LEU B C 1
ATOM 5567 O O . LEU B 1 234 ? 8.766 16.375 -12.359 1 96.31 234 LEU B O 1
ATOM 5571 N N . GLU B 1 235 ? 9.094 14.664 -13.742 1 96.12 235 GLU B N 1
ATOM 5572 C CA . GLU B 1 235 ? 10.539 14.711 -13.523 1 96.12 235 GLU B CA 1
ATOM 5573 C C . GLU B 1 235 ? 11.117 16.062 -13.938 1 96.12 235 GLU B C 1
ATOM 5575 O O . GLU B 1 235 ? 11.953 16.625 -13.227 1 96.12 235 GLU B O 1
ATOM 5580 N N . ASN B 1 236 ? 10.672 16.578 -15.016 1 96.75 236 ASN B N 1
ATOM 5581 C CA . ASN B 1 236 ? 11.125 17.891 -15.469 1 96.75 236 ASN B CA 1
ATOM 5582 C C . ASN B 1 236 ? 10.641 19 -14.531 1 96.75 236 ASN B C 1
ATOM 5584 O O . ASN B 1 236 ? 11.406 19.906 -14.18 1 96.75 236 ASN B O 1
ATOM 5588 N N . ASP B 1 237 ? 9.383 18.953 -14.172 1 97.62 237 ASP B N 1
ATOM 5589 C CA . ASP B 1 237 ? 8.82 19.953 -13.258 1 97.62 237 ASP B CA 1
ATOM 5590 C C . ASP B 1 237 ? 9.586 19.953 -11.93 1 97.62 237 ASP B C 1
ATOM 5592 O O . ASP B 1 237 ? 9.883 21.031 -11.391 1 97.62 237 ASP B O 1
ATOM 5596 N N . PHE B 1 238 ? 9.945 18.797 -11.477 1 98.19 238 PHE B N 1
ATOM 5597 C CA . PHE B 1 238 ? 10.602 18.672 -10.18 1 98.19 238 PHE B CA 1
ATOM 5598 C C . PHE B 1 238 ? 12.055 19.125 -10.273 1 98.19 238 PHE B C 1
ATOM 5600 O O . PHE B 1 238 ? 12.594 19.703 -9.32 1 98.19 238 PHE B O 1
ATOM 5607 N N . LYS B 1 239 ? 12.656 18.891 -11.375 1 97.81 239 LYS B N 1
ATOM 5608 C CA . LYS B 1 239 ? 14.008 19.391 -11.594 1 97.81 239 LYS B CA 1
ATOM 5609 C C . LYS B 1 239 ? 14.031 20.922 -11.586 1 97.81 239 LYS B C 1
ATOM 5611 O O . LYS B 1 239 ? 14.938 21.531 -11.016 1 97.81 239 LYS B O 1
ATOM 5616 N N . ASN B 1 240 ? 13.062 21.469 -12.234 1 98.19 240 ASN B N 1
ATOM 5617 C CA . ASN B 1 240 ? 12.953 22.922 -12.234 1 98.19 240 ASN B CA 1
ATOM 5618 C C . ASN B 1 240 ? 12.789 23.484 -10.82 1 98.19 240 ASN B C 1
ATOM 5620 O O . ASN B 1 240 ? 13.414 24.484 -10.461 1 98.19 240 ASN B O 1
ATOM 5624 N N . LEU B 1 241 ? 11.953 22.859 -10.07 1 98.44 241 LEU B N 1
ATOM 5625 C CA . LEU B 1 241 ? 11.742 23.266 -8.688 1 98.44 241 LEU B CA 1
ATOM 5626 C C . LEU B 1 241 ? 13.023 23.141 -7.879 1 98.44 241 LEU B C 1
ATOM 5628 O O . LEU B 1 241 ? 13.383 24.031 -7.121 1 98.44 241 LEU B O 1
ATOM 5632 N N . LYS B 1 242 ? 13.68 22.016 -8.047 1 98.5 242 LYS B N 1
ATOM 5633 C CA . LYS B 1 242 ? 14.945 21.797 -7.363 1 98.5 242 LYS B CA 1
ATOM 5634 C C . LYS B 1 242 ? 15.961 22.875 -7.699 1 98.5 242 LYS B C 1
ATOM 5636 O O . LYS B 1 242 ? 16.625 23.422 -6.809 1 98.5 242 LYS B O 1
ATOM 5641 N N . ASN B 1 243 ? 16.078 23.172 -8.961 1 98.31 243 ASN B N 1
ATOM 5642 C CA . ASN B 1 243 ? 17 24.203 -9.406 1 98.31 243 ASN B CA 1
ATOM 5643 C C . ASN B 1 243 ? 16.672 25.562 -8.797 1 98.31 243 ASN B C 1
ATOM 5645 O O . ASN B 1 243 ? 17.562 26.297 -8.391 1 98.31 243 ASN B O 1
ATOM 5649 N N . PHE B 1 244 ? 15.477 25.922 -8.727 1 98.5 244 PHE B N 1
ATOM 5650 C CA . PHE B 1 244 ? 15.023 27.156 -8.102 1 98.5 244 PHE B CA 1
ATOM 5651 C C . PHE B 1 244 ? 15.477 27.234 -6.652 1 98.5 244 PHE B C 1
ATOM 5653 O O . PHE B 1 244 ? 16.031 28.25 -6.223 1 98.5 244 PHE B O 1
ATOM 5660 N N . ILE B 1 245 ? 15.297 26.141 -5.906 1 98.56 245 ILE B N 1
ATOM 5661 C CA . ILE B 1 245 ? 15.656 26.094 -4.492 1 98.56 245 ILE B CA 1
ATOM 5662 C C . ILE B 1 245 ? 17.172 26.188 -4.348 1 98.56 245 ILE B C 1
ATOM 5664 O O . ILE B 1 245 ? 17.688 26.922 -3.502 1 98.56 245 ILE B O 1
ATOM 5668 N N . GLU B 1 246 ? 17.812 25.422 -5.191 1 98.31 246 GLU B N 1
ATOM 5669 C CA . GLU B 1 246 ? 19.281 25.375 -5.133 1 98.31 246 GLU B CA 1
ATOM 5670 C C . GLU B 1 246 ? 19.891 26.75 -5.402 1 98.31 246 GLU B C 1
ATOM 5672 O O . GLU B 1 246 ? 20.797 27.172 -4.699 1 98.31 246 GLU B O 1
ATOM 5677 N N . GLN B 1 247 ? 19.391 27.422 -6.336 1 98.12 247 GLN B N 1
ATOM 5678 C CA . GLN B 1 247 ? 19.906 28.734 -6.723 1 98.12 247 GLN B CA 1
ATOM 5679 C C . GLN B 1 247 ? 19.625 29.766 -5.637 1 98.12 247 GLN B C 1
ATOM 5681 O O . GLN B 1 247 ? 20.484 30.609 -5.348 1 98.12 247 GLN B O 1
ATOM 5686 N N . GLN B 1 248 ? 18.547 29.688 -5.031 1 97.12 248 GLN B N 1
ATOM 5687 C CA . GLN B 1 248 ? 18.141 30.719 -4.09 1 97.12 248 GLN B CA 1
ATOM 5688 C C . GLN B 1 248 ? 18.703 30.453 -2.695 1 97.12 248 GLN B C 1
ATOM 5690 O O . GLN B 1 248 ? 19.078 31.391 -1.982 1 97.12 248 GLN B O 1
ATOM 5695 N N . TYR B 1 249 ? 18.797 29.172 -2.326 1 97.62 249 TYR B N 1
ATOM 5696 C CA . TYR B 1 249 ? 19.078 28.906 -0.92 1 97.62 249 TYR B CA 1
ATOM 5697 C C . TYR B 1 249 ? 20.219 27.922 -0.774 1 97.62 249 TYR B C 1
ATOM 5699 O O . TYR B 1 249 ? 20.859 27.859 0.278 1 97.62 249 TYR B O 1
ATOM 5707 N N . GLY B 1 250 ? 20.406 27.078 -1.749 1 97.88 250 GLY B N 1
ATOM 5708 C CA . GLY B 1 250 ? 21.531 26.172 -1.768 1 97.88 250 GLY B CA 1
ATOM 5709 C C . GLY B 1 250 ? 21.266 24.875 -1.034 1 97.88 250 GLY B C 1
ATOM 5710 O O . GLY B 1 250 ? 21.969 23.875 -1.256 1 97.88 250 GLY B O 1
ATOM 5711 N N . HIS B 1 251 ? 20.312 24.812 -0.152 1 98.38 251 HIS B N 1
ATOM 5712 C CA . HIS B 1 251 ? 19.984 23.625 0.63 1 98.38 251 HIS B CA 1
ATOM 5713 C C . HIS B 1 251 ? 18.5 23.578 0.985 1 98.38 251 HIS B C 1
ATOM 5715 O O . HIS B 1 251 ? 17.766 24.516 0.691 1 98.38 251 HIS B O 1
ATOM 5721 N N . LEU B 1 252 ? 18.109 22.453 1.499 1 98.81 252 LEU B N 1
ATOM 5722 C CA . LEU B 1 252 ? 16.766 22.25 2.029 1 98.81 252 LEU B CA 1
ATOM 5723 C C . LEU B 1 252 ? 16.812 21.531 3.373 1 98.81 252 LEU B C 1
ATOM 5725 O O . LEU B 1 252 ? 17.594 20.594 3.551 1 98.81 252 LEU B O 1
ATOM 5729 N N . ASN B 1 253 ? 16 21.984 4.293 1 98.88 253 ASN B N 1
ATOM 5730 C CA . ASN B 1 253 ? 16.016 21.375 5.621 1 98.88 253 ASN B CA 1
ATOM 5731 C C . ASN B 1 253 ? 14.797 20.469 5.832 1 98.88 253 ASN B C 1
ATOM 5733 O O . ASN B 1 253 ? 14.914 19.406 6.438 1 98.88 253 ASN B O 1
ATOM 5737 N N . HIS B 1 254 ? 13.625 20.922 5.383 1 98.88 254 HIS B N 1
ATOM 5738 C CA . HIS B 1 254 ? 12.391 20.188 5.621 1 98.88 254 HIS B CA 1
ATOM 5739 C C . HIS B 1 254 ? 11.555 20.094 4.344 1 98.88 254 HIS B C 1
ATOM 5741 O O . HIS B 1 254 ? 11.453 21.062 3.59 1 98.88 254 HIS B O 1
ATOM 5747 N N . PHE B 1 255 ? 11.047 18.922 4.066 1 98.81 255 PHE B N 1
ATOM 5748 C CA . PHE B 1 255 ? 10.18 18.594 2.939 1 98.81 255 PHE B CA 1
ATOM 5749 C C . PHE B 1 255 ? 8.883 17.969 3.416 1 98.81 255 PHE B C 1
ATOM 5751 O O . PHE B 1 255 ? 8.883 16.844 3.945 1 98.81 255 PHE B O 1
ATOM 5758 N N . ILE B 1 256 ? 7.766 18.688 3.287 1 98.88 256 ILE B N 1
ATOM 5759 C CA . ILE B 1 256 ? 6.453 18.188 3.676 1 98.88 256 ILE B CA 1
ATOM 5760 C C . ILE B 1 256 ? 5.566 18.062 2.441 1 98.88 256 ILE B C 1
ATOM 5762 O O . ILE B 1 256 ? 5.336 19.031 1.723 1 98.88 256 ILE B O 1
ATOM 5766 N N . PHE B 1 257 ? 5.098 16.891 2.184 1 98.5 257 PHE B N 1
ATOM 5767 C CA . PHE B 1 257 ? 4.254 16.625 1.025 1 98.5 257 PHE B CA 1
ATOM 5768 C C . PHE B 1 257 ? 2.789 16.516 1.437 1 98.5 257 PHE B C 1
ATOM 5770 O O . PHE B 1 257 ? 2.346 15.453 1.9 1 98.5 257 PHE B O 1
ATOM 5777 N N . CYS B 1 258 ? 1.987 17.516 1.097 1 96.25 258 CYS B N 1
ATOM 5778 C CA . CYS B 1 258 ? 0.604 17.578 1.555 1 96.25 258 CYS B CA 1
ATOM 5779 C C . CYS B 1 258 ? -0.365 17.391 0.393 1 96.25 258 CYS B C 1
ATOM 5781 O O . CYS B 1 258 ? -1.557 17.172 0.604 1 96.25 258 CYS B O 1
ATOM 5783 N N . ALA B 1 259 ? 0.161 17.516 -0.778 1 90.75 259 ALA B N 1
ATOM 5784 C CA . ALA B 1 259 ? -0.73 17.422 -1.933 1 90.75 259 ALA B CA 1
ATOM 5785 C C . ALA B 1 259 ? -1.365 16.047 -2.031 1 90.75 259 ALA B C 1
ATOM 5787 O O . ALA B 1 259 ? -0.699 15.031 -1.805 1 90.75 259 ALA B O 1
ATOM 5788 N N . ALA B 1 260 ? -2.619 16.047 -2.117 1 84.5 260 ALA B N 1
ATOM 5789 C CA . ALA B 1 260 ? -3.344 14.781 -2.266 1 84.5 260 ALA B CA 1
ATOM 5790 C C . ALA B 1 260 ? -4.578 14.961 -3.146 1 84.5 260 ALA B C 1
ATOM 5792 O O . ALA B 1 260 ? -5.074 16.078 -3.314 1 84.5 260 ALA B O 1
ATOM 5793 N N . GLN B 1 261 ? -4.867 14.008 -3.855 1 69.12 261 GLN B N 1
ATOM 5794 C CA . GLN B 1 261 ? -6.141 13.938 -4.562 1 69.12 261 GLN B CA 1
ATOM 5795 C C . GLN B 1 261 ? -7.008 12.805 -4.023 1 69.12 261 GLN B C 1
ATOM 5797 O O . GLN B 1 261 ? -6.566 11.656 -3.957 1 69.12 261 GLN B O 1
ATOM 5802 N N . THR B 1 262 ? -8.016 13.195 -3.396 1 58.09 262 THR B N 1
ATOM 5803 C CA . THR B 1 262 ? -8.953 12.141 -3.014 1 58.09 262 THR B CA 1
ATOM 5804 C C . THR B 1 262 ? -10.086 12.031 -4.031 1 58.09 262 THR B C 1
ATOM 5806 O O . THR B 1 262 ? -10.492 10.93 -4.398 1 58.09 262 THR B O 1
ATOM 5809 N N . ILE B 1 263 ? -10.664 13.25 -4.258 1 53.25 263 ILE B N 1
ATOM 5810 C CA . ILE B 1 263 ? -11.836 13.273 -5.129 1 53.25 263 ILE B CA 1
ATOM 5811 C C . ILE B 1 263 ? -11.523 14.062 -6.398 1 53.25 263 ILE B C 1
ATOM 5813 O O . ILE B 1 263 ? -10.945 15.148 -6.328 1 53.25 263 ILE B O 1
ATOM 5817 N N . ARG B 1 264 ? -11.344 13.266 -7.57 1 51.31 264 ARG B N 1
ATOM 5818 C CA . ARG B 1 264 ? -11.25 14.094 -8.773 1 51.31 264 ARG B CA 1
ATOM 5819 C C . ARG B 1 264 ? -12.352 15.148 -8.805 1 51.31 264 ARG B C 1
ATOM 5821 O O . ARG B 1 264 ? -13.531 14.812 -8.883 1 51.31 264 ARG B O 1
ATOM 5828 N N . VAL B 1 265 ? -12.164 16.078 -7.938 1 46.88 265 VAL B N 1
ATOM 5829 C CA . VAL B 1 265 ? -13.109 17.125 -8.305 1 46.88 265 VAL B CA 1
ATOM 5830 C C . VAL B 1 265 ? -12.977 17.438 -9.789 1 46.88 265 VAL B C 1
ATOM 5832 O O . VAL B 1 265 ? -11.891 17.781 -10.266 1 46.88 265 VAL B O 1
ATOM 5835 N N . ARG B 1 266 ? -13.422 16.688 -10.539 1 42.31 266 ARG B N 1
ATOM 5836 C CA . ARG B 1 266 ? -13.305 16.969 -11.961 1 42.31 266 ARG B CA 1
ATOM 5837 C C . ARG B 1 266 ? -12.953 18.438 -12.203 1 42.31 266 ARG B C 1
ATOM 5839 O O . ARG B 1 266 ? -13.695 19.328 -11.789 1 42.31 266 ARG B O 1
ATOM 5846 N N . GLU B 1 267 ? -11.688 18.781 -11.891 1 42.09 267 GLU B N 1
ATOM 5847 C CA . GLU B 1 267 ? -11.086 20.078 -12.219 1 42.09 267 GLU B CA 1
ATOM 5848 C C . GLU B 1 267 ? -12.016 20.891 -13.117 1 42.09 267 GLU B C 1
ATOM 5850 O O . GLU B 1 267 ? -12.109 22.109 -12.961 1 42.09 267 GLU B O 1
ATOM 5855 N N . LYS B 1 268 ? -12.234 20.141 -14.242 1 40.97 268 LYS B N 1
ATOM 5856 C CA . LYS B 1 268 ? -12.641 20.844 -15.445 1 40.97 268 LYS B CA 1
ATOM 5857 C C . LYS B 1 268 ? -13.852 21.734 -15.18 1 40.97 268 LYS B C 1
ATOM 5859 O O . LYS B 1 268 ? -14.242 22.531 -16.031 1 40.97 268 LYS B O 1
ATOM 5864 N N . GLU B 1 269 ? -14.312 21.484 -13.922 1 42.47 269 GLU B N 1
ATOM 5865 C CA . GLU B 1 269 ? -15.5 22.312 -13.703 1 42.47 269 GLU B CA 1
ATOM 5866 C C . GLU B 1 269 ? -15.148 23.594 -12.961 1 42.47 269 GLU B C 1
ATOM 5868 O O . GLU B 1 269 ? -16.016 24.453 -12.727 1 42.47 269 GLU B O 1
ATOM 5873 N N . ARG B 1 270 ? -14.023 23.734 -12.312 1 45.38 270 ARG B N 1
ATOM 5874 C CA . ARG B 1 270 ? -13.766 25 -11.648 1 45.38 270 ARG B CA 1
ATOM 5875 C C . ARG B 1 270 ? -14.117 26.172 -12.562 1 45.38 270 ARG B C 1
ATOM 5877 O O . ARG B 1 270 ? -14.672 27.172 -12.109 1 45.38 270 ARG B O 1
ATOM 5884 N N . ASN B 1 271 ? -13.539 26.125 -13.758 1 46.62 271 ASN B N 1
ATOM 5885 C CA . ASN B 1 271 ? -13.93 27.25 -14.602 1 46.62 271 ASN B CA 1
ATOM 5886 C C . ASN B 1 271 ? -15.445 27.359 -14.727 1 46.62 271 ASN B C 1
ATOM 5888 O O . ASN B 1 271 ? -15.984 28.453 -14.875 1 46.62 271 ASN B O 1
ATOM 5892 N N . ARG B 1 272 ? -16 26.188 -14.828 1 41.94 272 ARG B N 1
ATOM 5893 C CA . ARG B 1 272 ? -17.453 26.266 -15.008 1 41.94 272 ARG B CA 1
ATOM 5894 C C . ARG B 1 272 ? -18.141 26.766 -13.742 1 41.94 272 ARG B C 1
ATOM 5896 O O . ARG B 1 272 ? -19.125 27.484 -13.805 1 41.94 272 ARG B O 1
ATOM 5903 N N . VAL B 1 273 ? -17.5 26.484 -12.594 1 45.59 273 VAL B N 1
ATOM 5904 C CA . VAL B 1 273 ? -18.203 26.578 -11.32 1 45.59 273 VAL B CA 1
ATOM 5905 C C . VAL B 1 273 ? -18.047 27.984 -10.734 1 45.59 273 VAL B C 1
ATOM 5907 O O . VAL B 1 273 ? -18.781 28.375 -9.828 1 45.59 273 VAL B O 1
ATOM 5910 N N . LYS B 1 274 ? -17.062 28.828 -11.078 1 49.12 274 LYS B N 1
ATOM 5911 C CA . LYS B 1 274 ? -17.016 30.141 -10.438 1 49.12 274 LYS B CA 1
ATOM 5912 C C . LYS B 1 274 ? -18.344 30.875 -10.586 1 49.12 274 LYS B C 1
ATOM 5914 O O . LYS B 1 274 ? -18.781 31.578 -9.664 1 49.12 274 LYS B O 1
ATOM 5919 N N . GLU B 1 275 ? -18.75 30.766 -11.758 1 49.69 275 GLU B N 1
ATOM 5920 C CA . GLU B 1 275 ? -19.984 31.516 -11.969 1 49.69 275 GLU B CA 1
ATOM 5921 C C . GLU B 1 275 ? -21.125 30.953 -11.141 1 49.69 275 GLU B C 1
ATOM 5923 O O . GLU B 1 275 ? -22.047 31.672 -10.766 1 49.69 275 GLU B O 1
ATOM 5928 N N . GLU B 1 276 ? -21.078 29.625 -10.945 1 49.84 276 GLU B N 1
ATOM 5929 C CA . GLU B 1 276 ? -22.219 29.031 -10.266 1 49.84 276 GLU B CA 1
ATOM 5930 C C . GLU B 1 276 ? -21.906 28.719 -8.805 1 49.84 276 GLU B C 1
ATOM 5932 O O . GLU B 1 276 ? -22.672 28.031 -8.133 1 49.84 276 GLU B O 1
ATOM 5937 N N . ILE B 1 277 ? -20.766 29.234 -8.406 1 54.75 277 ILE B N 1
ATOM 5938 C CA . ILE B 1 277 ? -20.344 28.891 -7.055 1 54.75 277 ILE B CA 1
ATOM 5939 C C . ILE B 1 277 ? -21.172 29.672 -6.043 1 54.75 277 ILE B C 1
ATOM 5941 O O . ILE B 1 277 ? -21.047 30.906 -5.934 1 54.75 277 ILE B O 1
ATOM 5945 N N . LYS B 1 278 ? -22.234 29.047 -5.531 1 58.59 278 LYS B N 1
ATOM 5946 C CA . LYS B 1 278 ? -23.094 29.672 -4.523 1 58.59 278 LYS B CA 1
ATOM 5947 C C . LYS B 1 278 ? -22.391 29.75 -3.174 1 58.59 278 LYS B C 1
ATOM 5949 O O . LYS B 1 278 ? -22.516 30.75 -2.459 1 58.59 278 LYS B O 1
ATOM 5954 N N . GLU B 1 279 ? -21.484 28.688 -2.793 1 70.12 279 GLU B N 1
ATOM 5955 C CA . GLU B 1 279 ? -20.797 28.672 -1.502 1 70.12 279 GLU B CA 1
ATOM 5956 C C . GLU B 1 279 ? -19.391 28.109 -1.63 1 70.12 279 GLU B C 1
ATOM 5958 O O . GLU B 1 279 ? -19.141 27.203 -2.422 1 70.12 279 GLU B O 1
ATOM 5963 N N . THR B 1 280 ? -18.438 28.875 -0.949 1 75.81 280 THR B N 1
ATOM 5964 C CA . THR B 1 280 ? -17.047 28.438 -0.985 1 75.81 280 THR B CA 1
ATOM 5965 C C . THR B 1 280 ? -16.625 27.859 0.361 1 75.81 280 THR B C 1
ATOM 5967 O O . THR B 1 280 ? -17.25 28.141 1.387 1 75.81 280 THR B O 1
ATOM 5970 N N . ASN B 1 281 ? -15.633 27.016 0.239 1 78.31 281 ASN B N 1
ATOM 5971 C CA . ASN B 1 281 ? -15.008 26.578 1.486 1 78.31 281 ASN B CA 1
ATOM 5972 C C . ASN B 1 281 ? -14.07 27.641 2.045 1 78.31 281 ASN B C 1
ATOM 5974 O O . ASN B 1 281 ? -13.984 28.75 1.508 1 78.31 281 ASN B O 1
ATOM 5978 N N . ARG B 1 282 ? -13.391 27.328 3.096 1 85.62 282 ARG B N 1
ATOM 5979 C CA . ARG B 1 282 ? -12.547 28.266 3.834 1 85.62 282 ARG B CA 1
ATOM 5980 C C . ARG B 1 282 ? -11.422 28.812 2.953 1 85.62 282 ARG B C 1
ATOM 5982 O O . ARG B 1 282 ? -10.828 29.844 3.262 1 85.62 282 ARG B O 1
ATOM 5989 N N . TYR B 1 283 ? -11.227 28.156 1.863 1 85.75 283 TYR B N 1
ATOM 5990 C CA . TYR B 1 283 ? -10.047 28.5 1.073 1 85.75 283 TYR B CA 1
ATOM 5991 C C . TYR B 1 283 ? -10.445 29 -0.314 1 85.75 283 TYR B C 1
ATOM 5993 O O . TYR B 1 283 ? -9.609 29.078 -1.213 1 85.75 283 TYR B O 1
ATOM 6001 N N . GLY B 1 284 ? -11.688 29.234 -0.41 1 78.56 284 GLY B N 1
ATOM 6002 C CA . GLY B 1 284 ? -12.172 29.906 -1.611 1 78.56 284 GLY B CA 1
ATOM 6003 C C . GLY B 1 284 ? -12.57 28.938 -2.707 1 78.56 284 GLY B C 1
ATOM 6004 O O . GLY B 1 284 ? -12.961 29.344 -3.799 1 78.56 284 GLY B O 1
ATOM 6005 N N . ASP B 1 285 ? -12.461 27.641 -2.469 1 77.38 285 ASP B N 1
ATOM 6006 C CA . ASP B 1 285 ? -12.867 26.641 -3.459 1 77.38 285 ASP B CA 1
ATOM 6007 C C . ASP B 1 285 ? -14.359 26.328 -3.352 1 77.38 285 ASP B C 1
ATOM 6009 O O . ASP B 1 285 ? -14.969 26.531 -2.299 1 77.38 285 ASP B O 1
ATOM 6013 N N . ALA B 1 286 ? -14.977 25.859 -4.477 1 69.31 286 ALA B N 1
ATOM 6014 C CA . ALA B 1 286 ? -16.391 25.5 -4.465 1 69.31 286 ALA B CA 1
ATOM 6015 C C . ALA B 1 286 ? -16.672 24.375 -3.48 1 69.31 286 ALA B C 1
ATOM 6017 O O . ALA B 1 286 ? -15.914 23.406 -3.412 1 69.31 286 ALA B O 1
ATOM 6018 N N . LYS B 1 287 ? -17.703 24.656 -2.592 1 61.81 287 LYS B N 1
ATOM 6019 C CA . LYS B 1 287 ? -18.062 23.672 -1.573 1 61.81 287 LYS B CA 1
ATOM 6020 C C . LYS B 1 287 ? -18.719 22.438 -2.201 1 61.81 287 LYS B C 1
ATOM 6022 O O . LYS B 1 287 ? -18.516 21.312 -1.729 1 61.81 287 LYS B O 1
ATOM 6027 N N . PHE B 1 288 ? -19.859 22.734 -3.047 1 54.44 288 PHE B N 1
ATOM 6028 C CA . PHE B 1 288 ? -20.719 21.656 -3.541 1 54.44 288 PHE B CA 1
ATOM 6029 C C . PHE B 1 288 ? -20.375 21.312 -4.984 1 54.44 288 PHE B C 1
ATOM 6031 O O . PHE B 1 288 ? -19.984 22.188 -5.758 1 54.44 288 PHE B O 1
ATOM 6038 N N . VAL B 1 289 ? -19.828 20.031 -5.215 1 50.28 289 VAL B N 1
ATOM 6039 C CA . VAL B 1 289 ? -19.875 19.609 -6.609 1 50.28 289 VAL B CA 1
ATOM 6040 C C . VAL B 1 289 ? -21.266 19.078 -6.941 1 50.28 289 VAL B C 1
ATOM 6042 O O . VAL B 1 289 ? -21.922 18.453 -6.094 1 50.28 289 VAL B O 1
ATOM 6045 N N . LYS B 1 290 ? -21.984 19.688 -7.832 1 46.06 290 LYS B N 1
ATOM 6046 C CA . LYS B 1 290 ? -23.297 19.219 -8.242 1 46.06 290 LYS B CA 1
ATOM 6047 C C . LYS B 1 290 ? -23.406 17.703 -8.117 1 46.06 290 LYS B C 1
ATOM 6049 O O . LYS B 1 290 ? -22.406 17 -8.188 1 46.06 290 LYS B O 1
ATOM 6054 N N . GLU B 1 291 ? -24.594 17.172 -7.641 1 45.91 291 GLU B N 1
ATOM 6055 C CA . GLU B 1 291 ? -25.094 15.82 -7.465 1 45.91 291 GLU B CA 1
ATOM 6056 C C . GLU B 1 291 ? -24.453 14.859 -8.453 1 45.91 291 GLU B C 1
ATOM 6058 O O . GLU B 1 291 ? -24.297 13.664 -8.172 1 45.91 291 GLU B O 1
ATOM 6063 N N . THR B 1 292 ? -24.344 15.344 -9.648 1 42.81 292 THR B N 1
ATOM 6064 C CA . THR B 1 292 ? -23.922 14.398 -10.68 1 42.81 292 THR B CA 1
ATOM 6065 C C . THR B 1 292 ? -22.531 13.852 -10.367 1 42.81 292 THR B C 1
ATOM 6067 O O . THR B 1 292 ? -22.078 12.898 -11.008 1 42.81 292 THR B O 1
ATOM 6070 N N . ASN B 1 293 ? -21.859 14.523 -9.469 1 45.94 293 ASN B N 1
ATOM 6071 C CA . ASN B 1 293 ? -20.469 14.125 -9.352 1 45.94 293 ASN B CA 1
ATOM 6072 C C . ASN B 1 293 ? -20.266 13.148 -8.203 1 45.94 293 ASN B C 1
ATOM 6074 O O . ASN B 1 293 ? -20.578 13.453 -7.055 1 45.94 293 ASN B O 1
ATOM 6078 N N . ILE B 1 294 ? -20.5 11.914 -8.508 1 48.28 294 ILE B N 1
ATOM 6079 C CA . ILE B 1 294 ? -20.219 10.859 -7.543 1 48.28 294 ILE B CA 1
ATOM 6080 C C . ILE B 1 294 ? -18.984 11.227 -6.719 1 48.28 294 ILE B C 1
ATOM 6082 O O . ILE B 1 294 ? -17.922 11.484 -7.273 1 48.28 294 ILE B O 1
ATOM 6086 N N . ASN B 1 295 ? -19.219 11.617 -5.5 1 57.78 295 ASN B N 1
ATOM 6087 C CA . ASN B 1 295 ? -18.141 11.789 -4.531 1 57.78 295 ASN B CA 1
ATOM 6088 C C . ASN B 1 295 ? -17.266 10.555 -4.445 1 57.78 295 ASN B C 1
ATOM 6090 O O . ASN B 1 295 ? -17.75 9.445 -4.215 1 57.78 295 ASN B O 1
ATOM 6094 N N . SER B 1 296 ? -16 10.688 -4.875 1 60.34 296 SER B N 1
ATOM 6095 C CA . SER B 1 296 ? -15.047 9.594 -4.93 1 60.34 296 SER B CA 1
ATOM 6096 C C . SER B 1 296 ? -15.039 8.797 -3.629 1 60.34 296 SER B C 1
ATOM 6098 O O . SER B 1 296 ? -14.672 7.617 -3.617 1 60.34 296 SER B O 1
ATOM 6100 N N . TRP B 1 297 ? -15.617 9.391 -2.568 1 64.44 297 TRP B N 1
ATOM 6101 C CA . TRP B 1 297 ? -15.602 8.742 -1.263 1 64.44 297 TRP B CA 1
ATOM 6102 C C . TRP B 1 297 ? -16.641 7.625 -1.196 1 64.44 297 TRP B C 1
ATOM 6104 O O . TRP B 1 297 ? -16.562 6.75 -0.33 1 64.44 297 TRP B O 1
ATOM 6114 N N . LYS B 1 298 ? -17.531 7.684 -2.109 1 69.88 298 LYS B N 1
ATOM 6115 C CA . LYS B 1 298 ? -18.578 6.66 -2.096 1 69.88 298 LYS B CA 1
ATOM 6116 C C . LYS B 1 298 ? -18.422 5.711 -3.281 1 69.88 298 LYS B C 1
ATOM 6118 O O . LYS B 1 298 ? -19.281 4.852 -3.508 1 69.88 298 LYS B O 1
ATOM 6123 N N . MET B 1 299 ? -17.344 5.879 -3.945 1 78.44 299 MET B N 1
ATOM 6124 C CA . MET B 1 299 ? -17.141 5.035 -5.117 1 78.44 299 MET B CA 1
ATOM 6125 C C . MET B 1 299 ? -16.766 3.613 -4.707 1 78.44 299 MET B C 1
ATOM 6127 O O . MET B 1 299 ? -15.977 3.416 -3.779 1 78.44 299 MET B O 1
ATOM 6131 N N . THR B 1 300 ? -17.453 2.727 -5.324 1 86.44 300 THR B N 1
ATOM 6132 C CA . THR B 1 300 ? -17.109 1.316 -5.184 1 86.44 300 THR B CA 1
ATOM 6133 C C . THR B 1 300 ? -16.234 0.855 -6.344 1 86.44 300 THR B C 1
ATOM 6135 O O . THR B 1 300 ? -15.922 1.639 -7.242 1 86.44 300 THR B O 1
ATOM 6138 N N . ILE B 1 301 ? -15.859 -0.403 -6.285 1 91.12 301 ILE B N 1
ATOM 6139 C CA . ILE B 1 301 ? -14.984 -0.93 -7.328 1 91.12 301 ILE B CA 1
ATOM 6140 C C . ILE B 1 301 ? -15.664 -0.79 -8.688 1 91.12 301 ILE B C 1
ATOM 6142 O O . ILE B 1 301 ? -14.992 -0.582 -9.703 1 91.12 301 ILE B O 1
ATOM 6146 N N . GLU B 1 302 ? -16.969 -0.773 -8.75 1 89.88 302 GLU B N 1
ATOM 6147 C CA . GLU B 1 302 ? -17.734 -0.722 -9.992 1 89.88 302 GLU B CA 1
ATOM 6148 C C . GLU B 1 302 ? -17.625 0.656 -10.648 1 89.88 302 GLU B C 1
ATOM 6150 O O . GLU B 1 302 ? -17.828 0.794 -11.852 1 89.88 302 GLU B O 1
ATOM 6155 N N . ASP B 1 303 ? -17.203 1.641 -9.836 1 87.94 303 ASP B N 1
ATOM 6156 C CA . ASP B 1 303 ? -17.203 3.023 -10.312 1 87.94 303 ASP B CA 1
ATOM 6157 C C . ASP B 1 303 ? -15.82 3.424 -10.812 1 87.94 303 ASP B C 1
ATOM 6159 O O . ASP B 1 303 ? -15.672 4.453 -11.477 1 87.94 303 ASP B O 1
ATOM 6163 N N . LEU B 1 304 ? -14.93 2.596 -10.609 1 90.19 304 LEU B N 1
ATOM 6164 C CA . LEU B 1 304 ? -13.547 2.975 -10.883 1 90.19 304 LEU B CA 1
ATOM 6165 C C . LEU B 1 304 ? -13.242 2.904 -12.375 1 90.19 304 LEU B C 1
ATOM 6167 O O . LEU B 1 304 ? -13.82 2.084 -13.094 1 90.19 304 LEU B O 1
ATOM 6171 N N . ASN B 1 305 ? -12.422 3.824 -12.828 1 91.88 305 ASN B N 1
ATOM 6172 C CA . ASN B 1 305 ? -11.898 3.76 -14.188 1 91.88 305 ASN B CA 1
ATOM 6173 C C . ASN B 1 305 ? -10.383 3.979 -14.211 1 91.88 305 ASN B C 1
ATOM 6175 O O . ASN B 1 305 ? -9.805 4.445 -13.227 1 91.88 305 ASN B O 1
ATOM 6179 N N . GLN B 1 306 ? -9.797 3.59 -15.312 1 94.19 306 GLN B N 1
ATOM 6180 C CA . GLN B 1 306 ? -8.344 3.568 -15.422 1 94.19 306 GLN B CA 1
ATOM 6181 C C . GLN B 1 306 ? -7.754 4.961 -15.211 1 94.19 306 GLN B C 1
ATOM 6183 O O . GLN B 1 306 ? -6.781 5.129 -14.477 1 94.19 306 GLN B O 1
ATOM 6188 N N . LYS B 1 307 ? -8.305 5.922 -15.867 1 91.06 307 LYS B N 1
ATOM 6189 C CA . LYS B 1 307 ? -7.777 7.285 -15.812 1 91.06 307 LYS B CA 1
ATOM 6190 C C . LYS B 1 307 ? -7.77 7.812 -14.383 1 91.06 307 LYS B C 1
ATOM 6192 O O . LYS B 1 307 ? -6.762 8.352 -13.922 1 91.06 307 LYS B O 1
ATOM 6197 N N . GLU B 1 308 ? -8.836 7.664 -13.703 1 88.44 308 GLU B N 1
ATOM 6198 C CA . GLU B 1 308 ? -8.945 8.133 -12.328 1 88.44 308 GLU B CA 1
ATOM 6199 C C . GLU B 1 308 ? -7.977 7.391 -11.414 1 88.44 308 GLU B C 1
ATOM 6201 O O . GLU B 1 308 ? -7.336 8 -10.547 1 88.44 308 GLU B O 1
ATOM 6206 N N . MET B 1 309 ? -7.91 6.125 -11.578 1 93.38 309 MET B N 1
ATOM 6207 C CA . MET B 1 309 ? -7.004 5.34 -10.742 1 93.38 309 MET B CA 1
ATOM 6208 C C . MET B 1 309 ? -5.559 5.781 -10.945 1 93.38 309 MET B C 1
ATOM 6210 O O . MET B 1 309 ? -4.816 5.953 -9.977 1 93.38 309 MET B O 1
ATOM 6214 N N . GLU B 1 310 ? -5.188 5.961 -12.18 1 94.19 310 GLU B N 1
ATOM 6215 C CA . GLU B 1 310 ? -3.826 6.387 -12.484 1 94.19 310 GLU B CA 1
ATOM 6216 C C . GLU B 1 310 ? -3.543 7.777 -11.922 1 94.19 310 GLU B C 1
ATOM 6218 O O . GLU B 1 310 ? -2.457 8.031 -11.391 1 94.19 310 GLU B O 1
ATOM 6223 N N . GLU B 1 311 ? -4.48 8.625 -12.031 1 92.69 311 GLU B N 1
ATOM 6224 C CA . GLU B 1 311 ? -4.34 9.977 -11.5 1 92.69 311 GLU B CA 1
ATOM 6225 C C . GLU B 1 311 ? -4.137 9.961 -9.992 1 92.69 311 GLU B C 1
ATOM 6227 O O . GLU B 1 311 ? -3.223 10.609 -9.477 1 92.69 311 GLU B O 1
ATOM 6232 N N . VAL B 1 312 ? -4.98 9.25 -9.281 1 92.94 312 VAL B N 1
ATOM 6233 C CA . VAL B 1 312 ? -4.949 9.203 -7.828 1 92.94 312 VAL B CA 1
ATOM 6234 C C . VAL B 1 312 ? -3.615 8.617 -7.359 1 92.94 312 VAL B C 1
ATOM 6236 O O . VAL B 1 312 ? -2.979 9.156 -6.453 1 92.94 312 VAL B O 1
ATOM 6239 N N . ILE B 1 313 ? -3.182 7.609 -8.008 1 95.5 313 ILE B N 1
ATOM 6240 C CA . ILE B 1 313 ? -1.945 6.953 -7.59 1 95.5 313 ILE B CA 1
ATOM 6241 C C . ILE B 1 313 ? -0.749 7.824 -7.965 1 95.5 313 ILE B C 1
ATOM 6243 O O . ILE B 1 313 ? 0.217 7.922 -7.207 1 95.5 313 ILE B O 1
ATOM 6247 N N . ARG B 1 314 ? -0.811 8.461 -9.125 1 96.25 314 ARG B N 1
ATOM 6248 C CA . ARG B 1 314 ? 0.264 9.359 -9.555 1 96.25 314 ARG B CA 1
ATOM 6249 C C . ARG B 1 314 ? 0.471 10.477 -8.539 1 96.25 314 ARG B C 1
ATOM 6251 O O . ARG B 1 314 ? 1.592 10.711 -8.078 1 96.25 314 ARG B O 1
ATOM 6258 N N . ILE B 1 315 ? -0.562 11.102 -8.148 1 95.5 315 ILE B N 1
ATOM 6259 C CA . ILE B 1 315 ? -0.498 12.289 -7.297 1 95.5 315 ILE B CA 1
ATOM 6260 C C . ILE B 1 315 ? -0.099 11.883 -5.879 1 95.5 315 ILE B C 1
ATOM 6262 O O . ILE B 1 315 ? 0.739 12.531 -5.254 1 95.5 315 ILE B O 1
ATOM 6266 N N . ASN B 1 316 ? -0.654 10.766 -5.422 1 95.62 316 ASN B N 1
ATOM 6267 C CA . ASN B 1 316 ? -0.53 10.445 -4 1 95.62 316 ASN B CA 1
ATOM 6268 C C . ASN B 1 316 ? 0.69 9.57 -3.725 1 95.62 316 ASN B C 1
ATOM 6270 O O . ASN B 1 316 ? 1.128 9.453 -2.58 1 95.62 316 ASN B O 1
ATOM 6274 N N . SER B 1 317 ? 1.221 8.953 -4.762 1 96.56 317 SER B N 1
ATOM 6275 C CA . SER B 1 317 ? 2.273 7.984 -4.473 1 96.56 317 SER B CA 1
ATOM 6276 C C . SER B 1 317 ? 3.48 8.195 -5.383 1 96.56 317 SER B C 1
ATOM 6278 O O . SER B 1 317 ? 4.613 8.281 -4.91 1 96.56 317 SER B O 1
ATOM 6280 N N . ILE B 1 318 ? 3.291 8.328 -6.633 1 97.31 318 ILE B N 1
ATOM 6281 C CA . ILE B 1 318 ? 4.395 8.422 -7.586 1 97.31 318 ILE B CA 1
ATOM 6282 C C . ILE B 1 318 ? 5.074 9.781 -7.457 1 97.31 318 ILE B C 1
ATOM 6284 O O . ILE B 1 318 ? 6.301 9.867 -7.383 1 97.31 318 ILE B O 1
ATOM 6288 N N . ALA B 1 319 ? 4.285 10.812 -7.398 1 98 319 ALA B N 1
ATOM 6289 C CA . ALA B 1 319 ? 4.816 12.172 -7.336 1 98 319 ALA B CA 1
ATOM 6290 C C . ALA B 1 319 ? 5.691 12.367 -6.102 1 98 319 ALA B C 1
ATOM 6292 O O . ALA B 1 319 ? 6.828 12.836 -6.203 1 98 319 ALA B O 1
ATOM 6293 N N . PRO B 1 320 ? 5.207 11.977 -4.934 1 98.06 320 PRO B N 1
ATOM 6294 C CA . PRO B 1 320 ? 6.086 12.148 -3.773 1 98.06 320 PRO B CA 1
ATOM 6295 C C . PRO B 1 320 ? 7.383 11.344 -3.893 1 98.06 320 PRO B C 1
ATOM 6297 O O . PRO B 1 320 ? 8.422 11.773 -3.396 1 98.06 320 PRO B O 1
ATOM 6300 N N . THR B 1 321 ? 7.348 10.195 -4.512 1 98.06 321 THR B N 1
ATOM 6301 C CA . THR B 1 321 ? 8.539 9.383 -4.703 1 98.06 321 THR B CA 1
ATOM 6302 C C . THR B 1 321 ? 9.547 10.094 -5.598 1 98.06 321 THR B C 1
ATOM 6304 O O . THR B 1 321 ? 10.711 10.25 -5.227 1 98.06 321 THR B O 1
ATOM 6307 N N . LEU B 1 322 ? 9.086 10.578 -6.691 1 98.06 322 LEU B N 1
ATOM 6308 C CA . LEU B 1 322 ? 9.961 11.234 -7.66 1 98.06 322 LEU B CA 1
ATOM 6309 C C . LEU B 1 322 ? 10.508 12.547 -7.105 1 98.06 322 LEU B C 1
ATOM 6311 O O . LEU B 1 322 ? 11.664 12.891 -7.344 1 98.06 322 LEU B O 1
ATOM 6315 N N . LEU B 1 323 ? 9.672 13.227 -6.418 1 98.38 323 LEU B N 1
ATOM 6316 C CA . LEU B 1 323 ? 10.117 14.492 -5.848 1 98.38 323 LEU B CA 1
ATOM 6317 C C . LEU B 1 323 ? 11.172 14.258 -4.773 1 98.38 323 LEU B C 1
ATOM 6319 O O . LEU B 1 323 ? 12.156 15 -4.688 1 98.38 323 LEU B O 1
ATOM 6323 N N . THR B 1 324 ? 10.938 13.25 -3.922 1 98.25 324 THR B N 1
ATOM 6324 C CA . THR B 1 324 ? 11.938 12.891 -2.92 1 98.25 324 THR B CA 1
ATOM 6325 C C . THR B 1 324 ? 13.281 12.594 -3.58 1 98.25 324 THR B C 1
ATOM 6327 O O . THR B 1 324 ? 14.312 13.117 -3.154 1 98.25 324 THR B O 1
ATOM 6330 N N . LYS B 1 325 ? 13.211 11.828 -4.629 1 97.19 325 LYS B N 1
ATOM 6331 C CA . LYS B 1 325 ? 14.406 11.508 -5.395 1 97.19 325 LYS B CA 1
ATOM 6332 C C . LYS B 1 325 ? 15.156 12.773 -5.793 1 97.19 325 LYS B C 1
ATOM 6334 O O . LYS B 1 325 ? 16.359 12.883 -5.57 1 97.19 325 LYS B O 1
ATOM 6339 N N . VAL B 1 326 ? 14.461 13.719 -6.312 1 98 326 VAL B N 1
ATOM 6340 C CA . VAL B 1 326 ? 15.047 14.93 -6.887 1 98 326 VAL B CA 1
ATOM 6341 C C . VAL B 1 326 ? 15.578 15.828 -5.773 1 98 326 VAL B C 1
ATOM 6343 O O . VAL B 1 326 ? 16.578 16.531 -5.953 1 98 326 VAL B O 1
ATOM 6346 N N . LEU B 1 327 ? 15 15.766 -4.57 1 98.5 327 LEU B N 1
ATOM 6347 C CA . LEU B 1 327 ? 15.312 16.703 -3.506 1 98.5 327 LEU B CA 1
ATOM 6348 C C . LEU B 1 327 ? 16.406 16.172 -2.598 1 98.5 327 LEU B C 1
ATOM 6350 O O . LEU B 1 327 ? 17 16.906 -1.807 1 98.5 327 LEU B O 1
ATOM 6354 N N . ILE B 1 328 ? 16.719 14.875 -2.658 1 98 328 ILE B N 1
ATOM 6355 C CA . ILE B 1 328 ? 17.672 14.219 -1.762 1 98 328 ILE B CA 1
ATOM 6356 C C . ILE B 1 328 ? 19 14.969 -1.788 1 98 328 ILE B C 1
ATOM 6358 O O . ILE B 1 328 ? 19.562 15.281 -0.738 1 98 328 ILE B O 1
ATOM 6362 N N . PRO B 1 329 ? 19.547 15.383 -2.982 1 98.12 329 PRO B N 1
ATOM 6363 C CA . PRO B 1 329 ? 20.828 16.094 -2.984 1 98.12 329 PRO B CA 1
ATOM 6364 C C . PRO B 1 329 ? 20.766 17.406 -2.186 1 98.12 329 PRO B C 1
ATOM 6366 O O . PRO B 1 329 ? 21.75 17.766 -1.527 1 98.12 329 PRO B O 1
ATOM 6369 N N . LEU B 1 330 ? 19.688 18.125 -2.213 1 98.75 330 LEU B N 1
ATOM 6370 C CA . LEU B 1 330 ? 19.547 19.375 -1.464 1 98.75 330 LEU B CA 1
ATOM 6371 C C . LEU B 1 330 ? 19.391 19.094 0.027 1 98.75 330 LEU B C 1
ATOM 6373 O O . LEU B 1 330 ? 19.922 19.844 0.859 1 98.75 330 LEU B O 1
ATOM 6377 N N . LEU B 1 331 ? 18.656 18.031 0.388 1 98.75 331 LEU B N 1
ATOM 6378 C CA . LEU B 1 331 ? 18.469 17.625 1.779 1 98.75 331 LEU B CA 1
ATOM 6379 C C . LEU B 1 331 ? 19.781 17.172 2.398 1 98.75 331 LEU B C 1
ATOM 6381 O O . LEU B 1 331 ? 20.031 17.406 3.582 1 98.75 331 LEU B O 1
ATOM 6385 N N . LYS B 1 332 ? 20.625 16.562 1.601 1 98.5 332 LYS B N 1
ATOM 6386 C CA . LYS B 1 332 ? 21.922 16.078 2.072 1 98.5 332 LYS B CA 1
ATOM 6387 C C . LYS B 1 332 ? 22.828 17.25 2.482 1 98.5 332 LYS B C 1
ATOM 6389 O O . LYS B 1 332 ? 23.75 17.078 3.287 1 98.5 332 LYS B O 1
ATOM 6394 N N . LYS B 1 333 ? 22.562 18.391 1.973 1 98.56 333 LYS B N 1
ATOM 6395 C CA . LYS B 1 333 ? 23.375 19.562 2.25 1 98.56 333 LYS B CA 1
ATOM 6396 C C . LYS B 1 333 ? 22.938 20.25 3.539 1 98.56 333 LYS B C 1
ATOM 6398 O O . LYS B 1 333 ? 23.578 21.203 3.986 1 98.56 333 LYS B O 1
ATOM 6403 N N . SER B 1 334 ? 21.875 19.828 4.156 1 98.5 334 SER B N 1
ATOM 6404 C CA . SER B 1 334 ? 21.391 20.422 5.402 1 98.5 334 SER B CA 1
ATOM 6405 C C . SER B 1 334 ? 22.422 20.25 6.523 1 98.5 334 SER B C 1
ATOM 6407 O O . SER B 1 334 ? 23.031 19.188 6.652 1 98.5 334 SER B O 1
ATOM 6409 N N . THR B 1 335 ? 22.531 21.281 7.34 1 97.44 335 THR B N 1
ATOM 6410 C CA . THR B 1 335 ? 23.453 21.234 8.469 1 97.44 335 THR B CA 1
ATOM 6411 C C . THR B 1 335 ? 22.719 20.797 9.742 1 97.44 335 THR B C 1
ATOM 6413 O O . THR B 1 335 ? 23.344 20.625 10.789 1 97.44 335 THR B O 1
ATOM 6416 N N . ILE B 1 336 ? 21.438 20.656 9.711 1 97.75 336 ILE B N 1
ATOM 6417 C CA . ILE B 1 336 ? 20.625 20.094 10.781 1 97.75 336 ILE B CA 1
ATOM 6418 C C . ILE B 1 336 ? 19.875 18.859 10.273 1 97.75 336 ILE B C 1
ATOM 6420 O O . ILE B 1 336 ? 19.922 18.547 9.086 1 97.75 336 ILE B O 1
ATOM 6424 N N . ARG B 1 337 ? 19.281 18.156 11.141 1 98 337 ARG B N 1
ATOM 6425 C CA . ARG B 1 337 ? 18.531 16.969 10.727 1 98 337 ARG B CA 1
ATOM 6426 C C . ARG B 1 337 ? 17.422 17.344 9.75 1 98 337 ARG B C 1
ATOM 6428 O O . ARG B 1 337 ? 16.516 18.125 10.086 1 98 337 ARG B O 1
ATOM 6435 N N . PRO B 1 338 ? 17.5 16.859 8.586 1 98.62 338 PRO B N 1
ATOM 6436 C CA . PRO B 1 338 ? 16.406 17.141 7.645 1 98.62 338 PRO B CA 1
ATOM 6437 C C . PRO B 1 338 ? 15.188 16.25 7.875 1 98.62 338 PRO B C 1
ATOM 6439 O O . PRO B 1 338 ? 15.336 15.086 8.273 1 98.62 338 PRO B O 1
ATOM 6442 N N . TYR B 1 339 ? 14.008 16.797 7.664 1 98.81 339 TYR B N 1
ATOM 6443 C CA . TYR B 1 339 ? 12.758 16.078 7.844 1 98.81 339 TYR B CA 1
ATOM 6444 C C . TYR B 1 339 ? 12.039 15.883 6.508 1 98.81 339 TYR B C 1
ATOM 6446 O O . TYR B 1 339 ? 11.938 16.828 5.715 1 98.81 339 TYR B O 1
ATOM 6454 N N . ILE B 1 340 ? 11.688 14.68 6.203 1 98.81 340 ILE B N 1
ATOM 6455 C CA . ILE B 1 340 ? 10.75 14.336 5.145 1 98.81 340 ILE B CA 1
ATOM 6456 C C . ILE B 1 340 ? 9.445 13.828 5.754 1 98.81 340 ILE B C 1
ATOM 6458 O O . ILE B 1 340 ? 9.422 12.797 6.422 1 98.81 340 ILE B O 1
ATOM 6462 N N . ILE B 1 341 ? 8.352 14.555 5.559 1 98.69 341 ILE B N 1
ATOM 6463 C CA . ILE B 1 341 ? 7.082 14.172 6.172 1 98.69 341 ILE B CA 1
ATOM 6464 C C . ILE B 1 341 ? 6.012 14.016 5.094 1 98.69 341 ILE B C 1
ATOM 6466 O O . ILE B 1 341 ? 5.738 14.953 4.344 1 98.69 341 ILE B O 1
ATOM 6470 N N . PHE B 1 342 ? 5.5 12.812 5.012 1 98.31 342 PHE B N 1
ATOM 6471 C CA . PHE B 1 342 ? 4.363 12.539 4.141 1 98.31 342 PHE B CA 1
ATOM 6472 C C . PHE B 1 342 ? 3.061 12.539 4.93 1 98.31 342 PHE B C 1
ATOM 6474 O O . PHE B 1 342 ? 3.027 12.109 6.086 1 98.31 342 PHE B O 1
ATOM 6481 N N . VAL B 1 343 ? 2.025 13.07 4.285 1 96.88 343 VAL B N 1
ATOM 6482 C CA . VAL B 1 343 ? 0.707 13.031 4.91 1 96.88 343 VAL B CA 1
ATOM 6483 C C . VAL B 1 343 ? 0.011 11.719 4.551 1 96.88 343 VAL B C 1
ATOM 6485 O O . VAL B 1 343 ? -0.439 11.531 3.418 1 96.88 343 VAL B O 1
ATOM 6488 N N . HIS B 1 344 ? -0.006 10.867 5.512 1 94.25 344 HIS B N 1
ATOM 6489 C CA . HIS B 1 344 ? -0.708 9.594 5.402 1 94.25 344 HIS B CA 1
ATOM 6490 C C . HIS B 1 344 ? -2.189 9.758 5.73 1 94.25 344 HIS B C 1
ATOM 6492 O O . HIS B 1 344 ? -2.727 10.867 5.68 1 94.25 344 HIS B O 1
ATOM 6498 N N . ALA B 1 345 ? -2.934 8.742 5.844 1 90.06 345 ALA B N 1
ATOM 6499 C CA . ALA B 1 345 ? -4.332 8.664 6.262 1 90.06 345 ALA B CA 1
ATOM 6500 C C . ALA B 1 345 ? -4.699 7.246 6.691 1 90.06 345 ALA B C 1
ATOM 6502 O O . ALA B 1 345 ? -3.945 6.301 6.453 1 90.06 345 ALA B O 1
ATOM 6503 N N . ARG B 1 346 ? -5.848 7.211 7.336 1 85.38 346 ARG B N 1
ATOM 6504 C CA . ARG B 1 346 ? -6.352 5.898 7.734 1 85.38 346 ARG B CA 1
ATOM 6505 C C . ARG B 1 346 ? -6.531 4.988 6.523 1 85.38 346 ARG B C 1
ATOM 6507 O O . ARG B 1 346 ? -6.391 3.77 6.633 1 85.38 346 ARG B O 1
ATOM 6514 N N . GLU B 1 347 ? -6.762 5.582 5.453 1 86.56 347 GLU B N 1
ATOM 6515 C CA . GLU B 1 347 ? -6.996 4.844 4.215 1 86.56 347 GLU B CA 1
ATOM 6516 C C . GLU B 1 347 ? -5.805 3.961 3.863 1 86.56 347 GLU B C 1
ATOM 6518 O O . GLU B 1 347 ? -5.969 2.891 3.273 1 86.56 347 GLU B O 1
ATOM 6523 N N . GLY B 1 348 ? -4.637 4.305 4.246 1 90.81 348 GLY B N 1
ATOM 6524 C CA . GLY B 1 348 ? -3.457 3.549 3.857 1 90.81 348 GLY B CA 1
ATOM 6525 C C . GLY B 1 348 ? -3.045 2.514 4.887 1 90.81 348 GLY B C 1
ATOM 6526 O O . GLY B 1 348 ? -2.057 1.804 4.699 1 90.81 348 GLY B O 1
ATOM 6527 N N . ILE B 1 349 ? -3.822 2.453 5.926 1 88.38 349 ILE B N 1
ATOM 6528 C CA . ILE B 1 349 ? -3.455 1.594 7.043 1 88.38 349 ILE B CA 1
ATOM 6529 C C . ILE B 1 349 ? -4.207 0.269 6.949 1 88.38 349 ILE B C 1
ATOM 6531 O O . ILE B 1 349 ? -5.41 0.25 6.676 1 88.38 349 ILE B O 1
ATOM 6535 N N . PHE B 1 350 ? -3.535 -0.834 7.195 1 87.88 350 PHE B N 1
ATOM 6536 C CA . PHE B 1 350 ? -4.121 -2.156 7.004 1 87.88 350 PHE B CA 1
ATOM 6537 C C . PHE B 1 350 ? -4.863 -2.607 8.258 1 87.88 350 PHE B C 1
ATOM 6539 O O . PHE B 1 350 ? -5.758 -3.451 8.18 1 87.88 350 PHE B O 1
ATOM 6546 N N . HIS B 1 351 ? -4.523 -2.119 9.375 1 79.38 351 HIS B N 1
ATOM 6547 C CA . HIS B 1 351 ? -5.102 -2.594 10.625 1 79.38 351 HIS B CA 1
ATOM 6548 C C . HIS B 1 351 ? -6.316 -1.763 11.023 1 79.38 351 HIS B C 1
ATOM 6550 O O . HIS B 1 351 ? -6.496 -1.437 12.195 1 79.38 351 HIS B O 1
ATOM 6556 N N . CYS B 1 352 ? -7.047 -1.32 10.07 1 77.12 352 CYS B N 1
ATOM 6557 C CA . CYS B 1 352 ? -8.305 -0.621 10.297 1 77.12 352 CYS B CA 1
ATOM 6558 C C . CYS B 1 352 ? -9.414 -1.189 9.414 1 77.12 352 CYS B C 1
ATOM 6560 O O . CYS B 1 352 ? -9.133 -1.851 8.414 1 77.12 352 CYS B O 1
ATOM 6562 N N . GLN B 1 353 ? -10.539 -0.973 9.922 1 75.25 353 GLN B N 1
ATOM 6563 C CA . GLN B 1 353 ? -11.672 -1.473 9.156 1 75.25 353 GLN B CA 1
ATOM 6564 C C . GLN B 1 353 ? -11.781 -0.764 7.809 1 75.25 353 GLN B C 1
ATOM 6566 O O . GLN B 1 353 ? -11.695 0.463 7.738 1 75.25 353 GLN B O 1
ATOM 6571 N N . LYS B 1 354 ? -11.859 -1.585 6.84 1 82.25 354 LYS B N 1
ATOM 6572 C CA . LYS B 1 354 ? -12.039 -1.065 5.484 1 82.25 354 LYS B CA 1
ATOM 6573 C C . LYS B 1 354 ? -13.461 -1.287 4.992 1 82.25 354 LYS B C 1
ATOM 6575 O O . LYS B 1 354 ? -14.211 -2.066 5.582 1 82.25 354 LYS B O 1
ATOM 6580 N N . SER B 1 355 ? -13.812 -0.386 4.055 1 77.56 355 SER B N 1
ATOM 6581 C CA . SER B 1 355 ? -15.109 -0.537 3.4 1 77.56 355 SER B CA 1
ATOM 6582 C C . SER B 1 355 ? -14.945 -0.739 1.897 1 77.56 355 SER B C 1
ATOM 6584 O O . SER B 1 355 ? -13.828 -0.757 1.385 1 77.56 355 SER B O 1
ATOM 6586 N N . LYS B 1 356 ? -16.078 -0.908 1.264 1 84.81 356 LYS B N 1
ATOM 6587 C CA . LYS B 1 356 ? -16.125 -1.098 -0.184 1 84.81 356 LYS B CA 1
ATOM 6588 C C . LYS B 1 356 ? -15.883 0.22 -0.917 1 84.81 356 LYS B C 1
ATOM 6590 O O . LYS B 1 356 ? -15.766 0.242 -2.145 1 84.81 356 LYS B O 1
ATOM 6595 N N . PHE B 1 357 ? -15.648 1.238 -0.149 1 81.25 357 PHE B N 1
ATOM 6596 C CA . PHE B 1 357 ? -15.633 2.551 -0.783 1 81.25 357 PHE B CA 1
ATOM 6597 C C . PHE B 1 357 ? -14.203 3.055 -0.941 1 81.25 357 PHE B C 1
ATOM 6599 O O . PHE B 1 357 ? -13.328 2.729 -0.133 1 81.25 357 PHE B O 1
ATOM 6606 N N . HIS B 1 358 ? -13.961 3.824 -1.976 1 86.44 358 HIS B N 1
ATOM 6607 C CA . HIS B 1 358 ? -12.742 4.555 -2.311 1 86.44 358 HIS B CA 1
ATOM 6608 C C . HIS B 1 358 ? -11.523 3.648 -2.246 1 86.44 358 HIS B C 1
ATOM 6610 O O . HIS B 1 358 ? -10.531 3.975 -1.581 1 86.44 358 HIS B O 1
ATOM 6616 N N . ILE B 1 359 ? -11.617 2.582 -2.881 1 91.88 359 ILE B N 1
ATOM 6617 C CA . ILE B 1 359 ? -10.57 1.567 -2.926 1 91.88 359 ILE B CA 1
ATOM 6618 C C . ILE B 1 359 ? -9.297 2.168 -3.518 1 91.88 359 ILE B C 1
ATOM 6620 O O . ILE B 1 359 ? -8.195 1.913 -3.023 1 91.88 359 ILE B O 1
ATOM 6624 N N . HIS B 1 360 ? -9.43 3.008 -4.52 1 92.25 360 HIS B N 1
ATOM 6625 C CA . HIS B 1 360 ? -8.266 3.576 -5.199 1 92.25 360 HIS B CA 1
ATOM 6626 C C . HIS B 1 360 ? -7.477 4.488 -4.27 1 92.25 360 HIS B C 1
ATOM 6628 O O . HIS B 1 360 ? -6.246 4.492 -4.297 1 92.25 360 HIS B O 1
ATOM 6634 N N . THR B 1 361 ? -8.203 5.238 -3.416 1 91.56 361 THR B N 1
ATOM 6635 C CA . THR B 1 361 ? -7.516 6.082 -2.445 1 91.56 361 THR B CA 1
ATOM 6636 C C . THR B 1 361 ? -6.809 5.23 -1.395 1 91.56 361 THR B C 1
ATOM 6638 O O . THR B 1 361 ? -5.676 5.527 -1.012 1 91.56 361 THR B O 1
ATOM 6641 N N . ASN B 1 362 ? -7.496 4.207 -0.933 1 93.44 362 ASN B N 1
ATOM 6642 C CA . ASN B 1 362 ? -6.863 3.277 -0.002 1 93.44 362 ASN B CA 1
ATOM 6643 C C . ASN B 1 362 ? -5.582 2.689 -0.581 1 93.44 362 ASN B C 1
ATOM 6645 O O . ASN B 1 362 ? -4.555 2.635 0.101 1 93.44 362 ASN B O 1
ATOM 6649 N N . MET B 1 363 ? -5.672 2.297 -1.764 1 96.31 363 MET B N 1
ATOM 6650 C CA . MET B 1 363 ? -4.531 1.7 -2.449 1 96.31 363 MET B CA 1
ATOM 6651 C C . MET B 1 363 ? -3.389 2.703 -2.58 1 96.31 363 MET B C 1
ATOM 6653 O O . MET B 1 363 ? -2.232 2.373 -2.311 1 96.31 363 MET B O 1
ATOM 6657 N N . ALA B 1 364 ? -3.682 3.91 -2.994 1 96.25 364 ALA B N 1
ATOM 6658 C CA . ALA B 1 364 ? -2.674 4.949 -3.176 1 96.25 364 ALA B CA 1
ATOM 6659 C C . ALA B 1 364 ? -1.986 5.285 -1.854 1 96.25 364 ALA B C 1
ATOM 6661 O O . ALA B 1 364 ? -0.764 5.441 -1.805 1 96.25 364 ALA B O 1
ATOM 6662 N N . LYS B 1 365 ? -2.77 5.391 -0.836 1 95.69 365 LYS B N 1
ATOM 6663 C CA . LYS B 1 365 ? -2.221 5.742 0.469 1 95.69 365 LYS B CA 1
ATOM 6664 C C . LYS B 1 365 ? -1.399 4.594 1.049 1 95.69 365 LYS B C 1
ATOM 6666 O O . LYS B 1 365 ? -0.41 4.824 1.748 1 95.69 365 LYS B O 1
ATOM 6671 N N . ALA B 1 366 ? -1.788 3.344 0.797 1 96.44 366 ALA B N 1
ATOM 6672 C CA . ALA B 1 366 ? -0.958 2.203 1.178 1 96.44 366 ALA B CA 1
ATOM 6673 C C . ALA B 1 366 ? 0.389 2.242 0.462 1 96.44 366 ALA B C 1
ATOM 6675 O O . ALA B 1 366 ? 1.428 1.954 1.062 1 96.44 366 ALA B O 1
ATOM 6676 N N . SER B 1 367 ? 0.333 2.529 -0.774 1 97.5 367 SER B N 1
ATOM 6677 C CA . SER B 1 367 ? 1.544 2.689 -1.571 1 97.5 367 SER B CA 1
ATOM 6678 C C . SER B 1 367 ? 2.451 3.766 -0.988 1 97.5 367 SER B C 1
ATOM 6680 O O . SER B 1 367 ? 3.66 3.561 -0.85 1 97.5 367 SER B O 1
ATOM 6682 N N . LEU B 1 368 ? 1.9 4.879 -0.59 1 97.5 368 LEU B N 1
ATOM 6683 C CA . LEU B 1 368 ? 2.648 5.973 0.024 1 97.5 368 LEU B CA 1
ATOM 6684 C C . LEU B 1 368 ? 3.258 5.531 1.352 1 97.5 368 LEU B C 1
ATOM 6686 O O . LEU B 1 368 ? 4.41 5.863 1.651 1 97.5 368 LEU B O 1
ATOM 6690 N N . ALA B 1 369 ? 2.504 4.855 2.125 1 96.31 369 ALA B N 1
ATOM 6691 C CA . ALA B 1 369 ? 3.016 4.352 3.396 1 96.31 369 ALA B CA 1
ATOM 6692 C C . ALA B 1 369 ? 4.227 3.445 3.182 1 96.31 369 ALA B C 1
ATOM 6694 O O . ALA B 1 369 ? 5.18 3.479 3.961 1 96.31 369 ALA B O 1
ATOM 6695 N N . MET B 1 370 ? 4.172 2.664 2.152 1 96.5 370 MET B N 1
ATOM 6696 C CA . MET B 1 370 ? 5.293 1.778 1.849 1 96.5 370 MET B CA 1
ATOM 6697 C C . MET B 1 370 ? 6.523 2.578 1.434 1 96.5 370 MET B C 1
ATOM 6699 O O . MET B 1 370 ? 7.648 2.219 1.783 1 96.5 370 MET B O 1
ATOM 6703 N N . LEU B 1 371 ? 6.336 3.648 0.675 1 97 371 LEU B N 1
ATOM 6704 C CA . LEU B 1 371 ? 7.449 4.547 0.381 1 97 371 LEU B CA 1
ATOM 6705 C C . LEU B 1 371 ? 8.125 5.012 1.666 1 97 371 LEU B C 1
ATOM 6707 O O . LEU B 1 371 ? 9.352 4.988 1.77 1 97 371 LEU B O 1
ATOM 6711 N N . THR B 1 372 ? 7.32 5.418 2.611 1 96.88 372 THR B N 1
ATOM 6712 C CA . THR B 1 372 ? 7.832 5.906 3.887 1 96.88 372 THR B CA 1
ATOM 6713 C C . THR B 1 372 ? 8.68 4.84 4.574 1 96.88 372 THR B C 1
ATOM 6715 O O . THR B 1 372 ? 9.789 5.121 5.039 1 96.88 372 THR B O 1
ATOM 6718 N N . LEU B 1 373 ? 8.141 3.645 4.574 1 95.62 373 LEU B N 1
ATOM 6719 C CA . LEU B 1 373 ? 8.859 2.533 5.188 1 95.62 373 LEU B CA 1
ATOM 6720 C C . LEU B 1 373 ? 10.188 2.297 4.488 1 95.62 373 LEU B C 1
ATOM 6722 O O . LEU B 1 373 ? 11.219 2.131 5.145 1 95.62 373 LEU B O 1
ATOM 6726 N N . CYS B 1 374 ? 10.18 2.283 3.195 1 94.94 374 CYS B N 1
ATOM 6727 C CA . CYS B 1 374 ? 11.398 2.035 2.43 1 94.94 374 CYS B CA 1
ATOM 6728 C C . CYS B 1 374 ? 12.422 3.145 2.652 1 94.94 374 CYS B C 1
ATOM 6730 O O . CYS B 1 374 ? 13.617 2.877 2.764 1 94.94 374 CYS B O 1
ATOM 6732 N N . LEU B 1 375 ? 11.977 4.352 2.73 1 96.31 375 LEU B N 1
ATOM 6733 C CA . LEU B 1 375 ? 12.883 5.469 2.967 1 96.31 375 LEU B CA 1
ATOM 6734 C C . LEU B 1 375 ? 13.508 5.379 4.355 1 96.31 375 LEU B C 1
ATOM 6736 O O . LEU B 1 375 ? 14.695 5.648 4.527 1 96.31 375 LEU B O 1
ATOM 6740 N N . CYS B 1 376 ? 12.695 5.035 5.312 1 95.25 376 CYS B N 1
ATOM 6741 C CA . CYS B 1 376 ? 13.219 4.836 6.656 1 95.25 376 CYS B CA 1
ATOM 6742 C C . CYS B 1 376 ? 14.312 3.766 6.664 1 95.25 376 CYS B C 1
ATOM 6744 O O . CYS B 1 376 ? 15.289 3.877 7.402 1 95.25 376 CYS B O 1
ATOM 6746 N N . SER B 1 377 ? 14.164 2.795 5.801 1 92.5 377 SER B N 1
ATOM 6747 C CA . SER B 1 377 ? 15.094 1.666 5.742 1 92.5 377 SER B CA 1
ATOM 6748 C C . SER B 1 377 ? 16.328 2.002 4.906 1 92.5 377 SER B C 1
ATOM 6750 O O . SER B 1 377 ? 17.297 1.245 4.895 1 92.5 377 SER B O 1
ATOM 6752 N N . SER B 1 378 ? 16.312 3.09 4.234 1 91.94 378 SER B N 1
ATOM 6753 C CA . SER B 1 378 ? 17.422 3.482 3.373 1 91.94 378 SER B CA 1
ATOM 6754 C C . SER B 1 378 ? 18.547 4.141 4.176 1 91.94 378 SER B C 1
ATOM 6756 O O . SER B 1 378 ? 19.672 4.281 3.684 1 91.94 378 SER B O 1
ATOM 6758 N N . HIS B 1 379 ? 18.328 4.59 5.309 1 91.12 379 HIS B N 1
ATOM 6759 C CA . HIS B 1 379 ? 19.312 5.176 6.215 1 91.12 379 HIS B CA 1
ATOM 6760 C C . HIS B 1 379 ? 20.062 6.328 5.551 1 91.12 379 HIS B C 1
ATOM 6762 O O . HIS B 1 379 ? 21.281 6.371 5.578 1 91.12 379 HIS B O 1
ATOM 6768 N N . LEU B 1 380 ? 19.266 7.184 4.977 1 95.25 380 LEU B N 1
ATOM 6769 C CA . LEU B 1 380 ? 19.828 8.367 4.344 1 95.25 380 LEU B CA 1
ATOM 6770 C C . LEU B 1 380 ? 20.5 9.273 5.379 1 95.25 380 LEU B C 1
ATOM 6772 O O . LEU B 1 380 ? 20 9.414 6.496 1 95.25 380 LEU B O 1
ATOM 6776 N N . LYS B 1 381 ? 21.656 9.883 4.949 1 97.62 381 LYS B N 1
ATOM 6777 C CA . LYS B 1 381 ? 22.391 10.812 5.805 1 97.62 381 LYS B CA 1
ATOM 6778 C C . LYS B 1 381 ? 22.812 12.055 5.027 1 97.62 381 LYS B C 1
ATOM 6780 O O . LYS B 1 381 ? 23 12 3.811 1 97.62 381 LYS B O 1
ATOM 6785 N N . THR B 1 382 ? 22.922 13.133 5.781 1 98.31 382 THR B N 1
ATOM 6786 C CA . THR B 1 382 ? 23.484 14.344 5.203 1 98.31 382 THR B CA 1
ATOM 6787 C C . THR B 1 382 ? 24.984 14.172 4.918 1 98.31 382 THR B C 1
ATOM 6789 O O . THR B 1 382 ? 25.578 13.172 5.332 1 98.31 382 THR B O 1
ATOM 6792 N N . GLU B 1 383 ? 25.453 15.164 4.188 1 97.75 383 GLU B N 1
ATOM 6793 C CA . GLU B 1 383 ? 26.875 15.164 3.873 1 97.75 383 GLU B CA 1
ATOM 6794 C C . GLU B 1 383 ? 27.719 15.203 5.145 1 97.75 383 GLU B C 1
ATOM 6796 O O . GLU B 1 383 ? 28.828 14.664 5.172 1 97.75 383 GLU B O 1
ATOM 6801 N N . ASN B 1 384 ? 27.203 15.695 6.215 1 97.06 384 ASN B N 1
ATOM 6802 C CA . ASN B 1 384 ? 27.906 15.781 7.488 1 97.06 384 ASN B CA 1
ATOM 6803 C C . ASN B 1 384 ? 27.578 14.594 8.391 1 97.06 384 ASN B C 1
ATOM 6805 O O . ASN B 1 384 ? 27.891 14.617 9.586 1 97.06 384 ASN B O 1
ATOM 6809 N N . GLY B 1 385 ? 26.797 13.711 7.918 1 97.44 385 GLY B N 1
ATOM 6810 C CA . GLY B 1 385 ? 26.578 12.453 8.617 1 97.44 385 GLY B CA 1
ATOM 6811 C C . GLY B 1 385 ? 25.344 12.461 9.5 1 97.44 385 GLY B C 1
ATOM 6812 O O . GLY B 1 385 ? 25.125 11.539 10.289 1 97.44 385 GLY B O 1
ATOM 6813 N N . ILE B 1 386 ? 24.547 13.438 9.398 1 97.88 386 ILE B N 1
ATOM 6814 C CA . ILE B 1 386 ? 23.328 13.523 10.195 1 97.88 386 ILE B CA 1
ATOM 6815 C C . ILE B 1 386 ? 22.219 12.695 9.547 1 97.88 386 ILE B C 1
ATOM 6817 O O . ILE B 1 386 ? 21.922 12.867 8.367 1 97.88 386 ILE B O 1
ATOM 6821 N N . PRO B 1 387 ? 21.609 11.805 10.32 1 98.19 387 PRO B N 1
ATOM 6822 C CA . PRO B 1 387 ? 20.547 10.992 9.734 1 98.19 387 PRO B CA 1
ATOM 6823 C C . PRO B 1 387 ? 19.297 11.805 9.383 1 98.19 387 PRO B C 1
ATOM 6825 O O . PRO B 1 387 ? 18.938 12.727 10.117 1 98.19 387 PRO B O 1
ATOM 6828 N N . PHE B 1 388 ? 18.719 11.43 8.219 1 98.38 388 PHE B N 1
ATOM 6829 C CA . PHE B 1 388 ? 17.406 11.984 7.883 1 98.38 388 PHE B CA 1
ATOM 6830 C C . PHE B 1 388 ? 16.359 11.539 8.891 1 98.38 388 PHE B C 1
ATOM 6832 O O . PHE B 1 388 ? 16.531 10.531 9.57 1 98.38 388 PHE B O 1
ATOM 6839 N N . SER B 1 389 ? 15.336 12.336 9.062 1 98.56 389 SER B N 1
ATOM 6840 C CA . SER B 1 389 ? 14.125 11.914 9.766 1 98.56 389 SER B CA 1
ATOM 6841 C C . SER B 1 389 ? 12.938 11.828 8.812 1 98.56 389 SER B C 1
ATOM 6843 O O . SER B 1 389 ? 12.508 12.844 8.258 1 98.56 389 SER B O 1
ATOM 6845 N N . VAL B 1 390 ? 12.477 10.586 8.625 1 98.31 390 VAL B N 1
ATOM 6846 C CA . VAL B 1 390 ? 11.391 10.328 7.688 1 98.31 390 VAL B CA 1
ATOM 6847 C C . VAL B 1 390 ? 10.148 9.867 8.453 1 98.31 390 VAL B C 1
ATOM 6849 O O . VAL B 1 390 ? 10.234 8.977 9.297 1 98.31 390 VAL B O 1
ATOM 6852 N N . HIS B 1 391 ? 8.961 10.547 8.133 1 97.5 391 HIS B N 1
ATOM 6853 C CA . HIS B 1 391 ? 7.727 10.227 8.844 1 97.5 391 HIS B CA 1
ATOM 6854 C C . HIS B 1 391 ? 6.539 10.188 7.895 1 97.5 391 HIS B C 1
ATOM 6856 O O . HIS B 1 391 ? 6.527 10.883 6.875 1 97.5 391 HIS B O 1
ATOM 6862 N N . GLY B 1 392 ? 5.625 9.305 8.172 1 96.62 392 GLY B N 1
ATOM 6863 C CA . GLY B 1 392 ? 4.254 9.359 7.684 1 96.62 392 GLY B CA 1
ATOM 6864 C C . GLY B 1 392 ? 3.244 9.672 8.773 1 96.62 392 GLY B C 1
ATOM 6865 O O . GLY B 1 392 ? 3.119 8.914 9.742 1 96.62 392 GLY B O 1
ATOM 6866 N N . CYS B 1 393 ? 2.51 10.781 8.609 1 96.19 393 CYS B N 1
ATOM 6867 C CA . CYS B 1 393 ? 1.634 11.227 9.688 1 96.19 393 CYS B CA 1
ATOM 6868 C C . CYS B 1 393 ? 0.178 11.242 9.234 1 96.19 393 CYS B C 1
ATOM 6870 O O . CYS B 1 393 ? -0.134 11.742 8.156 1 96.19 393 CYS B O 1
ATOM 6872 N N . ASP B 1 394 ? -0.66 10.664 10.016 1 94.19 394 ASP B N 1
ATOM 6873 C CA . ASP B 1 394 ? -2.105 10.797 9.859 1 94.19 394 ASP B CA 1
ATOM 6874 C C . ASP B 1 394 ? -2.623 12.047 10.578 1 94.19 394 ASP B C 1
ATOM 6876 O O . ASP B 1 394 ? -2.557 12.133 11.805 1 94.19 394 ASP B O 1
ATOM 6880 N N . PRO B 1 395 ? -3.174 12.969 9.805 1 94.5 395 PRO B N 1
ATOM 6881 C CA . PRO B 1 395 ? -3.633 14.211 10.43 1 94.5 395 PRO B CA 1
ATOM 6882 C C . PRO B 1 395 ? -4.891 14.016 11.273 1 94.5 395 PRO B C 1
ATOM 6884 O O . PRO B 1 395 ? -5.277 14.906 12.031 1 94.5 395 PRO B O 1
ATOM 6887 N N . GLY B 1 396 ? -5.559 12.891 11.125 1 90.38 396 GLY B N 1
ATOM 6888 C CA . GLY B 1 396 ? -6.855 12.688 11.758 1 90.38 396 GLY B CA 1
ATOM 6889 C C . GLY B 1 396 ? -8.016 13.148 10.891 1 90.38 396 GLY B C 1
ATOM 6890 O O . GLY B 1 396 ? -7.82 13.539 9.734 1 90.38 396 GLY B O 1
ATOM 6891 N N . TRP B 1 397 ? -9.227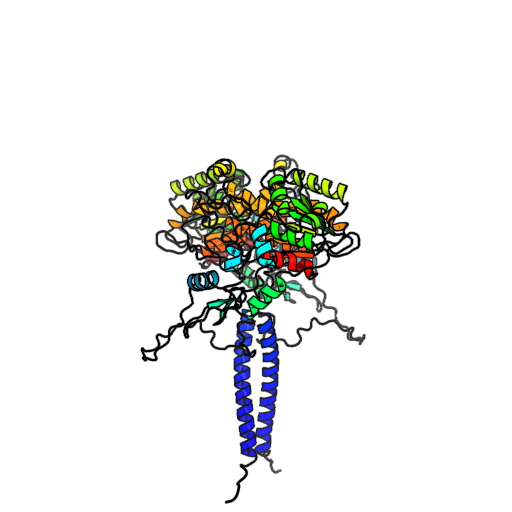 13.039 11.461 1 88.69 397 TRP B N 1
ATOM 6892 C CA . TRP B 1 397 ? -10.422 13.445 10.727 1 88.69 397 TRP B CA 1
ATOM 6893 C C . TRP B 1 397 ? -10.641 14.953 10.836 1 88.69 397 TRP B C 1
ATOM 6895 O O . TRP B 1 397 ? -11.172 15.438 11.836 1 88.69 397 TRP B O 1
ATOM 6905 N N . ILE B 1 398 ? -10.305 15.633 9.766 1 88.88 398 ILE B N 1
ATOM 6906 C CA . ILE B 1 398 ? -10.258 17.078 9.867 1 88.88 398 ILE B CA 1
ATOM 6907 C C . ILE B 1 398 ? -11.289 17.703 8.922 1 88.88 398 ILE B C 1
ATOM 6909 O O . ILE B 1 398 ? -11.562 18.906 8.984 1 88.88 398 ILE B O 1
ATOM 6913 N N . SER B 1 399 ? -11.719 16.969 8.055 1 75 399 SER B N 1
ATOM 6914 C CA . SER B 1 399 ? -12.648 17.547 7.098 1 75 399 SER B CA 1
ATOM 6915 C C . SER B 1 399 ? -13.695 16.531 6.648 1 75 399 SER B C 1
ATOM 6917 O O . SER B 1 399 ? -13.445 15.328 6.676 1 75 399 SER B O 1
ATOM 6919 N N . VAL B 1 400 ? -14.836 17.016 6.672 1 60.72 400 VAL B N 1
ATOM 6920 C CA . VAL B 1 400 ? -15.906 16.203 6.09 1 60.72 400 VAL B CA 1
ATOM 6921 C C . VAL B 1 400 ? -16.141 16.641 4.641 1 60.72 400 VAL B C 1
ATOM 6923 O O . VAL B 1 400 ? -16.266 17.828 4.348 1 60.72 400 VAL B O 1
ATOM 6926 N N . ASP B 1 401 ? -15.375 16.344 3.812 1 52.84 401 ASP B N 1
ATOM 6927 C CA . ASP B 1 401 ? -15.555 16.781 2.436 1 52.84 401 ASP B CA 1
ATOM 6928 C C . ASP B 1 401 ? -17.031 17.016 2.123 1 52.84 401 ASP B C 1
ATOM 6930 O O . ASP B 1 401 ? -17.891 16.219 2.502 1 52.84 401 ASP B O 1
ATOM 6934 N N . GLU B 1 402 ? -17.359 18.312 1.879 1 48 402 GLU B N 1
ATOM 6935 C CA . GLU B 1 402 ? -18.406 19.312 1.751 1 48 402 GLU B CA 1
ATOM 6936 C C . GLU B 1 402 ? -19.562 18.797 0.888 1 48 402 GLU B C 1
ATOM 6938 O O . GLU B 1 402 ? -20.547 19.516 0.665 1 48 402 GLU B O 1
ATOM 6943 N N . TYR B 1 403 ? -19.406 17.75 0.056 1 46.16 403 TYR B N 1
ATOM 6944 C CA . TYR B 1 403 ? -20.156 18.047 -1.153 1 46.16 403 TYR B CA 1
ATOM 6945 C C . TYR B 1 403 ? -21.656 18.062 -0.87 1 46.16 403 TYR B C 1
ATOM 6947 O O . TYR B 1 403 ? -22.453 18.547 -1.682 1 46.16 403 TYR B O 1
ATOM 6955 N N . TYR B 1 404 ? -22.188 17.125 -0.102 1 43.62 404 TYR B N 1
ATOM 6956 C CA . TYR B 1 404 ? -23.625 17.109 -0.375 1 43.62 404 TYR B CA 1
ATOM 6957 C C . TYR B 1 404 ? -24.391 17.969 0.618 1 43.62 404 TYR B C 1
ATOM 6959 O O . TYR B 1 404 ? -24.094 17.953 1.816 1 43.62 404 TYR B O 1
ATOM 6967 N N . GLU B 1 405 ? -24.812 19.172 0.097 1 44.16 405 GLU B N 1
ATOM 6968 C CA . GLU B 1 405 ? -25.75 20 0.846 1 44.16 405 GLU B CA 1
ATOM 6969 C C . GLU B 1 405 ? -26.562 19.156 1.83 1 44.16 405 GLU B C 1
ATOM 6971 O O . GLU B 1 405 ? -26.797 19.578 2.967 1 44.16 405 GLU B O 1
ATOM 6976 N N . ASN B 1 406 ? -27.203 18.234 1.241 1 44.09 406 ASN B N 1
ATOM 6977 C CA . ASN B 1 406 ? -28.25 17.547 2.002 1 44.09 406 ASN B CA 1
ATOM 6978 C C . ASN B 1 406 ? -27.656 16.516 2.959 1 44.09 406 ASN B C 1
ATOM 6980 O O . ASN B 1 406 ? -28.391 15.773 3.607 1 44.09 406 ASN B O 1
ATOM 6984 N N . ASP B 1 407 ? -26.484 16.219 2.801 1 46.38 407 ASP B N 1
ATOM 6985 C CA . ASP B 1 407 ? -26.047 15.227 3.773 1 46.38 407 ASP B CA 1
ATOM 6986 C C . ASP B 1 407 ? -25.953 15.828 5.176 1 46.38 407 ASP B C 1
ATOM 6988 O O . ASP B 1 407 ? -25.844 17.047 5.332 1 46.38 407 ASP B O 1
ATOM 6992 N N . LYS B 1 408 ? -26.078 14.93 6.316 1 46.72 408 LYS B N 1
ATOM 6993 C CA . LYS B 1 408 ? -26.344 15.195 7.727 1 46.72 408 LYS B CA 1
ATOM 6994 C C . LYS B 1 408 ? -25.406 16.266 8.273 1 46.72 408 LYS B C 1
ATOM 6996 O O . LYS B 1 408 ? -24.203 16.078 8.32 1 46.72 408 LYS B O 1
ATOM 7001 N N . PRO B 1 409 ? -25.859 17.594 8.227 1 45.5 409 PRO B N 1
ATOM 7002 C CA . PRO B 1 409 ? -25.266 18.781 8.828 1 45.5 409 PRO B CA 1
ATOM 7003 C C . PRO B 1 409 ? -24.422 18.469 10.055 1 45.5 409 PRO B C 1
ATOM 7005 O O . PRO B 1 409 ? -23.531 19.25 10.422 1 45.5 409 PRO B O 1
ATOM 7008 N N . PHE B 1 410 ? -24.844 17.453 10.805 1 48.25 410 PHE B N 1
ATOM 7009 C CA . PHE B 1 410 ? -24.328 17.219 12.156 1 48.25 410 PHE B CA 1
ATOM 7010 C C . PHE B 1 410 ? -22.969 16.516 12.109 1 48.25 410 PHE B C 1
ATOM 7012 O O . PHE B 1 410 ? -22.375 16.25 13.148 1 48.25 410 PHE B O 1
ATOM 7019 N N . ASN B 1 411 ? -22.375 16.391 10.727 1 61.47 411 ASN B N 1
ATOM 7020 C CA . ASN B 1 411 ? -21.188 15.555 10.836 1 61.47 411 ASN B CA 1
ATOM 7021 C C . ASN B 1 411 ? -19.906 16.375 10.695 1 61.47 411 ASN B C 1
ATOM 7023 O O . ASN B 1 411 ? -19.5 16.703 9.578 1 61.47 411 ASN B O 1
ATOM 7027 N N . VAL B 1 412 ? -19.734 17.266 11.789 1 75 412 VAL B N 1
ATOM 7028 C CA . VAL B 1 412 ? -18.453 17.984 11.812 1 75 412 VAL B CA 1
ATOM 7029 C C . VAL B 1 412 ? -17.344 17.031 12.258 1 75 412 VAL B C 1
ATOM 7031 O O . VAL B 1 412 ? -17.562 16.141 13.086 1 75 412 VAL B O 1
ATOM 7034 N N . ALA B 1 413 ? -16.266 17.297 11.633 1 88.56 413 ALA B N 1
ATOM 7035 C CA . ALA B 1 413 ? -15.086 16.531 12.016 1 88.56 413 ALA B CA 1
ATOM 7036 C C . ALA B 1 413 ? -14.648 16.859 13.438 1 88.56 413 ALA B C 1
ATOM 7038 O O . ALA B 1 413 ? -14.766 18.016 13.875 1 88.56 413 ALA B O 1
ATOM 7039 N N . PRO B 1 414 ? -14.156 15.945 14.133 1 91.31 414 PRO B N 1
ATOM 7040 C CA . PRO B 1 414 ? -13.742 16.156 15.523 1 91.31 414 PRO B CA 1
ATOM 7041 C C . PRO B 1 414 ? -12.508 17.047 15.641 1 91.31 414 PRO B C 1
ATOM 7043 O O . PRO B 1 414 ? -12.164 17.5 16.734 1 91.31 414 PRO B O 1
ATOM 7046 N N . LEU B 1 415 ? -11.805 17.219 14.523 1 93.62 415 LEU B N 1
ATOM 7047 C CA . LEU B 1 415 ? -10.617 18.062 14.453 1 93.62 415 LEU B CA 1
ATOM 7048 C C . LEU B 1 415 ? -10.742 19.078 13.312 1 93.62 415 LEU B C 1
ATOM 7050 O O . LEU B 1 415 ? -11.57 18.906 12.414 1 93.62 415 LEU B O 1
ATOM 7054 N N . ASP B 1 416 ? -10.031 20.109 13.398 1 93.25 416 ASP B N 1
ATOM 7055 C CA . ASP B 1 416 ? -9.945 21.031 12.266 1 93.25 416 ASP B CA 1
ATOM 7056 C C . ASP B 1 416 ? -8.555 20.984 11.625 1 93.25 416 ASP B C 1
ATOM 7058 O O . ASP B 1 416 ? -7.711 20.172 12.023 1 93.25 416 ASP B O 1
ATOM 7062 N N . GLU B 1 417 ? -8.305 21.766 10.594 1 94.5 417 GLU B N 1
ATOM 7063 C CA . GLU B 1 417 ? -7.082 21.703 9.805 1 94.5 417 GLU B CA 1
ATOM 7064 C C . GLU B 1 417 ? -5.875 22.141 10.625 1 94.5 417 GLU B C 1
ATOM 7066 O O . GLU B 1 417 ? -4.75 21.703 10.375 1 94.5 417 GLU B O 1
ATOM 7071 N N . VAL B 1 418 ? -6.07 23.031 11.633 1 97.06 418 VAL B N 1
ATOM 7072 C CA . VAL B 1 418 ? -4.977 23.453 12.5 1 97.06 418 VAL B CA 1
ATOM 7073 C C . VAL B 1 418 ? -4.523 22.281 13.375 1 97.06 418 VAL B C 1
ATOM 7075 O O . VAL B 1 418 ? -3.326 22.078 13.562 1 97.06 418 VAL B O 1
ATOM 7078 N N . ASP B 1 419 ? -5.527 21.531 13.852 1 96.5 419 ASP B N 1
ATOM 7079 C CA . ASP B 1 419 ? -5.227 20.328 14.609 1 96.5 419 ASP B CA 1
ATOM 7080 C C . ASP B 1 419 ? -4.445 19.328 13.758 1 96.5 419 ASP B C 1
ATOM 7082 O O . ASP B 1 419 ? -3.477 18.719 14.227 1 96.5 419 ASP B O 1
ATOM 7086 N N . GLY B 1 420 ? -4.875 19.172 12.531 1 96.31 420 GLY B N 1
ATOM 7087 C CA . GLY B 1 420 ? -4.184 18.281 11.625 1 96.31 420 GLY B CA 1
ATOM 7088 C C . GLY B 1 420 ? -2.746 18.688 11.359 1 96.31 420 GLY B C 1
ATOM 7089 O O . GLY B 1 420 ? -1.844 17.844 11.375 1 96.31 420 GLY B O 1
ATOM 7090 N N . ALA B 1 421 ? -2.568 19.922 11.156 1 98 421 ALA B N 1
ATOM 7091 C CA . ALA B 1 421 ? -1.231 20.453 10.891 1 98 421 ALA B CA 1
ATOM 7092 C C . ALA B 1 421 ? -0.301 20.203 12.078 1 98 421 ALA B C 1
ATOM 7094 O O . ALA B 1 421 ? 0.876 19.891 11.891 1 98 421 ALA B O 1
ATOM 7095 N N . SER B 1 422 ? -0.863 20.422 13.281 1 97.69 422 SER B N 1
ATOM 7096 C CA . SER B 1 422 ? -0.069 20.172 14.477 1 97.69 422 SER B CA 1
ATOM 7097 C C . SER B 1 422 ? 0.392 18.719 14.555 1 97.69 422 SER B C 1
ATOM 7099 O O . SER B 1 422 ? 1.509 18.438 15 1 97.69 422 SER B O 1
ATOM 7101 N N . ARG B 1 423 ? -0.417 17.828 14.133 1 96.62 423 ARG B N 1
ATOM 7102 C CA . ARG B 1 423 ? -0.084 16.406 14.164 1 96.62 423 ARG B CA 1
ATOM 7103 C C . ARG B 1 423 ? 0.965 16.078 13.117 1 96.62 423 ARG B C 1
ATOM 7105 O O . ARG B 1 423 ? 1.901 15.312 13.383 1 96.62 423 ARG B O 1
ATOM 7112 N N . VAL B 1 424 ? 0.855 16.641 11.977 1 97.81 424 VAL B N 1
ATOM 7113 C CA . VAL B 1 424 ? 1.771 16.375 10.867 1 97.81 424 VAL B CA 1
ATOM 7114 C C . VAL B 1 424 ? 3.16 16.906 11.203 1 97.81 424 VAL B C 1
ATOM 7116 O O . VAL B 1 424 ? 4.168 16.281 10.891 1 97.81 424 VAL B O 1
ATOM 7119 N N . LEU B 1 425 ? 3.23 18.031 11.922 1 98.5 425 LEU B N 1
ATOM 7120 C CA . LEU B 1 425 ? 4.508 18.688 12.195 1 98.5 425 LEU B CA 1
ATOM 7121 C C . LEU B 1 425 ? 5.066 18.234 13.547 1 98.5 425 LEU B C 1
ATOM 7123 O O . LEU B 1 425 ? 6.16 18.641 13.93 1 98.5 425 LEU B O 1
ATOM 7127 N N . TYR B 1 426 ? 4.359 17.375 14.211 1 97.94 426 TYR B N 1
ATOM 7128 C CA . TYR B 1 426 ? 4.766 16.953 15.547 1 97.94 426 TYR B CA 1
ATOM 7129 C C . TYR B 1 426 ? 6.168 16.359 15.523 1 97.94 426 TYR B C 1
ATOM 7131 O O . TYR B 1 426 ? 7.016 16.719 16.344 1 97.94 426 TYR B O 1
ATOM 7139 N N . PRO B 1 427 ? 6.512 15.469 14.562 1 97.88 427 PRO B N 1
ATOM 7140 C CA . PRO B 1 427 ? 7.867 14.914 14.562 1 97.88 427 PRO B CA 1
ATOM 7141 C C . PRO B 1 427 ? 8.945 15.984 14.422 1 97.88 427 PRO B C 1
ATOM 7143 O O . PRO B 1 427 ? 10.008 15.875 15.031 1 97.88 427 PRO B O 1
ATOM 7146 N N . LEU B 1 428 ? 8.68 16.984 13.625 1 98.5 428 LEU B N 1
ATOM 7147 C CA . LEU B 1 428 ? 9.633 18.062 13.414 1 98.5 428 LEU B CA 1
ATOM 7148 C C . LEU B 1 428 ? 9.797 18.906 14.68 1 98.5 428 LEU B C 1
ATOM 7150 O O . LEU B 1 428 ? 10.914 19.156 15.125 1 98.5 428 LEU B O 1
ATOM 7154 N N . PHE B 1 429 ? 8.695 19.312 15.289 1 98.38 429 PHE B N 1
ATOM 7155 C CA . PHE B 1 429 ? 8.727 20.219 16.438 1 98.38 429 PHE B CA 1
ATOM 7156 C C . PHE B 1 429 ? 9.273 19.516 17.672 1 98.38 429 PHE B C 1
ATOM 7158 O O . PHE B 1 429 ? 9.914 20.141 18.516 1 98.38 429 PHE B O 1
ATOM 7165 N N . LYS B 1 430 ? 9.094 18.172 17.75 1 97.38 430 LYS B N 1
ATOM 7166 C CA . LYS B 1 430 ? 9.586 17.422 18.906 1 97.38 430 LYS B CA 1
ATOM 7167 C C . LYS B 1 430 ? 10.898 16.719 18.578 1 97.38 430 LYS B C 1
ATOM 7169 O O . LYS B 1 430 ? 11.43 15.969 19.406 1 97.38 430 LYS B O 1
ATOM 7174 N N . GLU B 1 431 ? 11.422 16.922 17.422 1 97.44 431 GLU B N 1
ATOM 7175 C CA . GLU B 1 431 ? 12.703 16.391 16.969 1 97.44 431 GLU B CA 1
ATOM 7176 C C . GLU B 1 431 ? 12.742 14.875 17.078 1 97.44 431 GLU B C 1
ATOM 7178 O O . GLU B 1 431 ? 13.688 14.305 17.625 1 97.44 431 GLU B O 1
ATOM 7183 N N . LEU B 1 432 ? 11.688 14.289 16.562 1 97.06 432 LEU B N 1
ATOM 7184 C CA . LEU B 1 432 ? 11.625 12.828 16.594 1 97.06 432 LEU B CA 1
ATOM 7185 C C . LEU B 1 432 ? 12.492 12.227 15.492 1 97.06 432 LEU B C 1
ATOM 7187 O O . LEU B 1 432 ? 12.648 12.82 14.422 1 97.06 432 LEU B O 1
ATOM 7191 N N . ARG B 1 433 ? 13.039 11.047 15.773 1 96.69 433 ARG B N 1
ATOM 7192 C CA . ARG B 1 433 ? 13.758 10.289 14.75 1 96.69 433 ARG B CA 1
ATOM 7193 C C . ARG B 1 433 ? 12.781 9.586 13.805 1 96.69 433 ARG B C 1
ATOM 7195 O O . ARG B 1 433 ? 11.578 9.57 14.047 1 96.69 433 ARG B O 1
ATOM 7202 N N . SER B 1 434 ? 13.383 9.047 12.727 1 96.44 434 SER B N 1
ATOM 7203 C CA . SER B 1 434 ? 12.578 8.383 11.703 1 96.44 434 SER B CA 1
ATOM 7204 C C . SER B 1 434 ? 11.711 7.289 12.312 1 96.44 434 SER B C 1
ATOM 7206 O O . SER B 1 434 ? 12.148 6.559 13.195 1 96.44 434 SER B O 1
ATOM 7208 N N . LYS B 1 435 ? 10.523 7.297 11.852 1 93 435 LYS B N 1
ATOM 7209 C CA . LYS B 1 435 ? 9.602 6.219 12.195 1 93 435 LYS B CA 1
ATOM 7210 C C . LYS B 1 435 ? 8.805 5.77 10.969 1 93 435 LYS B C 1
ATOM 7212 O O . LYS B 1 435 ? 8.133 6.578 10.328 1 93 435 LYS B O 1
ATOM 7217 N N . SER B 1 436 ? 8.836 4.43 10.742 1 90.12 436 SER B N 1
ATOM 7218 C CA . SER B 1 436 ? 8.227 3.916 9.523 1 90.12 436 SER B CA 1
ATOM 7219 C C . SER B 1 436 ? 6.719 3.758 9.68 1 90.12 436 SER B C 1
ATOM 7221 O O . SER B 1 436 ? 5.973 3.867 8.703 1 90.12 436 SER B O 1
ATOM 7223 N N . LYS B 1 437 ? 6.305 3.502 10.852 1 88.38 437 LYS B N 1
ATOM 7224 C CA . LYS B 1 437 ? 4.879 3.299 11.086 1 88.38 437 LYS B CA 1
ATOM 7225 C C . LYS B 1 437 ? 4.117 4.621 11.023 1 88.38 437 LYS B C 1
ATOM 7227 O O . LYS B 1 437 ? 4.59 5.637 11.547 1 88.38 437 LYS B O 1
ATOM 7232 N N . THR B 1 438 ? 2.986 4.52 10.328 1 87.81 438 THR B N 1
ATOM 7233 C CA . THR B 1 438 ? 2.117 5.691 10.328 1 87.81 438 THR B CA 1
ATOM 7234 C C . THR B 1 438 ? 1.658 6.031 11.742 1 87.81 438 THR B C 1
ATOM 7236 O O . THR B 1 438 ? 1.271 5.145 12.5 1 87.81 438 THR B O 1
ATOM 7239 N N . ARG B 1 439 ? 1.645 7.348 12.047 1 87.56 439 ARG B N 1
ATOM 7240 C CA . ARG B 1 439 ? 1.219 7.762 13.375 1 87.56 439 ARG B CA 1
ATOM 7241 C C . ARG B 1 439 ? 0.189 8.883 13.297 1 87.56 439 ARG B C 1
ATOM 7243 O O . ARG B 1 439 ? 0.356 9.836 12.531 1 87.56 439 ARG B O 1
ATOM 7250 N N . ARG B 1 440 ? -0.865 8.633 14.008 1 88.44 440 ARG B N 1
ATOM 7251 C CA . ARG B 1 440 ? -1.718 9.75 14.391 1 88.44 440 ARG B CA 1
ATOM 7252 C C . ARG B 1 440 ? -1.318 10.305 15.75 1 88.44 440 ARG B C 1
ATOM 7254 O O . ARG B 1 440 ? -1.805 9.844 16.781 1 88.44 440 ARG B O 1
ATOM 7261 N N . HIS B 1 441 ? -0.588 11.297 15.688 1 89.81 441 HIS B N 1
ATOM 7262 C CA . HIS B 1 441 ? 0.01 11.789 16.922 1 89.81 441 HIS B CA 1
ATOM 7263 C C . HIS B 1 441 ? -1.06 12.242 17.906 1 89.81 441 HIS B C 1
ATOM 7265 O O . HIS B 1 441 ? -2.125 12.719 17.516 1 89.81 441 HIS B O 1
ATOM 7271 N N . TYR B 1 442 ? -0.872 12.07 19.219 1 87.25 442 TYR B N 1
ATOM 7272 C CA . TYR B 1 442 ? -1.678 12.43 20.391 1 87.25 442 TYR B CA 1
ATOM 7273 C C . TYR B 1 442 ? -2.738 11.367 20.656 1 87.25 442 TYR B C 1
ATOM 7275 O O . TYR B 1 442 ? -3.678 11.609 21.422 1 87.25 442 TYR B O 1
ATOM 7283 N N . THR B 1 443 ? -2.746 10.359 19.812 1 77.75 443 THR B N 1
ATOM 7284 C CA . THR B 1 443 ? -3.654 9.25 20.062 1 77.75 443 THR B CA 1
ATOM 7285 C C . THR B 1 443 ? -2.875 7.961 20.312 1 77.75 443 THR B C 1
ATOM 7287 O O . THR B 1 443 ? -1.656 7.918 20.125 1 77.75 443 THR B O 1
ATOM 7290 N N . LYS B 1 444 ? -3.57 7.062 20.953 1 61.84 444 LYS B N 1
ATOM 7291 C CA . LYS B 1 444 ? -2.949 5.758 21.156 1 61.84 444 LYS B CA 1
ATOM 7292 C C . LYS B 1 444 ? -2.969 4.938 19.875 1 61.84 444 LYS B C 1
ATOM 7294 O O . LYS B 1 444 ? -2.475 3.807 19.844 1 61.84 444 LYS B O 1
ATOM 7299 N N . LEU B 1 445 ? -3.479 5.633 18.922 1 54.97 445 LEU B N 1
ATOM 7300 C CA . LEU B 1 445 ? -3.641 4.852 17.688 1 54.97 445 LEU B CA 1
ATOM 7301 C C . LEU B 1 445 ? -2.377 4.91 16.844 1 54.97 445 LEU B C 1
ATOM 7303 O O . LEU B 1 445 ? -1.885 5.996 16.516 1 54.97 445 LEU B O 1
ATOM 7307 N N . THR B 1 446 ? -1.495 3.867 17.094 1 52.09 446 THR B N 1
ATOM 7308 C CA . THR B 1 446 ? -0.4 3.648 16.156 1 52.09 446 THR B CA 1
ATOM 7309 C C . THR B 1 446 ? -0.749 2.537 15.172 1 52.09 446 THR B C 1
ATOM 7311 O O . THR B 1 446 ? -1.383 1.547 15.539 1 52.09 446 THR B O 1
ATOM 7314 N N . PHE B 1 447 ? -0.732 2.941 13.805 1 54.19 447 PHE B N 1
ATOM 7315 C CA . PHE B 1 447 ? -1.001 1.907 12.812 1 54.19 447 PHE B CA 1
ATOM 7316 C C . PHE B 1 447 ? 0.29 1.451 12.148 1 54.19 447 PHE B C 1
ATOM 7318 O O . PHE B 1 447 ? 1.196 2.256 11.922 1 54.19 447 PHE B O 1
#